Protein AF-A0A2H9Q2Z7-F1 (afdb_monomer)

Solvent-accessible surface area (backbone atoms only — not comparable to full-atom values): 52812 Å² total; per-residue (Å²): 136,83,82,80,76,80,77,53,69,66,59,52,51,50,50,50,54,53,47,52,52,37,53,53,51,40,52,50,54,51,54,53,53,51,52,42,50,76,68,57,66,42,75,92,43,58,66,62,52,49,54,50,61,67,47,61,79,45,72,82,47,50,72,55,47,55,50,51,50,51,51,50,53,50,52,43,48,57,66,71,54,60,79,71,72,48,70,63,61,56,48,50,52,51,52,51,51,52,51,54,53,54,52,49,55,55,50,52,55,51,53,55,54,53,51,54,56,49,54,53,51,52,52,54,50,53,52,48,52,55,51,53,61,58,56,73,69,66,71,87,78,68,92,81,58,80,83,74,52,56,65,63,50,52,48,50,54,48,48,52,50,49,54,49,50,50,52,48,51,50,50,50,50,52,50,51,50,49,49,50,51,52,52,50,51,51,48,52,52,48,51,51,50,50,50,52,52,49,51,53,50,49,52,52,49,53,50,50,52,51,51,49,53,49,48,51,51,52,50,52,49,52,50,54,48,50,54,49,52,52,50,50,50,51,51,50,49,50,52,52,51,52,50,49,50,51,50,51,52,51,47,53,50,51,51,51,50,49,51,51,53,49,52,49,51,52,50,53,50,49,50,51,51,49,51,52,49,53,48,54,50,50,51,52,49,51,51,51,48,52,53,51,49,51,56,45,53,53,51,48,52,55,50,51,58,52,46,65,68,54,66,79,78,73,86,83,80,74,83,71,58,66,70,56,52,64,67,49,52,67,58,51,58,60,56,50,56,59,50,53,58,55,51,55,56,54,55,59,55,55,54,56,54,52,56,53,56,53,52,55,53,53,54,52,54,52,56,52,52,54,54,51,50,54,51,52,54,50,54,51,49,52,55,47,51,54,53,49,51,54,51,52,52,52,51,52,55,52,50,49,54,54,48,51,56,50,54,52,52,50,52,55,51,53,54,51,50,50,53,52,50,52,54,52,52,53,59,50,56,60,54,52,63,59,52,54,60,56,51,58,57,54,60,56,62,65,69,74,73,79,81,71,91,78,72,38,69,74,49,42,55,56,47,46,51,50,43,51,54,49,48,51,50,47,49,50,48,50,50,48,48,51,52,50,48,49,52,50,46,53,52,48,50,50,52,50,49,53,48,49,52,50,49,51,52,50,49,51,49,49,50,51,50,49,51,51,46,51,52,49,50,50,52,48,51,51,52,49,51,50,52,51,49,53,53,49,48,53,50,48,52,54,47,52,53,52,48,49,55,49,51,53,53,50,49,53,51,49,51,51,52,50,53,52,51,48,50,54,51,53,54,52,51,51,55,50,51,53,55,50,51,55,55,51,51,53,50,51,57,51,51,56,59,49,55,60,57,51,61,66,53,51,77,72,46,63,88,77,47,79,87,65,52,75,69,61,54,61,61,54,53,59,56,54,52,59,53,50,55,54,53,50,52,53,52,54,53,52,50,53,51,54,54,51,52,53,49,52,54,50,49,54,55,52,51,53,51,52,52,54,52,48,55,53,50,52,51,54,49,50,57,52,50,52,52,50,51,53,52,49,53,51,52,50,54,53,50,52,52,52,49,52,53,51,50,53,51,50,50,52,50,50,53,51,52,49,51,50,52,50,52,53,50,53,53,50,51,51,53,50,53,49,53,52,49,53,54,51,52,53,50,50,53,54,55,51,51,50,52,52,51,54,49,51,55,51,50,52,50,53,53,48,54,54,50,49,51,55,53,50,51,52,53,49,54,54,51,49,56,52,49,51,53,51,50,53,50,52,53,58,68,41,52,67,71,48,72,85,46,53,81,64,54,50,49,52,50,53,51,50,56,48,50,53,48,52,51,50,52,52,53,52,47,51,52,50,48,52,53,50,50,53,52,51,49,55,50,48,53,51,57,50,50,53,54,51,49,55,51,49,50,54,50,52,52,53,50,51,52,49,50,51,54,50,49,55,52,51,51,52,50,50,50,50,51,53,50,51,52,50,54,51,49,52,53,51,51,50,52,52,52,50,52,50,54,51,50,51,53,52,50,52,51,54,49,55,51,50,54,50,52,53,52,50,54,54,50,52,53,50,54,50,53,52,52,53,50,51,53,52,53,49,54,51,50,51,52,52,51,52,51,51,53,52,49,50,55,49,51,51,51,51,47,54,51,47,55,50,50,53,49,55,49,51,56,49,51,52,51,51,52,51,50,49,51,50,50,50,53,49,52,50,51,52,51,52,56,67,72,76,112

Structure (mmCIF, N/CA/C/O backbone):
data_AF-A0A2H9Q2Z7-F1
#
_entry.id   AF-A0A2H9Q2Z7-F1
#
loop_
_atom_site.group_PDB
_atom_site.id
_atom_site.type_symbol
_atom_site.label_atom_id
_atom_site.label_alt_id
_atom_site.label_comp_id
_atom_site.label_asym_id
_atom_site.label_entity_id
_atom_site.label_seq_id
_atom_site.pdbx_PDB_ins_code
_atom_site.Cartn_x
_atom_site.Cartn_y
_atom_site.Cartn_z
_atom_site.occupancy
_atom_site.B_iso_or_equiv
_atom_site.auth_seq_id
_atom_site.auth_comp_id
_atom_site.auth_asym_id
_atom_site.auth_atom_id
_atom_site.pdbx_PDB_model_num
ATOM 1 N N . MET A 1 1 ? -28.659 39.879 -54.969 1.00 38.25 1 MET A N 1
ATOM 2 C CA . MET A 1 1 ? -27.325 39.270 -54.751 1.00 38.25 1 MET A CA 1
ATOM 3 C C . MET A 1 1 ? -26.722 39.798 -53.445 1.00 38.25 1 MET A C 1
ATOM 5 O O . MET A 1 1 ? -26.365 40.966 -53.380 1.00 38.25 1 MET A O 1
ATOM 9 N N . LYS A 1 2 ? -26.677 38.998 -52.367 1.00 39.16 2 LYS A N 1
ATOM 10 C CA . LYS A 1 2 ? -26.128 39.434 -51.063 1.00 39.16 2 LYS A CA 1
ATOM 11 C C . LYS A 1 2 ? -24.601 39.251 -51.054 1.00 39.16 2 LYS A C 1
ATOM 13 O O . LYS A 1 2 ? -24.125 38.126 -51.181 1.00 39.16 2 LYS A O 1
ATOM 18 N N . LYS A 1 3 ? -23.847 40.353 -50.913 1.00 46.53 3 LYS A N 1
ATOM 19 C CA . LYS A 1 3 ? -22.375 40.387 -50.776 1.00 46.53 3 LYS A CA 1
ATOM 20 C C . LYS A 1 3 ? -21.921 39.401 -49.684 1.00 46.53 3 LYS A C 1
ATOM 22 O O . LYS A 1 3 ? -22.157 39.645 -48.500 1.00 46.53 3 LYS A O 1
ATOM 27 N N . LYS A 1 4 ? -21.260 38.299 -50.072 1.00 49.66 4 LYS A N 1
ATOM 28 C CA . LYS A 1 4 ? -20.527 37.409 -49.153 1.00 49.66 4 LYS A CA 1
ATOM 29 C C . LYS A 1 4 ? -19.409 38.231 -48.504 1.00 49.66 4 LYS A C 1
ATOM 31 O O . LYS A 1 4 ? -18.395 38.505 -49.136 1.00 49.66 4 LYS A O 1
ATOM 36 N N . ARG A 1 5 ? -19.621 38.674 -47.260 1.00 55.91 5 ARG A N 1
ATOM 37 C CA . ARG A 1 5 ? -18.587 39.322 -46.442 1.00 55.91 5 ARG A CA 1
ATOM 38 C C . ARG A 1 5 ? -17.435 38.329 -46.262 1.00 55.91 5 ARG A C 1
ATOM 40 O O . ARG A 1 5 ? -17.645 37.252 -45.708 1.00 55.91 5 ARG A O 1
ATOM 47 N N . LEU A 1 6 ? -16.251 38.680 -46.759 1.00 58.19 6 LEU A N 1
ATOM 48 C CA . LEU A 1 6 ? -15.020 37.916 -46.565 1.00 58.19 6 LEU A CA 1
ATOM 49 C C . LEU A 1 6 ? -14.764 37.773 -45.058 1.00 58.19 6 LEU A C 1
ATOM 51 O O . LEU A 1 6 ? -14.629 38.762 -44.337 1.00 58.19 6 LEU A O 1
ATOM 55 N N . ILE A 1 7 ? -14.777 36.533 -44.571 1.00 65.44 7 ILE A N 1
ATOM 56 C CA . ILE A 1 7 ? -14.431 36.197 -43.189 1.00 65.44 7 ILE A CA 1
ATOM 57 C C . ILE A 1 7 ? -12.929 36.456 -43.042 1.00 65.44 7 ILE A C 1
ATOM 59 O O . ILE A 1 7 ? -12.145 35.905 -43.811 1.00 65.44 7 ILE A O 1
ATOM 63 N N . SER A 1 8 ? -12.531 37.304 -42.089 1.00 78.06 8 SER A N 1
ATOM 64 C CA . SER A 1 8 ? -11.119 37.613 -41.849 1.00 78.06 8 SER A CA 1
ATOM 65 C C . SER A 1 8 ? -10.323 36.344 -41.530 1.00 78.06 8 SER A C 1
ATOM 67 O O . SER A 1 8 ? -10.833 35.413 -40.900 1.00 78.06 8 SER A O 1
ATOM 69 N N . GLU A 1 9 ? -9.060 36.305 -41.953 1.00 77.00 9 GLU A N 1
ATOM 70 C CA . GLU A 1 9 ? -8.177 35.147 -41.773 1.00 77.00 9 GLU A CA 1
ATOM 71 C C . GLU A 1 9 ? -8.081 34.710 -40.300 1.00 77.00 9 GLU A C 1
ATOM 73 O O . GLU A 1 9 ? -8.072 33.518 -39.991 1.00 77.00 9 GLU A O 1
ATOM 78 N N . GLU A 1 10 ? -8.124 35.661 -39.366 1.00 78.31 10 GLU A N 1
ATOM 79 C CA . GLU A 1 10 ? -8.168 35.387 -37.927 1.00 78.31 10 GLU A CA 1
ATOM 80 C C . GLU A 1 10 ? -9.414 34.604 -37.500 1.00 78.31 10 GLU A C 1
ATOM 82 O O . GLU A 1 10 ? -9.310 33.666 -36.709 1.00 78.31 10 GLU A O 1
ATOM 87 N N . LYS A 1 11 ? -10.593 34.922 -38.052 1.00 81.44 11 LYS A N 1
ATOM 88 C CA . LYS A 1 11 ? -11.828 34.173 -37.772 1.00 81.44 11 LYS A CA 1
ATOM 89 C C . LYS A 1 11 ? -11.774 32.768 -38.367 1.00 81.44 11 LYS A C 1
ATOM 91 O O . LYS A 1 11 ? -12.248 31.828 -37.736 1.00 81.44 11 LYS A O 1
ATOM 96 N N . LEU A 1 12 ? -11.152 32.599 -39.534 1.00 82.19 12 LEU A N 1
ATOM 97 C CA . LEU A 1 12 ? -10.899 31.281 -40.127 1.00 82.19 12 LEU A CA 1
ATOM 98 C C . LEU A 1 12 ? -9.952 30.440 -39.262 1.00 82.19 12 LEU A C 1
ATOM 100 O O . LEU A 1 12 ? -10.268 29.287 -38.965 1.00 82.19 12 LEU A O 1
ATOM 104 N N . ARG A 1 13 ? -8.843 31.020 -38.787 1.00 82.06 13 ARG A N 1
ATOM 105 C CA . ARG A 1 13 ? -7.913 30.353 -37.861 1.00 82.06 13 ARG A CA 1
ATOM 106 C C . ARG A 1 13 ? -8.596 30.005 -36.538 1.00 82.06 13 ARG A C 1
ATOM 108 O O . ARG A 1 13 ? -8.466 28.879 -36.063 1.00 82.06 13 ARG A O 1
ATOM 115 N N . GLY A 1 14 ? -9.377 30.925 -35.973 1.00 86.69 14 GLY A N 1
ATOM 116 C CA . GLY A 1 14 ? -10.173 30.684 -34.767 1.00 86.69 14 GLY A CA 1
ATOM 117 C C . GLY A 1 14 ? -11.161 29.528 -34.941 1.00 86.69 14 GLY A C 1
ATOM 118 O O . GLY A 1 14 ? -11.200 28.616 -34.112 1.00 86.69 14 GLY A O 1
ATOM 119 N N . ASN A 1 15 ? -11.891 29.504 -36.060 1.00 83.25 15 ASN A N 1
ATOM 120 C CA . ASN A 1 15 ? -12.812 28.420 -36.395 1.00 83.25 15 ASN A CA 1
ATOM 121 C C . ASN A 1 15 ? -12.077 27.086 -36.566 1.00 83.25 15 ASN A C 1
ATOM 123 O O . ASN A 1 15 ? -12.527 26.081 -36.017 1.00 83.25 15 ASN A O 1
ATOM 127 N N . PHE A 1 16 ? -10.922 27.082 -37.234 1.00 89.25 16 PHE A N 1
ATOM 128 C CA . PHE A 1 16 ? -10.095 25.891 -37.416 1.00 89.25 16 PHE A CA 1
ATOM 129 C C . PHE A 1 16 ? -9.615 25.309 -36.080 1.00 89.25 16 PHE A C 1
ATOM 131 O O . PHE A 1 16 ? -9.812 24.124 -35.819 1.00 89.25 16 PHE A O 1
ATOM 138 N N . TYR A 1 17 ? -9.075 26.137 -35.180 1.00 88.19 17 TYR A N 1
ATOM 139 C CA . TYR A 1 17 ? -8.660 25.676 -33.851 1.00 88.19 17 TYR A CA 1
ATOM 140 C C . TYR A 1 17 ? -9.843 25.238 -32.984 1.00 88.19 17 TYR A C 1
ATOM 142 O O . TYR A 1 17 ? -9.729 24.275 -32.223 1.00 88.19 17 TYR A O 1
ATOM 150 N N . SER A 1 18 ? -10.991 25.913 -33.094 1.00 88.00 18 SER A N 1
ATOM 151 C CA . SER A 1 18 ? -12.210 25.497 -32.395 1.00 88.00 18 SER A CA 1
ATOM 152 C C . SER A 1 18 ? -12.681 24.122 -32.877 1.00 88.00 18 SER A C 1
ATOM 154 O O . SER A 1 18 ? -13.035 23.272 -32.061 1.00 88.00 18 SER A O 1
ATOM 156 N N . PHE A 1 19 ? -12.600 23.866 -34.184 1.00 91.00 19 PHE A N 1
ATOM 157 C CA . PHE A 1 19 ? -12.932 22.585 -34.787 1.00 91.00 19 PHE A CA 1
ATOM 158 C C . PHE A 1 19 ? -11.937 21.503 -34.362 1.00 91.00 19 PHE A C 1
ATOM 160 O O . PHE A 1 19 ? -12.359 20.455 -33.888 1.00 91.00 19 PHE A O 1
ATOM 167 N N . GLN A 1 20 ? -10.631 21.790 -34.399 1.00 91.56 20 GLN A N 1
ATOM 168 C CA . GLN A 1 20 ? -9.581 20.872 -33.948 1.00 91.56 20 GLN A CA 1
ATOM 169 C C . GLN A 1 20 ? -9.757 20.463 -32.475 1.00 91.56 20 GLN A C 1
ATOM 171 O O . GLN A 1 20 ? -9.591 19.295 -32.118 1.00 91.56 20 GLN A O 1
ATOM 176 N N . LYS A 1 21 ? -10.128 21.412 -31.605 1.00 91.88 21 LYS A N 1
ATOM 177 C CA . LYS A 1 21 ? -10.451 21.121 -30.200 1.00 91.88 21 LYS A CA 1
ATOM 178 C C . LYS A 1 21 ? -11.685 20.226 -30.081 1.00 91.88 21 LYS A C 1
ATOM 180 O O . LYS A 1 21 ? -11.665 19.272 -29.307 1.00 91.88 21 LYS A O 1
ATOM 185 N N . LYS A 1 22 ? -12.736 20.495 -30.862 1.00 94.81 22 LYS A N 1
ATOM 186 C CA . LYS A 1 22 ? -13.957 19.674 -30.892 1.00 94.81 22 LYS A CA 1
ATOM 187 C C . LYS A 1 22 ? -13.678 18.250 -31.386 1.00 94.81 22 LYS A C 1
ATOM 189 O O . LYS A 1 22 ? -14.135 17.297 -30.762 1.00 94.81 22 LYS A O 1
ATOM 194 N N . THR A 1 23 ? -12.871 18.080 -32.433 1.00 92.81 23 THR A N 1
ATOM 195 C CA . THR A 1 23 ? -12.487 16.751 -32.938 1.00 92.81 23 THR A CA 1
ATOM 196 C C . THR A 1 23 ? -11.633 15.983 -31.936 1.00 92.81 23 THR A C 1
ATOM 198 O O . THR A 1 23 ? -11.891 14.806 -31.697 1.00 92.81 23 THR A O 1
ATOM 201 N N . ALA A 1 24 ? -10.668 16.647 -31.287 1.00 91.38 24 ALA A N 1
ATOM 202 C CA . ALA A 1 24 ? -9.863 16.023 -30.237 1.00 91.38 24 ALA A CA 1
ATOM 203 C C . ALA A 1 24 ? -10.741 15.560 -29.062 1.00 91.38 24 ALA A C 1
ATOM 205 O O . ALA A 1 24 ? -10.583 14.443 -28.569 1.00 91.38 24 ALA A O 1
ATOM 206 N N . ARG A 1 25 ? -11.723 16.380 -28.662 1.00 96.19 25 ARG A N 1
ATOM 207 C CA . ARG A 1 25 ? -12.649 16.044 -27.577 1.00 96.19 25 ARG A CA 1
ATOM 208 C C . ARG A 1 25 ? -13.569 14.867 -27.914 1.00 96.19 25 ARG A C 1
ATOM 210 O O . ARG A 1 25 ? -13.782 14.004 -27.065 1.00 96.19 25 ARG A O 1
ATOM 217 N N . LEU A 1 26 ? -14.076 14.788 -29.146 1.00 95.81 26 LEU A N 1
ATOM 218 C CA . LEU A 1 26 ? -14.825 13.614 -29.615 1.00 95.81 26 LEU A CA 1
ATOM 219 C C . LEU A 1 26 ? -13.977 12.341 -29.568 1.00 95.81 26 LEU A C 1
ATOM 221 O O . LEU A 1 26 ? -14.467 11.278 -29.184 1.00 95.81 26 LEU A O 1
ATOM 225 N N . GLU A 1 27 ? -12.699 12.435 -29.930 1.00 94.56 27 GLU A N 1
ATOM 226 C CA . GLU A 1 27 ? -11.810 11.279 -29.913 1.00 94.56 27 GLU A CA 1
ATOM 227 C C . GLU A 1 27 ? -11.516 10.792 -28.485 1.00 94.56 27 GLU A C 1
ATOM 229 O O . GLU A 1 27 ? -11.463 9.583 -28.241 1.00 94.56 27 GLU A O 1
ATOM 234 N N . GLU A 1 28 ? -11.410 11.707 -27.519 1.00 94.56 28 GLU A N 1
ATOM 235 C CA . GLU A 1 28 ? -11.346 11.361 -26.095 1.00 94.56 28 GLU A CA 1
ATOM 236 C C . GLU A 1 28 ? -12.602 10.610 -25.638 1.00 94.56 28 GLU A C 1
ATOM 238 O O . GLU A 1 28 ? -12.482 9.514 -25.086 1.00 94.56 28 GLU A O 1
ATOM 243 N N . LEU A 1 29 ? -13.798 11.139 -25.923 1.00 96.19 29 LEU A N 1
ATOM 244 C CA . LEU A 1 29 ? -15.070 10.497 -25.559 1.00 96.19 29 LEU A CA 1
ATOM 245 C C . LEU A 1 29 ? -15.213 9.108 -26.198 1.00 96.19 29 LEU A C 1
ATOM 247 O O . LEU A 1 29 ? -15.664 8.162 -25.548 1.00 96.19 29 LEU A O 1
ATOM 251 N N . ARG A 1 30 ? -14.742 8.942 -27.440 1.00 96.50 30 ARG A N 1
ATOM 252 C CA . ARG A 1 30 ? -14.695 7.642 -28.123 1.00 96.50 30 ARG A CA 1
ATOM 253 C C . ARG A 1 30 ? -13.787 6.644 -27.403 1.00 96.50 30 ARG A C 1
ATOM 255 O O . ARG A 1 30 ? -14.187 5.498 -27.190 1.00 96.50 30 ARG A O 1
ATOM 262 N N . ARG A 1 31 ? -12.581 7.061 -27.003 1.00 95.56 31 ARG A N 1
ATOM 263 C CA . ARG A 1 31 ? -11.640 6.208 -26.250 1.00 95.56 31 ARG A CA 1
ATOM 264 C C . ARG A 1 31 ? -12.190 5.837 -24.875 1.00 95.56 31 ARG A C 1
ATOM 266 O O . ARG A 1 31 ? -12.006 4.705 -24.428 1.00 95.56 31 ARG A O 1
ATOM 273 N N . GLU A 1 32 ? -12.876 6.762 -24.210 1.00 95.50 32 GLU A N 1
ATOM 274 C CA . GLU A 1 32 ? -13.533 6.502 -22.929 1.00 95.50 32 GLU A CA 1
ATOM 275 C C . GLU A 1 32 ? -14.663 5.472 -23.054 1.00 95.50 32 GLU A C 1
ATOM 277 O O . GLU A 1 32 ? -14.694 4.512 -22.279 1.00 95.50 32 GLU A O 1
ATOM 282 N N . LEU A 1 33 ? -15.547 5.618 -24.047 1.00 96.69 33 LEU A N 1
ATOM 283 C CA . LEU A 1 33 ? -16.632 4.667 -24.303 1.00 96.69 33 LEU A CA 1
ATOM 284 C C . LEU A 1 33 ? -16.081 3.264 -24.606 1.00 96.69 33 LEU A C 1
ATOM 286 O O . LEU A 1 33 ? -16.513 2.278 -24.007 1.00 96.69 33 LEU A O 1
ATOM 290 N N . GLN A 1 34 ? -15.051 3.178 -25.453 1.00 95.00 34 GLN A N 1
ATOM 291 C CA . GLN A 1 34 ? -14.387 1.917 -25.792 1.00 95.00 34 GLN A CA 1
ATOM 292 C C . GLN A 1 34 ? -13.670 1.287 -24.579 1.00 95.00 34 GLN A C 1
ATOM 294 O O . GLN A 1 34 ? -13.641 0.064 -24.418 1.00 95.00 34 GLN A O 1
ATOM 299 N N . SER A 1 35 ? -13.114 2.107 -23.681 1.00 95.81 35 SER A N 1
ATOM 300 C CA . SER A 1 35 ? -12.526 1.655 -22.411 1.00 95.81 35 SER A CA 1
ATOM 301 C C . SER A 1 35 ? -13.575 1.038 -21.480 1.00 95.81 35 SER A C 1
ATOM 303 O O . SER A 1 35 ? -13.317 0.014 -20.850 1.00 95.81 35 SER A O 1
ATOM 305 N N . LEU A 1 36 ? -14.780 1.610 -21.414 1.00 93.56 36 LEU A N 1
ATOM 306 C CA . LEU A 1 36 ? -15.882 1.039 -20.635 1.00 93.56 36 LEU A CA 1
ATOM 307 C C . LEU A 1 36 ? -16.405 -0.267 -21.249 1.00 93.56 36 LEU A C 1
ATOM 309 O O . LEU A 1 36 ? -16.605 -1.235 -20.515 1.00 93.56 36 LEU A O 1
ATOM 313 N N . GLN A 1 37 ? -16.545 -0.330 -22.576 1.00 91.88 37 GLN A N 1
ATOM 314 C CA . GLN A 1 37 ? -16.944 -1.554 -23.281 1.00 91.88 37 GLN A CA 1
ATOM 315 C C . GLN A 1 37 ? -15.928 -2.687 -23.096 1.00 91.88 37 GLN A C 1
ATOM 317 O O . GLN A 1 37 ? -16.294 -3.797 -22.717 1.00 91.88 37 GLN A O 1
ATOM 322 N N . SER A 1 38 ? -14.637 -2.405 -23.295 1.00 89.56 38 SER A N 1
ATOM 323 C CA . SER A 1 38 ? -13.564 -3.406 -23.162 1.00 89.56 38 SER A CA 1
ATOM 324 C C . SER A 1 38 ? -13.399 -3.948 -21.739 1.00 89.56 38 SER A C 1
ATOM 326 O O . SER A 1 38 ? -12.948 -5.077 -21.556 1.00 89.56 38 SER A O 1
ATOM 328 N N . LYS A 1 39 ? -13.799 -3.179 -20.722 1.00 88.94 39 LYS A N 1
ATOM 329 C CA . LYS A 1 39 ? -13.848 -3.627 -19.323 1.00 88.94 39 LYS A CA 1
ATOM 330 C C . LYS A 1 39 ? -15.071 -4.496 -19.002 1.00 88.94 39 LYS A C 1
ATOM 332 O O . LYS A 1 39 ? -15.154 -4.999 -17.886 1.00 88.94 39 LYS A O 1
ATOM 337 N N . GLY A 1 40 ? -16.024 -4.647 -19.925 1.00 88.44 40 GLY A N 1
ATOM 338 C CA . GLY A 1 40 ? -17.249 -5.430 -19.731 1.00 88.44 40 GLY A CA 1
ATOM 339 C C . GLY A 1 40 ? -18.268 -4.806 -18.768 1.00 88.44 40 GLY A C 1
ATOM 340 O O . GLY A 1 40 ? -19.303 -5.410 -18.499 1.00 88.44 40 GLY A O 1
ATOM 341 N N . VAL A 1 41 ? -18.014 -3.593 -18.264 1.00 89.31 41 VAL A N 1
ATOM 342 C CA . VAL A 1 41 ? -18.903 -2.885 -17.318 1.00 89.31 41 VAL A CA 1
ATOM 343 C C . VAL A 1 41 ? -20.145 -2.293 -17.988 1.00 89.31 41 VAL A C 1
ATOM 345 O O . VAL A 1 41 ? -21.072 -1.864 -17.308 1.00 89.31 41 VAL A O 1
ATOM 348 N N . THR A 1 42 ? -20.195 -2.294 -19.320 1.00 92.00 42 THR A N 1
ATOM 349 C CA . THR A 1 42 ? -21.351 -1.831 -20.100 1.00 92.00 42 THR A CA 1
ATOM 350 C C . THR A 1 42 ? -22.409 -2.914 -20.334 1.00 92.00 42 THR A C 1
ATOM 352 O O . THR A 1 42 ? -23.381 -2.644 -21.032 1.00 92.00 42 THR A O 1
ATOM 355 N N . ARG A 1 43 ? -22.250 -4.130 -19.780 1.00 87.62 43 ARG A N 1
ATOM 356 C CA . ARG A 1 43 ? -23.208 -5.234 -19.967 1.00 87.62 43 ARG A CA 1
ATOM 357 C C . ARG A 1 43 ? -24.554 -4.893 -19.303 1.00 87.62 43 ARG A C 1
ATOM 359 O O . ARG A 1 43 ? -24.638 -4.733 -18.077 1.00 87.62 43 ARG A O 1
ATOM 366 N N . GLY A 1 44 ? -25.605 -4.760 -20.108 1.00 88.88 44 GLY A N 1
ATOM 367 C CA . GLY A 1 44 ? -26.935 -4.268 -19.734 1.00 88.88 44 GLY A CA 1
ATOM 368 C C . GLY A 1 44 ? -27.142 -2.750 -19.867 1.00 88.88 44 GLY A C 1
ATOM 369 O O . GLY A 1 44 ? -28.077 -2.239 -19.257 1.00 88.88 44 GLY A O 1
ATOM 370 N N . PHE A 1 45 ? -26.265 -2.043 -20.589 1.00 95.75 45 PHE A N 1
ATOM 371 C CA . PHE A 1 45 ? -26.404 -0.628 -20.984 1.00 95.75 45 PHE A CA 1
ATOM 372 C C . PHE A 1 45 ? -26.116 -0.431 -22.487 1.00 95.75 45 PHE A C 1
ATOM 374 O O . PHE A 1 45 ? -25.596 0.598 -22.920 1.00 95.75 45 PHE A O 1
ATOM 381 N N . GLU A 1 46 ? -26.381 -1.454 -23.302 1.00 95.38 46 GLU A N 1
ATOM 382 C CA . GLU A 1 46 ? -26.032 -1.485 -24.725 1.00 95.38 46 GLU A CA 1
ATOM 383 C C . GLU A 1 46 ? -26.772 -0.401 -25.521 1.00 95.38 46 GLU A C 1
ATOM 385 O O . GLU A 1 46 ? -26.205 0.162 -26.457 1.00 95.38 46 GLU A O 1
ATOM 390 N N . LYS A 1 47 ? -28.005 -0.060 -25.120 1.00 94.88 47 LYS A N 1
ATOM 391 C CA . LYS A 1 47 ? -28.813 0.986 -25.764 1.00 94.88 47 LYS A CA 1
ATOM 392 C C . LYS A 1 47 ? -28.184 2.369 -25.596 1.00 94.88 47 LYS A C 1
ATOM 394 O O . LYS A 1 47 ? -28.027 3.090 -26.577 1.00 94.88 47 LYS A O 1
ATOM 399 N N . GLU A 1 48 ? -27.769 2.725 -24.381 1.00 94.88 48 GLU A N 1
ATOM 400 C CA . GLU A 1 48 ? -27.098 4.001 -24.112 1.00 94.88 48 GLU A CA 1
ATOM 401 C C . GLU A 1 48 ? -25.730 4.082 -24.792 1.00 94.88 48 GLU A C 1
ATOM 403 O O . GLU A 1 48 ? -25.367 5.115 -25.348 1.00 94.88 48 GLU A O 1
ATOM 408 N N . VAL A 1 49 ? -24.982 2.978 -24.805 1.00 95.81 49 VAL A N 1
ATOM 409 C CA . VAL A 1 49 ? -23.701 2.904 -25.514 1.00 95.81 49 VAL A CA 1
ATOM 410 C C . VAL A 1 49 ? -23.891 3.051 -27.028 1.00 95.81 49 VAL A C 1
ATOM 412 O O . VAL A 1 49 ? -23.094 3.732 -27.673 1.00 95.81 49 VAL A O 1
ATOM 415 N N . GLY A 1 50 ? -24.950 2.467 -27.594 1.00 94.19 50 GLY A N 1
ATOM 416 C CA . GLY A 1 50 ? -25.317 2.627 -29.002 1.00 94.19 50 GLY A CA 1
ATOM 417 C C . GLY A 1 50 ? -25.672 4.071 -29.362 1.00 94.19 50 GLY A C 1
ATOM 418 O O . GLY A 1 50 ? -25.159 4.592 -30.354 1.00 94.19 50 GLY A O 1
ATOM 419 N N . LEU A 1 51 ? -26.469 4.746 -28.524 1.00 95.06 51 LEU A N 1
ATOM 420 C CA . LEU A 1 51 ? -26.826 6.160 -28.696 1.00 95.06 51 LEU A CA 1
ATOM 421 C C . LEU A 1 51 ? -25.581 7.058 -28.708 1.00 95.06 51 LEU A C 1
ATOM 423 O O . LEU A 1 51 ? -25.353 7.768 -29.691 1.00 95.06 51 LEU A O 1
ATOM 427 N N . ILE A 1 52 ? -24.711 6.928 -27.700 1.00 95.69 52 ILE A N 1
ATOM 428 C CA . ILE A 1 52 ? -23.451 7.685 -27.617 1.00 95.69 52 ILE A CA 1
ATOM 429 C C . ILE A 1 52 ? -22.559 7.365 -28.827 1.00 95.69 52 ILE A C 1
ATOM 431 O O . ILE A 1 52 ? -22.008 8.267 -29.456 1.00 95.69 52 ILE A O 1
ATOM 435 N N . SER A 1 53 ? -22.451 6.090 -29.220 1.00 95.50 53 SER A N 1
ATOM 436 C CA . SER A 1 53 ? -21.641 5.681 -30.373 1.00 95.50 53 SER A CA 1
ATOM 437 C C . SER A 1 53 ? -22.132 6.269 -31.697 1.00 95.50 53 SER A C 1
ATOM 439 O O . SER A 1 53 ? -21.311 6.564 -32.566 1.00 95.50 53 SER A O 1
ATOM 441 N N . SER A 1 54 ? -23.446 6.428 -31.870 1.00 95.44 54 SER A N 1
ATOM 442 C CA . SER A 1 54 ? -24.031 7.000 -33.087 1.00 95.44 54 SER A CA 1
ATOM 443 C C . SER A 1 54 ? -23.748 8.502 -33.217 1.00 95.44 54 SER A C 1
ATOM 445 O O . SER A 1 54 ? -23.429 8.974 -34.309 1.00 95.44 54 SER A O 1
ATOM 447 N N . ARG A 1 55 ? -23.760 9.230 -32.092 1.00 94.75 55 ARG A N 1
ATOM 448 C CA . ARG A 1 55 ? -23.549 10.686 -32.029 1.00 94.75 55 ARG A CA 1
ATOM 449 C C . ARG A 1 55 ? -22.077 11.103 -32.020 1.00 94.75 55 ARG A C 1
ATOM 451 O O . ARG A 1 55 ? -21.770 12.250 -32.318 1.00 94.75 55 ARG A O 1
ATOM 458 N N . LEU A 1 56 ? -21.141 10.178 -31.782 1.00 94.94 56 LEU A N 1
ATOM 459 C CA . LEU A 1 56 ? -19.689 10.442 -31.781 1.00 94.94 56 LEU A CA 1
ATOM 460 C C . LEU A 1 56 ? -19.107 10.931 -33.127 1.00 94.94 56 LEU A C 1
ATOM 462 O O . LEU A 1 56 ? -17.920 11.254 -33.189 1.00 94.94 56 LEU A O 1
ATOM 466 N N . LYS A 1 57 ? -19.905 10.978 -34.202 1.00 92.75 57 LYS A N 1
ATOM 467 C CA . LYS A 1 57 ? -19.509 11.548 -35.500 1.00 92.75 57 LYS A CA 1
ATOM 468 C C . LYS A 1 57 ? -19.780 13.055 -35.612 1.00 92.75 57 LYS A C 1
ATOM 470 O O . LYS A 1 57 ? -19.208 13.687 -36.496 1.00 92.75 57 LYS A O 1
ATOM 475 N N . ASP A 1 58 ? -20.613 13.627 -34.742 1.00 94.56 58 ASP A N 1
ATOM 476 C CA . ASP A 1 58 ? -21.048 15.022 -34.824 1.00 94.56 58 ASP A CA 1
ATOM 477 C C . ASP A 1 58 ? -20.315 15.910 -33.801 1.00 94.56 58 ASP A C 1
ATOM 479 O O . ASP A 1 58 ? -20.366 15.698 -32.589 1.00 94.56 58 ASP A O 1
ATOM 483 N N . THR A 1 59 ? -19.615 16.937 -34.295 1.00 93.25 59 THR A N 1
ATOM 484 C CA . THR A 1 59 ? -18.879 17.906 -33.458 1.00 93.25 59 THR A CA 1
ATOM 485 C C . THR A 1 59 ? -19.781 18.886 -32.715 1.00 93.25 59 THR A C 1
ATOM 487 O O . THR A 1 59 ? -19.323 19.539 -31.773 1.00 93.25 59 THR A O 1
ATOM 490 N N . THR A 1 60 ? -21.046 19.013 -33.117 1.00 94.25 60 THR A N 1
ATOM 491 C CA . THR A 1 60 ? -22.020 19.887 -32.456 1.00 94.25 60 THR A CA 1
ATOM 492 C C . THR A 1 60 ? -22.640 19.225 -31.225 1.00 94.25 60 THR A C 1
ATOM 494 O O . THR A 1 60 ? -22.907 19.914 -30.242 1.00 94.25 60 THR A O 1
ATOM 497 N N . SER A 1 61 ? -22.729 17.891 -31.201 1.00 93.88 61 SER A N 1
ATOM 498 C CA . SER A 1 61 ? -23.330 17.105 -30.110 1.00 93.88 61 SER A CA 1
ATOM 499 C C . SER A 1 61 ? -22.409 16.854 -28.906 1.00 93.88 61 SER A C 1
ATOM 501 O O . SER A 1 61 ? -22.766 16.090 -28.011 1.00 93.88 61 SER A O 1
ATOM 503 N N . ILE A 1 62 ? -21.218 17.465 -28.840 1.00 94.62 62 ILE A N 1
ATOM 504 C CA . ILE A 1 62 ? -20.247 17.241 -27.746 1.00 94.62 62 ILE A CA 1
ATOM 505 C C . ILE A 1 62 ? -20.848 17.492 -26.348 1.00 94.62 62 ILE A C 1
ATOM 507 O O . ILE A 1 62 ? -20.658 16.636 -25.482 1.00 94.62 62 ILE A O 1
ATOM 511 N N . PRO A 1 63 ? -21.586 18.592 -26.087 1.00 94.31 63 PRO A N 1
ATOM 512 C CA . PRO A 1 63 ? -22.168 18.829 -24.764 1.00 94.31 63 PRO A CA 1
ATOM 513 C C . PRO A 1 63 ? -23.170 17.742 -24.350 1.00 94.31 63 PRO A C 1
ATOM 515 O O . PRO A 1 63 ? -23.174 17.307 -23.197 1.00 94.31 63 PRO A O 1
ATOM 518 N N . GLU A 1 64 ? -23.982 17.263 -25.297 1.00 94.06 64 GLU A N 1
ATOM 519 C CA . GLU A 1 64 ? -24.938 16.176 -25.071 1.00 94.06 64 GLU A CA 1
ATOM 520 C C . GLU A 1 64 ? -24.220 14.853 -24.797 1.00 94.06 64 GLU A C 1
ATOM 522 O O . GLU A 1 64 ? -24.519 14.185 -23.809 1.00 94.06 64 GLU A O 1
ATOM 527 N N . LEU A 1 65 ? -23.207 14.518 -25.605 1.00 95.88 65 LEU A N 1
ATOM 528 C CA . LEU A 1 65 ? -22.377 13.322 -25.435 1.00 95.88 65 LEU A CA 1
ATOM 529 C C . LEU A 1 65 ? -21.689 13.284 -24.066 1.00 95.88 65 LEU A C 1
ATOM 531 O O . LEU A 1 65 ? -21.599 12.227 -23.441 1.00 95.88 65 LEU A O 1
ATOM 535 N N . GLU A 1 66 ? -21.220 14.426 -23.560 1.00 95.38 66 GLU A N 1
ATOM 536 C CA . GLU A 1 66 ? -20.651 14.523 -22.213 1.00 95.38 66 GLU A CA 1
ATOM 537 C C . GLU A 1 66 ? -21.698 14.312 -21.108 1.00 95.38 66 GLU A C 1
ATOM 539 O O . GLU A 1 66 ? -21.381 13.764 -20.043 1.00 95.38 66 GLU A O 1
ATOM 544 N N . GLY A 1 67 ? -22.937 14.754 -21.330 1.00 95.25 67 GLY A N 1
ATOM 545 C CA . GLY A 1 67 ? -24.070 14.513 -20.435 1.00 95.25 67 GLY A CA 1
ATOM 546 C C . GLY A 1 67 ? -24.486 13.041 -20.413 1.00 95.25 67 GLY A C 1
ATOM 547 O O . GLY A 1 67 ? -24.617 12.441 -19.339 1.00 95.25 67 GLY A O 1
ATOM 548 N N . GLU A 1 68 ? -24.608 12.429 -21.589 1.00 95.44 68 GLU A N 1
ATOM 549 C CA . GLU A 1 68 ? -24.913 11.008 -21.752 1.00 95.44 68 GLU A CA 1
ATOM 550 C C . GLU A 1 68 ? -23.798 10.134 -21.164 1.00 95.44 68 GLU A C 1
ATOM 552 O O . GLU A 1 68 ? -24.082 9.196 -20.415 1.00 95.44 68 GLU A O 1
ATOM 557 N N . MET A 1 69 ? -22.523 10.488 -21.377 1.00 96.06 69 MET A N 1
ATOM 558 C CA . MET A 1 69 ? -21.405 9.765 -20.771 1.00 96.06 69 MET A CA 1
ATOM 559 C C . MET A 1 69 ? -21.386 9.865 -19.242 1.00 96.06 69 MET A C 1
ATOM 561 O O . MET A 1 69 ? -21.120 8.876 -18.551 1.00 96.06 69 MET A O 1
ATOM 565 N N . ARG A 1 70 ? -21.680 11.038 -18.670 1.00 95.75 70 ARG A N 1
ATOM 566 C CA . ARG A 1 70 ? -21.812 11.178 -17.209 1.00 95.75 70 ARG A CA 1
ATOM 567 C C . ARG A 1 70 ? -22.957 10.326 -16.667 1.00 95.75 70 ARG A C 1
ATOM 569 O O . ARG A 1 70 ? -22.767 9.618 -15.677 1.00 95.75 70 ARG A O 1
ATOM 576 N N . SER A 1 71 ? -24.098 10.334 -17.348 1.00 93.88 71 SER A N 1
ATOM 577 C CA . SER A 1 71 ? -25.270 9.533 -16.981 1.00 93.88 71 SER A CA 1
ATOM 578 C C . SER A 1 71 ? -24.976 8.033 -17.046 1.00 93.88 71 SER A C 1
ATOM 580 O O . SER A 1 71 ? -25.295 7.301 -16.108 1.00 93.88 71 SER A O 1
ATOM 582 N N . LEU A 1 72 ? -24.287 7.576 -18.096 1.00 95.12 72 LEU A N 1
ATOM 583 C CA . LEU A 1 72 ? -23.855 6.187 -18.244 1.00 95.12 72 LEU A CA 1
ATOM 584 C C . LEU A 1 72 ? -22.897 5.771 -17.117 1.00 95.12 72 LEU A C 1
ATOM 586 O O . LEU A 1 72 ? -23.092 4.723 -16.504 1.00 95.12 72 LEU A O 1
ATOM 590 N N . ARG A 1 73 ? -21.906 6.606 -16.769 1.00 92.94 73 ARG A N 1
ATOM 591 C CA . ARG A 1 73 ? -21.000 6.343 -15.632 1.00 92.94 73 ARG A CA 1
ATOM 592 C C . ARG A 1 73 ? -21.762 6.213 -14.315 1.00 92.94 73 ARG A C 1
ATOM 594 O O . ARG A 1 73 ? -21.478 5.302 -13.539 1.00 92.94 73 ARG A O 1
ATOM 601 N N . GLN A 1 74 ? -22.729 7.096 -14.070 1.00 91.50 74 GLN A N 1
ATOM 602 C CA . GLN A 1 74 ? -23.526 7.076 -12.846 1.00 91.50 74 GLN A CA 1
ATOM 603 C C . GLN A 1 74 ? -24.416 5.828 -12.773 1.00 91.50 74 GLN A C 1
ATOM 605 O O . GLN A 1 74 ? -24.471 5.176 -11.733 1.00 91.50 74 GLN A O 1
ATOM 610 N N . LYS A 1 75 ? -25.054 5.440 -13.885 1.00 91.38 75 LYS A N 1
ATOM 611 C CA . LYS A 1 75 ? -25.846 4.204 -13.981 1.00 91.38 75 LYS A CA 1
ATOM 612 C C . LYS A 1 75 ? -24.992 2.951 -13.745 1.00 91.38 75 LYS A C 1
ATOM 614 O O . LYS A 1 75 ? -25.389 2.089 -12.963 1.00 91.38 75 LYS A O 1
ATOM 619 N N . ILE A 1 76 ? -23.802 2.876 -14.350 1.00 89.56 76 ILE A N 1
ATOM 620 C CA . ILE A 1 76 ? -22.842 1.779 -14.125 1.00 89.56 76 ILE A CA 1
ATOM 621 C C . ILE A 1 76 ? -22.428 1.721 -12.650 1.00 89.56 76 ILE A C 1
ATOM 623 O O . ILE A 1 76 ? -22.431 0.646 -12.048 1.00 89.56 76 ILE A O 1
ATOM 627 N N . LYS A 1 77 ? -22.118 2.875 -12.047 1.00 87.12 77 LYS A N 1
ATOM 628 C CA . LYS A 1 77 ? -21.751 2.969 -10.631 1.00 87.12 77 LYS A CA 1
ATOM 629 C C . LYS A 1 77 ? -22.882 2.481 -9.725 1.00 87.12 77 LYS A C 1
ATOM 631 O O . LYS A 1 77 ? -22.638 1.628 -8.882 1.00 87.12 77 LYS A O 1
ATOM 636 N N . ASN A 1 78 ? -24.112 2.934 -9.952 1.00 82.81 78 ASN A N 1
ATOM 637 C CA . ASN A 1 78 ? -25.277 2.542 -9.154 1.00 82.81 78 ASN A CA 1
ATOM 638 C C . ASN A 1 78 ? -25.630 1.049 -9.303 1.00 82.81 78 ASN A C 1
ATOM 640 O O . ASN A 1 78 ? -26.098 0.438 -8.347 1.00 82.81 78 ASN A O 1
ATOM 644 N N . LYS A 1 79 ? -25.396 0.441 -10.477 1.00 81.44 79 LYS A N 1
ATOM 645 C CA . LYS A 1 79 ? -25.609 -1.001 -10.704 1.00 81.44 79 LYS A CA 1
ATOM 646 C C . LYS A 1 79 ? -24.564 -1.862 -9.985 1.00 81.44 79 LYS A C 1
ATOM 648 O O . LYS A 1 79 ? -24.894 -2.938 -9.492 1.00 81.44 79 LYS A O 1
ATOM 653 N N . HIS A 1 80 ? -23.313 -1.401 -9.920 1.00 68.19 80 HIS A N 1
ATOM 654 C CA . HIS A 1 80 ? -22.231 -2.105 -9.222 1.00 68.19 80 HIS A CA 1
ATOM 655 C C . HIS A 1 80 ? -22.157 -1.804 -7.722 1.00 68.19 80 HIS A C 1
ATOM 657 O O . HIS A 1 80 ? -21.690 -2.651 -6.959 1.00 68.19 80 HIS A O 1
ATOM 663 N N . GLU A 1 81 ? -22.692 -0.671 -7.270 1.00 62.00 81 GLU A N 1
ATOM 664 C CA . GLU A 1 81 ? -23.087 -0.447 -5.880 1.00 62.00 81 GLU A CA 1
ATOM 665 C C . GLU A 1 81 ? -24.355 -1.259 -5.571 1.00 62.00 81 GLU A C 1
ATOM 667 O O . GLU A 1 81 ? -25.399 -0.731 -5.188 1.00 62.00 81 GLU A O 1
ATOM 672 N N . ILE A 1 82 ? -24.269 -2.589 -5.700 1.00 51.62 82 ILE A N 1
ATOM 673 C CA . ILE A 1 82 ? -25.190 -3.480 -4.999 1.00 51.62 82 ILE A CA 1
ATOM 674 C C . ILE A 1 82 ? -25.103 -3.037 -3.544 1.00 51.62 82 ILE A C 1
ATOM 676 O O . ILE A 1 82 ? -24.043 -3.173 -2.927 1.00 51.62 82 ILE A O 1
ATOM 680 N N . LYS A 1 83 ? -26.189 -2.455 -3.020 1.00 51.97 83 LYS A N 1
ATOM 681 C CA . LYS A 1 83 ? -26.342 -2.108 -1.607 1.00 51.97 83 LYS A CA 1
ATOM 682 C C . LYS A 1 83 ? -26.109 -3.390 -0.817 1.00 51.97 83 LYS A C 1
ATOM 684 O O . LYS A 1 83 ? -27.049 -4.142 -0.564 1.00 51.97 83 LYS A O 1
ATOM 689 N N . ARG A 1 84 ? -24.852 -3.677 -0.467 1.00 45.72 84 ARG A N 1
ATOM 690 C CA . ARG A 1 84 ? -24.495 -4.725 0.480 1.00 45.72 84 ARG A CA 1
ATOM 691 C C . ARG A 1 84 ? -25.272 -4.348 1.726 1.00 45.72 84 ARG A C 1
ATOM 693 O O . ARG A 1 84 ? -24.944 -3.352 2.370 1.00 45.72 84 ARG A O 1
ATOM 700 N N . LYS A 1 85 ? -26.376 -5.058 1.988 1.00 48.31 85 LYS A N 1
ATOM 701 C CA . LYS A 1 85 ? -27.125 -4.909 3.234 1.00 48.31 85 LYS A CA 1
ATOM 702 C C . LYS A 1 85 ? -26.063 -5.040 4.314 1.00 48.31 85 LYS A C 1
ATOM 704 O O . LYS A 1 85 ? -25.361 -6.051 4.338 1.00 48.31 85 LYS A O 1
ATOM 709 N N . SER A 1 86 ? -25.838 -3.971 5.078 1.00 45.34 86 SER A N 1
ATOM 710 C CA . SER A 1 86 ? -24.783 -3.980 6.082 1.00 45.34 86 SER A CA 1
ATOM 711 C C . SER A 1 86 ? -24.983 -5.225 6.952 1.00 45.34 86 SER A C 1
ATOM 713 O O . SER A 1 86 ? -26.134 -5.592 7.212 1.00 45.34 86 SER A O 1
ATOM 715 N N . PRO A 1 87 ? -23.909 -5.892 7.404 1.00 56.94 87 PRO A N 1
ATOM 716 C CA . PRO A 1 87 ? -24.026 -7.021 8.327 1.00 56.94 87 PRO A CA 1
ATOM 717 C C . PRO A 1 87 ? -24.957 -6.706 9.509 1.00 56.94 87 PRO A C 1
ATOM 719 O O . PRO A 1 87 ? -25.697 -7.568 9.962 1.00 56.94 87 PRO A O 1
ATOM 722 N N . ILE A 1 88 ? -25.010 -5.430 9.905 1.00 55.62 88 ILE A N 1
ATOM 723 C CA . ILE A 1 88 ? -25.912 -4.872 10.915 1.00 55.62 88 ILE A CA 1
ATOM 724 C C . ILE A 1 88 ? -27.392 -5.116 10.575 1.00 55.62 88 ILE A C 1
ATOM 726 O O . ILE A 1 88 ? -28.099 -5.644 11.418 1.00 55.62 88 ILE A O 1
ATOM 730 N N . LYS A 1 89 ? -27.863 -4.848 9.347 1.00 55.16 89 LYS A N 1
ATOM 731 C CA . LYS A 1 89 ? -29.270 -5.105 8.959 1.00 55.16 89 LYS A CA 1
ATOM 732 C C . LYS A 1 89 ? -29.616 -6.596 8.870 1.00 55.16 89 LYS A C 1
ATOM 734 O O . LYS A 1 89 ? -30.772 -6.980 9.022 1.00 55.16 89 LYS A O 1
ATOM 739 N N . LEU A 1 90 ? -28.626 -7.446 8.597 1.00 58.88 90 LEU A N 1
ATOM 740 C CA . LEU A 1 90 ? -28.784 -8.905 8.607 1.00 58.88 90 LEU A CA 1
ATOM 741 C C . LEU A 1 90 ? -28.881 -9.447 10.038 1.00 58.88 90 LEU A C 1
ATOM 743 O O . LEU A 1 90 ? -29.681 -10.344 10.293 1.00 58.88 90 LEU A O 1
ATOM 747 N N . ILE A 1 91 ? -28.110 -8.874 10.965 1.00 60.22 91 ILE A N 1
ATOM 748 C CA . ILE A 1 91 ? -28.205 -9.159 12.400 1.00 60.22 91 ILE A CA 1
ATOM 749 C C . ILE A 1 91 ? -29.534 -8.636 12.950 1.00 60.22 91 ILE A C 1
ATOM 751 O O . ILE A 1 91 ? -30.223 -9.379 13.629 1.00 60.22 91 ILE A O 1
ATOM 755 N N . GLU A 1 92 ? -29.952 -7.426 12.585 1.00 63.44 92 GLU A N 1
ATOM 756 C CA . GLU A 1 92 ? -31.220 -6.816 13.009 1.00 63.44 92 GLU A CA 1
ATOM 757 C C . GLU A 1 92 ? -32.433 -7.662 12.588 1.00 63.44 92 GLU A C 1
ATOM 759 O O . GLU A 1 92 ? -33.314 -7.930 13.399 1.00 63.44 92 GLU A O 1
ATOM 764 N N . LYS A 1 93 ? -32.430 -8.205 11.361 1.00 64.25 93 LYS A N 1
ATOM 765 C CA . LYS A 1 93 ? -33.483 -9.125 10.905 1.00 64.25 93 LYS A CA 1
ATOM 766 C C . LYS A 1 93 ? -33.447 -10.478 11.631 1.00 64.25 93 LYS A C 1
ATOM 768 O O . LYS A 1 93 ? -34.498 -11.034 11.927 1.00 64.25 93 LYS A O 1
ATOM 773 N N . LYS A 1 94 ? -32.259 -11.006 11.953 1.00 65.44 94 LYS A N 1
ATOM 774 C CA . LYS A 1 94 ? -32.132 -12.241 12.750 1.00 65.44 94 LYS A CA 1
ATOM 775 C C . LYS A 1 94 ? -32.570 -12.036 14.203 1.00 65.44 94 LYS A C 1
ATOM 777 O O . LYS A 1 94 ? -33.251 -12.894 14.743 1.00 65.44 94 LYS A O 1
ATOM 782 N N . VAL A 1 95 ? -32.237 -10.898 14.808 1.00 67.06 95 VAL A N 1
ATOM 783 C CA . VAL A 1 95 ? -32.671 -10.524 16.163 1.00 67.06 95 VAL A CA 1
ATOM 784 C C . VAL A 1 95 ? -34.184 -10.298 16.202 1.00 67.06 95 VAL A C 1
ATOM 786 O O . VAL A 1 95 ? -34.830 -10.759 17.134 1.00 67.06 95 VAL A O 1
ATOM 789 N N . SER A 1 96 ? -34.765 -9.683 15.167 1.00 63.75 96 SER A N 1
ATOM 790 C CA . SER A 1 96 ? -36.222 -9.542 15.034 1.00 63.75 96 SER A CA 1
ATOM 791 C C . SER A 1 96 ? -36.934 -10.893 14.935 1.00 63.75 96 SER A C 1
ATOM 793 O O . SER A 1 96 ? -37.976 -11.062 15.556 1.00 63.75 96 SER A O 1
ATOM 795 N N . ASN A 1 97 ? -36.375 -11.855 14.193 1.00 65.75 97 ASN A N 1
ATOM 796 C CA . ASN A 1 97 ? -36.962 -13.192 14.072 1.00 65.75 97 ASN A CA 1
ATOM 797 C C . ASN A 1 97 ? -36.856 -13.998 15.380 1.00 65.75 97 ASN A C 1
ATOM 799 O O . ASN A 1 97 ? -37.800 -14.690 15.746 1.00 65.75 97 ASN A O 1
ATOM 803 N N . ILE A 1 98 ? -35.746 -13.864 16.118 1.00 64.25 98 ILE A N 1
ATOM 804 C CA . ILE A 1 98 ? -35.609 -14.458 17.461 1.00 64.25 98 ILE A CA 1
ATOM 805 C C . ILE A 1 98 ? -36.610 -13.808 18.429 1.00 64.25 98 ILE A C 1
ATOM 807 O O . ILE A 1 98 ? -37.211 -14.494 19.249 1.00 64.25 98 ILE A O 1
ATOM 811 N N . GLY A 1 99 ? -36.841 -12.497 18.303 1.00 56.66 99 GLY A N 1
ATOM 812 C CA . GLY A 1 99 ? -37.864 -11.784 19.069 1.00 56.66 99 GLY A CA 1
ATOM 813 C C . GLY A 1 99 ? -39.269 -12.357 18.862 1.00 56.66 99 GLY A C 1
ATOM 814 O O . GLY A 1 99 ? -39.967 -12.601 19.843 1.00 56.66 99 GLY A O 1
ATOM 815 N N . SER A 1 100 ? -39.658 -12.654 17.616 1.00 63.00 100 SER A N 1
ATOM 816 C CA . SER A 1 100 ? -40.980 -13.229 17.327 1.00 63.00 100 SER A CA 1
ATOM 817 C C . SER A 1 100 ? -41.126 -14.697 17.757 1.00 63.00 100 SER A C 1
ATOM 819 O O . SER A 1 100 ? -42.217 -15.105 18.145 1.00 63.00 100 SER A O 1
ATOM 821 N N . GLU A 1 101 ? -40.050 -15.491 17.760 1.00 61.19 101 GLU A N 1
ATOM 822 C CA . GLU A 1 101 ? -40.065 -16.865 18.300 1.00 61.19 101 GLU A CA 1
ATOM 823 C C . GLU A 1 101 ? -40.192 -16.893 19.837 1.00 61.19 101 GLU A C 1
ATOM 825 O O . GLU A 1 101 ? -40.920 -17.717 20.401 1.00 61.19 101 GLU A O 1
ATOM 830 N N . VAL A 1 102 ? -39.547 -15.952 20.535 1.00 61.97 102 VAL A N 1
ATOM 831 C CA . VAL A 1 102 ? -39.680 -15.799 21.996 1.00 61.97 102 VAL A CA 1
ATOM 832 C C . VAL A 1 102 ? -41.079 -15.288 22.379 1.00 61.97 102 VAL A C 1
ATOM 834 O O . VAL A 1 102 ? -41.652 -15.719 23.381 1.00 61.97 102 VAL A O 1
ATOM 837 N N . GLU A 1 103 ? -41.689 -14.425 21.563 1.00 58.31 103 GLU A N 1
ATOM 838 C CA . GLU A 1 103 ? -43.088 -14.009 21.750 1.00 58.31 103 GLU A CA 1
ATOM 839 C C . GLU A 1 103 ? -44.094 -15.145 21.504 1.00 58.31 103 GLU A C 1
ATOM 841 O O . GLU A 1 103 ? -45.116 -15.223 22.187 1.00 58.31 103 GLU A O 1
ATOM 846 N N . GLY A 1 104 ? -43.816 -16.050 20.561 1.00 60.59 104 GLY A N 1
ATOM 847 C CA . GLY A 1 104 ? -44.655 -17.228 20.319 1.00 60.59 104 GLY A CA 1
ATOM 848 C C . GLY A 1 104 ? -44.651 -18.206 21.499 1.00 60.59 104 GLY A C 1
ATOM 849 O O . GLY A 1 104 ? -45.709 -18.612 21.979 1.00 60.59 104 GLY A O 1
ATOM 850 N N . THR A 1 105 ? -43.465 -18.514 22.029 1.00 58.19 105 THR A N 1
ATOM 851 C CA . THR A 1 105 ? -43.302 -19.433 23.173 1.00 58.19 105 THR A CA 1
ATOM 852 C C . THR A 1 105 ? -43.865 -18.866 24.479 1.00 58.19 105 THR A C 1
ATOM 854 O O . THR A 1 105 ? -44.473 -19.592 25.266 1.00 58.19 105 THR A O 1
ATOM 857 N N . THR A 1 106 ? -43.757 -17.553 24.698 1.00 56.12 106 THR A N 1
ATOM 858 C CA . THR A 1 106 ? -44.375 -16.898 25.866 1.00 56.12 106 THR A CA 1
ATOM 859 C C . THR A 1 106 ? -45.902 -16.843 25.784 1.00 56.12 106 THR A C 1
ATOM 861 O O . THR A 1 106 ? -46.558 -16.946 26.821 1.00 56.12 106 THR A O 1
ATOM 864 N N . LYS A 1 107 ? -46.492 -16.751 24.583 1.00 61.62 107 LYS A N 1
ATOM 865 C CA . LYS A 1 107 ? -47.950 -16.863 24.392 1.00 61.62 107 LYS A CA 1
ATOM 866 C C . LYS A 1 107 ? -48.470 -18.281 24.650 1.00 61.62 107 LYS A C 1
ATOM 868 O O . LYS A 1 107 ? -49.496 -18.411 25.313 1.00 61.62 107 LYS A O 1
ATOM 873 N N . GLN A 1 108 ? -47.747 -19.316 24.217 1.00 59.91 108 GLN A N 1
ATOM 874 C CA . GLN A 1 108 ? -48.097 -20.720 24.490 1.00 59.91 108 GLN A CA 1
ATOM 875 C C . GLN A 1 108 ? -48.107 -21.048 25.992 1.00 59.91 108 GLN A C 1
ATOM 877 O O . GLN A 1 108 ? -49.092 -21.584 26.501 1.00 59.91 108 GLN A O 1
ATOM 882 N N . LEU A 1 109 ? -47.075 -20.625 26.730 1.00 60.12 109 LEU A N 1
ATOM 883 C CA . LEU A 1 109 ? -47.017 -20.808 28.187 1.00 60.12 109 LEU A CA 1
ATOM 884 C C . LEU A 1 109 ? -48.150 -20.071 28.919 1.00 60.12 109 LEU A C 1
ATOM 886 O O . LEU A 1 109 ? -48.674 -20.558 29.921 1.00 60.12 109 LEU A O 1
ATOM 890 N N . LYS A 1 110 ? -48.565 -18.902 28.414 1.00 64.06 110 LYS A N 1
ATOM 891 C CA . LYS A 1 110 ? -49.682 -18.144 28.992 1.00 64.06 110 LYS A CA 1
ATOM 892 C C . LYS A 1 110 ? -51.021 -18.859 28.795 1.00 64.06 110 LYS A C 1
ATOM 894 O O . LYS A 1 110 ? -51.809 -18.912 29.735 1.00 64.06 110 LYS A O 1
ATOM 899 N N . SER A 1 111 ? -51.250 -19.452 27.619 1.00 63.62 111 SER A N 1
ATOM 900 C CA . SER A 1 111 ? -52.467 -20.229 27.352 1.00 63.62 111 SER A CA 1
ATOM 901 C C . SER A 1 111 ? -52.548 -21.524 28.167 1.00 63.62 111 SER A C 1
ATOM 903 O O . SER A 1 111 ? -53.632 -21.887 28.618 1.00 63.62 111 SER A O 1
ATOM 905 N N . GLU A 1 112 ? -51.419 -22.189 28.432 1.00 63.41 112 GLU A N 1
ATOM 906 C CA . GLU A 1 112 ? -51.388 -23.393 29.277 1.00 63.41 112 GLU A CA 1
ATOM 907 C C . GLU A 1 112 ? -51.684 -23.074 30.754 1.00 63.41 112 GLU A C 1
ATOM 909 O O . GLU A 1 112 ? -52.450 -23.785 31.413 1.00 63.41 112 GLU A O 1
ATOM 914 N N . MET A 1 113 ? -51.166 -21.955 31.276 1.00 60.16 113 MET A N 1
ATOM 915 C CA . MET A 1 113 ? -51.506 -21.512 32.636 1.00 60.16 113 MET A CA 1
ATOM 916 C C . MET A 1 113 ? -52.962 -21.035 32.770 1.00 60.16 113 MET A C 1
ATOM 918 O O . MET A 1 113 ? -53.594 -21.226 33.812 1.00 60.16 113 MET A O 1
ATOM 922 N N . GLU A 1 114 ? -53.535 -20.431 31.727 1.00 64.06 114 GLU A N 1
ATOM 923 C CA . GLU A 1 114 ? -54.959 -20.072 31.718 1.00 64.06 114 GLU A CA 1
ATOM 924 C C . GLU A 1 114 ? -55.878 -21.303 31.642 1.00 64.06 114 GLU A C 1
ATOM 926 O O . GLU A 1 114 ? -56.965 -21.293 32.221 1.00 64.06 114 GLU A O 1
ATOM 931 N N . GLY A 1 115 ? -55.446 -22.385 30.986 1.00 66.81 115 GLY A N 1
ATOM 932 C CA . GLY A 1 115 ? -56.177 -23.655 30.961 1.00 66.81 115 GLY A CA 1
ATOM 933 C C . GLY A 1 115 ? -56.277 -24.305 32.344 1.00 66.81 115 GLY A C 1
ATOM 934 O O . GLY A 1 115 ? -57.371 -24.633 32.808 1.00 66.81 115 GLY A O 1
ATOM 935 N N . THR A 1 116 ? -55.148 -24.412 33.047 1.00 66.44 116 THR A N 1
ATOM 936 C CA . THR A 1 116 ? -55.082 -25.033 34.385 1.00 66.44 116 THR A CA 1
ATOM 937 C C . THR A 1 116 ? -55.831 -24.225 35.450 1.00 66.44 116 THR A C 1
ATOM 939 O O . THR A 1 116 ? -56.526 -24.785 36.299 1.00 66.44 116 THR A O 1
ATOM 942 N N . THR A 1 117 ? -55.789 -22.892 35.371 1.00 64.25 117 THR A N 1
ATOM 943 C CA . THR A 1 117 ? -56.554 -22.023 36.284 1.00 64.25 117 THR A CA 1
ATOM 944 C C . THR A 1 117 ? -58.066 -22.083 36.053 1.00 64.25 117 THR A C 1
ATOM 946 O O . THR A 1 117 ? -58.830 -21.922 37.008 1.00 64.25 117 THR A O 1
ATOM 949 N N . LYS A 1 118 ? -58.530 -22.352 34.824 1.00 70.81 118 LYS A N 1
ATOM 950 C CA . LYS A 1 118 ? -59.958 -22.587 34.544 1.00 70.81 118 LYS A CA 1
ATOM 951 C C . LYS A 1 118 ? -60.441 -23.926 35.104 1.00 70.81 118 LYS A C 1
ATOM 953 O O . LYS A 1 118 ? -61.507 -23.948 35.716 1.00 70.81 118 LYS A O 1
ATOM 958 N N . GLN A 1 119 ? -59.648 -24.992 34.975 1.00 69.06 119 GLN A N 1
ATOM 959 C CA . GLN A 1 119 ? -59.980 -26.312 35.533 1.00 69.06 119 GLN A CA 1
ATOM 960 C C . GLN A 1 119 ? -60.098 -26.286 37.066 1.00 69.06 119 GLN A C 1
ATOM 962 O O . GLN A 1 119 ? -61.097 -26.751 37.617 1.00 69.06 119 GLN A O 1
ATOM 967 N N . LEU A 1 120 ? -59.157 -25.635 37.757 1.00 69.12 120 LEU A N 1
ATOM 968 C CA . LEU A 1 120 ? -59.225 -25.464 39.215 1.00 69.12 120 LEU A CA 1
ATOM 969 C C . LEU A 1 120 ? -60.453 -24.652 39.656 1.00 69.12 120 LEU A C 1
ATOM 971 O O . LEU A 1 120 ? -61.083 -24.969 40.663 1.00 69.12 120 LEU A O 1
ATOM 975 N N . LYS A 1 121 ? -60.844 -23.623 38.891 1.00 70.38 121 LYS A N 1
ATOM 976 C CA . LYS A 1 121 ? -62.065 -22.852 39.182 1.00 70.38 121 LYS A CA 1
ATOM 977 C C . LYS A 1 121 ? -63.334 -23.691 39.032 1.00 70.38 121 LYS A C 1
ATOM 979 O O . LYS A 1 121 ? -64.238 -23.535 39.851 1.00 70.38 121 LYS A O 1
ATOM 984 N N . SER A 1 122 ? -63.414 -24.570 38.030 1.00 72.75 122 SER A N 1
ATOM 985 C CA . SER A 1 122 ? -64.554 -25.488 37.891 1.00 72.75 122 SER A CA 1
ATOM 986 C C . SER A 1 122 ? -64.607 -26.529 39.010 1.00 72.75 122 SER A C 1
ATOM 988 O O . SER A 1 122 ? -65.688 -26.795 39.524 1.00 72.75 122 SER A O 1
ATOM 990 N N . GLU A 1 123 ? -63.464 -27.052 39.458 1.00 70.62 123 GLU A N 1
ATOM 991 C CA . GLU A 1 123 ? -63.419 -27.999 40.581 1.00 70.62 123 GLU A CA 1
ATOM 992 C C . GLU A 1 123 ? -63.848 -27.352 41.902 1.00 70.62 123 GLU A C 1
ATOM 994 O O . GLU A 1 123 ? -64.669 -27.916 42.623 1.00 70.62 123 GLU A O 1
ATOM 999 N N . ILE A 1 124 ? -63.378 -26.133 42.191 1.00 72.38 124 ILE A N 1
ATOM 1000 C CA . ILE A 1 124 ? -63.803 -25.376 43.380 1.00 72.38 124 ILE A CA 1
ATOM 1001 C C . ILE A 1 124 ? -65.308 -25.080 43.329 1.00 72.38 124 ILE A C 1
ATOM 1003 O O . ILE A 1 124 ? -65.987 -25.158 44.353 1.00 72.38 124 ILE A O 1
ATOM 1007 N N . LYS A 1 125 ? -65.850 -24.758 42.147 1.00 73.88 125 LYS A N 1
ATOM 1008 C CA . LYS A 1 125 ? -67.288 -24.512 41.974 1.00 73.88 125 LYS A CA 1
ATOM 1009 C C . LYS A 1 125 ? -68.113 -25.784 42.205 1.00 73.88 125 LYS A C 1
ATOM 1011 O O . LYS A 1 125 ? -69.128 -25.720 42.888 1.00 73.88 125 LYS A O 1
ATOM 1016 N N . ASN A 1 126 ? -67.647 -26.930 41.711 1.00 72.88 126 ASN A N 1
ATOM 1017 C CA . ASN A 1 126 ? -68.302 -28.223 41.929 1.00 72.88 126 ASN A CA 1
ATOM 1018 C C . ASN A 1 126 ? -68.230 -28.679 43.394 1.00 72.88 126 ASN A C 1
ATOM 1020 O O . ASN A 1 126 ? -69.172 -29.289 43.889 1.00 72.88 126 ASN A O 1
ATOM 1024 N N . LEU A 1 127 ? -67.143 -28.368 44.106 1.00 70.06 127 LEU A N 1
ATOM 1025 C CA . LEU A 1 127 ? -67.036 -28.636 45.543 1.00 70.06 127 LEU A CA 1
ATOM 1026 C C . LEU A 1 127 ? -67.989 -27.762 46.365 1.00 70.06 127 LEU A C 1
ATOM 1028 O O . LEU A 1 127 ? -68.593 -28.271 47.302 1.00 70.06 127 LEU A O 1
ATOM 1032 N N . LYS A 1 128 ? -68.170 -26.486 45.997 1.00 69.00 128 LYS A N 1
ATOM 1033 C CA . LYS A 1 128 ? -69.174 -25.619 46.636 1.00 69.00 128 LYS A CA 1
ATOM 1034 C C . LYS A 1 128 ? -70.591 -26.153 46.451 1.00 69.00 128 LYS A C 1
ATOM 1036 O O . LYS A 1 128 ? -71.290 -26.300 47.438 1.00 69.00 128 LYS A O 1
ATOM 1041 N N . LEU A 1 129 ? -70.957 -26.544 45.228 1.00 72.12 129 LEU A N 1
ATOM 1042 C CA . LEU A 1 129 ? -72.277 -27.125 44.954 1.00 72.12 129 LEU A CA 1
ATOM 1043 C C . LEU A 1 129 ? -72.543 -28.390 45.781 1.00 72.12 129 LEU A C 1
ATOM 1045 O O . LEU A 1 129 ? -73.622 -28.530 46.335 1.00 72.12 129 LEU A O 1
ATOM 1049 N N . LYS A 1 130 ? -71.547 -29.269 45.947 1.00 71.56 130 LYS A N 1
ATOM 1050 C CA . LYS A 1 130 ? -71.690 -30.467 46.793 1.00 71.56 130 LYS A CA 1
ATOM 1051 C C . LYS A 1 130 ? -71.833 -30.154 48.285 1.00 71.56 130 LYS A C 1
ATOM 1053 O O . LYS A 1 130 ? -72.477 -30.917 48.996 1.00 71.56 130 LYS A O 1
ATOM 1058 N N . ILE A 1 131 ? -71.214 -29.074 48.764 1.00 67.12 131 ILE A N 1
ATOM 1059 C CA . ILE A 1 131 ? -71.349 -28.620 50.155 1.00 67.12 131 ILE A CA 1
ATOM 1060 C C . ILE A 1 131 ? -72.736 -28.003 50.366 1.00 67.12 131 ILE A C 1
ATOM 1062 O O . ILE A 1 131 ? -73.409 -28.351 51.333 1.00 67.12 131 ILE A O 1
ATOM 1066 N N . ASP A 1 132 ? -73.194 -27.169 49.436 1.00 61.97 132 ASP A N 1
ATOM 1067 C CA . ASP A 1 132 ? -74.504 -26.517 49.510 1.00 61.97 132 ASP A CA 1
ATOM 1068 C C . ASP A 1 132 ? -75.647 -27.555 49.397 1.00 61.97 132 ASP A C 1
ATOM 1070 O O . ASP A 1 132 ? -76.554 -27.558 50.227 1.00 61.97 132 ASP A O 1
ATOM 1074 N N . GLU A 1 133 ? -75.536 -28.550 48.503 1.00 63.88 133 GLU A N 1
ATOM 1075 C CA . GLU A 1 133 ? -76.475 -29.690 48.412 1.00 63.88 133 GLU A CA 1
ATOM 1076 C C . GLU A 1 133 ? -76.490 -30.575 49.673 1.00 63.88 133 GLU A C 1
ATOM 1078 O O . GLU A 1 133 ? -77.488 -31.242 49.959 1.00 63.88 133 GLU A O 1
ATOM 1083 N N . SER A 1 134 ? -75.386 -30.613 50.430 1.00 54.84 134 SER A N 1
ATOM 1084 C CA . SER A 1 134 ? -75.316 -31.343 51.703 1.00 54.84 134 SER A CA 1
ATOM 1085 C C . SER A 1 134 ? -75.915 -30.563 52.878 1.00 54.84 134 SER A C 1
ATOM 1087 O O . SER A 1 134 ? -76.373 -31.180 53.837 1.00 54.84 134 SER A O 1
ATOM 1089 N N . LEU A 1 135 ? -75.968 -29.229 52.784 1.00 53.28 135 LEU A N 1
ATOM 1090 C CA . LEU A 1 135 ? -76.565 -28.342 53.787 1.00 53.28 135 LEU A CA 1
ATOM 1091 C C . LEU A 1 135 ? -78.081 -28.181 53.599 1.00 53.28 135 LEU A C 1
ATOM 1093 O O . LEU A 1 135 ? -78.804 -28.055 54.582 1.00 53.28 135 LEU A O 1
ATOM 1097 N N . GLU A 1 136 ? -78.591 -28.264 52.367 1.00 52.81 136 GLU A N 1
ATOM 1098 C CA . GLU A 1 136 ? -80.039 -28.194 52.095 1.00 52.81 136 GLU A CA 1
ATOM 1099 C C . GLU A 1 136 ? -80.817 -29.455 52.527 1.00 52.81 136 GLU A C 1
ATOM 1101 O O . GLU A 1 136 ? -82.043 -29.423 52.619 1.00 52.81 136 GLU A O 1
ATOM 1106 N N . LYS A 1 137 ? -80.131 -30.564 52.849 1.00 52.91 137 LYS A N 1
ATOM 1107 C CA . LYS A 1 137 ? -80.764 -31.817 53.310 1.00 52.91 137 LYS A CA 1
ATOM 1108 C C . LYS A 1 137 ? -80.862 -31.976 54.831 1.00 52.91 137 LYS A C 1
ATOM 1110 O O . LYS A 1 137 ? -81.466 -32.948 55.282 1.00 52.91 137 LYS A O 1
ATOM 1115 N N . SER A 1 138 ? -80.332 -31.053 55.636 1.00 44.34 138 SER A N 1
ATOM 1116 C CA . SER A 1 138 ? -80.531 -31.074 57.093 1.00 44.34 138 SER A CA 1
ATOM 1117 C C . SER A 1 138 ? -81.713 -30.185 57.478 1.00 44.34 138 SER A C 1
ATOM 1119 O O . SER A 1 138 ? -81.553 -29.007 57.797 1.00 44.34 138 SER A O 1
ATOM 1121 N N . GLY A 1 139 ? -82.913 -30.760 57.397 1.00 44.72 139 GLY A N 1
ATOM 1122 C CA . GLY A 1 139 ? -84.140 -30.154 57.902 1.00 44.72 139 GLY A CA 1
ATOM 1123 C C . GLY A 1 139 ? -84.078 -29.894 59.411 1.00 44.72 139 GLY A C 1
ATOM 1124 O O . GLY A 1 139 ? -83.509 -30.685 60.156 1.00 44.72 139 GLY A O 1
ATOM 1125 N N . HIS A 1 140 ? -84.654 -28.751 59.793 1.00 53.28 140 HIS A N 1
ATOM 1126 C CA . HIS A 1 140 ? -85.100 -28.312 61.123 1.00 53.28 140 HIS A CA 1
ATOM 1127 C C . HIS A 1 140 ? -84.583 -29.128 62.327 1.00 53.28 140 HIS A C 1
ATOM 1129 O O . HIS A 1 140 ? -85.116 -30.187 62.650 1.00 53.28 140 HIS A O 1
ATOM 1135 N N . ILE A 1 141 ? -83.565 -28.599 63.015 1.00 41.03 141 ILE A N 1
ATOM 1136 C CA . ILE A 1 141 ? -83.088 -29.128 64.298 1.00 41.03 141 ILE A CA 1
ATOM 1137 C C . ILE A 1 141 ? -83.612 -28.212 65.407 1.00 41.03 141 ILE A C 1
ATOM 1139 O O . ILE A 1 141 ? -83.218 -27.048 65.491 1.00 41.03 141 ILE A O 1
ATOM 1143 N N . ASP A 1 142 ? -84.508 -28.764 66.225 1.00 40.75 142 ASP A N 1
ATOM 1144 C CA . ASP A 1 142 ? -85.040 -28.172 67.453 1.00 40.75 142 ASP A CA 1
ATOM 1145 C C . ASP A 1 142 ? -83.920 -27.800 68.436 1.00 40.75 142 ASP A C 1
ATOM 1147 O O . ASP A 1 142 ? -82.958 -28.545 68.653 1.00 40.75 142 ASP A O 1
ATOM 1151 N N . SER A 1 143 ? -84.077 -26.641 69.073 1.00 46.50 143 SER A N 1
ATOM 1152 C CA . SER A 1 143 ? -83.085 -25.953 69.910 1.00 46.50 143 SER A CA 1
ATOM 1153 C C . SER A 1 143 ? -82.704 -26.645 71.232 1.00 46.50 143 SER A C 1
ATOM 1155 O O . SER A 1 143 ? -81.927 -26.080 71.997 1.00 46.50 143 SER A O 1
ATOM 1157 N N . GLU A 1 144 ? -83.170 -27.869 71.501 1.00 43.97 144 GLU A N 1
ATOM 1158 C CA . GLU A 1 144 ? -82.869 -28.611 72.742 1.00 43.97 144 GLU A CA 1
ATOM 1159 C C . GLU A 1 144 ? -81.948 -29.835 72.572 1.00 43.97 144 GLU A C 1
ATOM 1161 O O . GLU A 1 144 ? -81.535 -30.435 73.563 1.00 43.97 144 GLU A O 1
ATOM 1166 N N . VAL A 1 145 ? -81.509 -30.172 71.350 1.00 43.41 145 VAL A N 1
ATOM 1167 C CA . VAL A 1 145 ? -80.580 -31.308 71.108 1.00 43.41 145 VAL A CA 1
ATOM 1168 C C . VAL A 1 145 ? -79.124 -30.846 70.875 1.00 43.41 145 VAL A C 1
ATOM 1170 O O . VAL A 1 145 ? -78.258 -31.609 70.449 1.00 43.41 145 VAL A O 1
ATOM 1173 N N . GLY A 1 146 ? -78.806 -29.591 71.211 1.00 42.28 146 GLY A N 1
ATOM 1174 C CA . GLY A 1 146 ? -77.496 -28.959 70.983 1.00 42.28 146 GLY A CA 1
ATOM 1175 C C . GLY A 1 146 ? -76.331 -29.455 71.854 1.00 42.28 146 GLY A C 1
ATOM 1176 O O . GLY A 1 146 ? -75.210 -29.002 71.660 1.00 42.28 146 GLY A O 1
ATOM 1177 N N . LEU A 1 147 ? -76.557 -30.379 72.796 1.00 45.44 147 LEU A N 1
ATOM 1178 C CA . LEU A 1 147 ? -75.529 -30.829 73.755 1.00 45.44 147 LEU A CA 1
ATOM 1179 C C . LEU A 1 147 ? -75.103 -32.301 73.620 1.00 45.44 147 LEU A C 1
ATOM 1181 O O . LEU A 1 147 ? -74.125 -32.698 74.245 1.00 45.44 147 LEU A O 1
ATOM 1185 N N . LYS A 1 148 ? -75.775 -33.118 72.791 1.00 47.09 148 LYS A N 1
ATOM 1186 C CA . LYS A 1 148 ? -75.384 -34.529 72.552 1.00 47.09 148 LYS A CA 1
ATOM 1187 C C . LYS A 1 148 ? -74.943 -34.849 71.120 1.00 47.09 148 LYS A C 1
ATOM 1189 O O . LYS A 1 148 ? -74.419 -35.932 70.881 1.00 47.09 148 LYS A O 1
ATOM 1194 N N . VAL A 1 149 ? -75.094 -33.917 70.177 1.00 48.19 149 VAL A N 1
ATOM 1195 C CA . VAL A 1 149 ? -74.653 -34.106 68.778 1.00 48.19 149 VAL A CA 1
ATOM 1196 C C . VAL A 1 149 ? -73.169 -33.751 68.584 1.00 48.19 149 VAL A C 1
ATOM 1198 O O . VAL A 1 149 ? -72.559 -34.160 67.595 1.00 48.19 149 VAL A O 1
ATOM 1201 N N . ASP A 1 150 ? -72.542 -33.085 69.557 1.00 54.97 150 ASP A N 1
ATOM 1202 C CA . ASP A 1 150 ? -71.204 -32.513 69.382 1.00 54.97 150 ASP A CA 1
ATOM 1203 C C . ASP A 1 150 ? -70.086 -33.564 69.265 1.00 54.97 150 ASP A C 1
ATOM 1205 O O . ASP A 1 150 ? -69.193 -33.406 68.440 1.00 54.97 150 ASP A O 1
ATOM 1209 N N . GLU A 1 151 ? -70.126 -34.690 69.986 1.00 57.53 151 GLU A N 1
ATOM 1210 C CA . GLU A 1 151 ? -69.041 -35.685 69.891 1.00 57.53 151 GLU A CA 1
ATOM 1211 C C . GLU A 1 151 ? -69.064 -36.481 68.581 1.00 57.53 151 GLU A C 1
ATOM 1213 O O . GLU A 1 151 ? -68.019 -36.680 67.959 1.00 57.53 151 GLU A O 1
ATOM 1218 N N . SER A 1 152 ? -70.245 -36.902 68.116 1.00 54.22 152 SER A N 1
ATOM 1219 C CA . SER A 1 152 ? -70.368 -37.660 66.861 1.00 54.22 152 SER A CA 1
ATOM 1220 C C . SER A 1 152 ? -70.021 -36.801 65.641 1.00 54.22 152 SER A C 1
ATOM 1222 O O . SER A 1 152 ? -69.290 -37.245 64.753 1.00 54.22 152 SER A O 1
ATOM 1224 N N . PHE A 1 153 ? -70.444 -35.534 65.639 1.00 64.12 153 PHE A N 1
ATOM 1225 C CA . PHE A 1 153 ? -70.132 -34.596 64.569 1.00 64.12 153 PHE A CA 1
ATOM 1226 C C . PHE A 1 153 ? -68.666 -34.137 64.613 1.00 64.12 153 PHE A C 1
ATOM 1228 O O . PHE A 1 153 ? -68.017 -34.057 63.571 1.00 64.12 153 PHE A O 1
ATOM 1235 N N . GLN A 1 154 ? -68.085 -33.914 65.800 1.00 68.69 154 GLN A N 1
ATOM 1236 C CA . GLN A 1 154 ? -66.646 -33.645 65.943 1.00 68.69 154 GLN A CA 1
ATOM 1237 C C . GLN A 1 154 ? -65.796 -34.833 65.480 1.00 68.69 154 GLN A C 1
ATOM 1239 O O . GLN A 1 154 ? -64.755 -34.618 64.856 1.00 68.69 154 GLN A O 1
ATOM 1244 N N . ASN A 1 155 ? -66.225 -36.071 65.743 1.00 70.62 155 ASN A N 1
ATOM 1245 C CA . ASN A 1 155 ? -65.539 -37.273 65.267 1.00 70.62 155 ASN A CA 1
ATOM 1246 C C . ASN A 1 155 ? -65.640 -37.418 63.745 1.00 70.62 155 ASN A C 1
ATOM 1248 O O . ASN A 1 155 ? -64.620 -37.653 63.103 1.00 70.62 155 ASN A O 1
ATOM 1252 N N . PHE A 1 156 ? -66.802 -37.141 63.152 1.00 72.75 156 PHE A N 1
ATOM 1253 C CA . PHE A 1 156 ? -66.972 -37.080 61.697 1.00 72.75 156 PHE A CA 1
ATOM 1254 C C . PHE A 1 156 ? -66.103 -35.986 61.048 1.00 72.75 156 PHE A C 1
ATOM 1256 O O . PHE A 1 156 ? -65.400 -36.227 60.067 1.00 72.75 156 PHE A O 1
ATOM 1263 N N . ILE A 1 157 ? -66.062 -34.784 61.634 1.00 75.19 157 ILE A N 1
ATOM 1264 C CA . ILE A 1 157 ? -65.186 -33.689 61.187 1.00 75.19 157 ILE A CA 1
ATOM 1265 C C . ILE A 1 157 ? -63.706 -34.078 61.340 1.00 75.19 157 ILE A C 1
ATOM 1267 O O . ILE A 1 157 ? -62.889 -33.715 60.491 1.00 75.19 157 ILE A O 1
ATOM 1271 N N . LYS A 1 158 ? -63.331 -34.795 62.409 1.00 75.31 158 LYS A N 1
ATOM 1272 C CA . LYS A 1 158 ? -61.966 -35.307 62.608 1.00 75.31 158 LYS A CA 1
ATOM 1273 C C . LYS A 1 158 ? -61.607 -36.371 61.575 1.00 75.31 158 LYS A C 1
ATOM 1275 O O . LYS A 1 158 ? -60.512 -36.278 61.029 1.00 75.31 158 LYS A O 1
ATOM 1280 N N . GLU A 1 159 ? -62.500 -37.308 61.268 1.00 74.19 159 GLU A N 1
ATOM 1281 C CA . GLU A 1 159 ? -62.303 -38.303 60.208 1.00 74.19 159 GLU A CA 1
ATOM 1282 C C . GLU A 1 159 ? -62.150 -37.637 58.842 1.00 74.19 159 GLU A C 1
ATOM 1284 O O . GLU A 1 159 ? -61.173 -37.904 58.151 1.00 74.19 159 GLU A O 1
ATOM 1289 N N . ILE A 1 160 ? -63.014 -36.681 58.484 1.00 76.19 160 ILE A N 1
ATOM 1290 C CA . ILE A 1 160 ? -62.882 -35.930 57.225 1.00 76.19 160 ILE A CA 1
ATOM 1291 C C . ILE A 1 160 ? -61.567 -35.149 57.178 1.00 76.19 160 ILE A C 1
ATOM 1293 O O . ILE A 1 160 ? -60.907 -35.104 56.140 1.00 76.19 160 ILE A O 1
ATOM 1297 N N . LYS A 1 161 ? -61.156 -34.523 58.287 1.00 76.00 161 LYS A N 1
ATOM 1298 C CA . LYS A 1 161 ? -59.876 -33.804 58.360 1.00 76.00 161 LYS A CA 1
ATOM 1299 C C . LYS A 1 161 ? -58.683 -34.749 58.243 1.00 76.00 161 LYS A C 1
ATOM 1301 O O . LYS A 1 161 ? -57.709 -34.377 57.591 1.00 76.00 161 LYS A O 1
ATOM 1306 N N . LEU A 1 162 ? -58.744 -35.935 58.850 1.00 80.44 162 LEU A N 1
ATOM 1307 C CA . LEU A 1 162 ? -57.714 -36.966 58.727 1.00 80.44 162 LEU A CA 1
ATOM 1308 C C . LEU A 1 162 ? -57.634 -37.474 57.290 1.00 80.44 162 LEU A C 1
ATOM 1310 O O . LEU A 1 162 ? -56.559 -37.406 56.703 1.00 80.44 162 LEU A O 1
ATOM 1314 N N . ASP A 1 163 ? -58.764 -37.845 56.695 1.00 75.38 163 ASP A N 1
ATOM 1315 C CA . ASP A 1 163 ? -58.851 -38.370 55.332 1.00 75.38 163 ASP A CA 1
ATOM 1316 C C . ASP A 1 163 ? -58.419 -37.319 54.286 1.00 75.38 163 ASP A C 1
ATOM 1318 O O . ASP A 1 163 ? -57.679 -37.613 53.345 1.00 75.38 163 ASP A O 1
ATOM 1322 N N . LEU A 1 164 ? -58.771 -36.040 54.481 1.00 74.12 164 LEU A N 1
ATOM 1323 C CA . LEU A 1 164 ? -58.259 -34.932 53.665 1.00 74.12 164 LEU A CA 1
ATOM 1324 C C . LEU A 1 164 ? -56.764 -34.688 53.883 1.00 74.12 164 LEU A C 1
ATOM 1326 O O . LEU A 1 164 ? -56.045 -34.455 52.913 1.00 74.12 164 LEU A O 1
ATOM 1330 N N . SER A 1 165 ? -56.276 -34.733 55.124 1.00 78.38 165 SER A N 1
ATOM 1331 C CA . SER A 1 165 ? -54.847 -34.564 55.411 1.00 78.38 165 SER A CA 1
ATOM 1332 C C . SER A 1 165 ? -54.026 -35.700 54.802 1.00 78.38 165 SER A C 1
ATOM 1334 O O . SER A 1 165 ? -52.945 -35.460 54.267 1.00 78.38 165 SER A O 1
ATOM 1336 N N . GLU A 1 166 ? -54.555 -36.920 54.811 1.00 81.00 166 GLU A N 1
ATOM 1337 C CA . GLU A 1 166 ? -53.924 -38.095 54.225 1.00 81.00 166 GLU A CA 1
ATOM 1338 C C . GLU A 1 166 ? -53.952 -38.042 52.693 1.00 81.00 166 GLU A C 1
ATOM 1340 O O . GLU A 1 166 ? -52.914 -38.227 52.057 1.00 81.00 166 GLU A O 1
ATOM 1345 N N . LYS A 1 167 ? -55.076 -37.638 52.084 1.00 80.56 167 LYS A N 1
ATOM 1346 C CA . LYS A 1 167 ? -55.166 -37.359 50.638 1.00 80.56 167 LYS A CA 1
ATOM 1347 C C . LYS A 1 167 ? -54.222 -36.244 50.193 1.00 80.56 167 LYS A C 1
ATOM 1349 O O . LYS A 1 167 ? -53.601 -36.367 49.139 1.00 80.56 167 LYS A O 1
ATOM 1354 N N . VAL A 1 168 ? -54.081 -35.175 50.980 1.00 79.44 168 VAL A N 1
ATOM 1355 C CA . VAL A 1 168 ? -53.130 -34.087 50.698 1.00 79.44 168 VAL A CA 1
ATOM 1356 C C . VAL A 1 168 ? -51.694 -34.585 50.828 1.00 79.44 168 VAL A C 1
ATOM 1358 O O . VAL A 1 168 ? -50.912 -34.355 49.913 1.00 79.44 168 VAL A O 1
ATOM 1361 N N . LYS A 1 169 ? -51.351 -35.339 51.881 1.00 83.06 169 LYS A N 1
ATOM 1362 C CA . LYS A 1 169 ? -50.015 -35.942 52.035 1.00 83.06 169 LYS A CA 1
ATOM 1363 C C . LYS A 1 169 ? -49.681 -36.910 50.903 1.00 83.06 169 LYS A C 1
ATOM 1365 O O . LYS A 1 169 ? -48.549 -36.912 50.425 1.00 83.06 169 LYS A O 1
ATOM 1370 N N . ASN A 1 170 ? -50.641 -37.720 50.463 1.00 82.44 170 ASN A N 1
ATOM 1371 C CA . ASN A 1 170 ? -50.450 -38.656 49.358 1.00 82.44 170 ASN A CA 1
ATOM 1372 C C . ASN A 1 170 ? -50.276 -37.911 48.030 1.00 82.44 170 ASN A C 1
ATOM 1374 O O . ASN A 1 170 ? -49.319 -38.192 47.314 1.00 82.44 170 ASN A O 1
ATOM 1378 N N . LYS A 1 171 ? -51.087 -36.878 47.758 1.00 82.62 171 LYS A N 1
ATOM 1379 C CA . LYS A 1 171 ? -50.878 -36.002 46.595 1.00 82.62 171 LYS A CA 1
ATOM 1380 C C . LYS A 1 171 ? -49.548 -35.257 46.655 1.00 82.62 171 LYS A C 1
ATOM 1382 O O . LYS A 1 171 ? -48.872 -35.175 45.642 1.00 82.62 171 LYS A O 1
ATOM 1387 N N . GLU A 1 172 ? -49.134 -34.737 47.809 1.00 79.00 172 GLU A N 1
ATOM 1388 C CA . GLU A 1 172 ? -47.828 -34.086 47.974 1.00 79.00 172 GLU A CA 1
ATOM 1389 C C . GLU A 1 172 ? -46.671 -35.061 47.745 1.00 79.00 172 GLU A C 1
ATOM 1391 O O . GLU A 1 172 ? -45.675 -34.690 47.121 1.00 79.00 172 GLU A O 1
ATOM 1396 N N . LYS A 1 173 ? -46.795 -36.312 48.210 1.00 85.44 173 LYS A N 1
ATOM 1397 C CA . LYS A 1 173 ? -45.831 -37.379 47.912 1.00 85.44 173 LYS A CA 1
ATOM 1398 C C . LYS A 1 173 ? -45.785 -37.678 46.417 1.00 85.44 173 LYS A C 1
ATOM 1400 O O . LYS A 1 173 ? -44.694 -37.653 45.857 1.00 85.44 173 LYS A O 1
ATOM 1405 N N . GLU A 1 174 ? -46.928 -37.873 45.762 1.00 83.19 174 GLU A N 1
ATOM 1406 C CA . GLU A 1 174 ? -47.005 -38.091 44.311 1.00 83.19 174 GLU A CA 1
ATOM 1407 C C . GLU A 1 174 ? -46.409 -36.921 43.521 1.00 83.19 174 GLU A C 1
ATOM 1409 O O . GLU A 1 174 ? -45.650 -37.135 42.578 1.00 83.19 174 GLU A O 1
ATOM 1414 N N . LEU A 1 175 ? -46.685 -35.678 43.926 1.00 81.56 175 LEU A N 1
ATOM 1415 C CA . LEU A 1 175 ? -46.155 -34.479 43.275 1.00 81.56 175 LEU A CA 1
ATOM 1416 C C . LEU A 1 175 ? -44.642 -34.366 43.473 1.00 81.56 175 LEU A C 1
ATOM 1418 O O . LEU A 1 175 ? -43.920 -34.069 42.522 1.00 81.56 175 LEU A O 1
ATOM 1422 N N . ASN A 1 176 ? -44.144 -34.658 44.677 1.00 83.50 176 ASN A N 1
ATOM 1423 C CA . ASN A 1 176 ? -42.710 -34.712 44.954 1.00 83.50 176 ASN A CA 1
ATOM 1424 C C . ASN A 1 176 ? -42.016 -35.838 44.185 1.00 83.50 176 ASN A C 1
ATOM 1426 O O . ASN A 1 176 ? -40.904 -35.647 43.697 1.00 83.50 176 ASN A O 1
ATOM 1430 N N . GLU A 1 177 ? -42.636 -37.008 44.059 1.00 85.44 177 GLU A N 1
ATOM 1431 C CA . GLU A 1 177 ? -42.105 -38.103 43.252 1.00 85.44 177 GLU A CA 1
ATOM 1432 C C . GLU A 1 177 ? -42.121 -37.775 41.763 1.00 85.44 177 GLU A C 1
ATOM 1434 O O . GLU A 1 177 ? -41.130 -38.026 41.078 1.00 85.44 177 GLU A O 1
ATOM 1439 N N . SER A 1 178 ? -43.196 -37.159 41.270 1.00 81.75 178 SER A N 1
ATOM 1440 C CA . SER A 1 178 ? -43.288 -36.663 39.900 1.00 81.75 178 SER A CA 1
ATOM 1441 C C . SER A 1 178 ? -42.199 -35.627 39.633 1.00 81.75 178 SER A C 1
ATOM 1443 O O . SER A 1 178 ? -41.485 -35.742 38.646 1.00 81.75 178 SER A O 1
ATOM 1445 N N . LEU A 1 179 ? -41.991 -34.668 40.540 1.00 82.56 179 LEU A N 1
ATOM 1446 C CA . LEU A 1 179 ? -40.911 -33.680 40.456 1.00 82.56 179 LEU A CA 1
ATOM 1447 C C . LEU A 1 179 ? -39.527 -34.332 40.487 1.00 82.56 179 LEU A C 1
ATOM 1449 O O . LEU A 1 179 ? -38.649 -33.933 39.726 1.00 82.56 179 LEU A O 1
ATOM 1453 N N . LYS A 1 180 ? -39.313 -35.345 41.334 1.00 86.31 180 LYS A N 1
ATOM 1454 C CA . LYS A 1 180 ? -38.053 -36.102 41.366 1.00 86.31 180 LYS A CA 1
ATOM 1455 C C . LYS A 1 180 ? -37.806 -36.832 40.048 1.00 86.31 180 LYS A C 1
ATOM 1457 O O . LYS A 1 180 ? -36.685 -36.773 39.546 1.00 86.31 180 LYS A O 1
ATOM 1462 N N . ARG A 1 181 ? -38.831 -37.472 39.474 1.00 83.88 181 ARG A N 1
ATOM 1463 C CA . ARG A 1 181 ? -38.754 -38.117 38.154 1.00 83.88 181 ARG A CA 1
ATOM 1464 C C . ARG A 1 181 ? -38.458 -37.091 37.060 1.00 83.88 181 ARG A C 1
ATOM 1466 O O . ARG A 1 181 ? -37.531 -37.299 36.287 1.00 83.88 181 ARG A O 1
ATOM 1473 N N . ASP A 1 182 ? -39.144 -35.952 37.056 1.00 83.88 182 ASP A N 1
ATOM 1474 C CA . ASP A 1 182 ? -38.962 -34.892 36.057 1.00 83.88 182 ASP A CA 1
ATOM 1475 C C . ASP A 1 182 ? -37.558 -34.264 36.136 1.00 83.88 182 ASP A C 1
ATOM 1477 O O . ASP A 1 182 ? -36.887 -34.048 35.126 1.00 83.88 182 ASP A O 1
ATOM 1481 N N . LEU A 1 183 ? -37.053 -34.037 37.353 1.00 84.00 183 LEU A N 1
ATOM 1482 C CA . LEU A 1 183 ? -35.681 -33.579 37.579 1.00 84.00 183 LEU A CA 1
ATOM 1483 C C . LEU A 1 183 ? -34.644 -34.628 37.165 1.00 84.00 183 LEU A C 1
ATOM 1485 O O . LEU A 1 183 ? -33.590 -34.254 36.649 1.00 84.00 183 LEU A O 1
ATOM 1489 N N . ALA A 1 184 ? -34.921 -35.917 37.371 1.00 82.31 184 ALA A N 1
ATOM 1490 C CA . ALA A 1 184 ? -34.051 -36.996 36.914 1.00 82.31 184 ALA A CA 1
ATOM 1491 C C . ALA A 1 184 ? -34.003 -37.060 35.379 1.00 82.31 184 ALA A C 1
ATOM 1493 O O . ALA A 1 184 ? -32.910 -37.085 34.817 1.00 82.31 184 ALA A O 1
ATOM 1494 N N . VAL A 1 185 ? -35.152 -36.974 34.700 1.00 84.38 185 VAL A N 1
ATOM 1495 C CA . VAL A 1 185 ? -35.230 -36.909 33.229 1.00 84.38 185 VAL A CA 1
ATOM 1496 C C . VAL A 1 185 ? -34.473 -35.690 32.701 1.00 84.38 185 VAL A C 1
ATOM 1498 O O . VAL A 1 185 ? -33.630 -35.825 31.819 1.00 84.38 185 VAL A O 1
ATOM 1501 N N . ARG A 1 186 ? -34.660 -34.505 33.300 1.00 83.69 186 ARG A N 1
ATOM 1502 C CA . ARG A 1 186 ? -33.916 -33.294 32.906 1.00 83.69 186 ARG A CA 1
ATOM 1503 C C . ARG A 1 186 ? -32.411 -33.408 33.128 1.00 83.69 186 ARG A C 1
ATOM 1505 O O . ARG A 1 186 ? -31.650 -32.827 32.356 1.00 83.69 186 ARG A O 1
ATOM 1512 N N . ARG A 1 187 ? -31.965 -34.116 34.172 1.00 82.06 187 ARG A N 1
ATOM 1513 C CA . ARG A 1 187 ? -30.536 -34.404 34.380 1.00 82.06 187 ARG A CA 1
ATOM 1514 C C . ARG A 1 187 ? -29.994 -35.290 33.266 1.00 82.06 187 ARG A C 1
ATOM 1516 O O . ARG A 1 187 ? -28.973 -34.939 32.690 1.00 82.06 187 ARG A O 1
ATOM 1523 N N . VAL A 1 188 ? -30.705 -36.362 32.918 1.00 84.94 188 VAL A N 1
ATOM 1524 C CA . VAL A 1 188 ? -30.321 -37.251 31.810 1.00 84.94 188 VAL A CA 1
ATOM 1525 C C . VAL A 1 188 ? -30.273 -36.485 30.484 1.00 84.94 188 VAL A C 1
ATOM 1527 O O . VAL A 1 188 ? -29.282 -36.579 29.767 1.00 84.94 188 VAL A O 1
ATOM 1530 N N . ASP A 1 189 ? -31.271 -35.652 30.189 1.00 81.50 189 ASP A N 1
ATOM 1531 C CA . ASP A 1 189 ? -31.291 -34.806 28.988 1.00 81.50 189 ASP A CA 1
ATOM 1532 C C . ASP A 1 189 ? -30.122 -33.816 28.937 1.00 81.50 189 ASP A C 1
ATOM 1534 O O . ASP A 1 189 ? -29.542 -33.570 27.875 1.00 81.50 189 ASP A O 1
ATOM 1538 N N . LEU A 1 190 ? -29.776 -33.215 30.078 1.00 82.00 190 LEU A N 1
ATOM 1539 C CA . LEU A 1 190 ? -28.619 -32.331 30.177 1.00 82.00 190 LEU A CA 1
ATOM 1540 C C . LEU A 1 190 ? -27.318 -33.100 29.959 1.00 82.00 190 LEU A C 1
ATOM 1542 O O . LEU A 1 190 ? -26.471 -32.617 29.212 1.00 82.00 190 LEU A O 1
ATOM 1546 N N . ASP A 1 191 ? -27.177 -34.291 30.536 1.00 82.50 191 ASP A N 1
ATOM 1547 C CA . ASP A 1 191 ? -25.999 -35.138 30.350 1.00 82.50 191 ASP A CA 1
ATOM 1548 C C . ASP A 1 191 ? -25.845 -35.568 28.885 1.00 82.50 191 ASP A C 1
ATOM 1550 O O . ASP A 1 191 ? -24.743 -35.506 28.338 1.00 82.50 191 ASP A O 1
ATOM 1554 N N . VAL A 1 192 ? -26.944 -35.922 28.212 1.00 84.75 192 VAL A N 1
ATOM 1555 C CA . VAL A 1 192 ? -26.956 -36.215 26.770 1.00 84.75 192 VAL A CA 1
ATOM 1556 C C . VAL A 1 192 ? -26.548 -34.980 25.964 1.00 84.75 192 VAL A C 1
ATOM 1558 O O . VAL A 1 192 ? -25.692 -35.073 25.085 1.00 84.75 192 VAL A O 1
ATOM 1561 N N . LYS A 1 193 ? -27.082 -33.795 26.285 1.00 83.56 193 LYS A N 1
ATOM 1562 C CA . LYS A 1 193 ? -26.676 -32.539 25.627 1.00 83.56 193 LYS A CA 1
ATOM 1563 C C . LYS A 1 193 ? -25.201 -32.216 25.850 1.00 83.56 193 LYS A C 1
ATOM 1565 O O . LYS A 1 193 ? -24.544 -31.752 24.920 1.00 83.56 193 LYS A O 1
ATOM 1570 N N . TYR A 1 194 ? -24.676 -32.455 27.050 1.00 83.50 194 TYR A N 1
ATOM 1571 C CA . TYR A 1 194 ? -23.263 -32.255 27.357 1.00 83.50 194 TYR A CA 1
ATOM 1572 C C . TYR A 1 194 ? -22.374 -33.218 26.574 1.00 83.50 194 TYR A C 1
ATOM 1574 O O . TYR A 1 194 ? -21.396 -32.764 25.981 1.00 83.50 194 TYR A O 1
ATOM 1582 N N . ARG A 1 195 ? -22.737 -34.505 26.497 1.00 84.44 195 ARG A N 1
ATOM 1583 C CA . ARG A 1 195 ? -22.019 -35.481 25.661 1.00 84.44 195 ARG A CA 1
ATOM 1584 C C . ARG A 1 195 ? -22.035 -35.080 24.193 1.00 84.44 195 ARG A C 1
ATOM 1586 O O . ARG A 1 195 ? -20.972 -35.002 23.593 1.00 84.44 195 ARG A O 1
ATOM 1593 N N . ASN A 1 196 ? -23.193 -34.716 23.645 1.00 83.19 196 ASN A N 1
ATOM 1594 C CA . ASN A 1 196 ? -23.298 -34.274 22.251 1.00 83.19 196 ASN A CA 1
ATOM 1595 C C . ASN A 1 196 ? -22.440 -33.029 21.983 1.00 83.19 196 ASN A C 1
ATOM 1597 O O . ASN A 1 196 ? -21.757 -32.945 20.968 1.00 83.19 196 ASN A O 1
ATOM 1601 N N . MET A 1 197 ? -22.418 -32.074 22.917 1.00 84.56 197 MET A N 1
ATOM 1602 C CA . MET A 1 197 ? -21.573 -30.884 22.805 1.00 84.56 197 MET A CA 1
ATOM 1603 C C . MET A 1 197 ? -20.079 -31.231 22.854 1.00 84.56 197 MET A C 1
ATOM 1605 O O . MET A 1 197 ? -19.281 -30.609 22.153 1.00 84.56 197 MET A O 1
ATOM 1609 N N . GLN A 1 198 ? -19.696 -32.216 23.666 1.00 81.44 198 GLN A N 1
ATOM 1610 C CA . GLN A 1 198 ? -18.327 -32.710 23.753 1.00 81.44 198 GLN A CA 1
ATOM 1611 C C . GLN A 1 198 ? -17.913 -33.445 22.469 1.00 81.44 198 GLN A C 1
ATOM 1613 O O . GLN A 1 198 ? -16.858 -33.139 21.917 1.00 81.44 198 GLN A O 1
ATOM 1618 N N . GLU A 1 199 ? -18.774 -34.312 21.934 1.00 82.88 199 GLU A N 1
ATOM 1619 C CA . GLU A 1 199 ? -18.564 -34.979 20.645 1.00 82.88 199 GLU A CA 1
ATOM 1620 C C . GLU A 1 199 ? -18.467 -33.978 19.486 1.00 82.88 199 GLU A C 1
ATOM 1622 O O . GLU A 1 199 ? -17.604 -34.110 18.619 1.00 82.88 199 GLU A O 1
ATOM 1627 N N . ASP A 1 200 ? -19.309 -32.943 19.466 1.00 83.06 200 ASP A N 1
ATOM 1628 C CA . ASP A 1 200 ? -19.249 -31.887 18.453 1.00 83.06 200 ASP A CA 1
ATOM 1629 C C . ASP A 1 200 ? -17.961 -31.066 18.565 1.00 83.06 200 ASP A C 1
ATOM 1631 O O . ASP A 1 200 ? -17.375 -30.671 17.551 1.00 83.06 200 ASP A O 1
ATOM 1635 N N . LEU A 1 201 ? -17.485 -30.803 19.785 1.00 80.75 201 LEU A N 1
ATOM 1636 C CA . LEU A 1 201 ? -16.198 -30.148 20.010 1.00 80.75 201 LEU A CA 1
ATOM 1637 C C . LEU A 1 201 ? -15.035 -31.021 19.531 1.00 80.75 201 LEU A C 1
ATOM 1639 O O . LEU A 1 201 ? -14.141 -30.502 18.860 1.00 80.75 201 LEU A O 1
ATOM 1643 N N . GLU A 1 202 ? -15.063 -32.324 19.807 1.00 81.62 202 GLU A N 1
ATOM 1644 C CA . GLU A 1 202 ? -14.055 -33.281 19.342 1.00 81.62 202 GLU A CA 1
ATOM 1645 C C . GLU A 1 202 ? -14.063 -33.422 17.818 1.00 81.62 202 GLU A C 1
ATOM 1647 O O . GLU A 1 202 ? -13.009 -33.294 17.193 1.00 81.62 202 GLU A O 1
ATOM 1652 N N . LYS A 1 203 ? -15.236 -33.562 17.189 1.00 83.69 203 LYS A N 1
ATOM 1653 C CA . LYS A 1 203 ? -15.380 -33.578 15.722 1.00 83.69 203 LYS A CA 1
ATOM 1654 C C . LYS A 1 203 ? -14.859 -32.286 15.095 1.00 83.69 203 LYS A C 1
ATOM 1656 O O . LYS A 1 203 ? -14.119 -32.324 14.112 1.00 83.69 203 LYS A O 1
ATOM 1661 N N . ASN A 1 204 ? -15.184 -31.129 15.675 1.00 78.31 204 ASN A N 1
ATOM 1662 C CA . ASN A 1 204 ? -14.680 -29.840 15.199 1.00 78.31 204 ASN A CA 1
ATOM 1663 C C . ASN A 1 204 ? -13.165 -29.697 15.388 1.00 78.31 204 ASN A C 1
ATOM 1665 O O . ASN A 1 204 ? -12.494 -29.092 14.548 1.00 78.31 204 ASN A O 1
ATOM 1669 N N . TYR A 1 205 ? -12.614 -30.240 16.472 1.00 80.00 205 TYR A N 1
ATOM 1670 C CA . TYR A 1 205 ? -11.178 -30.251 16.716 1.00 80.00 205 TYR A CA 1
ATOM 1671 C C . TYR A 1 205 ? -10.445 -31.162 15.723 1.00 80.00 205 TYR A C 1
ATOM 1673 O O . TYR A 1 205 ? -9.473 -30.729 15.104 1.00 80.00 205 TYR A O 1
ATOM 1681 N N . GLN A 1 206 ? -10.950 -32.376 15.492 1.00 77.31 206 GLN A N 1
ATOM 1682 C CA . GLN A 1 206 ? -10.413 -33.311 14.501 1.00 77.31 206 GLN A CA 1
ATOM 1683 C C . GLN A 1 206 ? -10.464 -32.729 13.085 1.00 77.31 206 GLN A C 1
ATOM 1685 O O . GLN A 1 206 ? -9.473 -32.789 12.359 1.00 77.31 206 GLN A O 1
ATOM 1690 N N . LYS A 1 207 ? -11.573 -32.079 12.714 1.00 78.94 207 LYS A N 1
ATOM 1691 C CA . LYS A 1 207 ? -11.700 -31.393 11.422 1.00 78.94 207 LYS A CA 1
ATOM 1692 C C . LYS A 1 207 ? -10.673 -30.269 11.267 1.00 78.94 207 LYS A C 1
ATOM 1694 O O . LYS A 1 207 ? -10.014 -30.182 10.238 1.00 78.94 207 LYS A O 1
ATOM 1699 N N . LYS A 1 208 ? -10.449 -29.466 12.314 1.00 77.06 208 LYS A N 1
ATOM 1700 C CA . LYS A 1 208 ? -9.389 -28.442 12.317 1.00 77.06 208 LYS A CA 1
ATOM 1701 C C . LYS A 1 208 ? -7.986 -29.041 12.216 1.00 77.06 208 LYS A C 1
ATOM 1703 O O . LYS A 1 208 ? -7.137 -28.454 11.557 1.00 77.06 208 LYS A O 1
ATOM 1708 N N . MET A 1 209 ? -7.729 -30.184 12.850 1.00 75.38 209 MET A N 1
ATOM 1709 C CA . MET A 1 209 ? -6.460 -30.911 12.706 1.00 75.38 209 MET A CA 1
ATOM 1710 C C . MET A 1 209 ? -6.242 -31.376 11.259 1.00 75.38 209 MET A C 1
ATOM 1712 O O . MET A 1 209 ? -5.171 -31.147 10.702 1.00 75.38 209 MET A O 1
ATOM 1716 N N . GLN A 1 210 ? -7.275 -31.929 10.615 1.00 74.12 210 GLN A N 1
ATOM 1717 C CA . GLN A 1 210 ? -7.227 -32.302 9.197 1.00 74.12 210 GLN A CA 1
ATOM 1718 C C . GLN A 1 210 ? -6.996 -31.086 8.288 1.00 74.12 210 GLN A C 1
ATOM 1720 O O . GLN A 1 210 ? -6.159 -31.149 7.386 1.00 74.12 210 GLN A O 1
ATOM 1725 N N . ASP A 1 211 ? -7.663 -29.960 8.557 1.00 75.38 211 ASP A N 1
ATOM 1726 C CA . ASP A 1 211 ? -7.453 -28.703 7.828 1.00 75.38 211 ASP A CA 1
ATOM 1727 C C . ASP A 1 211 ? -6.014 -28.185 7.990 1.00 75.38 211 ASP A C 1
ATOM 1729 O O . ASP A 1 211 ? -5.413 -27.711 7.027 1.00 75.38 211 ASP A O 1
ATOM 1733 N N . VAL A 1 212 ? -5.424 -28.311 9.186 1.00 76.88 212 VAL A N 1
ATOM 1734 C CA . VAL A 1 212 ? -4.020 -27.948 9.448 1.00 76.88 212 VAL A CA 1
ATOM 1735 C C . VAL A 1 212 ? -3.058 -28.838 8.662 1.00 76.88 212 VAL A C 1
ATOM 1737 O O . VAL A 1 212 ? -2.069 -28.337 8.122 1.00 76.88 212 VAL A O 1
ATOM 1740 N N . ASP A 1 213 ? -3.331 -30.135 8.550 1.00 75.81 213 ASP A N 1
ATOM 1741 C CA . ASP A 1 213 ? -2.489 -31.046 7.774 1.00 75.81 213 ASP A CA 1
ATOM 1742 C C . ASP A 1 213 ? -2.642 -30.847 6.258 1.00 75.81 213 ASP A C 1
ATOM 1744 O O . ASP A 1 213 ? -1.651 -30.927 5.522 1.00 75.81 213 ASP A O 1
ATOM 1748 N N . LEU A 1 214 ? -3.840 -30.491 5.783 1.00 77.81 214 LEU A N 1
ATOM 1749 C CA . LEU A 1 214 ? -4.054 -30.019 4.412 1.00 77.81 214 LEU A CA 1
ATOM 1750 C C . LEU A 1 214 ? -3.280 -28.722 4.150 1.00 77.81 214 LEU A C 1
ATOM 1752 O O . LEU A 1 214 ? -2.562 -28.634 3.156 1.00 77.81 214 LEU A O 1
ATOM 1756 N N . LEU A 1 215 ? -3.320 -27.763 5.079 1.00 76.25 215 LEU A N 1
ATOM 1757 C CA . LEU A 1 215 ? -2.539 -26.526 5.015 1.00 76.25 215 LEU A CA 1
ATOM 1758 C C . LEU A 1 215 ? -1.034 -26.794 4.982 1.00 76.25 215 LEU A C 1
ATOM 1760 O O . LEU A 1 215 ? -0.327 -26.178 4.189 1.00 76.25 215 LEU A O 1
ATOM 1764 N N . LYS A 1 216 ? -0.523 -27.735 5.784 1.00 76.19 216 LYS A N 1
ATOM 1765 C CA . LYS A 1 216 ? 0.891 -28.147 5.727 1.00 76.19 216 LYS A CA 1
ATOM 1766 C C . LYS A 1 216 ? 1.249 -28.743 4.367 1.00 76.19 216 LYS A C 1
ATOM 1768 O O . LYS A 1 216 ? 2.309 -28.413 3.829 1.00 76.19 216 LYS A O 1
ATOM 1773 N N . LYS A 1 217 ? 0.384 -29.589 3.794 1.00 78.44 217 LYS A N 1
ATOM 1774 C CA . LYS A 1 217 ? 0.570 -30.138 2.440 1.00 78.44 217 LYS A CA 1
ATOM 1775 C C . LYS A 1 217 ? 0.560 -29.031 1.384 1.00 78.44 217 LYS A C 1
ATOM 1777 O O . LYS A 1 217 ? 1.465 -28.986 0.555 1.00 78.44 217 LYS A O 1
ATOM 1782 N N . GLU A 1 218 ? -0.386 -28.098 1.445 1.00 75.38 218 GLU A N 1
ATOM 1783 C CA . GLU A 1 218 ? -0.440 -26.947 0.539 1.00 75.38 218 GLU A CA 1
ATOM 1784 C C . GLU A 1 218 ? 0.785 -26.039 0.675 1.00 75.38 218 GLU A C 1
ATOM 1786 O O . GLU A 1 218 ? 1.334 -25.595 -0.333 1.00 75.38 218 GLU A O 1
ATOM 1791 N N . LEU A 1 219 ? 1.253 -25.783 1.898 1.00 76.06 219 LEU A N 1
ATOM 1792 C CA . LEU A 1 219 ? 2.437 -24.965 2.154 1.00 76.06 219 LEU A CA 1
ATOM 1793 C C . LEU A 1 219 ? 3.696 -25.634 1.591 1.00 76.06 219 LEU A C 1
ATOM 1795 O O . LEU A 1 219 ? 4.498 -24.975 0.928 1.00 76.06 219 LEU A O 1
ATOM 1799 N N . LYS A 1 220 ? 3.837 -26.951 1.798 1.00 79.69 220 LYS A N 1
ATOM 1800 C CA . LYS A 1 220 ? 4.923 -27.761 1.232 1.00 79.69 220 LYS A CA 1
ATOM 1801 C C . LYS A 1 220 ? 4.892 -27.725 -0.296 1.00 79.69 220 LYS A C 1
ATOM 1803 O O . LYS A 1 220 ? 5.925 -27.472 -0.911 1.00 79.69 220 LYS A O 1
ATOM 1808 N N . ASN A 1 221 ? 3.712 -27.871 -0.898 1.00 78.00 221 ASN A N 1
ATOM 1809 C CA . ASN A 1 221 ? 3.536 -27.793 -2.347 1.00 78.00 221 ASN A CA 1
ATOM 1810 C C . ASN A 1 221 ? 3.850 -26.390 -2.883 1.00 78.00 221 ASN A C 1
ATOM 1812 O O . ASN A 1 221 ? 4.574 -26.267 -3.863 1.00 78.00 221 ASN A O 1
ATOM 1816 N N . ARG A 1 222 ? 3.395 -25.314 -2.223 1.00 74.25 222 ARG A N 1
ATOM 1817 C CA . ARG A 1 222 ? 3.742 -23.931 -2.604 1.00 74.25 222 ARG A CA 1
ATOM 1818 C C . ARG A 1 222 ? 5.240 -23.666 -2.498 1.00 74.25 222 ARG A C 1
ATOM 1820 O O . ARG A 1 222 ? 5.785 -22.948 -3.331 1.00 74.25 222 ARG A O 1
ATOM 1827 N N . TYR A 1 223 ? 5.899 -24.212 -1.479 1.00 76.38 223 TYR A N 1
ATOM 1828 C CA . TYR A 1 223 ? 7.341 -24.068 -1.303 1.00 76.38 223 TYR A CA 1
ATOM 1829 C C . TYR A 1 223 ? 8.112 -24.808 -2.403 1.00 76.38 223 TYR A C 1
ATOM 1831 O O . TYR A 1 223 ? 8.989 -24.223 -3.031 1.00 76.38 223 TYR A O 1
ATOM 1839 N N . GLN A 1 224 ? 7.722 -26.048 -2.712 1.00 77.19 224 GLN A N 1
ATOM 1840 C CA . GLN A 1 224 ? 8.290 -26.814 -3.825 1.00 77.19 224 GLN A CA 1
ATOM 1841 C C . GLN A 1 224 ? 8.031 -26.147 -5.182 1.00 77.19 224 GLN A C 1
ATOM 1843 O O . GLN A 1 224 ? 8.934 -26.088 -6.012 1.00 77.19 224 GLN A O 1
ATOM 1848 N N . GLN A 1 225 ? 6.836 -25.588 -5.392 1.00 76.50 225 GLN A N 1
ATOM 1849 C CA . GLN A 1 225 ? 6.493 -24.849 -6.605 1.00 76.50 225 GLN A CA 1
ATOM 1850 C C . GLN A 1 225 ? 7.361 -23.595 -6.754 1.00 76.50 225 GLN A C 1
ATOM 1852 O O . GLN A 1 225 ? 7.904 -23.368 -7.825 1.00 76.50 225 GLN A O 1
ATOM 1857 N N . LYS A 1 226 ? 7.560 -22.821 -5.676 1.00 79.69 226 LYS A N 1
ATOM 1858 C CA . LYS A 1 226 ? 8.460 -21.656 -5.687 1.00 79.69 226 LYS A CA 1
ATOM 1859 C C . LYS A 1 226 ? 9.899 -22.043 -6.009 1.00 79.69 226 LYS A C 1
ATOM 1861 O O . LYS A 1 226 ? 10.510 -21.389 -6.839 1.00 79.69 22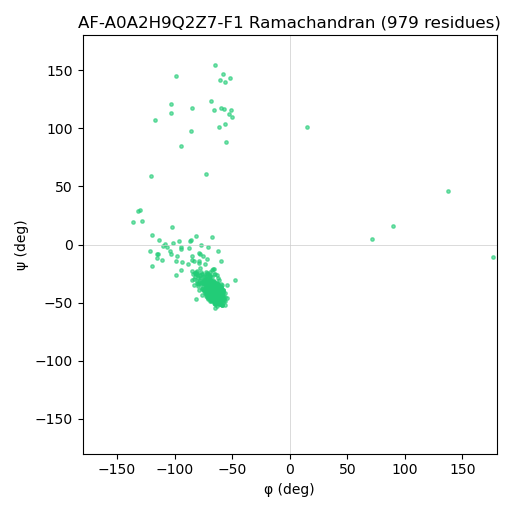6 LYS A O 1
ATOM 1866 N N . LEU A 1 227 ? 10.409 -23.115 -5.402 1.00 76.25 227 LEU A N 1
ATOM 1867 C CA . LEU A 1 227 ? 11.736 -23.654 -5.714 1.00 76.25 227 LEU A CA 1
ATOM 1868 C C . LEU A 1 227 ? 11.855 -24.054 -7.189 1.00 76.25 227 LEU A C 1
ATOM 1870 O O . LEU A 1 227 ? 12.867 -23.768 -7.822 1.00 76.25 227 LEU A O 1
ATOM 1874 N N . LYS A 1 228 ? 10.814 -24.679 -7.747 1.00 79.38 228 LYS A N 1
ATOM 1875 C CA . LYS A 1 228 ? 10.769 -25.065 -9.159 1.00 79.38 228 LYS A CA 1
ATOM 1876 C C . LYS A 1 228 ? 10.697 -23.849 -10.085 1.00 79.38 228 LYS A C 1
ATOM 1878 O O . LYS A 1 228 ? 11.423 -23.806 -11.067 1.00 79.38 228 LYS A O 1
ATOM 1883 N N . ASP A 1 229 ? 9.881 -22.851 -9.751 1.00 78.19 229 ASP A N 1
ATOM 1884 C CA . ASP A 1 229 ? 9.752 -21.609 -10.518 1.00 78.19 229 ASP A CA 1
ATOM 1885 C C . ASP A 1 229 ? 11.051 -20.786 -10.476 1.00 78.19 229 ASP A C 1
ATOM 1887 O O . ASP A 1 229 ? 11.474 -20.252 -11.501 1.00 78.19 229 ASP A O 1
ATOM 1891 N N . GLU A 1 230 ? 11.713 -20.708 -9.316 1.00 79.81 230 GLU A N 1
ATOM 1892 C CA . GLU A 1 230 ? 13.018 -20.058 -9.155 1.00 79.81 230 GLU A CA 1
ATOM 1893 C C . GLU A 1 230 ? 14.088 -20.768 -9.992 1.00 79.81 230 GLU A C 1
ATOM 1895 O O . GLU A 1 230 ? 14.777 -20.116 -10.782 1.00 79.81 230 GLU A O 1
ATOM 1900 N N . LEU A 1 231 ? 14.150 -22.101 -9.916 1.00 80.44 231 LEU A N 1
ATOM 1901 C CA . LEU A 1 231 ? 15.054 -22.908 -10.732 1.00 80.44 231 LEU A CA 1
ATOM 1902 C C . LEU A 1 231 ? 14.771 -22.730 -12.233 1.00 80.44 231 LEU A C 1
ATOM 1904 O O . LEU A 1 231 ? 15.697 -22.496 -13.005 1.00 80.44 231 LEU A O 1
ATOM 1908 N N . ASP A 1 232 ? 13.505 -22.739 -12.653 1.00 74.38 232 ASP A N 1
ATOM 1909 C CA . ASP A 1 232 ? 13.109 -22.511 -14.046 1.00 74.38 232 ASP A CA 1
ATOM 1910 C C . ASP A 1 232 ? 13.471 -21.101 -14.521 1.00 74.38 232 ASP A C 1
ATOM 1912 O O . ASP A 1 232 ? 13.878 -20.918 -15.672 1.00 74.38 232 ASP A O 1
ATOM 1916 N N . THR A 1 233 ? 13.332 -20.079 -13.670 1.00 81.12 233 THR A N 1
ATOM 1917 C CA . THR A 1 233 ? 13.771 -18.721 -14.017 1.00 81.12 233 THR A CA 1
ATOM 1918 C C . THR A 1 233 ? 15.283 -18.619 -14.142 1.00 81.12 233 THR A C 1
ATOM 1920 O O . THR A 1 233 ? 15.757 -17.944 -15.056 1.00 81.12 233 THR A O 1
ATOM 1923 N N . GLU A 1 234 ? 16.043 -19.313 -13.295 1.00 77.00 234 GLU A N 1
ATOM 1924 C CA . GLU A 1 234 ? 17.501 -19.339 -13.379 1.00 77.00 234 GLU A CA 1
ATOM 1925 C C . GLU A 1 234 ? 17.978 -20.102 -14.622 1.00 77.00 234 GLU A C 1
ATOM 1927 O O . GLU A 1 234 ? 18.829 -19.606 -15.363 1.00 77.00 234 GLU A O 1
ATOM 1932 N N . VAL A 1 235 ? 17.371 -21.253 -14.921 1.00 76.69 235 VAL A N 1
ATOM 1933 C CA . VAL A 1 235 ? 17.639 -22.037 -16.134 1.00 76.69 235 VAL A CA 1
ATOM 1934 C C . VAL A 1 235 ? 17.283 -21.233 -17.386 1.00 76.69 235 VAL A C 1
ATOM 1936 O O . VAL A 1 235 ? 18.093 -21.156 -18.308 1.00 76.69 235 VAL A O 1
ATOM 1939 N N . LYS A 1 236 ? 16.131 -20.547 -17.419 1.00 75.94 236 LYS A N 1
ATOM 1940 C CA . LYS A 1 236 ? 15.756 -19.654 -18.534 1.00 75.94 236 LYS A CA 1
ATOM 1941 C C . LYS A 1 236 ? 16.704 -18.465 -18.663 1.00 75.94 236 LYS A C 1
ATOM 1943 O O . LYS A 1 236 ? 17.034 -18.079 -19.782 1.00 75.94 236 LYS A O 1
ATOM 1948 N N . ALA A 1 237 ? 17.165 -17.890 -17.552 1.00 74.00 237 ALA A N 1
ATOM 1949 C CA . ALA A 1 237 ? 18.139 -16.805 -17.570 1.00 74.00 237 ALA A CA 1
ATOM 1950 C C . ALA A 1 237 ? 19.484 -17.277 -18.142 1.00 74.00 237 ALA A C 1
ATOM 1952 O O . ALA A 1 237 ? 20.005 -16.621 -19.046 1.00 74.00 237 ALA A O 1
ATOM 1953 N N . ARG A 1 238 ? 19.992 -18.440 -17.707 1.00 72.56 238 ARG A N 1
ATOM 1954 C CA . ARG A 1 238 ? 21.213 -19.060 -18.252 1.00 72.56 238 ARG A CA 1
ATOM 1955 C C . ARG A 1 238 ? 21.065 -19.399 -19.733 1.00 72.56 238 ARG A C 1
ATOM 1957 O O . ARG A 1 238 ? 21.876 -18.936 -20.528 1.00 72.56 238 ARG A O 1
ATOM 1964 N N . ALA A 1 239 ? 19.982 -20.070 -20.124 1.00 70.31 239 ALA A N 1
ATOM 1965 C CA . ALA A 1 239 ? 19.704 -20.400 -21.522 1.00 70.31 239 ALA A CA 1
ATOM 1966 C C . ALA A 1 239 ? 19.578 -19.142 -22.401 1.00 70.31 239 ALA A C 1
ATOM 1968 O O . ALA A 1 239 ? 20.103 -19.098 -23.509 1.00 70.31 239 ALA A O 1
ATOM 1969 N N . SER A 1 240 ? 18.936 -18.077 -21.905 1.00 68.19 240 SER A N 1
ATOM 1970 C CA . SER A 1 240 ? 18.843 -16.804 -22.633 1.00 68.19 240 SER A CA 1
ATOM 1971 C C . SER A 1 240 ? 20.189 -16.077 -22.735 1.00 68.19 240 SER A C 1
ATOM 1973 O O . SER A 1 240 ? 20.456 -15.429 -23.746 1.00 68.19 240 SER A O 1
ATOM 1975 N N . GLY A 1 241 ? 21.045 -16.200 -21.716 1.00 77.19 241 GLY A N 1
ATOM 1976 C CA . GLY A 1 241 ? 22.411 -15.684 -21.728 1.00 77.19 241 GLY A CA 1
ATOM 1977 C C . GLY A 1 241 ? 23.288 -16.420 -22.738 1.00 77.19 241 GLY A C 1
ATOM 1978 O O . GLY A 1 241 ? 23.990 -15.781 -23.517 1.00 77.19 241 GLY A O 1
ATOM 1979 N N . GLU A 1 242 ? 23.187 -17.747 -22.794 1.00 75.12 242 GLU A N 1
ATOM 1980 C CA . GLU A 1 242 ? 23.884 -18.575 -23.781 1.00 75.12 242 GLU A CA 1
ATOM 1981 C C . GLU A 1 242 ? 23.382 -18.328 -25.207 1.00 75.12 242 GLU A C 1
ATOM 1983 O O . GLU A 1 242 ? 24.197 -18.185 -26.117 1.00 75.12 242 GLU A O 1
ATOM 1988 N N . LEU A 1 243 ? 22.066 -18.189 -25.415 1.00 73.31 243 LEU A N 1
ATOM 1989 C CA . LEU A 1 243 ? 21.523 -17.805 -26.722 1.00 73.31 243 LEU A CA 1
ATOM 1990 C C . LEU A 1 243 ? 22.022 -16.427 -27.158 1.00 73.31 243 LEU A C 1
ATOM 1992 O O . LEU A 1 243 ? 22.382 -16.259 -28.317 1.00 73.31 243 LEU A O 1
ATOM 1996 N N . ARG A 1 244 ? 22.062 -15.440 -26.253 1.00 72.44 244 ARG A N 1
ATOM 1997 C CA . ARG A 1 244 ? 22.611 -14.111 -26.567 1.00 72.44 244 ARG A CA 1
ATOM 1998 C C . ARG A 1 244 ? 24.072 -14.195 -26.968 1.00 72.44 244 ARG A C 1
ATOM 2000 O O . ARG A 1 244 ? 24.438 -13.601 -27.972 1.00 72.44 244 ARG A O 1
ATOM 2007 N N . LYS A 1 245 ? 24.867 -14.979 -26.240 1.00 79.00 245 LYS A N 1
ATOM 2008 C CA . LYS A 1 245 ? 26.277 -15.194 -26.561 1.00 79.00 245 LYS A CA 1
ATOM 2009 C C . LYS A 1 245 ? 26.446 -15.835 -27.944 1.00 79.00 245 LYS A C 1
ATOM 2011 O O . LYS A 1 245 ? 27.204 -15.315 -28.751 1.00 79.00 245 LYS A O 1
ATOM 2016 N N . ARG A 1 246 ? 25.660 -16.870 -28.267 1.00 75.50 246 ARG A N 1
ATOM 2017 C CA . ARG A 1 246 ? 25.649 -17.480 -29.610 1.00 75.50 246 ARG A CA 1
ATOM 2018 C C . ARG A 1 246 ? 25.195 -16.507 -30.699 1.00 75.50 246 ARG A C 1
ATOM 2020 O O . ARG A 1 246 ? 25.772 -16.500 -31.777 1.00 75.50 246 ARG A O 1
ATOM 2027 N N . PHE A 1 247 ? 24.189 -15.671 -30.438 1.00 76.38 247 PHE A N 1
ATOM 2028 C CA . PHE A 1 247 ? 23.754 -14.649 -31.395 1.00 76.38 247 PHE A CA 1
ATOM 2029 C C . PHE A 1 247 ? 24.802 -13.557 -31.605 1.00 76.38 247 PHE A C 1
ATOM 2031 O O . PHE A 1 247 ? 24.945 -13.069 -32.721 1.00 76.38 247 PHE A O 1
ATOM 2038 N N . GLU A 1 248 ? 25.523 -13.157 -30.561 1.00 74.12 248 GLU A N 1
ATOM 2039 C CA . GLU A 1 248 ? 26.618 -12.191 -30.661 1.00 74.12 248 GLU A CA 1
ATOM 2040 C C . GLU A 1 248 ? 27.810 -12.778 -31.425 1.00 74.12 248 GLU A C 1
ATOM 2042 O O . GLU A 1 248 ? 28.358 -12.102 -32.294 1.00 74.12 248 GLU A O 1
ATOM 2047 N N . GLU A 1 249 ? 28.157 -14.042 -31.173 1.00 81.44 249 GLU A N 1
ATOM 2048 C CA . GLU A 1 249 ? 29.188 -14.781 -31.910 1.00 81.44 249 GLU A CA 1
ATOM 2049 C C . GLU A 1 249 ? 28.811 -14.954 -33.391 1.00 81.44 249 GLU A C 1
ATOM 2051 O O . GLU A 1 249 ? 29.613 -14.647 -34.274 1.00 81.44 249 GLU A O 1
ATOM 2056 N N . GLU A 1 250 ? 27.572 -15.355 -33.687 1.00 78.50 250 GLU A N 1
ATOM 2057 C CA . GLU A 1 250 ? 27.098 -15.530 -35.065 1.00 78.50 250 GLU A CA 1
ATOM 2058 C C . GLU A 1 250 ? 26.966 -14.186 -35.794 1.00 78.50 250 GLU A C 1
ATOM 2060 O O . GLU A 1 250 ? 27.302 -14.074 -36.971 1.00 78.50 250 GLU A O 1
ATOM 2065 N N . ARG A 1 251 ? 26.557 -13.123 -35.093 1.00 79.56 251 ARG A N 1
ATOM 2066 C CA . ARG A 1 251 ? 26.558 -11.763 -35.642 1.00 79.56 251 ARG A CA 1
ATOM 2067 C C . ARG A 1 251 ? 27.975 -11.291 -35.958 1.00 79.56 251 ARG A C 1
ATOM 2069 O O . ARG A 1 251 ? 28.195 -10.776 -37.047 1.00 79.56 251 ARG A O 1
ATOM 2076 N N . ALA A 1 252 ? 28.934 -11.502 -35.057 1.00 76.50 252 ALA A N 1
ATOM 2077 C CA . ALA A 1 252 ? 30.334 -11.153 -35.294 1.00 76.50 252 ALA A CA 1
ATOM 2078 C C . ALA A 1 252 ? 30.921 -11.931 -36.484 1.00 76.50 252 ALA A C 1
ATOM 2080 O O . ALA A 1 252 ? 31.655 -11.366 -37.297 1.00 76.50 252 ALA A O 1
ATOM 2081 N N . ARG A 1 253 ? 30.555 -13.210 -36.627 1.00 87.69 253 ARG A N 1
ATOM 2082 C CA . ARG A 1 253 ? 30.909 -14.037 -37.785 1.00 87.69 253 ARG A CA 1
ATOM 2083 C C . ARG A 1 253 ? 30.306 -13.492 -39.083 1.00 87.69 253 ARG A C 1
ATOM 2085 O O . ARG A 1 253 ? 31.031 -13.361 -40.066 1.00 87.69 253 ARG A O 1
ATOM 2092 N N . LEU A 1 254 ? 29.018 -13.147 -39.091 1.00 77.75 254 LEU A N 1
ATOM 2093 C CA . LEU A 1 254 ? 28.344 -12.567 -40.259 1.00 77.75 254 LEU A CA 1
ATOM 2094 C C . LEU A 1 254 ? 28.912 -11.192 -40.630 1.00 77.75 254 LEU A C 1
ATOM 2096 O O . LEU A 1 254 ? 29.081 -10.906 -41.813 1.00 77.75 254 LEU A O 1
ATOM 2100 N N . ASP A 1 255 ? 29.263 -10.364 -39.645 1.00 77.06 255 ASP A N 1
ATOM 2101 C CA . ASP A 1 255 ? 29.920 -9.073 -39.868 1.00 77.06 255 ASP A CA 1
ATOM 2102 C C . ASP A 1 255 ? 31.319 -9.270 -40.480 1.00 77.06 255 ASP A C 1
ATOM 2104 O O . ASP A 1 255 ? 31.675 -8.595 -41.450 1.00 77.06 255 ASP A O 1
ATOM 2108 N N . LEU A 1 256 ? 32.098 -10.242 -39.988 1.00 79.31 256 LEU A N 1
ATOM 2109 C CA . LEU A 1 256 ? 33.380 -10.636 -40.587 1.00 79.31 256 LEU A CA 1
ATOM 2110 C C . LEU A 1 256 ? 33.213 -11.133 -42.028 1.00 79.31 256 LEU A C 1
ATOM 2112 O O . LEU A 1 256 ? 33.988 -10.757 -42.913 1.00 79.31 256 LEU A O 1
ATOM 2116 N N . GLU A 1 257 ? 32.201 -11.958 -42.287 1.00 80.00 257 GLU A N 1
ATOM 2117 C CA . GLU A 1 257 ? 31.905 -12.470 -43.622 1.00 80.00 257 GLU A CA 1
ATOM 2118 C C . GLU A 1 257 ? 31.469 -11.345 -44.574 1.00 80.00 257 GLU A C 1
ATOM 2120 O O . GLU A 1 257 ? 31.945 -11.266 -45.710 1.00 80.00 257 GLU A O 1
ATOM 2125 N N . TYR A 1 258 ? 30.637 -10.416 -44.102 1.00 83.00 258 TYR A N 1
ATOM 2126 C CA . TYR A 1 258 ? 30.220 -9.231 -44.847 1.00 83.00 258 TYR A CA 1
ATOM 2127 C C . TYR A 1 258 ? 31.412 -8.334 -45.195 1.00 83.00 258 TYR A C 1
ATOM 2129 O O . TYR A 1 258 ? 31.590 -7.970 -46.360 1.00 83.00 258 TYR A O 1
ATOM 2137 N N . VAL A 1 259 ? 32.283 -8.039 -44.225 1.00 78.62 259 VAL A N 1
ATOM 2138 C CA . VAL A 1 259 ? 33.521 -7.279 -44.453 1.00 78.62 259 VAL A CA 1
ATOM 2139 C C . VAL A 1 259 ? 34.426 -8.001 -45.453 1.00 78.62 259 VAL A C 1
ATOM 2141 O O . VAL A 1 259 ? 35.014 -7.355 -46.319 1.00 78.62 259 VAL A O 1
ATOM 2144 N N . SER A 1 260 ? 34.508 -9.330 -45.395 1.00 79.56 260 SER A N 1
ATOM 2145 C CA . SER A 1 260 ? 35.313 -10.131 -46.326 1.00 79.56 260 SER A CA 1
ATOM 2146 C C . SER A 1 260 ? 34.748 -10.094 -47.750 1.00 79.56 260 SER A C 1
ATOM 2148 O O . SER A 1 260 ? 35.499 -9.906 -48.709 1.00 79.56 260 SER A O 1
ATOM 2150 N N . ARG A 1 261 ? 33.418 -10.170 -47.906 1.00 78.12 261 ARG A N 1
ATOM 2151 C CA . ARG A 1 261 ? 32.732 -9.981 -49.196 1.00 78.12 261 ARG A CA 1
ATOM 2152 C C . ARG A 1 261 ? 32.928 -8.564 -49.739 1.00 78.12 261 ARG A C 1
ATOM 2154 O O . ARG A 1 261 ? 33.169 -8.409 -50.933 1.00 78.12 261 ARG A O 1
ATOM 2161 N N . MET A 1 262 ? 32.872 -7.542 -48.884 1.00 80.56 262 MET A N 1
ATOM 2162 C CA . MET A 1 262 ? 33.114 -6.149 -49.276 1.00 80.56 262 MET A CA 1
ATOM 2163 C C . MET A 1 262 ? 34.566 -5.916 -49.696 1.00 80.56 262 MET A C 1
ATOM 2165 O O . MET A 1 262 ? 34.799 -5.312 -50.738 1.00 80.56 262 MET A O 1
ATOM 2169 N N . LYS A 1 263 ? 35.541 -6.460 -48.955 1.00 78.31 263 LYS A N 1
ATOM 2170 C CA . LYS A 1 263 ? 36.960 -6.432 -49.341 1.00 78.31 263 LYS A CA 1
ATOM 2171 C C . LYS A 1 263 ? 37.186 -7.110 -50.688 1.00 78.31 263 LYS A C 1
ATOM 2173 O O . LYS A 1 263 ? 37.893 -6.556 -51.521 1.00 78.31 263 LYS A O 1
ATOM 2178 N N . LYS A 1 264 ? 36.558 -8.268 -50.924 1.00 81.44 264 LYS A N 1
ATOM 2179 C CA . LYS A 1 264 ? 36.638 -8.973 -52.209 1.00 81.44 264 LYS A CA 1
ATOM 2180 C C . LYS A 1 264 ? 36.061 -8.130 -53.349 1.00 81.44 264 LYS A C 1
ATOM 2182 O O . LYS A 1 264 ? 36.758 -7.916 -54.328 1.00 81.44 264 LYS A O 1
ATOM 2187 N N . LYS A 1 265 ? 34.857 -7.565 -53.183 1.00 78.06 265 LYS A N 1
ATOM 2188 C CA . LYS A 1 265 ? 34.247 -6.663 -54.179 1.00 78.06 265 LYS A CA 1
ATOM 2189 C C . LYS A 1 265 ? 35.124 -5.450 -54.486 1.00 78.06 265 LYS A C 1
ATOM 2191 O O . LYS A 1 265 ? 35.324 -5.135 -55.651 1.00 78.06 265 LYS A O 1
ATOM 2196 N N . TYR A 1 266 ? 35.668 -4.806 -53.456 1.00 81.44 266 TYR A N 1
ATOM 2197 C CA . TYR A 1 266 ? 36.538 -3.644 -53.626 1.00 81.44 266 TYR A CA 1
ATOM 2198 C C . TYR A 1 266 ? 37.845 -4.015 -54.335 1.00 81.44 266 TYR A C 1
ATOM 2200 O O . TYR A 1 266 ? 38.315 -3.283 -55.198 1.00 81.44 266 TYR A O 1
ATOM 2208 N N . ASN A 1 267 ? 38.415 -5.181 -54.019 1.00 79.94 267 ASN A N 1
ATOM 2209 C CA . ASN A 1 267 ? 39.611 -5.686 -54.686 1.00 79.94 267 ASN A CA 1
ATOM 2210 C C . ASN A 1 267 ? 39.334 -6.072 -56.151 1.00 79.94 267 ASN A C 1
ATOM 2212 O O . ASN A 1 267 ? 40.145 -5.782 -57.025 1.00 79.94 267 ASN A O 1
ATOM 2216 N N . ASP A 1 268 ? 38.172 -6.663 -56.438 1.00 81.56 268 ASP A N 1
ATOM 2217 C CA . ASP A 1 268 ? 37.735 -6.987 -57.799 1.00 81.56 268 ASP A CA 1
ATOM 2218 C C . ASP A 1 268 ? 37.484 -5.709 -58.624 1.00 81.56 268 ASP A C 1
ATOM 2220 O O . ASP A 1 268 ? 37.871 -5.636 -59.791 1.00 81.56 268 ASP A O 1
ATOM 2224 N N . GLU A 1 269 ? 36.878 -4.674 -58.033 1.00 78.25 269 GLU A N 1
ATOM 2225 C CA . GLU A 1 269 ? 36.730 -3.353 -58.663 1.00 78.25 269 GLU A CA 1
ATOM 2226 C C . GLU A 1 269 ? 38.079 -2.673 -58.892 1.00 78.25 269 GLU A C 1
ATOM 2228 O O . GLU A 1 269 ? 38.326 -2.153 -59.981 1.00 78.25 269 GLU A O 1
ATOM 2233 N N . PHE A 1 270 ? 38.981 -2.738 -57.915 1.00 83.62 270 PHE A N 1
ATOM 2234 C CA . PHE A 1 270 ? 40.341 -2.228 -58.045 1.00 83.62 270 PHE A CA 1
ATOM 2235 C C . PHE A 1 270 ? 41.107 -2.938 -59.170 1.00 83.62 270 PHE A C 1
ATOM 2237 O O . PHE A 1 270 ? 41.748 -2.284 -59.991 1.00 83.62 270 PHE A O 1
ATOM 2244 N N . LEU A 1 271 ? 40.998 -4.266 -59.277 1.00 80.38 271 LEU A N 1
ATOM 2245 C CA . LEU A 1 271 ? 41.589 -5.044 -60.370 1.00 80.38 271 LEU A CA 1
ATOM 2246 C C . LEU A 1 271 ? 41.001 -4.651 -61.729 1.00 80.38 271 LEU A C 1
ATOM 2248 O O . LEU A 1 271 ? 41.757 -4.481 -62.684 1.00 80.38 271 LEU A O 1
ATOM 2252 N N . LYS A 1 272 ? 39.682 -4.440 -61.825 1.00 80.75 272 LYS A N 1
ATOM 2253 C CA . LYS A 1 272 ? 39.042 -3.938 -63.054 1.00 80.75 272 LYS A CA 1
ATOM 2254 C C . LYS A 1 272 ? 39.568 -2.557 -63.439 1.00 80.75 272 LYS A C 1
ATOM 2256 O O . LYS A 1 272 ? 39.925 -2.349 -64.596 1.00 80.75 272 LYS A O 1
ATOM 2261 N N . GLN A 1 273 ? 39.669 -1.636 -62.482 1.00 77.81 273 GLN A N 1
ATOM 2262 C CA . GLN A 1 273 ? 40.238 -0.305 -62.711 1.00 77.81 273 GLN A CA 1
ATOM 2263 C C . GLN A 1 273 ? 41.704 -0.386 -63.145 1.00 77.81 273 GLN A C 1
ATOM 2265 O O . GLN A 1 273 ? 42.102 0.311 -64.076 1.00 77.81 273 GLN A O 1
ATOM 2270 N N . ARG A 1 274 ? 42.493 -1.283 -62.541 1.00 82.00 274 ARG A N 1
ATOM 2271 C CA . ARG A 1 274 ? 43.888 -1.523 -62.926 1.00 82.00 274 ARG A CA 1
ATOM 2272 C C . ARG A 1 274 ? 44.005 -2.044 -64.355 1.00 82.00 274 ARG A C 1
ATOM 2274 O O . ARG A 1 274 ? 44.838 -1.551 -65.100 1.00 82.00 274 ARG A O 1
ATOM 2281 N N . VAL A 1 275 ? 43.152 -2.984 -64.762 1.00 79.50 275 VAL A N 1
ATOM 2282 C CA . VAL A 1 275 ? 43.121 -3.501 -66.142 1.00 79.50 275 VAL A CA 1
ATOM 2283 C C . VAL A 1 275 ? 42.744 -2.402 -67.142 1.00 79.50 275 VAL A C 1
ATOM 2285 O O . VAL A 1 275 ? 43.341 -2.329 -68.215 1.00 79.50 275 VAL A O 1
ATOM 2288 N N . ILE A 1 276 ? 41.795 -1.525 -66.796 1.00 79.38 276 ILE A N 1
ATOM 2289 C CA . ILE A 1 276 ? 41.430 -0.367 -67.630 1.00 79.38 276 ILE A CA 1
ATOM 2290 C C . ILE A 1 276 ? 42.614 0.599 -67.750 1.00 79.38 276 ILE A C 1
ATOM 2292 O O . ILE A 1 276 ? 42.960 1.002 -68.858 1.00 79.38 276 ILE A O 1
ATOM 2296 N N . LEU A 1 277 ? 43.275 0.925 -66.637 1.00 75.62 277 LEU A N 1
ATOM 2297 C CA . LEU A 1 277 ? 44.478 1.761 -66.624 1.00 75.62 277 LEU A CA 1
ATOM 2298 C C . LEU A 1 277 ? 45.602 1.146 -67.461 1.00 75.62 277 LEU A C 1
ATOM 2300 O O . LEU A 1 277 ? 46.155 1.831 -68.316 1.00 75.62 277 LEU A O 1
ATOM 2304 N N . ASP A 1 278 ? 45.892 -0.144 -67.286 1.00 78.88 278 ASP A N 1
ATOM 2305 C CA . ASP A 1 278 ? 46.904 -0.867 -68.061 1.00 78.88 278 ASP A CA 1
ATOM 2306 C C . ASP A 1 278 ? 46.577 -0.853 -69.563 1.00 78.88 278 ASP A C 1
ATOM 2308 O O . ASP A 1 278 ? 47.481 -0.731 -70.390 1.00 78.88 278 ASP A O 1
ATOM 2312 N N . ARG A 1 279 ? 45.294 -0.943 -69.938 1.00 78.56 279 ARG A N 1
ATOM 2313 C CA . ARG A 1 279 ? 44.848 -0.832 -71.333 1.00 78.56 279 ARG A CA 1
ATOM 2314 C C . ARG A 1 279 ? 45.084 0.570 -71.890 1.00 78.56 279 ARG A C 1
ATOM 2316 O O . ARG A 1 279 ? 45.708 0.688 -72.939 1.00 78.56 279 ARG A O 1
ATOM 2323 N N . VAL A 1 280 ? 44.675 1.611 -71.165 1.00 77.94 280 VAL A N 1
ATOM 2324 C CA . VAL A 1 280 ? 44.896 3.016 -71.556 1.00 77.94 280 VAL A CA 1
ATOM 2325 C C . VAL A 1 280 ? 46.392 3.324 -71.672 1.00 77.94 280 VAL A C 1
ATOM 2327 O O . VAL A 1 280 ? 46.823 3.997 -72.608 1.00 77.94 280 VAL A O 1
ATOM 2330 N N . TYR A 1 281 ? 47.213 2.802 -70.757 1.00 78.19 281 TYR A N 1
ATOM 2331 C CA . TYR A 1 281 ? 48.668 2.932 -70.827 1.00 78.19 281 TYR A CA 1
ATOM 2332 C C . TYR A 1 281 ? 49.253 2.205 -72.039 1.00 78.19 281 TYR A C 1
ATOM 2334 O O . TYR A 1 281 ? 50.085 2.777 -72.740 1.00 78.19 281 TYR A O 1
ATOM 2342 N N . LYS A 1 282 ? 48.811 0.975 -72.327 1.00 78.44 282 LYS A N 1
ATOM 2343 C CA . LYS A 1 282 ? 49.243 0.230 -73.520 1.00 78.44 282 LYS A CA 1
ATOM 2344 C C . LYS A 1 282 ? 48.839 0.930 -74.814 1.00 78.44 282 LYS A C 1
ATOM 2346 O O . LYS A 1 282 ? 49.651 0.978 -75.729 1.00 78.44 282 LYS A O 1
ATOM 2351 N N . GLU A 1 283 ? 47.636 1.494 -74.885 1.00 78.56 283 GLU A N 1
ATOM 2352 C CA . GLU A 1 283 ? 47.161 2.264 -76.040 1.00 78.56 283 GLU A CA 1
ATOM 2353 C C . GLU A 1 283 ? 47.998 3.537 -76.237 1.00 78.56 283 GLU A C 1
ATOM 2355 O O . GLU A 1 283 ? 48.486 3.770 -77.341 1.00 78.56 283 GLU A O 1
ATOM 2360 N N . LYS A 1 284 ? 48.300 4.283 -75.165 1.00 76.44 284 LYS A N 1
ATOM 2361 C CA . LYS A 1 284 ? 49.214 5.440 -75.227 1.00 76.44 284 LYS A CA 1
ATOM 2362 C C . LYS A 1 284 ? 50.635 5.064 -75.646 1.00 76.44 284 LYS A C 1
ATOM 2364 O O . LYS A 1 284 ? 51.255 5.786 -76.424 1.00 76.44 284 LYS A O 1
ATOM 2369 N N . ILE A 1 285 ? 51.165 3.945 -75.148 1.00 71.69 285 ILE A N 1
ATOM 2370 C CA . ILE A 1 285 ? 52.481 3.435 -75.561 1.00 71.69 285 ILE A CA 1
ATOM 2371 C C . ILE A 1 285 ? 52.445 3.020 -77.034 1.00 71.69 285 ILE A C 1
ATOM 2373 O O . ILE A 1 285 ? 53.366 3.347 -77.773 1.00 71.69 285 ILE A O 1
ATOM 2377 N N . ALA A 1 286 ? 51.383 2.350 -77.486 1.00 74.12 286 ALA A N 1
ATOM 2378 C CA . ALA A 1 286 ? 51.220 1.951 -78.880 1.00 74.12 286 ALA A CA 1
ATOM 2379 C C . ALA A 1 286 ? 51.097 3.163 -79.818 1.00 74.12 286 ALA A C 1
ATOM 2381 O O . ALA A 1 286 ? 51.710 3.165 -80.881 1.00 74.12 286 ALA A O 1
ATOM 2382 N N . GLU A 1 287 ? 50.372 4.215 -79.431 1.00 75.62 287 GLU A N 1
ATOM 2383 C CA . GLU A 1 287 ? 50.341 5.485 -80.168 1.00 75.62 287 GLU A CA 1
ATOM 2384 C C . GLU A 1 287 ? 51.707 6.174 -80.194 1.00 75.62 287 GLU A C 1
ATOM 2386 O O . GLU A 1 287 ? 52.136 6.651 -81.246 1.00 75.62 287 GLU A O 1
ATOM 2391 N N . GLY A 1 288 ? 52.418 6.192 -79.062 1.00 73.81 288 GLY A N 1
ATOM 2392 C CA . GLY A 1 288 ? 53.787 6.699 -78.985 1.00 73.81 288 GLY A CA 1
ATOM 2393 C C . GLY A 1 288 ? 54.738 5.938 -79.911 1.00 73.81 288 GLY A C 1
ATOM 2394 O O . GLY A 1 288 ? 55.510 6.555 -80.638 1.00 73.81 288 GLY A O 1
ATOM 2395 N N . LEU A 1 289 ? 54.628 4.607 -79.954 1.00 74.44 289 LEU A N 1
ATOM 2396 C CA . LEU A 1 289 ? 55.401 3.747 -80.852 1.00 74.44 289 LEU A CA 1
ATOM 2397 C C . LEU A 1 289 ? 55.006 3.928 -82.321 1.00 74.44 289 LEU A C 1
ATOM 2399 O O . LEU A 1 289 ? 55.882 3.905 -83.175 1.00 74.44 289 LEU A O 1
ATOM 2403 N N . LYS A 1 290 ? 53.725 4.158 -82.640 1.00 75.38 290 LYS A N 1
ATOM 2404 C CA . LYS A 1 290 ? 53.292 4.490 -84.009 1.00 75.38 290 LYS A CA 1
ATOM 2405 C C . LYS A 1 290 ? 53.906 5.804 -84.489 1.00 75.38 290 LYS A C 1
ATOM 2407 O O . LYS A 1 290 ? 54.374 5.861 -85.620 1.00 75.38 290 LYS A O 1
ATOM 2412 N N . LYS A 1 291 ? 53.950 6.830 -83.632 1.00 74.19 291 LYS A N 1
ATOM 2413 C CA . LYS A 1 291 ? 54.623 8.104 -83.939 1.00 74.19 291 LYS A CA 1
ATOM 2414 C C . LYS A 1 291 ? 56.129 7.913 -84.117 1.00 74.19 291 LYS A C 1
ATOM 2416 O O . LYS A 1 291 ? 56.686 8.387 -85.097 1.00 74.19 291 LYS A O 1
ATOM 2421 N N . LEU A 1 292 ? 56.760 7.145 -83.227 1.00 72.56 292 LEU A N 1
ATOM 2422 C CA . LEU A 1 292 ? 58.188 6.836 -83.309 1.00 72.56 292 LEU A CA 1
ATOM 2423 C C . LEU A 1 292 ? 58.541 6.045 -84.580 1.00 72.56 292 LEU A C 1
ATOM 2425 O O . LEU A 1 292 ? 59.553 6.326 -85.212 1.00 72.56 292 LEU A O 1
ATOM 2429 N N . ASN A 1 293 ? 57.705 5.079 -84.969 1.00 71.12 293 ASN A N 1
ATOM 2430 C CA . ASN A 1 293 ? 57.895 4.297 -86.189 1.00 71.12 293 ASN A CA 1
ATOM 2431 C C . ASN A 1 293 ? 57.667 5.141 -87.446 1.00 71.12 293 ASN A C 1
ATOM 2433 O O . ASN A 1 293 ? 58.427 5.002 -88.393 1.00 71.12 293 ASN A O 1
ATOM 2437 N N . ALA A 1 294 ? 56.692 6.056 -87.446 1.00 69.94 294 ALA A N 1
ATOM 2438 C CA . ALA A 1 294 ? 56.515 7.003 -88.546 1.00 69.94 294 ALA A CA 1
ATOM 2439 C C . ALA A 1 294 ? 57.743 7.922 -88.702 1.00 69.94 294 ALA A C 1
ATOM 2441 O O . ALA A 1 294 ? 58.246 8.090 -89.811 1.00 69.94 294 ALA A O 1
ATOM 2442 N N . ASP A 1 295 ? 58.286 8.440 -87.596 1.00 69.00 295 ASP A N 1
ATOM 2443 C CA . ASP A 1 295 ? 59.530 9.223 -87.601 1.00 69.00 295 ASP A CA 1
ATOM 2444 C C . ASP A 1 295 ? 60.738 8.391 -88.065 1.00 69.00 295 ASP A C 1
ATOM 2446 O O . ASP A 1 295 ? 61.629 8.897 -88.757 1.00 69.00 295 ASP A O 1
ATOM 2450 N N . TYR A 1 296 ? 60.772 7.105 -87.703 1.00 72.81 296 TYR A N 1
ATOM 2451 C CA . TYR A 1 296 ? 61.806 6.172 -88.137 1.00 72.81 296 TYR A CA 1
ATOM 2452 C C . TYR A 1 296 ? 61.711 5.867 -89.635 1.00 72.81 296 TYR A C 1
ATOM 2454 O O . TYR A 1 296 ? 62.734 5.903 -90.311 1.00 72.81 296 TYR A O 1
ATOM 2462 N N . ASP A 1 297 ? 60.515 5.641 -90.178 1.00 70.06 297 ASP A N 1
ATOM 2463 C CA . ASP A 1 297 ? 60.302 5.389 -91.608 1.00 70.06 297 ASP A CA 1
ATOM 2464 C C . ASP A 1 297 ? 60.637 6.622 -92.462 1.00 70.06 297 ASP A C 1
ATOM 2466 O O . ASP A 1 297 ? 61.210 6.489 -93.546 1.00 70.06 297 ASP A O 1
ATOM 2470 N N . ILE A 1 298 ? 60.365 7.830 -91.953 1.00 72.06 298 ILE A N 1
ATOM 2471 C CA . ILE A 1 298 ? 60.784 9.091 -92.585 1.00 72.06 298 ILE A CA 1
ATOM 2472 C C . ILE A 1 298 ? 62.316 9.199 -92.606 1.00 72.06 298 ILE A C 1
ATOM 2474 O O . ILE A 1 298 ? 62.900 9.499 -93.649 1.00 72.06 298 ILE A O 1
ATOM 2478 N N . LYS A 1 299 ? 62.990 8.900 -91.485 1.00 69.44 299 LYS A N 1
ATOM 2479 C CA . LYS A 1 299 ? 64.463 8.881 -91.421 1.00 69.44 299 LYS A CA 1
ATOM 2480 C C . LYS A 1 299 ? 65.076 7.788 -92.289 1.00 69.44 299 LYS A C 1
ATOM 2482 O O . LYS A 1 299 ? 66.100 8.025 -92.917 1.00 69.44 299 LYS A O 1
ATOM 2487 N N . LYS A 1 300 ? 64.460 6.609 -92.345 1.00 70.00 300 LYS A N 1
ATOM 2488 C CA . LYS A 1 300 ? 64.922 5.478 -93.150 1.00 70.00 300 LYS A CA 1
ATOM 2489 C C . LYS A 1 300 ? 64.846 5.792 -94.643 1.00 70.00 300 LYS A C 1
ATOM 2491 O O . LYS A 1 300 ? 65.817 5.522 -95.340 1.00 70.00 300 LYS A O 1
ATOM 2496 N N . LYS A 1 301 ? 63.765 6.429 -95.114 1.00 68.62 301 LYS A N 1
ATOM 2497 C CA . LYS A 1 301 ? 63.664 6.914 -96.502 1.00 68.62 301 LYS A CA 1
ATOM 2498 C C . LYS A 1 301 ? 64.745 7.946 -96.833 1.00 68.62 301 LYS A C 1
ATOM 2500 O O . LYS A 1 301 ? 65.424 7.788 -97.839 1.00 68.62 301 LYS A O 1
ATOM 2505 N N . ALA A 1 302 ? 64.990 8.916 -95.948 1.00 64.50 302 ALA A N 1
ATOM 2506 C CA . ALA A 1 302 ? 66.062 9.899 -96.140 1.00 64.50 302 ALA A CA 1
ATOM 2507 C C . ALA A 1 302 ? 67.460 9.248 -96.243 1.00 64.50 302 ALA A C 1
ATOM 2509 O O . ALA A 1 302 ? 68.286 9.660 -97.054 1.00 64.50 302 ALA A O 1
ATOM 2510 N N . LEU A 1 303 ? 67.704 8.191 -95.462 1.00 65.19 303 LEU A N 1
ATOM 2511 C CA . LEU A 1 303 ? 68.978 7.463 -95.424 1.00 65.19 303 LEU A CA 1
ATOM 2512 C C . LEU A 1 303 ? 69.140 6.486 -96.608 1.00 65.19 303 LEU A C 1
ATOM 2514 O O . LEU A 1 303 ? 70.250 6.265 -97.091 1.00 65.19 303 LEU A O 1
ATOM 2518 N N . GLU A 1 304 ? 68.043 5.907 -97.105 1.00 63.62 304 GLU A N 1
ATOM 2519 C CA . GLU A 1 304 ? 68.020 5.102 -98.336 1.00 63.62 304 GLU A CA 1
ATOM 2520 C C . GLU A 1 304 ? 68.235 5.967 -99.592 1.00 63.62 304 GLU A C 1
ATOM 2522 O O . GLU A 1 304 ? 68.948 5.540 -100.505 1.00 63.62 304 GLU A O 1
ATOM 2527 N N . ASP A 1 305 ? 67.727 7.202 -99.604 1.00 60.34 305 ASP A N 1
ATOM 2528 C CA . ASP A 1 305 ? 67.985 8.184 -100.665 1.00 60.34 305 ASP A CA 1
ATOM 2529 C C . ASP A 1 305 ? 69.443 8.697 -100.645 1.00 60.34 305 ASP A C 1
ATOM 2531 O O . ASP A 1 305 ? 70.051 8.877 -101.704 1.00 60.34 305 ASP A O 1
ATOM 2535 N N . GLU A 1 306 ? 70.063 8.832 -99.464 1.00 56.94 306 GLU A N 1
ATOM 2536 C CA . GLU A 1 306 ? 71.508 9.099 -99.316 1.00 56.94 306 GLU A CA 1
ATOM 2537 C C . GLU A 1 306 ? 72.369 7.915 -99.797 1.00 56.94 306 GLU A C 1
ATOM 2539 O O . GLU A 1 306 ? 73.383 8.098 -100.477 1.00 56.94 306 GLU A O 1
ATOM 2544 N N . ARG A 1 307 ? 71.954 6.675 -99.498 1.00 54.25 307 ARG A N 1
ATOM 2545 C CA . ARG A 1 307 ? 72.660 5.466 -99.952 1.00 54.25 307 ARG A CA 1
ATOM 2546 C C . ARG A 1 307 ? 72.601 5.290 -101.465 1.00 54.25 307 ARG A C 1
ATOM 2548 O O . ARG A 1 307 ? 73.623 4.936 -102.046 1.00 54.25 307 ARG A O 1
ATOM 2555 N N . ARG A 1 308 ? 71.474 5.608 -102.114 1.00 54.50 308 ARG A N 1
ATOM 2556 C CA . ARG A 1 308 ? 71.353 5.590 -103.586 1.00 54.50 308 ARG A CA 1
ATOM 2557 C C . ARG A 1 308 ? 72.295 6.584 -104.279 1.00 54.50 308 ARG A C 1
ATOM 2559 O O . ARG A 1 308 ? 72.749 6.295 -105.383 1.00 54.50 308 ARG A O 1
ATOM 2566 N N . LYS A 1 309 ? 72.652 7.698 -103.624 1.00 53.19 309 LYS A N 1
ATOM 2567 C CA . LYS A 1 309 ? 73.648 8.670 -104.120 1.00 53.19 309 LYS A CA 1
ATOM 2568 C C . LYS A 1 309 ? 75.105 8.222 -103.919 1.00 53.19 309 LYS A C 1
ATOM 2570 O O . LYS A 1 309 ? 75.962 8.608 -104.706 1.00 53.19 309 LYS A O 1
ATOM 2575 N N . ASN A 1 310 ? 75.387 7.378 -102.922 1.00 49.19 310 ASN A N 1
ATOM 2576 C CA . ASN A 1 310 ? 76.746 6.905 -102.612 1.00 49.19 310 ASN A CA 1
ATOM 2577 C C . ASN A 1 310 ? 77.119 5.563 -103.274 1.00 49.19 310 ASN A C 1
ATOM 2579 O O . ASN A 1 310 ? 78.300 5.230 -103.369 1.00 49.19 310 ASN A O 1
ATOM 2583 N N . THR A 1 311 ? 76.149 4.806 -103.798 1.00 44.84 311 THR A N 1
ATOM 2584 C CA . THR A 1 311 ? 76.381 3.518 -104.484 1.00 44.84 311 THR A CA 1
ATOM 2585 C C . THR A 1 311 ? 76.917 3.620 -105.921 1.00 44.84 311 THR A C 1
ATOM 2587 O O . THR A 1 311 ? 77.187 2.590 -106.534 1.00 44.84 311 THR A O 1
ATOM 2590 N N . SER A 1 312 ? 77.131 4.822 -106.466 1.00 49.72 312 SER A N 1
ATOM 2591 C CA . SER A 1 312 ? 77.789 5.028 -107.771 1.00 49.72 312 SER A CA 1
ATOM 2592 C C . SER A 1 312 ? 79.302 5.292 -107.682 1.00 49.72 312 SER A C 1
ATOM 2594 O O . SER A 1 312 ? 79.951 5.378 -108.719 1.00 49.72 312 SER A O 1
ATOM 2596 N N . LYS A 1 313 ? 79.890 5.364 -106.474 1.00 50.56 313 LYS A N 1
ATOM 2597 C CA . LYS A 1 313 ? 81.337 5.606 -106.262 1.00 50.56 313 LYS A CA 1
ATOM 2598 C C . LYS A 1 313 ? 82.113 4.432 -105.638 1.00 50.56 313 LYS A C 1
ATOM 2600 O O . LYS A 1 313 ? 83.306 4.558 -105.396 1.00 50.56 313 LYS A O 1
ATOM 2605 N N . LEU A 1 314 ? 81.472 3.284 -105.404 1.00 45.38 314 LEU A N 1
ATOM 2606 C CA . LEU A 1 314 ? 82.078 2.102 -104.767 1.00 45.38 314 LEU A CA 1
ATOM 2607 C C . LEU A 1 314 ? 82.023 0.867 -105.689 1.00 45.38 314 LEU A C 1
ATOM 2609 O O . LEU A 1 314 ? 81.414 -0.144 -105.362 1.00 45.38 314 LEU A O 1
ATOM 2613 N N . LYS A 1 315 ? 82.623 0.970 -106.881 1.00 45.81 315 LYS A N 1
ATOM 2614 C CA . LYS A 1 315 ? 82.808 -0.168 -107.808 1.00 45.81 315 LYS A CA 1
ATOM 2615 C C . LYS A 1 315 ? 84.256 -0.350 -108.295 1.00 45.81 315 LYS A C 1
ATOM 2617 O O . LYS A 1 315 ? 84.477 -1.007 -109.302 1.00 45.81 315 LYS A O 1
ATOM 2622 N N . SER A 1 316 ? 85.251 0.199 -107.595 1.00 48.91 316 SER A N 1
ATOM 2623 C CA . SER A 1 316 ? 86.665 0.077 -108.002 1.00 48.91 316 SER A CA 1
ATOM 2624 C C . SER A 1 316 ? 87.648 -0.248 -106.866 1.00 48.91 316 SER A C 1
ATOM 2626 O O . SER A 1 316 ? 88.840 -0.022 -107.030 1.00 48.91 316 SER A O 1
ATOM 2628 N N . ILE A 1 317 ? 87.183 -0.772 -105.721 1.00 48.34 317 ILE A N 1
ATOM 2629 C CA . ILE A 1 317 ? 88.043 -1.154 -104.571 1.00 48.34 317 ILE A CA 1
ATOM 2630 C C . ILE A 1 317 ? 87.719 -2.586 -104.083 1.00 48.34 317 ILE A C 1
ATOM 2632 O O . ILE A 1 317 ? 87.841 -2.894 -102.902 1.00 48.34 317 ILE A O 1
ATOM 2636 N N . ASP A 1 318 ? 87.267 -3.472 -104.977 1.00 46.97 318 ASP A N 1
ATOM 2637 C CA . ASP A 1 318 ? 86.852 -4.841 -104.606 1.00 46.97 318 ASP A CA 1
ATOM 2638 C C . ASP A 1 318 ? 87.812 -5.949 -105.076 1.00 46.97 318 ASP A C 1
ATOM 2640 O O . ASP A 1 318 ? 87.593 -7.105 -104.744 1.00 46.97 318 ASP A O 1
ATOM 2644 N N . TYR A 1 319 ? 88.924 -5.633 -105.753 1.00 47.88 319 TYR A N 1
ATOM 2645 C CA . TYR A 1 319 ? 89.853 -6.670 -106.241 1.00 47.88 319 TYR A CA 1
ATOM 2646 C C . TYR A 1 319 ? 91.082 -6.921 -105.340 1.00 47.88 319 TYR A C 1
ATOM 2648 O O . TYR A 1 319 ? 91.796 -7.902 -105.514 1.00 47.88 319 TYR A O 1
ATOM 2656 N N . GLU A 1 320 ? 91.327 -6.074 -104.333 1.00 47.38 320 GLU A N 1
ATOM 2657 C CA . GLU A 1 320 ? 92.552 -6.132 -103.506 1.00 47.38 320 GLU A CA 1
ATOM 2658 C C . GLU A 1 320 ? 92.297 -6.586 -102.054 1.00 47.38 320 GLU A C 1
ATOM 2660 O O . GLU A 1 320 ? 93.212 -6.999 -101.339 1.00 47.38 320 GLU A O 1
ATOM 2665 N N . LYS A 1 321 ? 91.025 -6.601 -101.630 1.00 53.69 321 LYS A N 1
ATOM 2666 C CA . LYS A 1 321 ? 90.586 -7.047 -100.295 1.00 53.69 321 LYS A CA 1
ATOM 2667 C C . LYS A 1 321 ? 90.500 -8.570 -100.162 1.00 53.69 321 LYS A C 1
ATOM 2669 O O . LYS A 1 321 ? 90.734 -9.112 -99.083 1.00 53.69 321 LYS A O 1
ATOM 2674 N N . GLU A 1 322 ? 90.235 -9.267 -101.263 1.00 50.88 322 GLU A N 1
ATOM 2675 C CA . GLU A 1 322 ? 89.989 -10.715 -101.275 1.00 50.88 322 GLU A CA 1
ATOM 2676 C C . GLU A 1 322 ? 91.272 -11.540 -101.037 1.00 50.88 322 GLU A C 1
ATOM 2678 O O . GLU A 1 322 ? 91.225 -12.638 -100.481 1.00 50.88 322 GLU A O 1
ATOM 2683 N N . ARG A 1 323 ? 92.452 -10.967 -101.325 1.00 52.94 323 ARG A N 1
ATOM 2684 C CA . ARG A 1 323 ? 93.760 -11.609 -101.093 1.00 52.94 323 ARG A CA 1
ATOM 2685 C C . ARG A 1 323 ? 94.230 -11.534 -99.630 1.00 52.94 323 ARG A C 1
ATOM 2687 O O . ARG A 1 323 ? 94.972 -12.406 -99.183 1.00 52.94 323 ARG A O 1
ATOM 2694 N N . GLN A 1 324 ? 93.788 -10.532 -98.861 1.00 52.81 324 GLN A N 1
ATOM 2695 C CA . GLN A 1 324 ? 94.154 -10.385 -97.441 1.00 52.81 324 GLN A CA 1
ATOM 2696 C C . GLN A 1 324 ? 93.263 -11.214 -96.497 1.00 52.81 324 GLN A C 1
ATOM 2698 O O . GLN A 1 324 ? 93.715 -11.631 -95.427 1.00 52.81 324 GLN A O 1
ATOM 2703 N N . GLU A 1 325 ? 92.026 -11.530 -96.895 1.00 56.09 325 GLU A N 1
ATOM 2704 C CA . GLU A 1 325 ? 91.109 -12.328 -96.069 1.00 56.09 325 GLU A CA 1
ATOM 2705 C C . GLU A 1 325 ? 91.527 -13.801 -95.925 1.00 56.09 325 GLU A C 1
ATOM 2707 O O . GLU A 1 325 ? 91.292 -14.402 -94.873 1.00 56.09 325 GLU A O 1
ATOM 2712 N N . GLN A 1 326 ? 92.201 -14.387 -96.922 1.00 56.62 326 GLN A N 1
ATOM 2713 C CA . GLN A 1 326 ? 92.667 -15.780 -96.848 1.00 56.62 326 GLN A CA 1
ATOM 2714 C C . GLN A 1 326 ? 93.772 -15.993 -95.799 1.00 56.62 326 GLN A C 1
ATOM 2716 O O . GLN A 1 326 ? 93.804 -17.036 -95.145 1.00 56.62 326 GLN A O 1
ATOM 2721 N N . ILE A 1 327 ? 94.625 -14.991 -95.560 1.00 53.12 327 ILE A N 1
ATOM 2722 C CA . ILE A 1 327 ? 95.686 -15.054 -94.537 1.00 53.12 327 ILE A CA 1
ATOM 2723 C C . ILE A 1 327 ? 95.104 -14.846 -93.125 1.00 53.12 327 ILE A C 1
ATOM 2725 O O . ILE A 1 327 ? 95.605 -15.406 -92.149 1.00 53.12 327 ILE A O 1
ATOM 2729 N N . PHE A 1 328 ? 94.006 -14.094 -92.997 1.00 55.28 328 PHE A N 1
ATOM 2730 C CA . PHE A 1 328 ? 93.351 -13.847 -91.707 1.00 55.28 328 PHE A CA 1
ATOM 2731 C C . PHE A 1 328 ? 92.516 -15.035 -91.204 1.00 55.28 328 PHE A C 1
ATOM 2733 O O . PHE A 1 328 ? 92.450 -15.272 -89.993 1.00 55.28 328 PHE A O 1
ATOM 2740 N N . ARG A 1 329 ? 91.909 -15.817 -92.109 1.00 56.16 329 ARG A N 1
ATOM 2741 C CA . ARG A 1 329 ? 91.057 -16.963 -91.737 1.00 56.16 329 ARG A CA 1
ATOM 2742 C C . ARG A 1 329 ? 91.836 -18.090 -91.048 1.00 56.16 329 ARG A C 1
ATOM 2744 O O . ARG A 1 329 ? 91.350 -18.628 -90.057 1.00 56.16 329 ARG A O 1
ATOM 2751 N N . SER A 1 330 ? 93.075 -18.366 -91.461 1.00 61.38 330 SER A N 1
ATOM 2752 C CA . SER A 1 330 ? 93.901 -19.427 -90.852 1.00 61.38 330 SER A CA 1
ATOM 2753 C C . SER A 1 330 ? 94.423 -19.083 -89.443 1.00 61.38 330 SER A C 1
ATOM 2755 O O . SER A 1 330 ? 94.664 -19.981 -88.633 1.00 61.38 330 SER A O 1
ATOM 2757 N N . LYS A 1 331 ? 94.545 -17.790 -89.098 1.00 60.38 331 LYS A N 1
ATOM 2758 C CA . LYS A 1 331 ? 94.903 -17.322 -87.741 1.00 60.38 331 LYS A CA 1
ATOM 2759 C C . LYS A 1 331 ? 93.718 -17.331 -86.768 1.00 60.38 331 LYS A C 1
ATOM 2761 O O . LYS A 1 331 ? 93.898 -17.636 -85.589 1.00 60.38 331 LYS A O 1
ATOM 2766 N N . LEU A 1 332 ? 92.510 -17.027 -87.245 1.00 57.84 332 LEU A N 1
ATOM 2767 C CA . LEU A 1 332 ? 91.290 -17.004 -86.425 1.00 57.84 332 LEU A CA 1
ATOM 2768 C C . LEU A 1 332 ? 90.849 -18.400 -85.966 1.00 57.84 332 LEU A C 1
ATOM 2770 O O . LEU A 1 332 ? 90.324 -18.552 -84.863 1.00 57.84 332 LEU A O 1
ATOM 2774 N N . GLU A 1 333 ? 91.109 -19.426 -86.773 1.00 60.16 333 GLU A N 1
ATOM 2775 C CA . GLU A 1 333 ? 90.698 -20.799 -86.470 1.00 60.16 333 GLU A CA 1
ATOM 2776 C C . GLU A 1 333 ? 91.502 -21.420 -85.311 1.00 60.16 333 GLU A C 1
ATOM 2778 O O . GLU A 1 333 ? 90.949 -22.160 -84.494 1.00 60.16 333 GLU A O 1
ATOM 2783 N N . LYS A 1 334 ? 92.777 -21.029 -85.152 1.00 61.69 334 LYS A N 1
ATOM 2784 C CA . LYS A 1 334 ? 93.621 -21.435 -84.011 1.00 61.69 334 LYS A CA 1
ATOM 2785 C C . LYS A 1 334 ? 93.199 -20.753 -82.700 1.00 61.69 334 LYS A C 1
ATOM 2787 O O . LYS A 1 334 ? 93.082 -21.422 -81.679 1.00 61.69 334 LYS A O 1
ATOM 2792 N N . LEU A 1 335 ? 92.857 -19.462 -82.746 1.00 56.84 335 LEU A N 1
ATOM 2793 C CA . LEU A 1 335 ? 92.358 -18.695 -81.588 1.00 56.84 335 LEU A CA 1
ATOM 2794 C C . LEU A 1 335 ? 90.951 -19.119 -81.127 1.00 56.84 335 LEU A C 1
ATOM 2796 O O . LEU A 1 335 ? 90.596 -18.959 -79.958 1.00 56.84 335 LEU A O 1
ATOM 2800 N N . SER A 1 336 ? 90.133 -19.647 -82.039 1.00 60.62 336 SER A N 1
ATOM 2801 C CA . SER A 1 336 ? 88.782 -20.131 -81.735 1.00 60.62 336 SER A CA 1
ATOM 2802 C C . SER A 1 336 ? 88.802 -21.402 -80.876 1.00 60.62 336 SER A C 1
ATOM 2804 O O . SER A 1 336 ? 88.052 -21.498 -79.900 1.00 60.62 336 SER A O 1
ATOM 2806 N N . LYS A 1 337 ? 89.710 -22.346 -81.174 1.00 63.62 337 LYS A N 1
ATOM 2807 C CA . LYS A 1 337 ? 89.857 -23.595 -80.403 1.00 63.62 337 LYS A CA 1
ATOM 2808 C C . LYS A 1 337 ? 90.306 -23.335 -78.959 1.00 63.62 337 LYS A C 1
ATOM 2810 O O . LYS A 1 337 ? 89.704 -23.866 -78.032 1.00 63.62 337 LYS A O 1
ATOM 2815 N N . GLU A 1 338 ? 91.249 -22.419 -78.761 1.00 59.22 338 GLU A N 1
ATOM 2816 C CA . GLU A 1 338 ? 91.785 -22.062 -77.438 1.00 59.22 338 GLU A CA 1
ATOM 2817 C C . GLU A 1 338 ? 90.757 -21.325 -76.545 1.00 59.22 338 GLU A C 1
ATOM 2819 O O . GLU A 1 338 ? 90.702 -21.501 -75.325 1.00 59.22 338 GLU A O 1
ATOM 2824 N N . ARG A 1 339 ? 89.858 -20.530 -77.147 1.00 62.62 339 ARG A N 1
ATOM 2825 C CA . ARG A 1 339 ? 88.775 -19.840 -76.418 1.00 62.62 339 ARG A CA 1
ATOM 2826 C C . ARG A 1 339 ? 87.645 -20.771 -75.985 1.00 62.62 339 ARG A C 1
ATOM 2828 O O . ARG A 1 339 ? 87.012 -20.507 -74.962 1.00 62.62 339 ARG A O 1
ATOM 2835 N N . MET A 1 340 ? 87.374 -21.834 -76.739 1.00 65.12 340 MET A N 1
ATOM 2836 C CA . MET A 1 340 ? 86.323 -22.798 -76.396 1.00 65.12 340 MET A CA 1
ATOM 2837 C C . MET A 1 340 ? 86.731 -23.676 -75.205 1.00 65.12 340 MET A C 1
ATOM 2839 O O . MET A 1 340 ? 85.906 -23.904 -74.318 1.00 65.12 340 MET A O 1
ATOM 2843 N N . GLU A 1 341 ? 88.007 -24.059 -75.109 1.00 60.22 341 GLU A N 1
ATOM 2844 C CA . GLU A 1 341 ? 88.536 -24.813 -73.962 1.00 60.22 341 GLU A CA 1
ATOM 2845 C C . GLU A 1 341 ? 88.565 -23.979 -72.670 1.00 60.22 341 GLU A C 1
ATOM 2847 O O . GLU A 1 341 ? 88.147 -24.454 -71.610 1.00 60.22 341 GLU A O 1
ATOM 2852 N N . ASN A 1 342 ? 88.942 -22.698 -72.748 1.00 61.31 342 ASN A N 1
ATOM 2853 C CA . ASN A 1 342 ? 88.930 -21.803 -71.582 1.00 61.31 342 ASN A CA 1
ATOM 2854 C C . ASN A 1 342 ? 87.510 -21.434 -71.115 1.00 61.31 342 ASN A C 1
ATOM 2856 O O . ASN A 1 342 ? 87.255 -21.287 -69.917 1.00 61.31 342 ASN A O 1
ATOM 2860 N N . LYS A 1 343 ? 86.548 -21.337 -72.039 1.00 64.38 343 LYS A N 1
ATOM 2861 C CA . LYS A 1 343 ? 85.141 -21.067 -71.706 1.00 64.38 343 LYS A CA 1
ATOM 2862 C C . LYS A 1 343 ? 84.461 -22.261 -71.029 1.00 64.38 343 LYS A C 1
ATOM 2864 O O . LYS A 1 343 ? 83.625 -22.056 -70.150 1.00 64.38 343 LYS A O 1
ATOM 2869 N N . ALA A 1 344 ? 84.836 -23.488 -71.397 1.00 62.03 344 ALA A N 1
ATOM 2870 C CA . ALA A 1 344 ? 84.338 -24.701 -70.754 1.00 62.03 344 ALA A CA 1
ATOM 2871 C C . ALA A 1 344 ? 84.838 -24.836 -69.301 1.00 62.03 344 ALA A C 1
ATOM 2873 O O . ALA A 1 344 ? 84.052 -25.186 -68.421 1.00 62.03 344 ALA A O 1
ATOM 2874 N N . LYS A 1 345 ? 86.099 -24.466 -69.023 1.00 61.19 345 LYS A N 1
ATOM 2875 C CA . LYS A 1 345 ? 86.659 -24.462 -67.657 1.00 61.19 345 LYS A CA 1
ATOM 2876 C C . LYS A 1 345 ? 86.001 -23.418 -66.741 1.00 61.19 345 LYS A C 1
ATOM 2878 O O . LYS A 1 345 ? 85.629 -23.755 -65.622 1.00 61.19 345 LYS A O 1
ATOM 2883 N N . MET A 1 346 ? 85.740 -22.198 -67.228 1.00 62.03 346 MET A N 1
ATOM 2884 C CA . MET A 1 346 ? 85.053 -21.165 -66.428 1.00 62.03 346 MET A CA 1
ATOM 2885 C C . MET A 1 346 ? 83.591 -21.500 -66.084 1.00 62.03 346 MET A C 1
ATOM 2887 O O . MET A 1 346 ? 83.092 -21.090 -65.037 1.00 62.03 346 MET A O 1
ATOM 2891 N N . LEU A 1 347 ? 82.875 -22.225 -66.951 1.00 58.19 347 LEU A N 1
ATOM 2892 C CA . LEU A 1 347 ? 81.466 -22.565 -66.706 1.00 58.19 347 LEU A CA 1
ATOM 2893 C C . LEU A 1 347 ? 81.294 -23.600 -65.580 1.00 58.19 347 LEU A C 1
ATOM 2895 O O . LEU A 1 347 ? 80.317 -23.519 -64.835 1.00 58.19 347 LEU A O 1
ATOM 2899 N N . LEU A 1 348 ? 82.262 -24.504 -65.403 1.00 57.56 348 LEU A N 1
ATOM 2900 C CA . LEU A 1 348 ? 82.269 -25.497 -64.322 1.00 57.56 348 LEU A CA 1
ATOM 2901 C C . LEU A 1 348 ? 82.531 -24.871 -62.939 1.00 57.56 348 LEU A C 1
ATOM 2903 O O . LEU A 1 348 ? 81.893 -25.255 -61.958 1.00 57.56 348 LEU A O 1
ATOM 2907 N N . GLU A 1 349 ? 83.388 -23.851 -62.848 1.00 58.19 349 GLU A N 1
ATOM 2908 C CA . GLU A 1 349 ? 83.651 -23.136 -61.586 1.00 58.19 349 GLU A CA 1
ATOM 2909 C C . GLU A 1 349 ? 82.475 -22.241 -61.157 1.00 58.19 349 GLU A C 1
ATOM 2911 O O . GLU A 1 349 ? 82.141 -22.139 -59.970 1.00 58.19 349 GLU A O 1
ATOM 2916 N N . HIS A 1 350 ? 81.778 -21.640 -62.125 1.00 62.91 350 HIS A N 1
ATOM 2917 C CA . HIS A 1 350 ? 80.677 -20.717 -61.855 1.00 62.91 350 HIS A CA 1
ATOM 2918 C C . HIS A 1 350 ? 79.405 -21.422 -61.339 1.00 62.91 350 HIS A C 1
ATOM 2920 O O . HIS A 1 350 ? 78.626 -20.824 -60.585 1.00 62.91 350 HIS A O 1
ATOM 2926 N N . GLU A 1 351 ? 79.188 -22.695 -61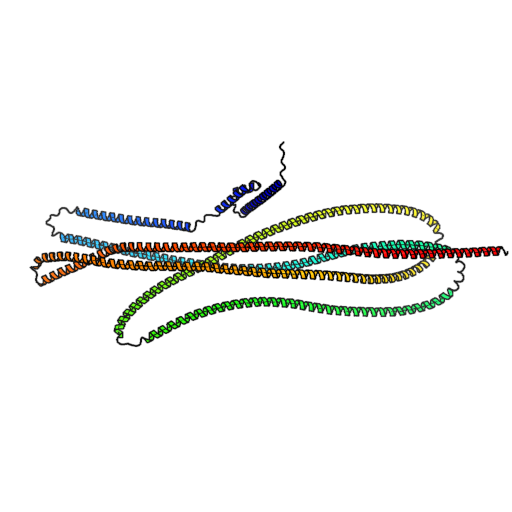.691 1.00 61.16 351 GLU A N 1
ATOM 2927 C CA . GLU A 1 351 ? 78.103 -23.509 -61.124 1.00 61.16 351 GLU A CA 1
ATOM 2928 C C . GLU A 1 351 ? 78.400 -23.991 -59.696 1.00 61.16 351 GLU A C 1
ATOM 2930 O O . GLU A 1 351 ? 77.483 -24.047 -58.867 1.00 61.16 351 GLU A O 1
ATOM 2935 N N . GLY A 1 352 ? 79.670 -24.260 -59.371 1.00 65.75 352 GLY A N 1
ATOM 2936 C CA . GLY A 1 352 ? 80.101 -24.631 -58.019 1.00 65.75 352 GLY A CA 1
ATOM 2937 C C . GLY A 1 352 ? 79.906 -23.505 -56.996 1.00 65.75 352 GLY A C 1
ATOM 2938 O O . GLY A 1 352 ? 79.395 -23.735 -55.897 1.00 65.75 352 GLY A O 1
ATOM 2939 N N . LEU A 1 353 ? 80.228 -22.264 -57.377 1.00 61.16 353 LEU A N 1
ATOM 2940 C CA . LEU A 1 353 ? 80.033 -21.072 -56.538 1.00 61.16 353 LEU A CA 1
ATOM 2941 C C . LEU A 1 353 ? 78.552 -20.726 -56.331 1.00 61.16 353 LEU A C 1
ATOM 2943 O O . LEU A 1 353 ? 78.143 -20.358 -55.228 1.00 61.16 353 LEU A O 1
ATOM 2947 N N . LYS A 1 354 ? 77.720 -20.904 -57.364 1.00 62.69 354 LYS A N 1
ATOM 2948 C CA . LYS A 1 354 ? 76.286 -20.592 -57.299 1.00 62.69 354 LYS A CA 1
ATOM 2949 C C . LYS A 1 354 ? 75.533 -21.512 -56.335 1.00 62.69 354 LYS A C 1
ATOM 2951 O O . LYS A 1 354 ? 74.667 -21.031 -55.611 1.00 62.69 354 LYS A O 1
ATOM 2956 N N . LYS A 1 355 ? 75.898 -22.800 -56.273 1.00 63.38 355 LYS A N 1
ATOM 2957 C CA . LYS A 1 355 ? 75.305 -23.769 -55.333 1.00 63.38 355 LYS A CA 1
ATOM 2958 C C . LYS A 1 355 ? 75.686 -23.489 -53.871 1.00 63.38 355 LYS A C 1
ATOM 2960 O O . LYS A 1 355 ? 74.833 -23.632 -52.996 1.00 63.38 355 LYS A O 1
ATOM 2965 N N . LYS A 1 356 ? 76.916 -23.025 -53.601 1.00 65.00 356 LYS A N 1
ATOM 2966 C CA . LYS A 1 356 ? 77.366 -22.641 -52.246 1.00 65.00 356 LYS A CA 1
ATOM 2967 C C . LYS A 1 356 ? 76.660 -21.380 -51.728 1.00 65.00 356 LYS A C 1
ATOM 2969 O O . LYS A 1 356 ? 76.135 -21.392 -50.619 1.00 65.00 356 LYS A O 1
ATOM 2974 N N . LEU A 1 357 ? 76.537 -20.345 -52.564 1.00 60.06 357 LEU A N 1
ATOM 2975 C CA . LEU A 1 357 ? 75.873 -19.082 -52.200 1.00 60.06 357 LEU A CA 1
ATOM 2976 C C . LEU A 1 357 ? 74.370 -19.241 -51.915 1.00 60.06 357 LEU A C 1
ATOM 2978 O O . LEU A 1 357 ? 73.835 -18.589 -51.020 1.00 60.06 357 LEU A O 1
ATOM 2982 N N . THR A 1 358 ? 73.676 -20.126 -52.638 1.00 64.12 358 THR A N 1
ATOM 2983 C CA . THR A 1 358 ? 72.251 -20.396 -52.378 1.00 64.12 358 THR A CA 1
ATOM 2984 C C . THR A 1 358 ? 72.022 -21.193 -51.095 1.00 64.12 358 THR A C 1
ATOM 2986 O O . THR A 1 358 ? 71.026 -20.965 -50.410 1.00 64.12 358 THR A O 1
ATOM 2989 N N . ALA A 1 359 ? 72.947 -22.088 -50.733 1.00 62.12 359 ALA A N 1
ATOM 2990 C CA . ALA A 1 359 ? 72.852 -22.870 -49.502 1.00 62.12 359 ALA A CA 1
ATOM 2991 C C . ALA A 1 359 ? 73.092 -22.001 -48.251 1.00 62.12 359 ALA A C 1
ATOM 2993 O O . ALA A 1 359 ? 72.317 -22.080 -47.297 1.00 62.12 359 ALA A O 1
ATOM 2994 N N . GLU A 1 360 ? 74.087 -21.106 -48.277 1.00 63.56 360 GLU A N 1
ATOM 2995 C CA . GLU A 1 360 ? 74.353 -20.169 -47.171 1.00 63.56 360 GLU A CA 1
ATOM 2996 C C . GLU A 1 360 ? 73.220 -19.155 -46.957 1.00 63.56 360 GLU A C 1
ATOM 2998 O O . GLU A 1 360 ? 72.848 -18.869 -45.815 1.00 63.56 360 GLU A O 1
ATOM 3003 N N . ALA A 1 361 ? 72.625 -18.636 -48.036 1.00 65.62 361 ALA A N 1
ATOM 3004 C CA . ALA A 1 361 ? 71.504 -17.703 -47.937 1.00 65.62 361 ALA A CA 1
ATOM 3005 C C . ALA A 1 361 ? 70.266 -18.361 -47.304 1.00 65.62 361 ALA A C 1
ATOM 3007 O O . ALA A 1 361 ? 69.620 -17.772 -46.436 1.00 65.62 361 ALA A O 1
ATOM 3008 N N . HIS A 1 362 ? 69.959 -19.605 -47.684 1.00 66.56 362 HIS A N 1
ATOM 3009 C CA . HIS A 1 362 ? 68.828 -20.342 -47.118 1.00 66.56 362 HIS A CA 1
ATOM 3010 C C . HIS A 1 362 ? 69.057 -20.702 -45.642 1.00 66.56 362 HIS A C 1
ATOM 3012 O O . HIS A 1 362 ? 68.119 -20.646 -44.846 1.00 66.56 362 HIS A O 1
ATOM 3018 N N . GLN A 1 363 ? 70.300 -20.991 -45.244 1.00 70.38 363 GLN A N 1
ATOM 3019 C CA . GLN A 1 363 ? 70.638 -21.295 -43.853 1.00 70.38 363 GLN A CA 1
ATOM 3020 C C . GLN A 1 363 ? 70.576 -20.056 -42.939 1.00 70.38 363 GLN A C 1
ATOM 3022 O O . GLN A 1 363 ? 70.173 -20.175 -41.780 1.00 70.38 363 GLN A O 1
ATOM 3027 N N . LYS A 1 364 ? 70.917 -18.859 -43.444 1.00 72.00 364 LYS A N 1
ATOM 3028 C CA . LYS A 1 364 ? 70.742 -17.591 -42.707 1.00 72.00 364 LYS A CA 1
ATOM 3029 C C . LYS A 1 364 ? 69.269 -17.229 -42.509 1.00 72.00 364 LYS A C 1
ATOM 3031 O O . LYS A 1 364 ? 68.874 -16.917 -41.390 1.00 72.00 364 LYS A O 1
ATOM 3036 N N . ILE A 1 365 ? 68.454 -17.346 -43.558 1.00 70.62 365 ILE A N 1
ATOM 3037 C CA . ILE A 1 365 ? 67.016 -17.037 -43.491 1.00 70.62 365 ILE A CA 1
ATOM 3038 C C . ILE A 1 365 ? 66.291 -17.991 -42.527 1.00 70.62 365 ILE A C 1
ATOM 3040 O O . ILE A 1 365 ? 65.439 -17.553 -41.756 1.00 70.62 365 ILE A O 1
ATOM 3044 N N . ALA A 1 366 ? 66.658 -19.277 -42.506 1.00 66.62 366 ALA A N 1
ATOM 3045 C CA . ALA A 1 366 ? 66.080 -20.243 -41.569 1.00 66.62 366 ALA A CA 1
ATOM 3046 C C . ALA A 1 366 ? 66.373 -19.883 -40.097 1.00 66.62 366 ALA A C 1
ATOM 3048 O O . ALA A 1 366 ? 65.461 -19.881 -39.272 1.00 66.62 366 ALA A O 1
ATOM 3049 N N . LYS A 1 367 ? 67.616 -19.489 -39.781 1.00 73.19 367 LYS A N 1
ATOM 3050 C CA . LYS A 1 367 ? 68.009 -19.071 -38.422 1.00 73.19 367 LYS A CA 1
ATOM 3051 C C . LYS A 1 367 ? 67.289 -17.799 -37.956 1.00 73.19 367 LYS A C 1
ATOM 3053 O O . LYS A 1 367 ? 66.940 -17.695 -36.783 1.00 73.19 367 LYS A O 1
ATOM 3058 N N . GLU A 1 368 ? 67.039 -16.848 -38.855 1.00 71.62 368 GLU A N 1
ATOM 3059 C CA . GLU A 1 368 ? 66.285 -15.630 -38.527 1.00 71.62 368 GLU A CA 1
ATOM 3060 C C . GLU A 1 368 ? 64.800 -15.922 -38.269 1.00 71.62 368 GLU A C 1
ATOM 3062 O O . GLU A 1 368 ? 64.231 -15.397 -37.311 1.00 71.62 368 GLU A O 1
ATOM 3067 N N . ILE A 1 369 ? 64.177 -16.802 -39.059 1.00 71.06 369 ILE A N 1
ATOM 3068 C CA . ILE A 1 369 ? 62.771 -17.191 -38.866 1.00 71.06 369 ILE A CA 1
ATOM 3069 C C . ILE A 1 369 ? 62.566 -17.886 -37.512 1.00 71.06 369 ILE A C 1
ATOM 3071 O O . ILE A 1 369 ? 61.595 -17.580 -36.814 1.00 71.06 369 ILE A O 1
ATOM 3075 N N . ASP A 1 370 ? 63.478 -18.771 -37.107 1.00 67.56 370 ASP A N 1
ATOM 3076 C CA . ASP A 1 370 ? 63.376 -19.468 -35.820 1.00 67.56 370 ASP A CA 1
ATOM 3077 C C . ASP A 1 370 ? 63.623 -18.530 -34.626 1.00 67.56 370 ASP A C 1
ATOM 3079 O O . ASP A 1 370 ? 62.921 -18.615 -33.615 1.00 67.56 370 ASP A O 1
ATOM 3083 N N . ALA A 1 371 ? 64.525 -17.550 -34.761 1.00 69.88 371 ALA A N 1
ATOM 3084 C CA . ALA A 1 371 ? 64.729 -16.514 -33.746 1.00 69.88 371 ALA A CA 1
ATOM 3085 C C . ALA A 1 371 ? 63.499 -15.598 -33.577 1.00 69.88 371 ALA A C 1
ATOM 3087 O O . ALA A 1 371 ? 63.152 -15.219 -32.455 1.00 69.88 371 ALA A O 1
ATOM 3088 N N . TYR A 1 372 ? 62.806 -15.264 -34.673 1.00 72.38 372 TYR A N 1
ATOM 3089 C CA . TYR A 1 372 ? 61.569 -14.478 -34.621 1.00 72.38 372 TYR A CA 1
ATOM 3090 C C . TYR A 1 372 ? 60.392 -15.265 -34.039 1.00 72.38 372 TYR A C 1
ATOM 3092 O O . TYR A 1 372 ? 59.620 -14.697 -33.266 1.00 72.38 372 TYR A O 1
ATOM 3100 N N . LYS A 1 373 ? 60.271 -16.564 -34.340 1.00 68.88 373 LYS A N 1
ATOM 3101 C CA . LYS A 1 373 ? 59.257 -17.431 -33.716 1.00 68.88 373 LYS A CA 1
ATOM 3102 C C . LYS A 1 373 ? 59.456 -17.544 -32.206 1.00 68.88 373 LYS A C 1
ATOM 3104 O O . LYS A 1 373 ? 58.490 -17.387 -31.467 1.00 68.88 373 LYS A O 1
ATOM 3109 N N . GLY A 1 374 ? 60.699 -17.711 -31.747 1.00 70.75 374 GLY A N 1
ATOM 3110 C CA . GLY A 1 374 ? 61.015 -17.764 -30.316 1.00 70.75 374 GLY A CA 1
ATOM 3111 C C . GLY A 1 374 ? 60.620 -16.491 -29.556 1.00 70.75 374 GLY A C 1
ATOM 3112 O O . GLY A 1 374 ? 60.027 -16.585 -28.483 1.00 70.75 374 GLY A O 1
ATOM 3113 N N . LYS A 1 375 ? 60.878 -15.305 -30.130 1.00 69.44 375 LYS A N 1
ATOM 3114 C CA . LYS A 1 375 ? 60.468 -14.019 -29.530 1.00 69.44 375 LYS A CA 1
ATOM 3115 C C . LYS A 1 375 ? 58.954 -13.824 -29.518 1.00 69.44 375 LYS A C 1
ATOM 3117 O O . LYS A 1 375 ? 58.403 -13.358 -28.524 1.00 69.44 375 LYS A O 1
ATOM 3122 N N . LEU A 1 376 ? 58.277 -14.196 -30.605 1.00 68.75 376 LEU A N 1
ATOM 3123 C CA . LEU A 1 376 ? 56.826 -14.055 -30.694 1.00 68.75 376 LEU A CA 1
ATOM 3124 C C . LEU A 1 376 ? 56.120 -14.970 -29.683 1.00 68.75 376 LEU A C 1
ATOM 3126 O O . LEU A 1 376 ? 55.179 -14.537 -29.025 1.00 68.75 376 LEU A O 1
ATOM 3130 N N . ASP A 1 377 ? 56.602 -16.204 -29.508 1.00 66.50 377 ASP A N 1
ATOM 3131 C CA . ASP A 1 377 ? 56.037 -17.159 -28.549 1.00 66.50 377 ASP A CA 1
ATOM 3132 C C . ASP A 1 377 ? 56.291 -16.755 -27.087 1.00 66.50 377 ASP A C 1
ATOM 3134 O O . ASP A 1 377 ? 55.422 -16.980 -26.238 1.00 66.50 377 ASP A O 1
ATOM 3138 N N . SER A 1 378 ? 57.433 -16.126 -26.771 1.00 71.75 378 SER A N 1
ATOM 3139 C CA . SER A 1 378 ? 57.677 -15.580 -25.427 1.00 71.75 378 SER A CA 1
ATOM 3140 C C . SER A 1 378 ? 56.788 -14.372 -25.131 1.00 71.75 378 SER A C 1
ATOM 3142 O O . SER A 1 378 ? 56.142 -14.335 -24.087 1.00 71.75 378 SER A O 1
ATOM 3144 N N . GLU A 1 379 ? 56.657 -13.433 -26.073 1.00 71.88 379 GLU A N 1
ATOM 3145 C CA . GLU A 1 379 ? 55.797 -12.252 -25.908 1.00 71.88 379 GLU A CA 1
ATOM 3146 C C . GLU A 1 379 ? 54.314 -12.635 -25.798 1.00 71.88 379 GLU A C 1
ATOM 3148 O O . GLU A 1 379 ? 53.568 -12.056 -25.001 1.00 71.88 379 GLU A O 1
ATOM 3153 N N . LEU A 1 380 ? 53.879 -13.653 -26.551 1.00 70.31 380 LEU A N 1
ATOM 3154 C CA . LEU A 1 380 ? 52.513 -14.159 -26.469 1.00 70.31 380 LEU A CA 1
ATOM 3155 C C . LEU A 1 380 ? 52.252 -14.843 -25.122 1.00 70.31 380 LEU A C 1
ATOM 3157 O O . LEU A 1 380 ? 51.189 -14.623 -24.540 1.00 70.31 380 LEU A O 1
ATOM 3161 N N . LYS A 1 381 ? 53.207 -15.633 -24.605 1.00 70.38 381 LYS A N 1
ATOM 3162 C CA . LYS A 1 381 ? 53.114 -16.255 -23.272 1.00 70.38 381 LYS A CA 1
ATOM 3163 C C . LYS A 1 381 ? 53.060 -15.207 -22.165 1.00 70.38 381 LYS A C 1
ATOM 3165 O O . LYS A 1 381 ? 52.176 -15.296 -21.312 1.00 70.38 381 LYS A O 1
ATOM 3170 N N . ASP A 1 382 ? 53.911 -14.189 -22.214 1.00 69.50 382 ASP A N 1
ATOM 3171 C CA . ASP A 1 382 ? 53.942 -13.128 -21.204 1.00 69.50 382 ASP A CA 1
ATOM 3172 C C . ASP A 1 382 ? 52.648 -12.300 -21.215 1.00 69.50 382 ASP A C 1
ATOM 3174 O O . ASP A 1 382 ? 52.050 -12.048 -20.164 1.00 69.50 382 ASP A O 1
ATOM 3178 N N . ALA A 1 383 ? 52.120 -11.970 -22.399 1.00 68.69 383 ALA A N 1
ATOM 3179 C CA . ALA A 1 383 ? 50.831 -11.290 -22.531 1.00 68.69 383 ALA A CA 1
ATOM 3180 C C . ALA A 1 383 ? 49.656 -12.136 -21.999 1.00 68.69 383 ALA A C 1
ATOM 3182 O O . ALA A 1 383 ? 48.722 -11.603 -21.387 1.00 68.69 383 ALA A O 1
ATOM 3183 N N . LEU A 1 384 ? 49.695 -13.459 -22.199 1.00 68.50 384 LEU A N 1
ATOM 3184 C CA . LEU A 1 384 ? 48.670 -14.382 -21.705 1.00 68.50 384 LEU A CA 1
ATOM 3185 C C . LEU A 1 384 ? 48.729 -14.523 -20.181 1.00 68.50 384 LEU A C 1
ATOM 3187 O O . LEU A 1 384 ? 47.683 -14.480 -19.533 1.00 68.50 384 LEU A O 1
ATOM 3191 N N . VAL A 1 385 ? 49.930 -14.597 -19.600 1.00 72.06 385 VAL A N 1
ATOM 3192 C CA . VAL A 1 385 ? 50.144 -14.640 -18.144 1.00 72.06 385 VAL A CA 1
ATOM 3193 C C . VAL A 1 385 ? 49.661 -13.349 -17.479 1.00 72.06 385 VAL A C 1
ATOM 3195 O O . VAL A 1 385 ? 48.923 -13.411 -16.493 1.00 72.06 385 VAL A O 1
ATOM 3198 N N . VAL A 1 386 ? 49.968 -12.176 -18.044 1.00 73.00 386 VAL A N 1
ATOM 3199 C CA . VAL A 1 386 ? 49.477 -10.883 -17.528 1.00 73.00 386 VAL A CA 1
ATOM 3200 C C . VAL A 1 386 ? 47.947 -10.816 -17.565 1.00 73.00 386 VAL A C 1
ATOM 3202 O O . VAL A 1 386 ? 47.309 -10.407 -16.589 1.00 73.00 386 VAL A O 1
ATOM 3205 N N . ARG A 1 387 ? 47.326 -11.277 -18.657 1.00 70.00 387 ARG A N 1
ATOM 3206 C CA . ARG A 1 387 ? 45.863 -11.282 -18.807 1.00 70.00 387 ARG A CA 1
ATOM 3207 C C . ARG A 1 387 ? 45.183 -12.276 -17.863 1.00 70.00 387 ARG A C 1
ATOM 3209 O O . ARG A 1 387 ? 44.126 -11.967 -17.309 1.00 70.00 387 ARG A O 1
ATOM 3216 N N . MET A 1 388 ? 45.792 -13.440 -17.648 1.00 63.62 388 MET A N 1
ATOM 3217 C CA . MET A 1 388 ? 45.277 -14.473 -16.750 1.00 63.62 388 MET A CA 1
ATOM 3218 C C . MET A 1 388 ? 45.408 -14.048 -15.281 1.00 63.62 388 MET A C 1
ATOM 3220 O O . MET A 1 388 ? 44.450 -14.183 -14.521 1.00 63.62 388 MET A O 1
ATOM 3224 N N . ASN A 1 389 ? 46.515 -13.402 -14.903 1.00 66.75 389 ASN A N 1
ATOM 3225 C CA . ASN A 1 389 ? 46.697 -12.828 -13.567 1.00 66.75 389 ASN A CA 1
ATOM 3226 C C . ASN A 1 389 ? 45.721 -11.674 -13.287 1.00 66.75 389 ASN A C 1
ATOM 3228 O O . ASN A 1 389 ? 45.151 -11.604 -12.198 1.00 66.75 389 ASN A O 1
ATOM 3232 N N . ALA A 1 390 ? 45.441 -10.810 -14.270 1.00 69.31 390 ALA A N 1
ATOM 3233 C CA . ALA A 1 390 ? 44.420 -9.768 -14.133 1.00 69.31 390 ALA A CA 1
ATOM 3234 C C . ALA A 1 390 ? 43.007 -10.354 -13.931 1.00 69.31 390 ALA A C 1
ATOM 3236 O O . ALA A 1 390 ? 42.231 -9.846 -13.118 1.00 69.31 390 ALA A O 1
ATOM 3237 N N . PHE A 1 391 ? 42.682 -11.453 -14.620 1.00 67.31 391 PHE A N 1
ATOM 3238 C CA . PHE A 1 391 ? 41.406 -12.153 -14.465 1.00 67.31 391 PHE A CA 1
ATOM 3239 C C . PHE A 1 391 ? 41.275 -12.837 -13.094 1.00 67.31 391 PHE A C 1
ATOM 3241 O O . PHE A 1 391 ? 40.260 -12.668 -12.415 1.00 67.31 391 PHE A O 1
ATOM 3248 N N . VAL A 1 392 ? 42.313 -13.555 -12.652 1.00 68.00 392 VAL A N 1
ATOM 3249 C CA . VAL A 1 392 ? 42.343 -14.231 -11.343 1.00 68.00 392 VAL A CA 1
ATOM 3250 C C . VAL A 1 392 ? 42.268 -13.215 -10.197 1.00 68.00 392 VAL A C 1
ATOM 3252 O O . VAL A 1 392 ? 41.482 -13.401 -9.267 1.00 68.00 392 VAL A O 1
ATOM 3255 N N . ASN A 1 393 ? 42.990 -12.095 -10.289 1.00 69.50 393 ASN A N 1
ATOM 3256 C CA . ASN A 1 393 ? 42.926 -11.026 -9.288 1.00 69.50 393 ASN A CA 1
ATOM 3257 C C . ASN A 1 393 ? 41.555 -10.330 -9.263 1.00 69.50 393 ASN A C 1
ATOM 3259 O O . ASN A 1 393 ? 41.056 -9.990 -8.191 1.00 69.50 393 ASN A O 1
ATOM 3263 N N . GLY A 1 394 ? 40.897 -10.181 -10.418 1.00 73.25 394 GLY A N 1
ATOM 3264 C CA . GLY A 1 394 ? 39.521 -9.685 -10.492 1.00 73.25 394 GLY A CA 1
ATOM 3265 C C . GLY A 1 394 ? 38.506 -10.602 -9.795 1.00 73.25 394 GLY A C 1
ATOM 3266 O O . GLY A 1 394 ? 37.608 -10.114 -9.107 1.00 73.25 394 GLY A O 1
ATOM 3267 N N . GLN A 1 395 ? 38.664 -11.925 -9.918 1.00 69.94 395 GLN A N 1
ATOM 3268 C CA . GLN A 1 395 ? 37.808 -12.904 -9.234 1.00 69.94 395 GLN A CA 1
ATOM 3269 C C . GLN A 1 395 ? 38.067 -12.946 -7.723 1.00 69.94 395 GLN A C 1
ATOM 3271 O O . GLN A 1 395 ? 37.106 -12.931 -6.952 1.00 69.94 395 GLN A O 1
ATOM 3276 N N . LYS A 1 396 ? 39.335 -12.909 -7.288 1.00 68.94 396 LYS A N 1
ATOM 3277 C CA . LYS A 1 396 ? 39.695 -12.827 -5.860 1.00 68.94 396 LYS A CA 1
ATOM 3278 C C . LYS A 1 396 ? 39.094 -11.590 -5.193 1.00 68.94 396 LYS A C 1
ATOM 3280 O O . LYS A 1 396 ? 38.422 -11.714 -4.176 1.00 68.94 396 LYS A O 1
ATOM 3285 N N . LYS A 1 397 ? 39.205 -10.419 -5.829 1.00 72.56 397 LYS A N 1
ATOM 3286 C CA . LYS A 1 397 ? 38.641 -9.163 -5.307 1.00 72.56 397 LYS A CA 1
ATOM 3287 C C . LYS A 1 397 ? 37.111 -9.202 -5.201 1.00 72.56 397 LYS A C 1
ATOM 3289 O O . LYS A 1 397 ? 36.525 -8.620 -4.293 1.00 72.56 397 LYS A O 1
ATOM 3294 N N . LYS A 1 398 ? 36.441 -9.917 -6.112 1.00 70.19 398 LYS A N 1
ATOM 3295 C CA . LYS A 1 398 ? 34.988 -10.136 -6.054 1.00 70.19 398 LYS A CA 1
ATOM 3296 C C . LYS A 1 398 ? 34.596 -11.059 -4.894 1.00 70.19 398 LYS A C 1
ATOM 3298 O O . LYS A 1 398 ? 33.616 -10.779 -4.210 1.00 70.19 398 LYS A O 1
ATOM 3303 N N . GLN A 1 399 ? 35.374 -12.115 -4.650 1.00 71.25 399 GLN A N 1
ATOM 3304 C CA . GLN A 1 399 ? 35.178 -13.016 -3.512 1.00 71.25 399 GLN A CA 1
ATOM 3305 C C . GLN A 1 399 ? 35.443 -12.316 -2.171 1.00 71.25 399 GLN A C 1
ATOM 3307 O O . GLN A 1 399 ? 34.651 -12.485 -1.249 1.00 71.25 399 GLN A O 1
ATOM 3312 N N . GLU A 1 400 ? 36.475 -11.476 -2.073 1.00 71.38 400 GLU A N 1
ATOM 3313 C CA . GLU A 1 400 ? 36.762 -10.664 -0.878 1.00 71.38 400 GLU A CA 1
ATOM 3314 C C . GLU A 1 400 ? 35.601 -9.724 -0.528 1.00 71.38 400 GLU A C 1
ATOM 3316 O O . GLU A 1 400 ? 35.158 -9.699 0.618 1.00 71.38 400 GLU A O 1
ATOM 3321 N N . ILE A 1 401 ? 35.027 -9.033 -1.520 1.00 72.12 401 ILE A N 1
ATOM 3322 C CA . ILE A 1 401 ? 33.861 -8.153 -1.320 1.00 72.12 401 ILE A CA 1
ATOM 3323 C C . ILE A 1 401 ? 32.635 -8.943 -0.831 1.00 72.12 401 ILE A C 1
ATOM 3325 O O . ILE A 1 401 ? 31.862 -8.459 0.003 1.00 72.12 401 ILE A O 1
ATOM 3329 N N . ASP A 1 402 ? 32.419 -10.155 -1.346 1.00 71.06 402 ASP A N 1
ATOM 3330 C CA . ASP A 1 402 ? 31.300 -10.998 -0.918 1.00 71.06 402 ASP A CA 1
ATOM 3331 C C . ASP A 1 402 ? 31.525 -11.601 0.478 1.00 71.06 402 ASP A C 1
ATOM 3333 O O . ASP A 1 402 ? 30.570 -11.716 1.255 1.00 71.06 402 ASP A O 1
ATOM 3337 N N . ILE A 1 403 ? 32.774 -11.913 0.833 1.00 73.56 403 ILE A N 1
ATOM 3338 C CA . ILE A 1 403 ? 33.168 -12.313 2.188 1.00 73.56 403 ILE A CA 1
ATOM 3339 C C . ILE A 1 403 ? 32.945 -11.148 3.154 1.00 73.56 403 ILE A C 1
ATOM 3341 O O . ILE A 1 403 ? 32.219 -11.325 4.127 1.00 73.56 403 ILE A O 1
ATOM 3345 N N . GLU A 1 404 ? 33.434 -9.938 2.868 1.00 73.81 404 GLU A N 1
ATOM 3346 C CA . GLU A 1 404 ? 33.223 -8.757 3.720 1.00 73.81 404 GLU A CA 1
ATOM 3347 C C . GLU A 1 404 ? 31.740 -8.460 3.968 1.00 73.81 404 GLU A C 1
ATOM 3349 O O . GLU A 1 404 ? 31.337 -8.193 5.104 1.00 73.81 404 GLU A O 1
ATOM 3354 N N . LYS A 1 405 ? 30.892 -8.575 2.938 1.00 76.88 405 LYS A N 1
ATOM 3355 C CA . LYS A 1 405 ? 29.436 -8.411 3.086 1.00 76.88 405 LYS A CA 1
ATOM 3356 C C . LYS A 1 405 ? 28.819 -9.464 4.004 1.00 76.88 405 LYS A C 1
ATOM 3358 O O . LYS A 1 405 ? 27.898 -9.142 4.760 1.00 76.88 405 LYS A O 1
ATOM 3363 N N . ARG A 1 406 ? 29.289 -10.716 3.950 1.00 72.38 406 ARG A N 1
ATOM 3364 C CA . ARG A 1 406 ? 28.844 -11.783 4.863 1.00 72.38 406 ARG A CA 1
ATOM 3365 C C . ARG A 1 406 ? 29.332 -11.516 6.285 1.00 72.38 406 ARG A C 1
ATOM 3367 O O . ARG A 1 406 ? 28.523 -11.559 7.209 1.00 72.38 406 ARG A O 1
ATOM 3374 N N . THR A 1 407 ? 30.595 -11.138 6.458 1.00 73.19 407 THR A N 1
ATOM 3375 C CA . THR A 1 407 ? 31.192 -10.818 7.764 1.00 73.19 407 THR A CA 1
ATOM 3376 C C . THR A 1 407 ? 30.503 -9.621 8.426 1.00 73.19 407 THR A C 1
ATOM 3378 O O . THR A 1 407 ? 30.241 -9.642 9.628 1.00 73.19 407 THR A O 1
ATOM 3381 N N . TYR A 1 408 ? 30.124 -8.601 7.651 1.00 77.19 408 TYR A N 1
ATOM 3382 C CA . TYR A 1 408 ? 29.363 -7.450 8.143 1.00 77.19 408 TYR A CA 1
ATOM 3383 C C . TYR A 1 408 ? 27.965 -7.844 8.646 1.00 77.19 408 TYR A C 1
ATOM 3385 O O . TYR A 1 408 ? 27.554 -7.424 9.729 1.00 77.19 408 TYR A O 1
ATOM 3393 N N . LYS A 1 409 ? 27.249 -8.705 7.906 1.00 74.56 409 LYS A N 1
ATOM 3394 C CA . LYS A 1 409 ? 25.941 -9.232 8.336 1.00 74.56 409 LYS A CA 1
ATOM 3395 C C . LYS A 1 409 ? 26.048 -10.081 9.604 1.00 74.56 409 LYS A C 1
ATOM 3397 O O . LYS A 1 409 ? 25.211 -9.944 10.491 1.00 74.56 409 LYS A O 1
ATOM 3402 N N . ILE A 1 410 ? 27.093 -10.903 9.717 1.00 74.25 410 ILE A N 1
ATOM 3403 C CA . ILE A 1 410 ? 27.360 -11.707 10.918 1.00 74.25 410 ILE A CA 1
ATOM 3404 C C . ILE A 1 410 ? 27.648 -10.800 12.127 1.00 74.25 410 ILE A C 1
ATOM 3406 O O . ILE A 1 410 ? 27.081 -11.019 13.194 1.00 74.25 410 ILE A O 1
ATOM 3410 N N . ARG A 1 411 ? 28.434 -9.723 11.970 1.00 76.06 411 ARG A N 1
ATOM 3411 C CA . ARG A 1 411 ? 28.660 -8.744 13.055 1.00 76.06 411 ARG A CA 1
ATOM 3412 C C . ARG A 1 411 ? 27.375 -8.054 13.513 1.00 76.06 411 ARG A C 1
ATOM 3414 O O . ARG A 1 411 ? 27.192 -7.878 14.714 1.00 76.06 411 ARG A O 1
ATOM 3421 N N . GLN A 1 412 ? 26.481 -7.683 12.593 1.00 75.81 412 GLN A N 1
ATOM 3422 C CA . GLN A 1 412 ? 25.182 -7.107 12.967 1.00 75.81 412 GLN A CA 1
ATOM 3423 C C . GLN A 1 412 ? 24.308 -8.105 13.739 1.00 75.81 412 GLN A C 1
ATOM 3425 O O . GLN A 1 412 ? 23.675 -7.720 14.723 1.00 75.81 412 GLN A O 1
ATOM 3430 N N . ALA A 1 413 ? 24.297 -9.378 13.330 1.00 68.38 413 ALA A N 1
ATOM 3431 C CA . ALA A 1 413 ? 23.560 -10.429 14.029 1.00 68.38 413 ALA A CA 1
ATOM 3432 C C . ALA A 1 413 ? 24.096 -10.645 15.456 1.00 68.38 413 ALA A C 1
ATOM 3434 O O . ALA A 1 413 ? 23.317 -10.622 16.407 1.00 68.38 413 ALA A O 1
ATOM 3435 N N . LEU A 1 414 ? 25.421 -10.726 15.621 1.00 75.06 414 LEU A N 1
ATOM 3436 C CA . LEU A 1 414 ? 26.070 -10.869 16.930 1.00 75.06 414 LEU A CA 1
ATOM 3437 C C . LEU A 1 414 ? 25.824 -9.663 17.853 1.00 75.06 414 LEU A C 1
ATOM 3439 O O . LEU A 1 414 ? 25.638 -9.828 19.057 1.00 75.06 414 LEU A O 1
ATOM 3443 N N . GLN A 1 415 ? 25.770 -8.439 17.317 1.00 73.38 415 GLN A N 1
ATOM 3444 C CA . GLN A 1 415 ? 25.403 -7.255 18.107 1.00 73.38 415 GLN A CA 1
ATOM 3445 C C . GLN A 1 415 ? 23.944 -7.293 18.584 1.00 73.38 415 GLN A C 1
ATOM 3447 O O . GLN A 1 415 ? 23.649 -6.854 19.698 1.00 73.38 415 GLN A O 1
ATOM 3452 N N . HIS A 1 416 ? 23.032 -7.812 17.761 1.00 70.38 416 HIS A N 1
ATOM 3453 C CA . HIS A 1 416 ? 21.635 -8.005 1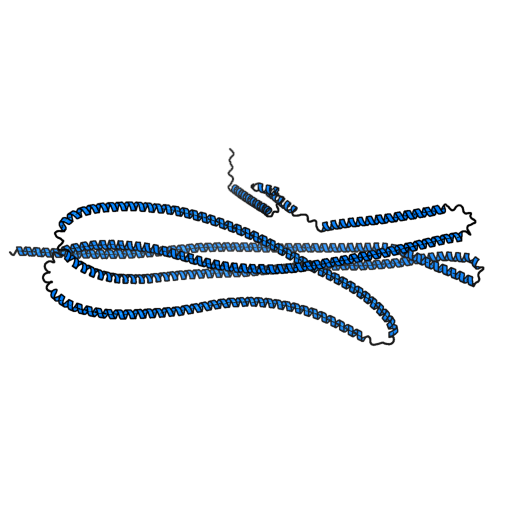8.146 1.00 70.38 416 HIS A CA 1
ATOM 3454 C C . HIS A 1 416 ? 21.483 -9.080 19.224 1.00 70.38 416 HIS A C 1
ATOM 3456 O O . HIS A 1 416 ? 20.765 -8.865 20.199 1.00 70.38 416 HIS A O 1
ATOM 3462 N N . GLU A 1 417 ? 22.193 -10.196 19.083 1.00 71.88 417 GLU A N 1
ATOM 3463 C CA . GLU A 1 417 ? 22.209 -11.279 20.065 1.00 71.88 417 GLU A CA 1
ATOM 3464 C C . GLU A 1 417 ? 22.779 -10.816 21.412 1.00 71.88 417 GLU A C 1
ATOM 3466 O O . GLU A 1 417 ? 22.181 -11.073 22.457 1.00 71.88 417 GLU A O 1
ATOM 3471 N N . LYS A 1 418 ? 23.863 -10.028 21.400 1.00 75.38 418 LYS A N 1
ATOM 3472 C CA . LYS A 1 418 ? 24.430 -9.429 22.616 1.00 75.38 418 LYS A CA 1
ATOM 3473 C C . LYS A 1 418 ? 23.414 -8.539 23.343 1.00 75.38 418 LYS A C 1
ATOM 3475 O O . LYS A 1 418 ? 23.220 -8.702 24.541 1.00 75.38 418 LYS A O 1
ATOM 3480 N N . LYS A 1 419 ? 22.674 -7.688 22.617 1.00 72.69 419 LYS A N 1
ATOM 3481 C CA . LYS A 1 419 ? 21.590 -6.871 23.200 1.00 72.69 419 LYS A CA 1
ATOM 3482 C C . LYS A 1 419 ? 20.465 -7.714 23.806 1.00 72.69 419 LYS A C 1
ATOM 3484 O O . LYS A 1 419 ? 19.924 -7.344 24.843 1.00 72.69 419 LYS A O 1
ATOM 3489 N N . ILE A 1 420 ? 20.095 -8.825 23.168 1.00 71.69 420 ILE A N 1
ATOM 3490 C CA . ILE A 1 420 ? 19.069 -9.741 23.691 1.00 71.69 420 ILE A CA 1
ATOM 3491 C C . ILE A 1 420 ? 19.558 -10.407 24.983 1.00 71.69 420 ILE A C 1
ATOM 3493 O O . ILE A 1 420 ? 18.822 -10.435 25.969 1.00 71.69 420 ILE A O 1
ATOM 3497 N N . ASN A 1 421 ? 20.806 -10.871 25.008 1.00 69.56 421 ASN A N 1
ATOM 3498 C CA . ASN A 1 421 ? 21.400 -11.492 26.189 1.00 69.56 421 ASN A CA 1
ATOM 3499 C C . ASN A 1 421 ? 21.578 -10.506 27.352 1.00 69.56 421 ASN A C 1
ATOM 3501 O O . ASN A 1 421 ? 21.300 -10.869 28.495 1.00 69.56 421 ASN A O 1
ATOM 3505 N N . ASP A 1 422 ? 21.946 -9.253 27.081 1.00 72.81 422 ASP A N 1
ATOM 3506 C CA . ASP A 1 422 ? 22.047 -8.213 28.111 1.00 72.81 422 ASP A CA 1
ATOM 3507 C C . ASP A 1 422 ? 20.666 -7.886 28.719 1.00 72.81 422 ASP A C 1
ATOM 3509 O O . ASP A 1 422 ? 20.535 -7.767 29.939 1.00 72.81 422 ASP A O 1
ATOM 3513 N N . MET A 1 423 ? 19.600 -7.851 27.904 1.00 68.62 423 MET A N 1
ATOM 3514 C CA . MET A 1 423 ? 18.221 -7.698 28.401 1.00 68.62 423 MET A CA 1
ATOM 3515 C C . MET A 1 423 ? 17.755 -8.899 29.239 1.00 68.62 423 MET A C 1
ATOM 3517 O O . MET A 1 423 ? 17.058 -8.727 30.240 1.00 68.62 423 MET A O 1
ATOM 3521 N N . LEU A 1 424 ? 18.128 -10.123 28.853 1.00 67.38 424 LEU A N 1
ATOM 3522 C CA . LEU A 1 424 ? 17.790 -11.330 29.613 1.00 67.38 424 LEU A CA 1
ATOM 3523 C C . LEU A 1 424 ? 18.527 -11.384 30.958 1.00 67.38 424 LEU A C 1
ATOM 3525 O O . LEU A 1 424 ? 17.914 -11.737 31.966 1.00 67.38 424 LEU A O 1
ATOM 3529 N N . ARG A 1 425 ? 19.801 -10.972 31.004 1.00 64.25 425 ARG A N 1
ATOM 3530 C CA . ARG A 1 425 ? 20.581 -10.874 32.250 1.00 64.25 425 ARG A CA 1
ATOM 3531 C C . ARG A 1 425 ? 20.007 -9.835 33.213 1.00 64.25 425 ARG A C 1
ATOM 3533 O O . ARG A 1 425 ? 19.898 -10.125 34.402 1.00 64.25 425 ARG A O 1
ATOM 3540 N N . HIS A 1 426 ? 19.559 -8.684 32.711 1.00 63.84 426 HIS A N 1
ATOM 3541 C CA . HIS A 1 426 ? 18.906 -7.662 33.536 1.00 63.84 426 HIS A CA 1
ATOM 3542 C C . HIS A 1 426 ? 17.587 -8.170 34.150 1.00 63.84 426 HIS A C 1
ATOM 3544 O O . HIS A 1 426 ? 17.336 -7.994 35.340 1.00 63.84 426 HIS A O 1
ATOM 3550 N N . ASN A 1 427 ? 16.771 -8.890 33.373 1.00 59.75 427 ASN A N 1
ATOM 3551 C CA . ASN A 1 427 ? 15.510 -9.463 33.863 1.00 59.75 427 ASN A CA 1
ATOM 3552 C C . ASN A 1 427 ? 15.704 -10.619 34.864 1.00 59.75 427 ASN A C 1
ATOM 3554 O O . ASN A 1 427 ? 14.832 -10.870 35.698 1.00 59.75 427 ASN A O 1
ATOM 3558 N N . LEU A 1 428 ? 16.822 -11.348 34.783 1.00 56.66 428 LEU A N 1
ATOM 3559 C CA . LEU A 1 428 ? 17.175 -12.396 35.747 1.00 56.66 428 LEU A CA 1
ATOM 3560 C C . LEU A 1 428 ? 17.698 -11.805 37.066 1.00 56.66 428 LEU A C 1
ATOM 3562 O O . LEU A 1 428 ? 17.309 -12.283 38.129 1.00 56.66 428 LEU A O 1
ATOM 3566 N N . SER A 1 429 ? 18.481 -10.725 37.002 1.00 58.50 429 SER A N 1
ATOM 3567 C CA . SER A 1 429 ? 18.978 -9.981 38.172 1.00 58.50 429 SER A CA 1
ATOM 3568 C C . SER A 1 429 ? 17.853 -9.343 39.007 1.00 58.50 429 SER A C 1
ATOM 3570 O O . SER A 1 429 ? 17.905 -9.352 40.239 1.00 58.50 429 SER A O 1
ATOM 3572 N N . GLU A 1 430 ? 16.786 -8.850 38.373 1.00 54.62 430 GLU A N 1
ATOM 3573 C CA . GLU A 1 430 ? 15.631 -8.306 39.105 1.00 54.62 430 GLU A CA 1
ATOM 3574 C C . GLU A 1 430 ? 14.835 -9.392 39.852 1.00 54.62 430 GLU A C 1
ATOM 3576 O O . GLU A 1 430 ? 14.281 -9.140 40.927 1.00 54.62 430 GLU A O 1
ATOM 3581 N N . LYS A 1 431 ? 14.821 -10.626 39.329 1.00 56.81 431 LYS A N 1
ATOM 3582 C CA . LYS A 1 431 ? 14.138 -11.760 39.967 1.00 56.81 431 LYS A CA 1
ATOM 3583 C C . LYS A 1 431 ? 14.913 -12.334 41.151 1.00 56.81 431 LYS A C 1
ATOM 3585 O O . LYS A 1 431 ? 14.278 -12.758 42.115 1.00 56.81 431 LYS A O 1
ATOM 3590 N N . THR A 1 432 ? 16.245 -12.314 41.126 1.00 51.72 432 THR A N 1
ATOM 3591 C CA . THR A 1 432 ? 17.065 -12.807 42.245 1.00 51.72 432 THR A CA 1
ATOM 3592 C C . THR A 1 432 ? 17.000 -11.879 43.464 1.00 51.72 432 THR A C 1
ATOM 3594 O O . THR A 1 432 ? 16.844 -12.376 44.576 1.00 51.72 432 THR A O 1
ATOM 3597 N N . SER A 1 433 ? 16.938 -10.550 43.278 1.00 49.66 433 SER A N 1
ATOM 3598 C CA . SER A 1 433 ? 16.800 -9.603 44.410 1.00 49.66 433 SER A CA 1
ATOM 3599 C C . SER A 1 433 ? 15.447 -9.684 45.141 1.00 49.66 433 SER A C 1
ATOM 3601 O O . SER A 1 433 ? 15.325 -9.304 46.307 1.00 49.66 433 SER A O 1
ATOM 3603 N N . SER A 1 434 ? 14.413 -10.207 44.473 1.00 54.97 434 SER A N 1
ATOM 3604 C CA . SER A 1 434 ? 13.089 -10.422 45.073 1.00 54.97 434 SER A CA 1
ATOM 3605 C C . SER A 1 434 ? 13.013 -11.727 45.879 1.00 54.97 434 SER A C 1
ATOM 3607 O O . SER A 1 434 ? 12.200 -11.831 46.796 1.00 54.97 434 SER A O 1
ATOM 3609 N N . ALA A 1 435 ? 13.863 -12.712 45.567 1.00 50.97 435 ALA A N 1
ATOM 3610 C CA . ALA A 1 435 ? 13.929 -13.990 46.277 1.00 50.97 435 ALA A CA 1
ATOM 3611 C C . ALA A 1 435 ? 14.723 -13.890 47.594 1.00 50.97 435 ALA A C 1
ATOM 3613 O O . ALA A 1 435 ? 14.347 -14.519 48.582 1.00 50.97 435 ALA A O 1
ATOM 3614 N N . GLU A 1 436 ? 15.762 -13.052 47.646 1.00 53.56 436 GLU A N 1
ATOM 3615 C CA . GLU A 1 436 ? 16.558 -12.827 48.865 1.00 53.56 436 GLU A CA 1
ATOM 3616 C C . GLU A 1 436 ? 15.753 -12.119 49.969 1.00 53.56 436 GLU A C 1
ATOM 3618 O O . GLU A 1 436 ? 15.800 -12.534 51.126 1.00 53.56 436 GLU A O 1
ATOM 3623 N N . LYS A 1 437 ? 14.881 -11.166 49.606 1.00 55.72 437 LYS A N 1
ATOM 3624 C CA . LYS A 1 437 ? 13.981 -10.474 50.555 1.00 55.72 437 LYS A CA 1
ATOM 3625 C C . LYS A 1 437 ? 12.926 -11.386 51.194 1.00 55.72 437 LYS A C 1
ATOM 3627 O O . LYS A 1 437 ? 12.439 -11.096 52.283 1.00 55.72 437 LYS A O 1
ATOM 3632 N N . LEU A 1 438 ? 12.560 -12.486 50.532 1.00 55.19 438 LEU A N 1
ATOM 3633 C CA . LEU A 1 438 ? 11.632 -13.486 51.077 1.00 55.19 438 LEU A CA 1
ATOM 3634 C C . LEU A 1 438 ? 12.320 -14.459 52.041 1.00 55.19 438 LEU A C 1
ATOM 3636 O O . LEU A 1 438 ? 11.660 -15.005 52.924 1.00 55.19 438 LEU A O 1
ATOM 3640 N N . LYS A 1 439 ? 13.635 -14.653 51.899 1.00 57.28 439 LYS A N 1
ATOM 3641 C CA . LYS A 1 439 ? 14.431 -15.512 52.780 1.00 57.28 439 LYS A CA 1
ATOM 3642 C C . LYS A 1 439 ? 14.690 -14.825 54.127 1.00 57.28 439 LYS A C 1
ATOM 3644 O O . LYS A 1 439 ? 14.424 -15.414 55.168 1.00 57.28 439 LYS A O 1
ATOM 3649 N N . GLU A 1 440 ? 15.033 -13.535 54.100 1.00 53.94 440 GLU A N 1
ATOM 3650 C CA . GLU A 1 440 ? 15.222 -12.697 55.299 1.00 53.94 440 GLU A CA 1
ATOM 3651 C C . GLU A 1 440 ? 13.966 -12.577 56.180 1.00 53.94 440 GLU A C 1
ATOM 3653 O O . GLU A 1 440 ? 14.052 -12.547 57.408 1.00 53.94 440 GLU A O 1
ATOM 3658 N N . LEU A 1 441 ? 12.777 -12.536 55.568 1.00 56.44 441 LEU A N 1
ATOM 3659 C CA . LEU A 1 441 ? 11.516 -12.433 56.309 1.00 56.44 441 LEU A CA 1
ATOM 3660 C C . LEU A 1 441 ? 11.162 -13.736 57.043 1.00 56.44 441 LEU A C 1
ATOM 3662 O O . LEU A 1 441 ? 10.520 -13.707 58.092 1.00 56.44 441 LEU A O 1
ATOM 3666 N N . ASN A 1 442 ? 11.588 -14.874 56.490 1.00 55.69 442 ASN A N 1
ATOM 3667 C CA . ASN A 1 442 ? 11.303 -16.199 57.030 1.00 55.69 442 ASN A CA 1
ATOM 3668 C C . ASN A 1 442 ? 12.240 -16.554 58.199 1.00 55.69 442 ASN A C 1
ATOM 3670 O O . ASN A 1 442 ? 11.826 -17.214 59.152 1.00 55.69 442 ASN A O 1
ATOM 3674 N N . ASP A 1 443 ? 13.475 -16.049 58.170 1.00 55.09 443 ASP A N 1
ATOM 3675 C CA . ASP A 1 443 ? 14.454 -16.254 59.243 1.00 55.09 443 ASP A CA 1
ATOM 3676 C C . ASP A 1 443 ? 14.169 -15.376 60.477 1.00 55.09 443 ASP A C 1
ATOM 3678 O O . ASP A 1 443 ? 14.478 -15.768 61.603 1.00 55.09 443 ASP A O 1
ATOM 3682 N N . LYS A 1 444 ? 13.485 -14.235 60.298 1.00 53.66 444 LYS A N 1
ATOM 3683 C CA . LYS A 1 444 ? 12.982 -13.401 61.405 1.00 53.66 444 LYS A CA 1
ATOM 3684 C C . LYS A 1 444 ? 11.834 -14.068 62.167 1.00 53.66 444 LYS A C 1
ATOM 3686 O O . LYS A 1 444 ? 11.806 -14.018 63.389 1.00 53.66 444 LYS A O 1
ATOM 3691 N N . LEU A 1 445 ? 10.941 -14.763 61.460 1.00 55.25 445 LEU A N 1
ATOM 3692 C CA . LEU A 1 445 ? 9.768 -15.415 62.056 1.00 55.25 445 LEU A CA 1
ATOM 3693 C C . LEU A 1 445 ? 10.122 -16.631 62.930 1.00 55.25 445 LEU A C 1
ATOM 3695 O O . LEU A 1 445 ? 9.368 -16.989 63.829 1.00 55.25 445 LEU A O 1
ATOM 3699 N N . LYS A 1 446 ? 11.270 -17.271 62.672 1.00 51.03 446 LYS A N 1
ATOM 3700 C CA . LYS A 1 446 ? 11.742 -18.431 63.444 1.00 51.03 446 LYS A CA 1
ATOM 3701 C C . LYS A 1 446 ? 12.368 -18.063 64.792 1.00 51.03 446 LYS A C 1
ATOM 3703 O O . LYS A 1 446 ? 12.434 -18.928 65.659 1.00 51.03 446 LYS A O 1
ATOM 3708 N N . LYS A 1 447 ? 12.815 -16.815 64.985 1.00 50.00 447 LYS A N 1
ATOM 3709 C CA . LYS A 1 447 ? 13.454 -16.373 66.239 1.00 50.00 447 LYS A CA 1
ATOM 3710 C C . LYS A 1 447 ? 12.462 -16.026 67.355 1.00 50.00 447 LYS A C 1
ATOM 3712 O O . LYS A 1 447 ? 12.824 -16.156 68.518 1.00 50.00 447 LYS A O 1
ATOM 3717 N N . ASP A 1 448 ? 11.216 -15.693 67.024 1.00 48.12 448 ASP A N 1
ATOM 3718 C CA . ASP A 1 448 ? 10.222 -15.231 68.010 1.00 48.12 448 ASP A CA 1
ATOM 3719 C C . ASP A 1 448 ? 9.436 -16.376 68.691 1.00 48.12 448 ASP A C 1
ATOM 3721 O O . ASP A 1 448 ? 8.627 -16.135 69.582 1.00 48.12 448 ASP A O 1
ATOM 3725 N N . LEU A 1 449 ? 9.669 -17.636 68.300 1.00 46.47 449 LEU A N 1
ATOM 3726 C CA . LEU A 1 449 ? 8.850 -18.796 68.692 1.00 46.47 449 LEU A CA 1
ATOM 3727 C C . LEU A 1 449 ? 9.378 -19.601 69.899 1.00 46.47 449 LEU A C 1
ATOM 3729 O O . LEU A 1 449 ? 8.782 -20.616 70.246 1.00 46.47 449 LEU A O 1
ATOM 3733 N N . VAL A 1 450 ? 10.477 -19.185 70.546 1.00 48.28 450 VAL A N 1
ATOM 3734 C CA . VAL A 1 450 ? 11.197 -20.024 71.537 1.00 48.28 450 VAL A CA 1
ATOM 3735 C C . VAL A 1 450 ? 10.956 -19.635 73.011 1.00 48.28 450 VAL A C 1
ATOM 3737 O O . VAL A 1 450 ? 11.357 -20.375 73.904 1.00 48.28 450 VAL A O 1
ATOM 3740 N N . ALA A 1 451 ? 10.241 -18.550 73.328 1.00 48.62 451 ALA A N 1
ATOM 3741 C CA . ALA A 1 451 ? 10.039 -18.125 74.722 1.00 48.62 451 ALA A CA 1
ATOM 3742 C C . ALA A 1 451 ? 8.560 -18.156 75.151 1.00 48.62 451 ALA A C 1
ATOM 3744 O O . ALA A 1 451 ? 7.792 -17.277 74.771 1.00 48.62 451 ALA A O 1
ATOM 3745 N N . GLY A 1 452 ? 8.171 -19.127 75.992 1.00 42.16 452 GLY A N 1
ATOM 3746 C CA . GLY A 1 452 ? 6.933 -19.021 76.788 1.00 42.16 452 GLY A CA 1
ATOM 3747 C C . GLY A 1 452 ? 6.047 -20.266 76.886 1.00 42.16 452 GLY A C 1
ATOM 3748 O O . GLY A 1 452 ? 4.832 -20.167 76.734 1.00 42.16 452 GLY A O 1
ATOM 3749 N N . GLY A 1 453 ? 6.616 -21.444 77.149 1.00 46.41 453 GLY A N 1
ATOM 3750 C CA . GLY A 1 453 ? 5.841 -22.658 77.418 1.00 46.41 453 GLY A CA 1
ATOM 3751 C C . GLY A 1 453 ? 5.459 -22.770 78.893 1.00 46.41 453 GLY A C 1
ATOM 3752 O O . GLY A 1 453 ? 6.296 -23.204 79.681 1.00 46.41 453 GLY A O 1
ATOM 3753 N N . ARG A 1 454 ? 4.228 -22.360 79.245 1.00 45.06 454 ARG A N 1
ATOM 3754 C CA . ARG A 1 454 ? 3.347 -22.987 80.272 1.00 45.06 454 ARG A CA 1
ATOM 3755 C C . ARG A 1 454 ? 2.020 -22.244 80.528 1.00 45.06 454 ARG A C 1
ATOM 3757 O O . ARG A 1 454 ? 1.113 -22.843 81.081 1.00 45.06 454 ARG A O 1
ATOM 3764 N N . GLU A 1 455 ? 1.829 -21.023 80.016 1.00 46.06 455 GLU A N 1
ATOM 3765 C CA . GLU A 1 455 ? 0.477 -20.446 79.778 1.00 46.06 455 GLU A CA 1
ATOM 3766 C C . GLU A 1 455 ? -0.104 -20.858 78.408 1.00 46.06 455 GLU A C 1
ATOM 3768 O O . GLU A 1 455 ? -1.155 -20.374 77.979 1.00 46.06 455 GLU A O 1
ATOM 3773 N N . PHE A 1 456 ? 0.624 -21.716 77.690 1.00 48.03 456 PHE A N 1
ATOM 3774 C CA . PHE A 1 456 ? 0.429 -21.957 76.273 1.00 48.03 456 PHE A CA 1
ATOM 3775 C C . PHE A 1 456 ? -0.848 -22.746 76.020 1.00 48.03 456 PHE A C 1
ATOM 3777 O O . PHE A 1 456 ? -1.622 -22.272 75.223 1.00 48.03 456 PHE A O 1
ATOM 3784 N N . ASP A 1 457 ? -1.172 -23.817 76.742 1.00 46.19 457 ASP A N 1
ATOM 3785 C CA . ASP A 1 457 ? -2.217 -24.757 76.294 1.00 46.19 457 ASP A CA 1
ATOM 3786 C C . ASP A 1 457 ? -3.652 -24.186 76.310 1.00 46.19 457 ASP A C 1
ATOM 3788 O O . ASP A 1 457 ? -4.403 -24.374 75.355 1.00 46.19 457 ASP A O 1
ATOM 3792 N N . ALA A 1 458 ? -4.019 -23.360 77.297 1.00 50.00 458 ALA A N 1
ATOM 3793 C CA . ALA A 1 458 ? -5.341 -22.710 77.321 1.00 50.00 458 ALA A CA 1
ATOM 3794 C C . ALA A 1 458 ? -5.446 -21.525 76.340 1.00 50.00 458 ALA A C 1
ATOM 3796 O O . ALA A 1 458 ? -6.504 -21.267 75.759 1.00 50.00 458 ALA A O 1
ATOM 3797 N N . ARG A 1 459 ? -4.337 -20.805 76.116 1.00 51.72 459 ARG A N 1
ATOM 3798 C CA . ARG A 1 459 ? -4.257 -19.810 75.040 1.00 51.72 459 ARG A CA 1
ATOM 3799 C C . ARG A 1 459 ? -4.099 -20.477 73.681 1.00 51.72 459 ARG A C 1
ATOM 3801 O O . ARG A 1 459 ? -4.516 -19.869 72.713 1.00 51.72 459 ARG A O 1
ATOM 3808 N N . TYR A 1 460 ? -3.558 -21.686 73.588 1.00 50.31 460 TYR A N 1
ATOM 3809 C CA . TYR A 1 460 ? -3.336 -22.424 72.352 1.00 50.31 460 TYR A CA 1
ATOM 3810 C C . TYR A 1 460 ? -4.658 -22.929 71.822 1.00 50.31 460 TYR A C 1
ATOM 3812 O O . TYR A 1 460 ? -4.879 -22.766 70.643 1.00 50.31 460 TYR A O 1
ATOM 3820 N N . ASP A 1 461 ? -5.596 -23.376 72.655 1.00 57.78 461 ASP A N 1
ATOM 3821 C CA . ASP A 1 461 ? -6.928 -23.760 72.174 1.00 57.78 461 ASP A CA 1
ATOM 3822 C C . ASP A 1 461 ? -7.747 -22.564 71.651 1.00 57.78 461 ASP A C 1
ATOM 3824 O O . ASP A 1 461 ? -8.403 -22.649 70.607 1.00 57.78 461 ASP A O 1
ATOM 3828 N N . ASP A 1 462 ? -7.699 -21.410 72.330 1.00 63.53 462 ASP A N 1
ATOM 3829 C CA . ASP A 1 462 ? -8.360 -20.180 71.862 1.00 63.53 462 ASP A CA 1
ATOM 3830 C C . ASP A 1 462 ? -7.622 -19.561 70.660 1.00 63.53 462 ASP A C 1
ATOM 3832 O O . ASP A 1 462 ? -8.240 -19.077 69.708 1.00 63.53 462 ASP A O 1
ATOM 3836 N N . MET A 1 463 ? -6.292 -19.632 70.646 1.00 65.62 463 MET A N 1
ATOM 3837 C CA . MET A 1 463 ? -5.455 -19.174 69.543 1.00 65.62 463 MET A CA 1
ATOM 3838 C C . MET A 1 463 ? -5.517 -20.132 68.359 1.00 65.62 463 MET A C 1
ATOM 3840 O O . MET A 1 463 ? -5.459 -19.634 67.253 1.00 65.62 463 MET A O 1
ATOM 3844 N N . GLU A 1 464 ? -5.711 -21.439 68.541 1.00 65.12 464 GLU A N 1
ATOM 3845 C CA . GLU A 1 464 ? -5.891 -22.469 67.511 1.00 65.12 464 GLU A CA 1
ATOM 3846 C C . GLU A 1 464 ? -7.301 -22.384 66.938 1.00 65.12 464 GLU A C 1
ATOM 3848 O O . GLU A 1 464 ? -7.459 -22.476 65.726 1.00 65.12 464 GLU A O 1
ATOM 3853 N N . LYS A 1 465 ? -8.328 -22.089 67.748 1.00 74.81 465 LYS A N 1
ATOM 3854 C CA . LYS A 1 465 ? -9.658 -21.716 67.235 1.00 74.81 465 LYS A CA 1
ATOM 3855 C C . LYS A 1 465 ? -9.610 -20.412 66.446 1.00 74.81 465 LYS A C 1
ATOM 3857 O O . LYS A 1 465 ? -10.152 -20.350 65.342 1.00 74.81 465 LYS A O 1
ATOM 3862 N N . LYS A 1 466 ? -8.919 -19.384 66.951 1.00 73.19 466 LYS A N 1
ATOM 3863 C CA . LYS A 1 466 ? -8.705 -18.124 66.221 1.00 73.19 466 LYS A CA 1
ATOM 3864 C C . LYS A 1 466 ? -7.822 -18.327 64.993 1.00 73.19 466 LYS A C 1
ATOM 3866 O O . LYS A 1 466 ? -8.110 -17.725 63.968 1.00 73.19 466 LYS A O 1
ATOM 3871 N N . LEU A 1 467 ? -6.809 -19.189 65.042 1.00 68.62 467 LEU A N 1
ATOM 3872 C CA . LEU A 1 467 ? -5.939 -19.527 63.918 1.00 68.62 467 LEU A CA 1
ATOM 3873 C C . LEU A 1 467 ? -6.723 -20.311 62.891 1.00 68.62 467 LEU A C 1
ATOM 3875 O O . LEU A 1 467 ? -6.688 -19.884 61.757 1.00 68.62 467 LEU A O 1
ATOM 3879 N N . LYS A 1 468 ? -7.482 -21.351 63.248 1.00 72.19 468 LYS A N 1
ATOM 3880 C CA . LYS A 1 468 ? -8.352 -22.105 62.332 1.00 72.19 468 LYS A CA 1
ATOM 3881 C C . LYS A 1 468 ? -9.387 -21.195 61.685 1.00 72.19 468 LYS A C 1
ATOM 3883 O O . LYS A 1 468 ? -9.452 -21.165 60.464 1.00 72.19 468 LYS A O 1
ATOM 3888 N N . ALA A 1 469 ? -10.080 -20.355 62.455 1.00 70.31 469 ALA A N 1
ATOM 3889 C CA . ALA A 1 469 ? -11.026 -19.385 61.904 1.00 70.31 469 ALA A CA 1
ATOM 3890 C C . ALA A 1 469 ? -10.341 -18.355 60.984 1.00 70.31 469 ALA A C 1
ATOM 3892 O O . ALA A 1 469 ? -10.889 -17.979 59.949 1.00 70.31 469 ALA A O 1
ATOM 3893 N N . ASN A 1 470 ? -9.128 -17.906 61.320 1.00 73.25 470 ASN A N 1
ATOM 3894 C CA . ASN A 1 470 ? -8.351 -16.963 60.511 1.00 73.25 470 ASN A CA 1
ATOM 3895 C C . ASN A 1 470 ? -7.684 -17.646 59.301 1.00 73.25 470 ASN A C 1
ATOM 3897 O O . ASN A 1 470 ? -7.510 -17.018 58.263 1.00 73.25 470 ASN A O 1
ATOM 3901 N N . TYR A 1 471 ? -7.365 -18.937 59.392 1.00 70.19 471 TYR A N 1
ATOM 3902 C CA . TYR A 1 471 ? -6.842 -19.774 58.315 1.00 70.19 471 TYR A CA 1
ATOM 3903 C C . TYR A 1 471 ? -7.957 -20.119 57.336 1.00 70.19 471 TYR A C 1
ATOM 3905 O O . TYR A 1 471 ? -7.736 -20.047 56.138 1.00 70.19 471 TYR A O 1
ATOM 3913 N N . GLU A 1 472 ? -9.171 -20.394 57.812 1.00 71.44 472 GLU A N 1
ATOM 3914 C CA . GLU A 1 472 ? -10.373 -20.538 56.989 1.00 71.44 472 GLU A CA 1
ATOM 3915 C C . GLU A 1 472 ? -10.747 -19.217 56.320 1.00 71.44 472 GLU A C 1
ATOM 3917 O O . GLU A 1 472 ? -11.007 -19.201 55.117 1.00 71.44 472 GLU A O 1
ATOM 3922 N N . LYS A 1 473 ? -10.675 -18.086 57.038 1.00 74.44 473 LYS A N 1
ATOM 3923 C CA . LYS A 1 473 ? -10.829 -16.750 56.437 1.00 74.44 473 LYS A CA 1
ATOM 3924 C C . LYS A 1 473 ? -9.770 -16.487 55.371 1.00 74.44 473 LYS A C 1
ATOM 3926 O O . LYS A 1 473 ? -10.116 -16.068 54.272 1.00 74.44 473 LYS A O 1
ATOM 3931 N N . LYS A 1 474 ? -8.499 -16.791 55.650 1.00 74.25 474 LYS A N 1
ATOM 3932 C CA . LYS A 1 474 ? -7.403 -16.663 54.681 1.00 74.25 474 LYS A CA 1
ATOM 3933 C C . LYS A 1 474 ? -7.531 -17.650 53.528 1.00 74.25 474 LYS A C 1
ATOM 3935 O O . LYS A 1 474 ? -7.193 -17.286 52.415 1.00 74.25 474 LYS A O 1
ATOM 3940 N N . LEU A 1 475 ? -8.044 -18.860 53.730 1.00 71.69 475 LEU A N 1
ATOM 3941 C CA . LEU A 1 475 ? -8.316 -19.829 52.664 1.00 71.69 475 LEU A CA 1
ATOM 3942 C C . LEU A 1 475 ? -9.485 -19.374 51.790 1.00 71.69 475 LEU A C 1
ATOM 3944 O O . LEU A 1 475 ? -9.432 -19.538 50.573 1.00 71.69 475 LEU A O 1
ATOM 3948 N N . GLN A 1 476 ? -10.506 -18.744 52.374 1.00 72.38 476 GLN A N 1
ATOM 3949 C CA . GLN A 1 476 ? -11.583 -18.094 51.631 1.00 72.38 476 GLN A CA 1
ATOM 3950 C C . GLN A 1 476 ? -11.077 -16.861 50.872 1.00 72.38 476 GLN A C 1
ATOM 3952 O O . GLN A 1 476 ? -11.410 -16.710 49.698 1.00 72.38 476 GLN A O 1
ATOM 3957 N N . GLU A 1 477 ? -10.225 -16.029 51.476 1.00 73.56 477 GLU A N 1
ATOM 3958 C CA . GLU A 1 477 ? -9.568 -14.893 50.814 1.00 73.56 477 GLU A CA 1
ATOM 3959 C C . GLU A 1 477 ? -8.616 -15.350 49.709 1.00 73.56 477 GLU A C 1
ATOM 3961 O O . GLU A 1 477 ? -8.655 -14.797 48.618 1.00 73.56 477 GLU A O 1
ATOM 3966 N N . ILE A 1 478 ? -7.819 -16.397 49.929 1.00 71.56 478 ILE A N 1
ATOM 3967 C CA . ILE A 1 478 ? -6.971 -17.031 48.915 1.00 71.56 478 ILE A CA 1
ATOM 3968 C C . ILE A 1 478 ? -7.852 -17.633 47.823 1.00 71.56 478 ILE A C 1
ATOM 3970 O O . ILE A 1 478 ? -7.540 -17.479 46.650 1.00 71.56 478 ILE A O 1
ATOM 3974 N N . GLY A 1 479 ? -8.980 -18.257 48.160 1.00 75.25 479 GLY A N 1
ATOM 3975 C CA . GLY A 1 479 ? -9.964 -18.741 47.194 1.00 75.25 479 GLY A CA 1
ATOM 3976 C C . GLY A 1 479 ? -10.567 -17.607 46.361 1.00 75.25 479 GLY A C 1
ATOM 3977 O O . GLY A 1 479 ? -10.724 -17.746 45.145 1.00 75.25 479 GLY A O 1
ATOM 3978 N N . PHE A 1 480 ? -10.848 -16.459 46.980 1.00 74.81 480 PHE A N 1
ATOM 3979 C CA . PHE A 1 480 ? -11.369 -15.267 46.316 1.00 74.81 480 PHE A CA 1
ATOM 3980 C C . PHE A 1 480 ? -10.305 -14.604 45.438 1.00 74.81 480 PHE A C 1
ATOM 3982 O O . PHE A 1 480 ? -10.567 -14.332 44.269 1.00 74.81 480 PHE A O 1
ATOM 3989 N N . LEU A 1 481 ? -9.083 -14.442 45.945 1.00 73.44 481 LEU A N 1
ATOM 3990 C CA . LEU A 1 481 ? -7.918 -13.939 45.221 1.00 73.44 481 LEU A CA 1
ATOM 3991 C C . LEU A 1 481 ? -7.546 -14.866 44.068 1.00 73.44 481 LEU A C 1
ATOM 3993 O O . LEU A 1 481 ? -7.271 -14.378 42.984 1.00 73.44 481 LEU A O 1
ATOM 3997 N N . LYS A 1 482 ? -7.607 -16.190 44.237 1.00 73.62 482 LYS A N 1
ATOM 3998 C CA . LYS A 1 482 ? -7.351 -17.178 43.178 1.00 73.62 482 LYS A CA 1
ATOM 3999 C C . LYS A 1 482 ? -8.444 -17.129 42.112 1.00 73.62 482 LYS A C 1
ATOM 4001 O O . LYS A 1 482 ? -8.126 -17.174 40.928 1.00 73.62 482 LYS A O 1
ATOM 4006 N N . LYS A 1 483 ? -9.715 -16.930 42.493 1.00 76.12 483 LYS A N 1
ATOM 4007 C CA . LYS A 1 483 ? -10.817 -16.652 41.551 1.00 76.12 483 LYS A CA 1
ATOM 4008 C C . LYS A 1 483 ? -10.626 -15.317 40.827 1.00 76.12 483 LYS A C 1
ATOM 4010 O O . LYS A 1 483 ? -10.841 -15.250 39.621 1.00 76.12 483 LYS A O 1
ATOM 4015 N N . GLU A 1 484 ? -10.196 -14.264 41.516 1.00 76.56 484 GLU A N 1
ATOM 4016 C CA . GLU A 1 484 ? -9.974 -12.937 40.932 1.00 76.56 484 GLU A CA 1
ATOM 4017 C C . GLU A 1 484 ? -8.735 -12.905 40.023 1.00 76.56 484 GLU A C 1
ATOM 4019 O O . GLU A 1 484 ? -8.764 -12.297 38.952 1.00 76.56 484 GLU A O 1
ATOM 4024 N N . LEU A 1 485 ? -7.672 -13.610 40.413 1.00 75.19 485 LEU A N 1
ATOM 4025 C CA . LEU A 1 485 ? -6.448 -13.809 39.648 1.00 75.19 485 LEU A CA 1
ATOM 4026 C C . LEU A 1 485 ? -6.733 -14.668 38.418 1.00 75.19 485 LEU A C 1
ATOM 4028 O O . LEU A 1 485 ? -6.352 -14.260 37.330 1.00 75.19 485 LEU A O 1
ATOM 4032 N N . ASN A 1 486 ? -7.494 -15.764 38.542 1.00 73.25 486 ASN A N 1
ATOM 4033 C CA . ASN A 1 486 ? -7.963 -16.540 37.389 1.00 73.25 486 ASN A CA 1
ATOM 4034 C C . ASN A 1 486 ? -8.857 -15.702 36.478 1.00 73.25 486 ASN A C 1
ATOM 4036 O O . ASN A 1 486 ? -8.715 -15.762 35.265 1.00 73.25 486 ASN A O 1
ATOM 4040 N N . LYS A 1 487 ? -9.737 -14.857 37.023 1.00 79.56 487 LYS A N 1
ATOM 4041 C CA . LYS A 1 487 ? -10.573 -13.957 36.218 1.00 79.56 487 LYS A CA 1
ATOM 4042 C C . LYS A 1 487 ? -9.733 -12.902 35.487 1.00 79.56 487 LYS A C 1
ATOM 4044 O O . LYS A 1 487 ? -10.004 -12.608 34.324 1.00 79.56 487 LYS A O 1
ATOM 4049 N N . LYS A 1 488 ? -8.695 -12.351 36.130 1.00 77.56 488 LYS A N 1
ATOM 4050 C CA . LYS A 1 488 ? -7.723 -11.429 35.513 1.00 77.56 488 LYS A CA 1
ATOM 4051 C C . LYS A 1 488 ? -6.856 -12.139 34.474 1.00 77.56 488 LYS A C 1
ATOM 4053 O O . LYS A 1 488 ? -6.673 -11.587 33.395 1.00 77.56 488 LYS A O 1
ATOM 4058 N N . TYR A 1 489 ? -6.386 -13.347 34.764 1.00 78.81 489 TYR A N 1
ATOM 4059 C CA . TYR A 1 489 ? -5.582 -14.177 33.874 1.00 78.81 489 TYR A CA 1
ATOM 4060 C C . TYR A 1 489 ? -6.387 -14.599 32.647 1.00 78.81 489 TYR A C 1
ATOM 4062 O O . TYR A 1 489 ? -5.963 -14.301 31.544 1.00 78.81 489 TYR A O 1
ATOM 4070 N N . LEU A 1 490 ? -7.598 -15.138 32.807 1.00 75.06 490 LEU A N 1
ATOM 4071 C CA . LEU A 1 490 ? -8.503 -15.470 31.700 1.00 75.06 490 LEU A CA 1
ATOM 4072 C C . LEU A 1 490 ? -8.864 -14.243 30.862 1.00 75.06 490 LEU A C 1
ATOM 4074 O O . LEU A 1 490 ? -8.926 -14.331 29.642 1.00 75.06 490 LEU A O 1
ATOM 4078 N N . LYS A 1 491 ? -9.066 -13.076 31.485 1.00 79.81 491 LYS A N 1
ATOM 4079 C CA . LYS A 1 491 ? -9.294 -11.825 30.747 1.00 79.81 491 LYS A CA 1
ATOM 4080 C C . LYS A 1 491 ? -8.049 -11.382 29.975 1.00 79.81 491 LYS A C 1
ATOM 4082 O O . LYS A 1 491 ? -8.177 -10.869 28.868 1.00 79.81 491 LYS A O 1
ATOM 4087 N N . LYS A 1 492 ? -6.855 -11.566 30.543 1.00 78.50 492 LYS A N 1
ATOM 4088 C CA . LYS A 1 492 ? -5.577 -11.247 29.897 1.00 78.50 492 LYS A CA 1
ATOM 4089 C C . LYS A 1 492 ? -5.286 -12.215 28.748 1.00 78.50 492 LYS A C 1
ATOM 4091 O O . LYS A 1 492 ? -5.028 -11.744 27.652 1.00 78.50 492 LYS A O 1
ATOM 4096 N N . LEU A 1 493 ? -5.475 -13.514 28.972 1.00 78.00 493 LEU A N 1
ATOM 4097 C CA . LEU A 1 493 ? -5.369 -14.585 27.985 1.00 78.00 493 LEU A CA 1
ATOM 4098 C C . LEU A 1 493 ? -6.371 -14.381 26.844 1.00 78.00 493 LEU A C 1
ATOM 4100 O O . LEU A 1 493 ? -5.991 -14.456 25.688 1.00 78.00 493 LEU A O 1
ATOM 4104 N N . LYS A 1 494 ? -7.628 -14.028 27.149 1.00 82.19 494 LYS A N 1
ATOM 4105 C CA . LYS A 1 494 ? -8.636 -13.682 26.136 1.00 82.19 494 LYS A CA 1
ATOM 4106 C C . LYS A 1 494 ? -8.213 -12.465 25.315 1.00 82.19 494 LYS A C 1
ATOM 4108 O O . LYS A 1 494 ? -8.297 -12.504 24.099 1.00 82.19 494 LYS A O 1
ATOM 4113 N N . ASN A 1 495 ? -7.710 -11.410 25.957 1.00 79.69 495 ASN A N 1
ATOM 4114 C CA . ASN A 1 495 ? -7.227 -10.223 25.248 1.00 79.69 495 ASN A CA 1
ATOM 4115 C C . ASN A 1 495 ? -5.963 -10.496 24.414 1.00 79.69 495 ASN A C 1
ATOM 4117 O O . ASN A 1 495 ? -5.786 -9.879 23.369 1.00 79.69 495 ASN A O 1
ATOM 4121 N N . GLU A 1 496 ? -5.058 -11.352 24.886 1.00 78.00 496 GLU A N 1
ATOM 4122 C CA . GLU A 1 496 ? -3.848 -11.760 24.163 1.00 78.00 496 GLU A CA 1
ATOM 4123 C C . GLU A 1 496 ? -4.204 -12.662 22.979 1.00 78.00 496 GLU A C 1
ATOM 4125 O O . GLU A 1 496 ? -3.733 -12.407 21.874 1.00 78.00 496 GLU A O 1
ATOM 4130 N N . LEU A 1 497 ? -5.129 -13.604 23.167 1.00 80.81 497 LEU A N 1
ATOM 4131 C CA 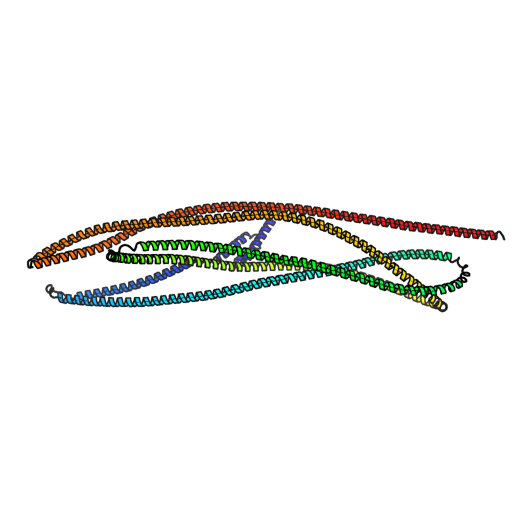. LEU A 1 497 ? -5.669 -14.451 22.108 1.00 80.81 497 LEU A CA 1
ATOM 4132 C C . LEU A 1 497 ? -6.444 -13.628 21.071 1.00 80.81 497 LEU A C 1
ATOM 4134 O O . LEU A 1 497 ? -6.215 -13.792 19.881 1.00 80.81 497 LEU A O 1
ATOM 4138 N N . ASP A 1 498 ? -7.289 -12.681 21.488 1.00 76.62 498 ASP A N 1
ATOM 4139 C CA . ASP A 1 498 ? -7.994 -11.771 20.575 1.00 76.62 498 ASP A CA 1
ATOM 4140 C C . ASP A 1 498 ? -7.004 -10.890 19.795 1.00 76.62 498 ASP A C 1
ATOM 4142 O O . ASP A 1 498 ? -7.216 -10.606 18.615 1.00 76.62 498 ASP A O 1
ATOM 4146 N N . LYS A 1 499 ? -5.899 -10.457 20.417 1.00 81.50 499 LYS A N 1
ATOM 4147 C CA . LYS A 1 499 ? -4.830 -9.722 19.723 1.00 81.50 499 LYS A CA 1
ATOM 4148 C C . LYS A 1 499 ? -4.085 -10.606 18.731 1.00 81.50 499 LYS A C 1
ATOM 4150 O O . LYS A 1 499 ? -3.835 -10.151 17.620 1.00 81.50 499 LYS A O 1
ATOM 4155 N N . GLU A 1 500 ? -3.743 -11.834 19.106 1.00 79.38 500 GLU A N 1
ATOM 4156 C CA . GLU A 1 500 ? -3.032 -12.773 18.238 1.00 79.38 500 GLU A CA 1
ATOM 4157 C C . GLU A 1 500 ? -3.906 -13.211 17.057 1.00 79.38 500 GLU A C 1
ATOM 4159 O O . GLU A 1 500 ? -3.457 -13.170 15.915 1.00 79.38 500 GLU A O 1
ATOM 4164 N N . VAL A 1 501 ? -5.178 -13.534 17.303 1.00 80.38 501 VAL A N 1
ATOM 4165 C CA . VAL A 1 501 ? -6.161 -13.860 16.262 1.00 80.38 501 VAL A CA 1
ATOM 4166 C C . VAL A 1 501 ? -6.343 -12.678 15.315 1.00 80.38 501 VAL A C 1
ATOM 4168 O O . VAL A 1 501 ? -6.270 -12.861 14.103 1.00 80.38 501 VAL A O 1
ATOM 4171 N N . ASN A 1 502 ? -6.502 -11.454 15.829 1.00 76.38 502 ASN A N 1
ATOM 4172 C CA . ASN A 1 502 ? -6.615 -10.270 14.974 1.00 76.38 502 ASN A CA 1
ATOM 4173 C C . ASN A 1 502 ? -5.322 -9.966 14.208 1.00 76.38 502 ASN A C 1
ATOM 4175 O O . ASN A 1 502 ? -5.396 -9.532 13.058 1.00 76.38 502 ASN A O 1
ATOM 4179 N N . ALA A 1 503 ? -4.149 -10.189 14.805 1.00 78.25 503 ALA A N 1
ATOM 4180 C CA . ALA A 1 503 ? -2.862 -10.002 14.141 1.00 78.25 503 ALA A CA 1
ATOM 4181 C C . ALA A 1 503 ? -2.679 -11.012 13.001 1.00 78.25 503 ALA A C 1
ATOM 4183 O O . ALA A 1 503 ? -2.449 -10.594 11.868 1.00 78.25 503 ALA A O 1
ATOM 4184 N N . ARG A 1 504 ? -2.891 -12.309 13.265 1.00 76.38 504 ARG A N 1
ATOM 4185 C CA . ARG A 1 504 ? -2.822 -13.372 12.250 1.00 76.38 504 ARG A CA 1
ATOM 4186 C C . ARG A 1 504 ? -3.857 -13.178 11.148 1.00 76.38 504 ARG A C 1
ATOM 4188 O O . ARG A 1 504 ? -3.521 -13.295 9.977 1.00 76.38 504 ARG A O 1
ATOM 4195 N N . PHE A 1 505 ? -5.087 -12.805 11.497 1.00 76.88 505 PHE A N 1
ATOM 4196 C CA . PHE A 1 505 ? -6.133 -12.512 10.517 1.00 76.88 505 PHE A CA 1
ATOM 4197 C C . PHE A 1 505 ? -5.791 -11.287 9.655 1.00 76.88 505 PHE A C 1
ATOM 4199 O O . PHE A 1 505 ? -5.987 -11.302 8.442 1.00 76.88 505 PHE A O 1
ATOM 4206 N N . SER A 1 506 ? -5.231 -10.232 10.257 1.00 74.69 506 SER A N 1
ATOM 4207 C CA . SER A 1 506 ? -4.773 -9.041 9.527 1.00 74.69 506 SER A CA 1
ATOM 4208 C C . SER A 1 506 ? -3.587 -9.345 8.611 1.00 74.69 506 SER A C 1
ATOM 4210 O O . SER A 1 506 ? -3.492 -8.785 7.518 1.00 74.69 506 SER A O 1
ATOM 4212 N N . GLU A 1 507 ? -2.684 -10.221 9.044 1.00 79.94 507 GLU A N 1
ATOM 4213 C CA . GLU A 1 507 ? -1.523 -10.666 8.278 1.00 79.94 507 GLU A CA 1
ATOM 4214 C C . GLU A 1 507 ? -1.931 -11.585 7.119 1.00 79.94 507 GLU A C 1
ATOM 4216 O O . GLU A 1 507 ? -1.512 -11.356 5.986 1.00 79.94 507 GLU A O 1
ATOM 4221 N N . GLU A 1 508 ? -2.845 -12.534 7.339 1.00 77.75 508 GLU A N 1
ATOM 4222 C CA . GLU A 1 508 ? -3.456 -13.332 6.268 1.00 77.75 508 GLU A CA 1
ATOM 4223 C C . GLU A 1 508 ? -4.213 -12.467 5.258 1.00 77.75 508 GLU A C 1
ATOM 4225 O O . GLU A 1 508 ? -4.093 -12.686 4.052 1.00 77.75 508 GLU A O 1
ATOM 4230 N N . LEU A 1 509 ? -4.970 -11.465 5.718 1.00 75.06 509 LEU A N 1
ATOM 4231 C CA . LEU A 1 509 ? -5.638 -10.510 4.833 1.00 75.06 509 LEU A CA 1
ATOM 4232 C C . LEU A 1 509 ? -4.629 -9.719 4.005 1.00 75.06 509 LEU A C 1
ATOM 4234 O O . LEU A 1 509 ? -4.807 -9.601 2.794 1.00 75.06 509 LEU A O 1
ATOM 4238 N N . LYS A 1 510 ? -3.557 -9.208 4.623 1.00 79.38 510 LYS A N 1
ATOM 4239 C CA . LYS A 1 510 ? -2.467 -8.535 3.903 1.00 79.38 510 LYS A CA 1
ATOM 4240 C C . LYS A 1 510 ? -1.843 -9.446 2.855 1.00 79.38 510 LYS A C 1
ATOM 4242 O O . LYS A 1 510 ? -1.700 -9.022 1.713 1.00 79.38 510 LYS A O 1
ATOM 4247 N N . ASN A 1 511 ? -1.538 -10.688 3.217 1.00 80.00 511 ASN A N 1
ATOM 4248 C CA . ASN A 1 511 ? -0.938 -11.658 2.310 1.00 80.00 511 ASN A CA 1
ATOM 4249 C C . ASN A 1 511 ? -1.881 -11.988 1.144 1.00 80.00 511 ASN A C 1
ATOM 4251 O O . ASN A 1 511 ? -1.444 -11.984 -0.004 1.00 80.00 511 ASN A O 1
ATOM 4255 N N . LYS A 1 512 ? -3.186 -12.169 1.394 1.00 78.06 512 LYS A N 1
ATOM 4256 C CA . LYS A 1 512 ? -4.191 -12.362 0.333 1.00 78.06 512 LYS A CA 1
ATOM 4257 C C . LYS A 1 512 ? -4.325 -11.137 -0.573 1.00 78.06 512 LYS A C 1
ATOM 4259 O O . LYS A 1 512 ? -4.377 -11.294 -1.790 1.00 78.06 512 LYS A O 1
ATOM 4264 N N . PHE A 1 513 ? -4.320 -9.924 -0.016 1.00 74.56 513 PHE A N 1
ATOM 4265 C CA . PHE A 1 513 ? -4.334 -8.694 -0.813 1.00 74.56 513 PHE A CA 1
ATOM 4266 C C . PHE A 1 513 ? -3.059 -8.516 -1.636 1.00 74.56 513 PHE A C 1
ATOM 4268 O O . PHE A 1 513 ? -3.132 -8.072 -2.778 1.00 74.56 513 PHE A O 1
ATOM 4275 N N . GLU A 1 514 ? -1.891 -8.863 -1.099 1.00 75.06 514 GLU A N 1
ATOM 4276 C CA . GLU A 1 514 ? -0.635 -8.829 -1.847 1.00 75.06 514 GLU A CA 1
ATOM 4277 C C . GLU A 1 514 ? -0.587 -9.896 -2.941 1.00 75.06 514 GLU A C 1
ATOM 4279 O O . GLU A 1 514 ? -0.101 -9.612 -4.034 1.00 75.06 514 GLU A O 1
ATOM 4284 N N . GLU A 1 515 ? -1.114 -11.096 -2.696 1.00 78.75 515 GLU A N 1
ATOM 4285 C CA . GLU A 1 515 ? -1.263 -12.136 -3.716 1.00 78.75 515 GLU A CA 1
ATOM 4286 C C . GLU A 1 515 ? -2.225 -11.698 -4.830 1.00 78.75 515 GLU A C 1
ATOM 4288 O O . GLU A 1 515 ? -1.883 -11.811 -6.009 1.00 78.75 515 GLU A O 1
ATOM 4293 N N . GLU A 1 516 ? -3.397 -11.149 -4.495 1.00 74.94 516 GLU A N 1
ATOM 4294 C CA . GLU A 1 516 ? -4.331 -10.609 -5.491 1.00 74.94 516 GLU A CA 1
ATOM 4295 C C . GLU A 1 516 ? -3.742 -9.423 -6.250 1.00 74.94 516 GLU A C 1
ATOM 4297 O O . GLU A 1 516 ? -3.870 -9.350 -7.473 1.00 74.94 516 GLU A O 1
ATOM 4302 N N . ARG A 1 517 ? -3.036 -8.524 -5.559 1.00 79.00 517 ARG A N 1
ATOM 4303 C CA . ARG A 1 517 ? -2.332 -7.406 -6.185 1.00 79.00 517 ARG A CA 1
ATOM 4304 C C . ARG A 1 517 ? -1.250 -7.901 -7.138 1.00 79.00 517 ARG A C 1
ATOM 4306 O O . ARG A 1 517 ? -1.202 -7.428 -8.264 1.00 79.00 517 ARG A O 1
ATOM 4313 N N . LYS A 1 518 ? -0.435 -8.886 -6.746 1.00 79.00 518 LYS A N 1
ATOM 4314 C CA . LYS A 1 518 ? 0.574 -9.503 -7.626 1.00 79.00 518 LYS A CA 1
ATOM 4315 C C . LYS A 1 518 ? -0.071 -10.178 -8.836 1.00 79.00 518 LYS A C 1
ATOM 4317 O O . LYS A 1 518 ? 0.446 -10.035 -9.939 1.00 79.00 518 LYS A O 1
ATOM 4322 N N . LYS A 1 519 ? -1.213 -10.857 -8.671 1.00 78.00 519 LYS A N 1
ATOM 4323 C CA . LYS A 1 519 ? -1.984 -11.431 -9.791 1.00 78.00 519 LYS A CA 1
ATOM 4324 C C . LYS A 1 519 ? -2.516 -10.345 -10.729 1.00 78.00 519 LYS A C 1
ATOM 4326 O O . LYS A 1 519 ? -2.411 -10.490 -11.947 1.00 78.00 519 LYS A O 1
ATOM 4331 N N . LEU A 1 520 ? -3.049 -9.253 -10.183 1.00 72.00 520 LEU A N 1
ATOM 4332 C CA . LEU A 1 520 ? -3.524 -8.093 -10.941 1.00 72.00 520 LEU A CA 1
ATOM 4333 C C . LEU A 1 520 ? -2.386 -7.400 -11.692 1.00 72.00 520 LEU A C 1
ATOM 4335 O O . LEU A 1 520 ? -2.521 -7.166 -12.892 1.00 72.00 520 LEU A O 1
ATOM 4339 N N . ASP A 1 521 ? -1.264 -7.147 -11.021 1.00 70.12 521 ASP A N 1
ATOM 4340 C CA . ASP A 1 521 ? -0.063 -6.542 -11.595 1.00 70.12 521 ASP A CA 1
ATOM 4341 C C . ASP A 1 521 ? 0.527 -7.449 -12.682 1.00 70.12 521 ASP A C 1
ATOM 4343 O O . ASP A 1 521 ? 0.835 -6.975 -13.771 1.00 70.12 521 ASP A O 1
ATOM 4347 N N . PHE A 1 522 ? 0.595 -8.765 -12.464 1.00 78.50 522 PHE A N 1
ATOM 4348 C CA . PHE A 1 522 ? 1.048 -9.723 -13.475 1.00 78.50 522 PHE A CA 1
ATOM 4349 C C . PHE A 1 522 ? 0.113 -9.771 -14.693 1.00 78.50 522 PHE A C 1
ATOM 4351 O O . PHE A 1 522 ? 0.581 -9.745 -15.833 1.00 78.50 522 PHE A O 1
ATOM 4358 N N . SER A 1 523 ? -1.207 -9.782 -14.479 1.00 76.44 523 SER A N 1
ATOM 4359 C CA . SER A 1 523 ? -2.211 -9.701 -15.551 1.00 76.44 523 SER A CA 1
ATOM 4360 C C . SER A 1 523 ? -2.110 -8.377 -16.318 1.00 76.44 523 SER A C 1
ATOM 4362 O O . SER A 1 523 ? -2.207 -8.358 -17.547 1.00 76.44 523 SER A O 1
ATOM 4364 N N . TYR A 1 524 ? -1.902 -7.264 -15.613 1.00 75.25 524 TYR A N 1
ATOM 4365 C CA . TYR A 1 524 ? -1.762 -5.937 -16.201 1.00 75.25 524 TYR A CA 1
ATOM 4366 C C . TYR A 1 524 ? -0.467 -5.817 -17.010 1.00 75.25 524 TYR A C 1
ATOM 4368 O O . TYR A 1 524 ? -0.508 -5.430 -18.176 1.00 75.25 524 TYR A O 1
ATOM 4376 N N . ILE A 1 525 ? 0.668 -6.232 -16.443 1.00 73.12 525 ILE A N 1
ATOM 4377 C CA . ILE A 1 525 ? 1.971 -6.258 -17.118 1.00 73.12 525 ILE A CA 1
ATOM 4378 C C . ILE A 1 525 ? 1.928 -7.195 -18.326 1.00 73.12 525 ILE A C 1
ATOM 4380 O O . ILE A 1 525 ? 2.436 -6.827 -19.380 1.00 73.12 525 ILE A O 1
ATOM 4384 N N . SER A 1 526 ? 1.291 -8.365 -18.226 1.00 71.31 526 SER A N 1
ATOM 4385 C CA . SER A 1 526 ? 1.146 -9.294 -19.357 1.00 71.31 526 SER A CA 1
ATOM 4386 C C . SER A 1 526 ? 0.299 -8.696 -20.481 1.00 71.31 526 SER A C 1
ATOM 4388 O O . SER A 1 526 ? 0.685 -8.774 -21.647 1.00 71.31 526 SER A O 1
ATOM 4390 N N . ARG A 1 527 ? -0.809 -8.014 -20.153 1.00 73.75 527 ARG A N 1
ATOM 4391 C CA . ARG A 1 527 ? -1.608 -7.272 -21.143 1.00 73.75 527 ARG A CA 1
ATOM 4392 C C . ARG A 1 527 ? -0.829 -6.118 -21.773 1.00 73.75 527 ARG A C 1
ATOM 4394 O O . ARG A 1 527 ? -0.911 -5.935 -22.983 1.00 73.75 527 ARG A O 1
ATOM 4401 N N . MET A 1 528 ? -0.052 -5.372 -20.988 1.00 72.81 528 MET A N 1
ATOM 4402 C CA . MET A 1 528 ? 0.778 -4.271 -21.489 1.00 72.81 528 MET A CA 1
ATOM 4403 C C . MET A 1 528 ? 1.924 -4.775 -22.369 1.00 72.81 528 MET A C 1
ATOM 4405 O O . MET A 1 528 ? 2.149 -4.216 -23.437 1.00 72.81 528 MET A O 1
ATOM 4409 N N . LYS A 1 529 ? 2.604 -5.861 -21.983 1.00 74.81 529 LYS A N 1
ATOM 4410 C CA . LYS A 1 529 ? 3.632 -6.515 -22.805 1.00 74.81 529 LYS A CA 1
ATOM 4411 C C . LYS A 1 529 ? 3.057 -7.004 -24.127 1.00 74.81 529 LYS A C 1
ATOM 4413 O O . LYS A 1 529 ? 3.662 -6.743 -25.159 1.00 74.81 529 LYS A O 1
ATOM 4418 N N . LYS A 1 530 ? 1.880 -7.641 -24.110 1.00 74.88 530 LYS A N 1
ATOM 4419 C CA . LYS A 1 530 ? 1.183 -8.061 -25.333 1.00 74.88 530 LYS A CA 1
ATOM 4420 C C . LYS A 1 530 ? 0.844 -6.858 -26.215 1.00 74.88 530 LYS A C 1
ATOM 4422 O O . LYS A 1 530 ? 1.218 -6.843 -27.376 1.00 74.88 530 LYS A O 1
ATOM 4427 N N . LYS A 1 531 ? 0.266 -5.796 -25.643 1.00 72.88 531 LYS A N 1
ATOM 4428 C CA . LYS A 1 531 ? -0.054 -4.564 -26.378 1.00 72.88 531 LYS A CA 1
ATOM 4429 C C . LYS A 1 531 ? 1.183 -3.910 -27.008 1.00 72.88 531 LYS A C 1
ATOM 4431 O O . LYS A 1 531 ? 1.136 -3.535 -28.173 1.00 72.88 531 LYS A O 1
ATOM 4436 N N . TYR A 1 532 ? 2.288 -3.794 -26.270 1.00 73.94 532 TYR A N 1
ATOM 4437 C CA . TYR A 1 532 ? 3.535 -3.246 -26.808 1.00 73.94 532 TYR A CA 1
ATOM 4438 C C . TYR A 1 532 ? 4.174 -4.159 -27.852 1.00 73.94 532 TYR A C 1
ATOM 4440 O O . TYR A 1 532 ? 4.700 -3.657 -28.839 1.00 73.94 532 TYR A O 1
ATOM 4448 N N . SER A 1 533 ? 4.111 -5.478 -27.664 1.00 74.31 533 SER A N 1
ATOM 4449 C CA . SER A 1 533 ? 4.559 -6.450 -28.662 1.00 74.31 533 SER A CA 1
ATOM 4450 C C . SER A 1 533 ? 3.760 -6.304 -29.956 1.00 74.31 533 SER A C 1
ATOM 4452 O O . SER A 1 533 ? 4.355 -6.194 -31.021 1.00 74.31 533 SER A O 1
ATOM 4454 N N . ASP A 1 534 ? 2.433 -6.207 -29.863 1.00 77.00 534 ASP A N 1
ATOM 4455 C CA . ASP A 1 534 ? 1.542 -6.034 -31.012 1.00 77.00 534 ASP A CA 1
ATOM 4456 C C . ASP A 1 534 ? 1.765 -4.671 -31.701 1.00 77.00 534 ASP A C 1
ATOM 4458 O O . ASP A 1 534 ? 1.771 -4.582 -32.926 1.00 77.00 534 ASP A O 1
ATOM 4462 N N . GLU A 1 535 ? 1.988 -3.591 -30.941 1.00 76.75 535 GLU A N 1
ATOM 4463 C CA . GLU A 1 535 ? 2.325 -2.267 -31.490 1.00 76.75 535 GLU A CA 1
ATOM 4464 C C . GLU A 1 535 ? 3.703 -2.245 -32.168 1.00 76.75 535 GLU A C 1
ATOM 4466 O O . GLU A 1 535 ? 3.862 -1.618 -33.218 1.00 76.75 535 GLU A O 1
ATOM 4471 N N . MET A 1 536 ? 4.700 -2.922 -31.592 1.00 74.00 536 MET A N 1
ATOM 4472 C CA . MET A 1 536 ? 6.035 -3.047 -32.181 1.00 74.00 536 MET A CA 1
ATOM 4473 C C . MET A 1 536 ? 6.006 -3.913 -33.438 1.00 74.00 536 MET A C 1
ATOM 4475 O O . MET A 1 536 ? 6.635 -3.541 -34.426 1.00 74.00 536 MET A O 1
ATOM 4479 N N . GLN A 1 537 ? 5.229 -4.998 -33.437 1.00 75.94 537 GLN A N 1
ATOM 4480 C CA . GLN A 1 537 ? 5.033 -5.843 -34.609 1.00 75.94 537 GLN A CA 1
ATOM 4481 C C . GLN A 1 537 ? 4.355 -5.058 -35.735 1.00 75.94 537 GLN A C 1
ATOM 4483 O O . GLN A 1 537 ? 4.899 -4.986 -36.826 1.00 75.94 537 GLN A O 1
ATOM 4488 N N . LYS A 1 538 ? 3.277 -4.314 -35.451 1.00 79.75 538 LYS A N 1
ATOM 4489 C CA . LYS A 1 538 ? 2.645 -3.432 -36.449 1.00 79.75 538 LYS A CA 1
ATOM 4490 C C . LYS A 1 538 ? 3.602 -2.379 -37.010 1.00 79.75 538 LYS A C 1
ATOM 4492 O O . LYS A 1 538 ? 3.558 -2.075 -38.198 1.00 79.75 538 LYS A O 1
ATOM 4497 N N . LYS A 1 539 ? 4.467 -1.792 -36.176 1.00 77.62 539 LYS A N 1
ATOM 4498 C CA . LYS A 1 539 ? 5.494 -0.841 -36.642 1.00 77.62 539 LYS A CA 1
ATOM 4499 C C . LYS A 1 539 ? 6.549 -1.516 -37.512 1.00 77.62 539 LYS A C 1
ATOM 4501 O O . LYS A 1 539 ? 6.975 -0.907 -38.490 1.00 77.62 539 LYS A O 1
ATOM 4506 N N . LYS A 1 540 ? 6.952 -2.739 -37.162 1.00 80.12 540 LYS A N 1
ATOM 4507 C CA . LYS A 1 540 ? 7.863 -3.565 -37.954 1.00 80.12 540 LYS A CA 1
ATOM 4508 C C . LYS A 1 540 ? 7.243 -3.887 -39.314 1.00 80.12 540 LYS A C 1
ATOM 4510 O O . LYS A 1 540 ? 7.860 -3.565 -40.319 1.00 80.12 540 LYS A O 1
ATOM 4515 N N . ASP A 1 541 ? 6.002 -4.365 -39.341 1.00 74.25 541 ASP A N 1
ATOM 4516 C CA . ASP A 1 541 ? 5.278 -4.700 -40.571 1.00 74.25 541 ASP A CA 1
ATOM 4517 C C . ASP A 1 541 ? 5.098 -3.458 -41.468 1.00 74.25 541 ASP A C 1
ATOM 4519 O O . ASP A 1 541 ? 5.373 -3.504 -42.664 1.00 74.25 541 ASP A O 1
ATOM 4523 N N . MET A 1 542 ? 4.747 -2.295 -40.897 1.00 76.69 542 MET A N 1
ATOM 4524 C CA . MET A 1 542 ? 4.675 -1.030 -41.649 1.00 76.69 542 MET A CA 1
ATOM 4525 C C . MET A 1 542 ? 6.032 -0.585 -42.217 1.00 76.69 542 MET A C 1
ATOM 4527 O O . MET A 1 542 ? 6.086 0.027 -43.287 1.00 76.69 542 MET A O 1
ATOM 4531 N N . LEU A 1 543 ? 7.128 -0.813 -41.487 1.00 75.81 543 LEU A N 1
ATOM 4532 C CA . LEU A 1 543 ? 8.477 -0.485 -41.950 1.00 75.81 543 LEU A CA 1
ATOM 4533 C C . LEU A 1 543 ? 8.932 -1.449 -43.043 1.00 75.81 543 LEU A C 1
ATOM 4535 O O . LEU A 1 543 ? 9.478 -0.984 -44.040 1.00 75.81 543 LEU A O 1
ATOM 4539 N N . GLU A 1 544 ? 8.666 -2.745 -42.890 1.00 75.06 544 GLU A N 1
ATOM 4540 C CA . GLU A 1 544 ? 8.934 -3.768 -43.902 1.00 75.06 544 GLU A CA 1
ATOM 4541 C C . GLU A 1 544 ? 8.135 -3.502 -45.179 1.00 75.06 544 GLU A C 1
ATOM 4543 O O . GLU A 1 544 ? 8.706 -3.536 -46.265 1.00 75.06 544 GLU A O 1
ATOM 4548 N N . GLU A 1 545 ? 6.860 -3.120 -45.079 1.00 79.62 545 GLU A N 1
ATOM 4549 C CA . GLU A 1 545 ? 6.043 -2.770 -46.244 1.00 79.62 545 GLU A CA 1
ATOM 4550 C C . GLU A 1 545 ? 6.555 -1.500 -46.948 1.00 79.62 545 GLU A C 1
ATOM 4552 O O . GLU A 1 545 ? 6.612 -1.442 -48.179 1.00 79.62 545 GLU A O 1
ATOM 4557 N N . LYS A 1 546 ? 6.994 -0.485 -46.188 1.00 76.38 546 LYS A N 1
ATOM 4558 C CA . LYS A 1 546 ? 7.652 0.708 -46.752 1.00 76.38 546 LYS A CA 1
ATOM 4559 C C . LYS A 1 546 ? 8.975 0.365 -47.432 1.00 76.38 546 LYS A C 1
ATOM 4561 O O . LYS A 1 546 ? 9.252 0.899 -48.506 1.00 76.38 546 LYS A O 1
ATOM 4566 N N . TYR A 1 547 ? 9.779 -0.509 -46.828 1.00 76.19 547 TYR A N 1
ATOM 4567 C CA . TYR A 1 547 ? 11.045 -0.958 -47.402 1.00 76.19 547 TYR A CA 1
ATOM 4568 C C . TYR A 1 547 ? 10.811 -1.762 -48.676 1.00 76.19 547 TYR A C 1
ATOM 4570 O O . TYR A 1 547 ? 11.457 -1.495 -49.682 1.00 76.19 547 TYR A O 1
ATOM 4578 N N . LYS A 1 548 ? 9.827 -2.665 -48.668 1.00 77.44 548 LYS A N 1
ATOM 4579 C CA . LYS A 1 548 ? 9.429 -3.457 -49.831 1.00 77.44 548 LYS A CA 1
ATOM 4580 C C . LYS A 1 548 ? 8.977 -2.561 -50.983 1.00 77.44 548 LYS A C 1
ATOM 4582 O O . LYS A 1 548 ? 9.520 -2.670 -52.070 1.00 77.44 548 LYS A O 1
ATOM 4587 N N . LYS A 1 549 ? 8.104 -1.577 -50.727 1.00 78.25 549 LYS A N 1
ATOM 4588 C CA . LYS A 1 549 ? 7.688 -0.584 -51.741 1.00 78.25 549 LYS A CA 1
ATOM 4589 C C . LYS A 1 549 ? 8.865 0.226 -52.295 1.00 78.25 549 LYS A C 1
ATOM 4591 O O . LYS A 1 549 ? 8.900 0.514 -53.490 1.00 78.25 549 LYS A O 1
ATOM 4596 N N . LYS A 1 550 ? 9.830 0.595 -51.445 1.00 76.19 550 LYS A N 1
ATOM 4597 C CA . LYS A 1 550 ? 11.040 1.316 -51.862 1.00 76.19 550 LYS A CA 1
ATOM 4598 C C . LYS A 1 550 ? 11.949 0.446 -52.735 1.00 76.19 550 LYS A C 1
ATOM 4600 O O . LYS A 1 550 ? 12.336 0.897 -53.809 1.00 76.19 550 LYS A O 1
ATOM 4605 N N . VAL A 1 551 ? 12.211 -0.793 -52.320 1.00 72.56 551 VAL A N 1
ATOM 4606 C CA . VAL A 1 551 ? 12.990 -1.780 -53.083 1.00 72.56 551 VAL A CA 1
ATOM 4607 C C . VAL A 1 551 ? 12.307 -2.095 -54.413 1.00 72.56 551 VAL A C 1
ATOM 4609 O O . VAL A 1 551 ? 12.970 -2.062 -55.440 1.00 72.56 551 VAL A O 1
ATOM 4612 N N . ASP A 1 552 ? 10.986 -2.283 -54.435 1.00 73.12 552 ASP A N 1
ATOM 4613 C CA . ASP A 1 552 ? 10.225 -2.505 -55.670 1.00 73.12 552 ASP A CA 1
ATOM 4614 C C . ASP A 1 552 ? 10.310 -1.289 -56.610 1.00 73.12 552 ASP A C 1
ATOM 4616 O O . ASP A 1 552 ? 10.428 -1.441 -57.826 1.00 73.12 552 ASP A O 1
ATOM 4620 N N . SER A 1 553 ? 10.289 -0.061 -56.072 1.00 75.44 553 SER A N 1
ATOM 4621 C CA . SER A 1 553 ? 10.481 1.148 -56.885 1.00 75.44 553 SER A CA 1
ATOM 4622 C C . SER A 1 553 ? 11.905 1.291 -57.432 1.00 75.44 553 SER A C 1
ATOM 4624 O O . SER A 1 553 ? 12.082 1.775 -58.549 1.00 75.44 553 SER A O 1
ATOM 4626 N N . GLU A 1 554 ? 12.916 0.862 -56.673 1.00 72.88 554 GLU A N 1
ATOM 4627 C CA . GLU A 1 554 ? 14.320 0.888 -57.091 1.00 72.88 554 GLU A CA 1
ATOM 4628 C C . GLU A 1 554 ? 14.605 -0.215 -58.118 1.00 72.88 554 GLU A C 1
ATOM 4630 O O . GLU A 1 554 ? 15.262 0.051 -59.120 1.00 72.88 554 GLU A O 1
ATOM 4635 N N . LEU A 1 555 ? 14.018 -1.404 -57.947 1.00 71.62 555 LEU A N 1
ATOM 4636 C CA . LEU A 1 555 ? 14.048 -2.494 -58.923 1.00 71.62 555 LEU A CA 1
ATOM 4637 C C . LEU A 1 555 ? 13.390 -2.091 -60.243 1.00 71.62 555 LEU A C 1
ATOM 4639 O O . LEU A 1 555 ? 13.976 -2.319 -61.293 1.00 71.62 555 LEU A O 1
ATOM 4643 N N . LYS A 1 556 ? 12.230 -1.419 -60.213 1.00 75.56 556 LYS A N 1
ATOM 4644 C CA . LYS A 1 556 ? 11.580 -0.906 -61.435 1.00 75.56 556 LYS A CA 1
ATOM 4645 C C . LYS A 1 556 ? 12.440 0.118 -62.184 1.00 75.56 556 LYS A C 1
ATOM 4647 O O . LYS A 1 556 ? 12.438 0.109 -63.411 1.00 75.56 556 LYS A O 1
ATOM 4652 N N . LYS A 1 557 ? 13.182 0.974 -61.467 1.00 73.44 557 LYS A N 1
ATOM 4653 C CA . LYS A 1 557 ? 14.150 1.912 -62.071 1.00 73.44 557 LYS A CA 1
ATOM 4654 C C . LYS A 1 557 ? 15.357 1.182 -62.660 1.00 73.44 557 LYS A C 1
ATOM 4656 O O . LYS A 1 557 ? 15.800 1.503 -63.758 1.00 73.44 557 LYS A O 1
ATOM 4661 N N . LEU A 1 558 ? 15.862 0.172 -61.955 1.00 72.31 558 LEU A N 1
ATOM 4662 C CA . LEU A 1 558 ? 16.970 -0.646 -62.436 1.00 72.31 558 LEU A CA 1
ATOM 4663 C C . LEU A 1 558 ? 16.574 -1.419 -63.704 1.00 72.31 558 LEU A C 1
ATOM 4665 O O . LEU A 1 558 ? 17.337 -1.447 -64.663 1.00 72.31 558 LEU A O 1
ATOM 4669 N N . ASP A 1 559 ? 15.367 -1.985 -63.740 1.00 69.06 559 ASP A N 1
ATOM 4670 C CA . ASP A 1 559 ? 14.823 -2.693 -64.903 1.00 69.06 559 ASP A CA 1
ATOM 4671 C C . ASP A 1 559 ? 14.624 -1.766 -66.108 1.00 69.06 559 ASP A C 1
ATOM 4673 O O . ASP A 1 559 ? 14.907 -2.166 -67.241 1.00 69.06 559 ASP A O 1
ATOM 4677 N N . SER A 1 560 ? 14.181 -0.519 -65.899 1.00 73.88 560 SER A N 1
ATOM 4678 C CA . SER A 1 560 ? 14.116 0.460 -66.990 1.00 73.88 560 SER A CA 1
ATOM 4679 C C . SER A 1 560 ? 15.505 0.809 -67.523 1.00 73.88 560 SER A C 1
ATOM 4681 O O . SER A 1 560 ? 15.696 0.830 -68.739 1.00 73.88 560 SER A O 1
ATOM 4683 N N . ASP A 1 561 ? 16.493 0.983 -66.643 1.00 68.75 561 ASP A N 1
ATOM 4684 C CA . ASP A 1 561 ? 17.875 1.275 -67.035 1.00 68.75 561 ASP A CA 1
ATOM 4685 C C . ASP A 1 561 ? 18.526 0.092 -67.765 1.00 68.75 561 ASP A C 1
ATOM 4687 O O . ASP A 1 561 ? 19.244 0.282 -68.750 1.00 68.75 561 ASP A O 1
ATOM 4691 N N . TYR A 1 562 ? 18.246 -1.143 -67.337 1.00 69.81 562 TYR A N 1
ATOM 4692 C CA . TYR A 1 562 ? 18.705 -2.353 -68.021 1.00 69.81 562 TYR A CA 1
ATOM 4693 C C . TYR A 1 562 ? 18.070 -2.504 -69.403 1.00 69.81 562 TYR A C 1
ATOM 4695 O O . TYR A 1 562 ? 18.775 -2.856 -70.347 1.00 69.81 562 TYR A O 1
ATOM 4703 N N . ARG A 1 563 ? 16.777 -2.194 -69.566 1.00 71.06 563 ARG A N 1
ATOM 4704 C CA . ARG A 1 563 ? 16.116 -2.205 -70.884 1.00 71.06 563 ARG A CA 1
ATOM 4705 C C . ARG A 1 563 ? 16.709 -1.162 -71.831 1.00 71.06 563 ARG A C 1
ATOM 4707 O O . ARG A 1 563 ? 16.896 -1.462 -73.008 1.00 71.06 563 ARG A O 1
ATOM 4714 N N . ILE A 1 564 ? 17.045 0.025 -71.326 1.00 71.62 564 ILE A N 1
ATOM 4715 C CA . ILE A 1 564 ? 17.697 1.082 -72.113 1.00 71.62 564 ILE A CA 1
ATOM 4716 C C . ILE A 1 564 ? 19.111 0.652 -72.520 1.00 71.62 564 ILE A C 1
ATOM 4718 O O . ILE A 1 564 ? 19.452 0.713 -73.699 1.00 71.62 564 ILE A O 1
ATOM 4722 N N . LYS A 1 565 ? 19.918 0.138 -71.582 1.00 71.06 565 LYS A N 1
ATOM 4723 C CA . LYS A 1 565 ? 21.274 -0.355 -71.883 1.00 71.06 565 LYS A CA 1
ATOM 4724 C C . LYS A 1 565 ? 21.264 -1.534 -72.850 1.00 71.06 565 LYS A C 1
ATOM 4726 O O . LYS A 1 565 ? 22.119 -1.600 -73.724 1.00 71.06 565 LYS A O 1
ATOM 4731 N N . ARG A 1 566 ? 20.291 -2.439 -72.726 1.00 69.56 566 ARG A N 1
ATOM 4732 C CA . ARG A 1 566 ? 20.132 -3.576 -73.634 1.00 69.56 566 ARG A CA 1
ATOM 4733 C C . ARG A 1 566 ? 19.811 -3.120 -75.057 1.00 69.56 566 ARG A C 1
ATOM 4735 O O . ARG A 1 566 ? 20.455 -3.609 -75.972 1.00 69.56 566 ARG A O 1
ATOM 4742 N N . LYS A 1 567 ? 18.921 -2.134 -75.233 1.00 72.56 567 LYS A N 1
ATOM 4743 C CA . LYS A 1 567 ? 18.654 -1.528 -76.550 1.00 72.56 567 LYS A CA 1
ATOM 4744 C C . LYS A 1 567 ? 19.895 -0.868 -77.154 1.00 72.56 567 LYS A C 1
ATOM 4746 O O . LYS A 1 567 ? 20.188 -1.107 -78.314 1.00 72.56 567 LYS A O 1
ATOM 4751 N N . ILE A 1 568 ? 20.663 -0.118 -76.358 1.00 73.62 568 ILE A N 1
ATOM 4752 C CA . ILE A 1 568 ? 21.914 0.510 -76.823 1.00 73.62 568 ILE A CA 1
ATOM 4753 C C . ILE A 1 568 ? 22.915 -0.553 -77.300 1.00 73.62 568 ILE A C 1
ATOM 4755 O O . ILE A 1 568 ? 23.511 -0.401 -78.362 1.00 73.62 568 ILE A O 1
ATOM 4759 N N . ILE A 1 569 ? 23.066 -1.647 -76.546 1.00 70.81 569 ILE A N 1
ATOM 4760 C CA . ILE A 1 569 ? 23.957 -2.755 -76.916 1.00 70.81 569 ILE A CA 1
ATOM 4761 C C . ILE A 1 569 ? 23.445 -3.475 -78.169 1.00 70.81 569 ILE A C 1
ATOM 4763 O O . ILE A 1 569 ? 24.241 -3.785 -79.047 1.00 70.81 569 IL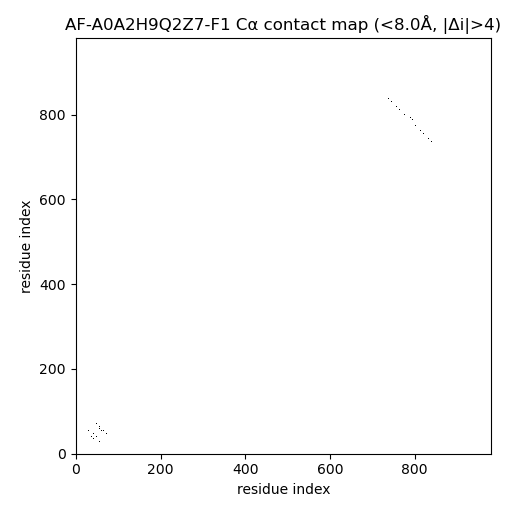E A O 1
ATOM 4767 N N . GLU A 1 570 ? 22.140 -3.732 -78.279 1.00 70.44 570 GLU A N 1
ATOM 4768 C CA . GLU A 1 570 ? 21.532 -4.376 -79.452 1.00 70.44 570 GLU A CA 1
ATOM 4769 C C . GLU A 1 570 ? 21.690 -3.509 -80.718 1.00 70.44 570 GLU A C 1
ATOM 4771 O O . GLU A 1 570 ? 22.058 -4.037 -81.769 1.00 70.44 570 GLU A O 1
ATOM 4776 N N . ASP A 1 571 ? 21.537 -2.186 -80.611 1.00 72.00 571 ASP A N 1
ATOM 4777 C CA . ASP A 1 571 ? 21.745 -1.237 -81.712 1.00 72.00 571 ASP A CA 1
ATOM 4778 C C . ASP A 1 571 ? 23.229 -1.124 -82.121 1.00 72.00 571 ASP A C 1
ATOM 4780 O O . ASP A 1 571 ? 23.549 -1.063 -83.313 1.00 72.00 571 ASP A O 1
ATOM 4784 N N . GLU A 1 572 ? 24.164 -1.150 -81.162 1.00 69.75 572 GLU A N 1
ATOM 4785 C CA . GLU A 1 572 ? 25.608 -1.210 -81.442 1.00 69.75 572 GLU A CA 1
ATOM 4786 C C . GLU A 1 572 ? 26.016 -2.537 -82.091 1.00 69.75 572 GLU A C 1
ATOM 4788 O O . GLU A 1 572 ? 26.824 -2.556 -83.025 1.00 69.75 572 GLU A O 1
ATOM 4793 N N . HIS A 1 573 ? 25.435 -3.651 -81.642 1.00 66.88 573 HIS A N 1
ATOM 4794 C CA . HIS A 1 573 ? 25.703 -4.965 -82.216 1.00 66.88 573 HIS A CA 1
ATOM 4795 C C . HIS A 1 573 ? 25.191 -5.052 -83.657 1.00 66.88 573 HIS A C 1
ATOM 4797 O O . HIS A 1 573 ? 25.866 -5.625 -84.512 1.00 66.88 573 HIS A O 1
ATOM 4803 N N . LYS A 1 574 ? 24.043 -4.427 -83.948 1.00 73.75 574 LYS A N 1
ATOM 4804 C CA . LYS A 1 574 ? 23.470 -4.345 -85.296 1.00 73.75 574 LYS A CA 1
ATOM 4805 C C . LYS A 1 574 ? 24.352 -3.518 -86.243 1.00 73.75 574 LYS A C 1
ATOM 4807 O O . LYS A 1 574 ? 24.672 -3.993 -87.330 1.00 73.75 574 LYS A O 1
ATOM 4812 N N . LYS A 1 575 ? 24.863 -2.366 -85.783 1.00 72.62 575 LYS A N 1
ATOM 4813 C CA . LYS A 1 575 ? 25.836 -1.540 -86.532 1.00 72.62 575 LYS A CA 1
ATOM 4814 C C . LYS A 1 575 ? 27.168 -2.251 -86.785 1.00 72.62 575 LYS A C 1
ATOM 4816 O O . LYS A 1 575 ? 27.773 -2.075 -87.839 1.00 72.62 575 LYS A O 1
ATOM 4821 N N . ASN A 1 576 ? 27.645 -3.050 -85.831 1.00 66.94 576 ASN A N 1
ATOM 4822 C CA . ASN A 1 576 ? 28.877 -3.822 -86.008 1.00 66.94 576 ASN A CA 1
ATOM 4823 C C . ASN A 1 576 ? 28.698 -4.999 -86.975 1.00 66.94 576 ASN A C 1
ATOM 4825 O O . ASN A 1 576 ? 29.629 -5.311 -87.714 1.00 66.94 576 ASN A O 1
ATOM 4829 N N . ILE A 1 577 ? 27.511 -5.613 -87.015 1.00 67.44 577 ILE A N 1
ATOM 4830 C CA . ILE A 1 577 ? 27.186 -6.655 -87.997 1.00 67.44 577 ILE A CA 1
ATOM 4831 C C . ILE A 1 577 ? 27.150 -6.068 -89.416 1.00 67.44 577 ILE A C 1
ATOM 4833 O O . ILE A 1 577 ? 27.730 -6.665 -90.320 1.00 67.44 577 ILE A O 1
ATOM 4837 N N . GLU A 1 578 ? 26.559 -4.888 -89.622 1.00 66.50 578 GLU A N 1
ATOM 4838 C CA . GLU A 1 578 ? 26.588 -4.201 -90.927 1.00 66.50 578 GLU A CA 1
ATOM 4839 C C . GLU A 1 578 ? 28.019 -3.863 -91.367 1.00 66.50 578 GLU A C 1
ATOM 4841 O O . GLU A 1 578 ? 28.435 -4.277 -92.444 1.00 66.50 578 GLU A O 1
ATOM 4846 N N . ARG A 1 579 ? 28.838 -3.273 -90.483 1.00 65.81 579 ARG A N 1
ATOM 4847 C CA . ARG A 1 579 ? 30.259 -3.003 -90.782 1.00 65.81 579 ARG A CA 1
ATOM 4848 C C . ARG A 1 579 ? 31.060 -4.262 -91.107 1.00 65.81 579 ARG A C 1
ATOM 4850 O O . ARG A 1 579 ? 31.991 -4.205 -91.904 1.00 65.81 579 ARG A O 1
ATOM 4857 N N . SER A 1 580 ? 30.740 -5.394 -90.477 1.00 60.06 580 SER A N 1
ATOM 4858 C CA . SER A 1 580 ? 31.422 -6.657 -90.769 1.00 60.06 580 SER A CA 1
ATOM 4859 C C . SER A 1 580 ? 31.074 -7.207 -92.153 1.00 60.06 580 SER A C 1
ATOM 4861 O O . SER A 1 580 ? 31.962 -7.743 -92.808 1.00 60.06 580 SER A O 1
ATOM 4863 N N . LYS A 1 581 ? 29.837 -6.999 -92.630 1.00 68.56 581 LYS A N 1
ATOM 4864 C CA . LYS A 1 581 ? 29.400 -7.416 -93.970 1.00 68.56 581 LYS A CA 1
ATOM 4865 C C . LYS A 1 581 ? 30.066 -6.587 -95.068 1.00 68.56 581 LYS A C 1
ATOM 4867 O O . LYS A 1 581 ? 30.561 -7.175 -96.025 1.00 68.56 581 LYS A O 1
ATOM 4872 N N . ASP A 1 582 ? 30.188 -5.274 -94.875 1.00 64.25 582 ASP A N 1
ATOM 4873 C CA . ASP A 1 582 ? 30.871 -4.384 -95.828 1.00 64.25 582 ASP A CA 1
ATOM 4874 C C . ASP A 1 582 ? 32.365 -4.746 -95.967 1.00 64.25 582 ASP A C 1
ATOM 4876 O O . ASP A 1 582 ? 32.906 -4.835 -97.068 1.00 64.25 582 ASP A O 1
ATOM 4880 N N . ILE A 1 583 ? 33.031 -5.065 -94.847 1.00 64.88 583 ILE A N 1
ATOM 4881 C CA . ILE A 1 583 ? 34.441 -5.501 -94.832 1.00 64.88 583 ILE A CA 1
ATOM 4882 C C . ILE A 1 583 ? 34.622 -6.872 -95.509 1.00 64.88 583 ILE A C 1
ATOM 4884 O O . ILE A 1 583 ? 35.678 -7.157 -96.083 1.00 64.88 583 ILE A O 1
ATOM 4888 N N . GLU A 1 584 ? 33.626 -7.751 -95.425 1.00 62.78 584 GLU A N 1
ATOM 4889 C CA . GLU A 1 584 ? 33.677 -9.096 -96.003 1.00 62.78 584 GLU A CA 1
ATOM 4890 C C . GLU A 1 584 ? 33.382 -9.087 -97.515 1.00 62.78 584 GLU A C 1
ATOM 4892 O O . GLU A 1 584 ? 34.020 -9.827 -98.273 1.00 62.78 584 GLU A O 1
ATOM 4897 N N . GLU A 1 585 ? 32.518 -8.180 -97.980 1.00 66.06 585 GLU A N 1
ATOM 4898 C CA . GLU A 1 585 ? 32.326 -7.891 -99.406 1.00 66.06 585 GLU A CA 1
ATOM 4899 C C . GLU A 1 585 ? 33.565 -7.259 -100.050 1.00 66.06 585 GLU A C 1
ATOM 4901 O O . GLU A 1 585 ? 33.984 -7.705 -101.125 1.00 66.06 585 GLU A O 1
ATOM 4906 N N . ASP A 1 586 ? 34.219 -6.309 -99.378 1.00 63.03 586 ASP A N 1
ATOM 4907 C CA . ASP A 1 586 ? 35.468 -5.712 -99.866 1.00 63.03 586 ASP A CA 1
ATOM 4908 C C . ASP A 1 586 ? 36.602 -6.742 -99.947 1.00 63.03 586 ASP A C 1
ATOM 4910 O O . ASP A 1 586 ? 37.369 -6.761 -100.915 1.00 63.03 586 ASP A O 1
ATOM 4914 N N . LYS A 1 587 ? 36.668 -7.683 -98.994 1.00 67.00 587 LYS A N 1
ATOM 4915 C CA . LYS A 1 587 ? 37.602 -8.820 -99.060 1.00 67.00 587 LYS A CA 1
ATOM 4916 C C . LYS A 1 587 ? 37.312 -9.743 -100.242 1.00 67.00 587 LYS A C 1
ATOM 4918 O O . LYS A 1 587 ? 38.257 -10.191 -100.891 1.00 67.00 587 LYS A O 1
ATOM 4923 N N . ARG A 1 588 ? 36.042 -10.014 -100.563 1.00 65.25 588 ARG A N 1
ATOM 4924 C CA . ARG A 1 588 ? 35.663 -10.829 -101.734 1.00 65.25 588 ARG A CA 1
ATOM 4925 C C . ARG A 1 588 ? 36.059 -10.163 -103.052 1.00 65.25 588 ARG A C 1
ATOM 4927 O O . ARG A 1 588 ? 36.639 -10.834 -103.907 1.00 65.25 588 ARG A O 1
ATOM 4934 N N . ARG A 1 589 ? 35.835 -8.852 -103.184 1.00 61.94 589 ARG A N 1
ATOM 4935 C CA . ARG A 1 589 ? 36.221 -8.070 -104.375 1.00 61.94 589 ARG A CA 1
ATOM 4936 C C . ARG A 1 589 ? 37.741 -8.005 -104.546 1.00 61.94 589 ARG A C 1
ATOM 4938 O O . ARG A 1 589 ? 38.249 -8.188 -105.653 1.00 61.94 589 ARG A O 1
ATOM 4945 N N . HIS A 1 590 ? 38.483 -7.840 -103.449 1.00 58.91 590 HIS A N 1
ATOM 4946 C CA . HIS A 1 590 ? 39.947 -7.852 -103.486 1.00 58.91 590 HIS A CA 1
ATOM 4947 C C . HIS A 1 590 ? 40.529 -9.227 -103.835 1.00 58.91 590 HIS A C 1
ATOM 4949 O O . HIS A 1 590 ? 41.516 -9.309 -104.562 1.00 58.91 590 HIS A O 1
ATOM 4955 N N . MET A 1 591 ? 39.918 -10.308 -103.352 1.00 55.47 591 MET A N 1
ATOM 4956 C CA . MET A 1 591 ? 40.396 -11.674 -103.575 1.00 55.47 591 MET A CA 1
ATOM 4957 C C . MET A 1 591 ? 40.140 -12.159 -105.013 1.00 55.47 591 MET A C 1
ATOM 4959 O O . MET A 1 591 ? 40.985 -12.850 -105.582 1.00 55.47 591 MET A O 1
ATOM 4963 N N . GLN A 1 592 ? 39.042 -11.725 -105.644 1.00 61.97 592 GLN A N 1
ATOM 4964 C CA . GLN A 1 592 ? 38.766 -11.993 -107.062 1.00 61.97 592 GLN A CA 1
ATOM 4965 C C . GLN A 1 592 ? 39.718 -11.231 -108.004 1.00 61.97 592 GLN A C 1
ATOM 4967 O O . GLN A 1 592 ? 40.213 -11.821 -108.964 1.00 61.97 592 GLN A O 1
ATOM 4972 N N . SER A 1 593 ? 40.078 -9.975 -107.694 1.00 61.69 593 SER A N 1
ATOM 4973 C CA . SER A 1 593 ? 41.056 -9.223 -108.508 1.00 61.69 593 SER A CA 1
ATOM 4974 C C . SER A 1 593 ? 42.502 -9.714 -108.321 1.00 61.69 593 SER A C 1
ATOM 4976 O O . SER A 1 593 ? 43.319 -9.645 -109.244 1.00 61.69 593 SER A O 1
ATOM 4978 N N . PHE A 1 594 ? 42.818 -10.279 -107.148 1.00 54.94 594 PHE A N 1
ATOM 4979 C CA . PHE A 1 594 ? 44.124 -10.879 -106.859 1.00 54.94 594 PHE A CA 1
ATOM 4980 C C . PHE A 1 594 ? 44.299 -12.248 -107.538 1.00 54.94 594 PHE A C 1
ATOM 4982 O O . PHE A 1 594 ? 45.376 -12.547 -108.052 1.00 54.94 594 PHE A O 1
ATOM 4989 N N . SER A 1 595 ? 43.231 -13.050 -107.611 1.00 57.75 595 SER A N 1
ATOM 4990 C CA . SER A 1 595 ? 43.205 -14.346 -108.306 1.00 57.75 595 SER A CA 1
ATOM 4991 C C . SER A 1 595 ? 43.443 -14.211 -109.818 1.00 57.75 595 SER A C 1
ATOM 4993 O O . SER A 1 595 ? 44.224 -14.981 -110.381 1.00 57.75 595 SER A O 1
ATOM 4995 N N . GLN A 1 596 ? 42.869 -13.189 -110.464 1.00 59.28 596 GLN A N 1
ATOM 4996 C CA . GLN A 1 596 ? 43.061 -12.941 -111.899 1.00 59.28 596 GLN A CA 1
ATOM 4997 C C . GLN A 1 596 ? 44.504 -12.507 -112.233 1.00 59.28 596 GLN A C 1
ATOM 4999 O O . GLN A 1 596 ? 45.098 -13.042 -113.168 1.00 59.28 596 GLN A O 1
ATOM 5004 N N . LYS A 1 597 ? 45.130 -11.656 -111.401 1.00 57.94 597 LYS A N 1
ATOM 5005 C CA . LYS A 1 597 ? 46.537 -11.218 -111.568 1.00 57.94 597 LYS A CA 1
ATOM 5006 C C . LYS A 1 597 ? 47.583 -12.301 -111.263 1.00 57.94 597 LYS A C 1
ATOM 5008 O O . LYS A 1 597 ? 48.697 -12.241 -111.784 1.00 57.94 597 LYS A O 1
ATOM 5013 N N . LEU A 1 598 ? 47.251 -13.294 -110.436 1.00 50.88 598 LEU A N 1
ATOM 5014 C CA . LEU A 1 598 ? 48.141 -14.415 -110.097 1.00 50.88 598 LEU A CA 1
ATOM 5015 C C . LEU A 1 598 ? 48.296 -15.429 -111.242 1.00 50.88 598 LEU A C 1
ATOM 5017 O O . LEU A 1 598 ? 49.369 -16.015 -111.389 1.00 50.88 598 LEU A O 1
ATOM 5021 N N . SER A 1 599 ? 47.270 -15.607 -112.081 1.00 57.44 599 SER A N 1
ATOM 5022 C CA . SER A 1 599 ? 47.314 -16.569 -113.195 1.00 57.44 599 SER A CA 1
ATOM 5023 C C . SER A 1 599 ? 48.217 -16.117 -114.357 1.00 57.44 599 SER A C 1
ATOM 5025 O O . SER A 1 599 ? 48.893 -16.939 -114.977 1.00 57.44 599 SER A O 1
ATOM 5027 N N . GLU A 1 600 ? 48.324 -14.805 -114.593 1.00 55.84 600 GLU A N 1
ATOM 5028 C CA . GLU A 1 600 ? 49.149 -14.222 -115.663 1.00 55.84 600 GLU A CA 1
ATOM 5029 C C . GLU A 1 600 ? 50.629 -14.073 -115.270 1.00 55.84 600 GLU A C 1
ATOM 5031 O O . GLU A 1 600 ? 51.519 -14.187 -116.116 1.00 55.84 600 GLU A O 1
ATOM 5036 N N . LEU A 1 601 ? 50.918 -13.875 -113.978 1.00 54.25 601 LEU A N 1
ATOM 5037 C CA . LEU A 1 601 ? 52.287 -13.750 -113.464 1.00 54.25 601 LEU A CA 1
ATOM 5038 C C . LEU A 1 601 ? 52.988 -15.101 -113.253 1.00 54.25 601 LEU A C 1
ATOM 5040 O O . LEU A 1 601 ? 54.215 -15.148 -113.335 1.00 54.25 601 LEU A O 1
ATOM 5044 N N . ASN A 1 602 ? 52.248 -16.195 -113.037 1.00 51.72 602 ASN A N 1
ATOM 5045 C CA . ASN A 1 602 ? 52.829 -17.530 -112.847 1.00 51.72 602 ASN A CA 1
ATOM 5046 C C . ASN A 1 602 ? 53.326 -18.169 -114.158 1.00 51.72 602 ASN A C 1
ATOM 5048 O O . ASN A 1 602 ? 54.380 -18.798 -114.150 1.00 51.72 602 ASN A O 1
ATOM 5052 N N . LYS A 1 603 ? 52.696 -17.894 -115.312 1.00 57.06 603 LYS A N 1
ATOM 5053 C CA . LYS A 1 603 ? 53.166 -18.393 -116.627 1.00 57.06 603 LYS A CA 1
ATOM 5054 C C . LYS A 1 603 ? 54.510 -17.809 -117.093 1.00 57.06 603 LYS A C 1
ATOM 5056 O O . LYS A 1 603 ? 55.181 -18.420 -117.915 1.00 57.06 603 LYS A O 1
ATOM 5061 N N . LYS A 1 604 ? 54.930 -16.647 -116.572 1.00 55.66 604 LYS A N 1
ATOM 5062 C CA . LYS A 1 604 ? 56.206 -15.991 -116.940 1.00 55.66 604 LYS A CA 1
ATOM 5063 C C . LYS A 1 604 ? 57.317 -16.158 -115.893 1.00 55.66 604 LYS A C 1
ATOM 5065 O O . LYS A 1 604 ? 58.458 -15.789 -116.154 1.00 55.66 604 LYS A O 1
ATOM 5070 N N . ARG A 1 605 ? 57.011 -16.705 -114.708 1.00 50.19 605 ARG A N 1
ATOM 5071 C CA . ARG A 1 605 ? 57.953 -16.833 -113.576 1.00 50.19 605 ARG A CA 1
ATOM 5072 C C . ARG A 1 605 ? 58.591 -18.217 -113.435 1.00 50.19 605 ARG A C 1
ATOM 5074 O O . ARG A 1 605 ? 59.687 -18.289 -112.881 1.00 50.19 605 ARG A O 1
ATOM 5081 N N . GLU A 1 606 ? 57.940 -19.280 -113.908 1.00 51.28 606 GLU A N 1
ATOM 5082 C CA . GLU A 1 606 ? 58.404 -20.659 -113.682 1.00 51.28 606 GLU A CA 1
ATOM 5083 C C . GLU A 1 606 ? 59.620 -21.062 -114.527 1.00 51.28 606 GLU A C 1
ATOM 5085 O O . GLU A 1 606 ? 60.452 -21.823 -114.048 1.00 51.28 606 GLU A O 1
ATOM 5090 N N . MET A 1 607 ? 59.829 -20.469 -115.708 1.00 54.12 607 MET A N 1
ATOM 5091 C CA . MET A 1 607 ? 60.970 -20.839 -116.564 1.00 54.12 607 MET A CA 1
ATOM 5092 C C . MET A 1 607 ? 62.323 -20.234 -116.143 1.00 54.12 607 MET A C 1
ATOM 5094 O O . MET A 1 607 ? 63.357 -20.705 -116.597 1.00 54.12 607 MET A O 1
ATOM 5098 N N . ALA A 1 608 ? 62.360 -19.225 -115.261 1.00 54.19 608 ALA A N 1
ATOM 5099 C CA . ALA A 1 608 ? 63.605 -18.505 -114.935 1.00 54.19 608 ALA A CA 1
ATOM 5100 C C . ALA A 1 608 ? 64.012 -18.532 -113.448 1.00 54.19 608 ALA A C 1
ATOM 5102 O O . ALA A 1 608 ? 65.070 -18.020 -113.091 1.00 54.19 608 ALA A O 1
ATOM 5103 N N . ARG A 1 609 ? 63.190 -19.091 -112.547 1.00 51.28 609 ARG A N 1
ATOM 5104 C CA . ARG A 1 609 ? 63.422 -19.012 -111.086 1.00 51.28 609 ARG A CA 1
ATOM 5105 C C . ARG A 1 609 ? 63.700 -20.337 -110.384 1.00 51.28 609 ARG A C 1
ATOM 5107 O O . ARG A 1 609 ? 64.147 -20.299 -109.239 1.00 51.28 609 ARG A O 1
ATOM 5114 N N . ALA A 1 610 ? 63.496 -21.473 -111.049 1.00 52.09 610 ALA A N 1
ATOM 5115 C CA . ALA A 1 610 ? 63.714 -22.789 -110.450 1.00 52.09 610 ALA A CA 1
ATOM 5116 C C . ALA A 1 610 ? 65.201 -23.107 -110.183 1.00 52.09 610 ALA A C 1
ATOM 5118 O O . ALA A 1 610 ? 65.492 -23.880 -109.280 1.00 52.09 610 ALA A O 1
ATOM 5119 N N . SER A 1 611 ? 66.143 -22.470 -110.892 1.00 51.38 611 SER A N 1
ATOM 5120 C CA . SER A 1 611 ? 67.569 -22.828 -110.799 1.00 51.38 611 SER A CA 1
ATOM 5121 C C . SER A 1 611 ? 68.423 -21.944 -109.876 1.00 51.38 611 SER A C 1
ATOM 5123 O O . SER A 1 611 ? 69.545 -22.328 -109.582 1.00 51.38 611 SER A O 1
ATOM 5125 N N . ILE A 1 612 ? 67.955 -20.765 -109.435 1.00 55.22 612 ILE A N 1
ATOM 5126 C CA . ILE A 1 612 ? 68.838 -19.759 -108.787 1.00 55.22 612 ILE A CA 1
ATOM 5127 C C . ILE A 1 612 ? 68.421 -19.412 -107.339 1.00 55.22 612 ILE A C 1
ATOM 5129 O O . ILE A 1 612 ? 69.224 -18.909 -106.557 1.00 55.22 612 ILE A O 1
ATOM 5133 N N . ILE A 1 613 ? 67.181 -19.698 -106.922 1.00 54.31 613 ILE A N 1
ATOM 5134 C CA . ILE A 1 613 ? 66.647 -19.219 -105.627 1.00 54.31 613 ILE A CA 1
ATOM 5135 C C . ILE A 1 613 ? 66.812 -20.229 -104.471 1.00 54.31 613 ILE A C 1
ATOM 5137 O O . ILE A 1 613 ? 66.836 -19.811 -103.311 1.00 54.31 613 ILE A O 1
ATOM 5141 N N . SER A 1 614 ? 66.981 -21.529 -104.741 1.00 55.47 614 SER A N 1
ATOM 5142 C CA . SER A 1 614 ? 67.103 -22.548 -103.681 1.00 55.47 614 SER A CA 1
ATOM 5143 C C . SER A 1 614 ? 68.406 -22.435 -102.876 1.00 55.47 614 SER A C 1
ATOM 5145 O O . SER A 1 614 ? 68.393 -22.654 -101.666 1.00 55.47 614 SER A O 1
ATOM 5147 N N . GLU A 1 615 ? 69.509 -22.007 -103.496 1.00 53.25 615 GLU A N 1
ATOM 5148 C CA . GLU A 1 615 ? 70.813 -21.907 -102.822 1.00 53.25 615 GLU A CA 1
ATOM 5149 C C . GLU A 1 615 ? 70.989 -20.604 -102.022 1.00 53.25 615 GLU A C 1
ATOM 5151 O O . GLU A 1 615 ? 71.554 -20.612 -100.927 1.00 53.25 615 GLU A O 1
ATOM 5156 N N . GLN A 1 616 ? 70.435 -19.479 -102.488 1.00 55.34 616 GLN A N 1
ATOM 5157 C CA . GLN A 1 616 ? 70.603 -18.183 -101.808 1.00 55.34 616 GLN A CA 1
ATOM 5158 C C . GLN A 1 616 ? 69.727 -18.025 -100.549 1.00 55.34 616 GLN A C 1
ATOM 5160 O O . GLN A 1 616 ? 70.067 -17.256 -99.645 1.00 55.34 616 GLN A O 1
ATOM 5165 N N . GLN A 1 617 ? 68.612 -18.757 -100.440 1.00 56.75 617 GLN A N 1
ATOM 5166 C CA . GLN A 1 617 ? 67.708 -18.661 -99.284 1.00 56.75 617 GLN A CA 1
ATOM 5167 C C . GLN A 1 617 ? 68.164 -19.487 -98.073 1.00 56.75 617 GLN A C 1
ATOM 5169 O O . GLN A 1 617 ? 67.841 -19.123 -96.940 1.00 56.75 617 GLN A O 1
ATOM 5174 N N . LEU A 1 618 ? 68.958 -20.545 -98.273 1.00 57.62 618 LEU A N 1
ATOM 5175 C CA . LEU A 1 618 ? 69.437 -21.383 -97.169 1.00 57.62 618 LEU A CA 1
ATOM 5176 C C . LEU A 1 618 ? 70.528 -20.684 -96.336 1.00 57.62 618 LEU A C 1
ATOM 5178 O O . LEU A 1 618 ? 70.584 -20.841 -95.116 1.00 57.62 618 LEU A O 1
ATOM 5182 N N . ILE A 1 619 ? 71.360 -19.865 -96.987 1.00 58.31 619 ILE A N 1
ATOM 5183 C CA . ILE A 1 619 ? 72.480 -19.153 -96.352 1.00 58.31 619 ILE A CA 1
ATOM 5184 C C . ILE A 1 619 ? 71.989 -17.915 -95.583 1.00 58.31 619 ILE A C 1
ATOM 5186 O O . ILE A 1 619 ? 72.436 -17.655 -94.467 1.00 58.31 619 ILE A O 1
ATOM 5190 N N . LYS A 1 620 ? 71.006 -17.184 -96.124 1.00 59.62 620 LYS A N 1
ATOM 5191 C CA . LYS A 1 620 ? 70.460 -15.974 -95.486 1.00 59.62 620 LYS A CA 1
ATOM 5192 C C . LYS A 1 620 ? 69.652 -16.277 -94.216 1.00 59.62 620 LYS A C 1
ATOM 5194 O O . LYS A 1 620 ? 69.744 -15.539 -93.238 1.00 59.62 620 LYS A O 1
ATOM 5199 N N . LYS A 1 621 ? 68.928 -17.401 -94.193 1.00 63.69 621 LYS A N 1
ATOM 5200 C CA . LYS A 1 621 ? 68.074 -17.794 -93.062 1.00 63.69 621 LYS A CA 1
ATOM 5201 C C . LYS A 1 621 ? 68.872 -18.180 -91.806 1.00 63.69 621 LYS A C 1
ATOM 5203 O O . LYS A 1 621 ? 68.465 -17.836 -90.702 1.00 63.69 621 LYS A O 1
ATOM 5208 N N . ARG A 1 622 ? 70.051 -18.800 -91.965 1.00 59.53 622 ARG A N 1
ATOM 5209 C CA . ARG A 1 622 ? 70.932 -19.158 -90.833 1.00 59.53 622 ARG A CA 1
ATOM 5210 C C . ARG A 1 622 ? 71.588 -17.941 -90.164 1.00 59.53 622 ARG A C 1
ATOM 5212 O O . ARG A 1 622 ? 71.755 -17.940 -88.950 1.00 59.53 622 ARG A O 1
ATOM 5219 N N . LEU A 1 623 ? 71.915 -16.897 -90.929 1.00 57.66 623 LEU A N 1
ATOM 5220 C CA . LEU A 1 623 ? 72.543 -15.675 -90.402 1.00 57.66 623 LEU A CA 1
ATOM 5221 C C . LEU A 1 623 ? 71.552 -14.748 -89.676 1.00 57.66 623 LEU A C 1
ATOM 5223 O O . LEU A 1 623 ? 71.915 -14.107 -88.689 1.00 57.66 623 LEU A O 1
ATOM 5227 N N . GLU A 1 624 ? 70.297 -14.686 -90.128 1.00 62.69 624 GLU A N 1
ATOM 5228 C CA . GLU A 1 624 ? 69.260 -13.852 -89.500 1.00 62.69 624 GLU A CA 1
ATOM 5229 C C . GLU A 1 624 ? 68.751 -14.453 -88.173 1.00 62.69 624 GLU A C 1
ATOM 5231 O O . GLU A 1 624 ? 68.492 -13.712 -87.220 1.00 62.69 624 GLU A O 1
ATOM 5236 N N . GLU A 1 625 ? 68.682 -15.785 -88.062 1.00 61.09 625 GLU A N 1
ATOM 5237 C CA . GLU A 1 625 ? 68.241 -16.481 -86.842 1.00 61.09 625 GLU A CA 1
ATOM 5238 C C . GLU A 1 625 ? 69.254 -16.341 -85.683 1.00 61.09 625 GLU A C 1
ATOM 5240 O O . GLU A 1 625 ? 68.853 -16.018 -84.560 1.00 61.09 625 GLU A O 1
ATOM 5245 N N . GLU A 1 626 ? 70.566 -16.455 -85.937 1.00 60.88 626 GLU A N 1
ATOM 5246 C CA . GLU A 1 626 ? 71.599 -16.266 -84.899 1.00 60.88 626 GLU A CA 1
ATOM 5247 C C . GLU A 1 626 ? 71.684 -14.819 -84.381 1.00 60.88 626 GLU A C 1
ATOM 5249 O O . GLU A 1 626 ? 71.873 -14.587 -83.178 1.00 60.88 626 GLU A O 1
ATOM 5254 N N . ALA A 1 627 ? 71.520 -13.828 -85.264 1.00 61.88 627 ALA A N 1
ATOM 5255 C CA . ALA A 1 627 ? 71.553 -12.417 -84.885 1.00 61.88 627 ALA A CA 1
ATOM 5256 C C . ALA A 1 627 ? 70.321 -12.023 -84.051 1.00 61.88 627 ALA A C 1
ATOM 5258 O O . ALA A 1 627 ? 70.448 -11.337 -83.030 1.00 61.88 627 ALA A O 1
ATOM 5259 N N . HIS A 1 628 ? 69.129 -12.504 -84.425 1.00 59.69 628 HIS A N 1
ATOM 5260 C CA . HIS A 1 628 ? 67.901 -12.229 -83.679 1.00 59.69 628 HIS A CA 1
ATOM 5261 C C . HIS A 1 628 ? 67.882 -12.882 -82.295 1.00 59.69 628 HIS A C 1
ATOM 5263 O O . HIS A 1 628 ? 67.369 -12.285 -81.343 1.00 59.69 628 HIS A O 1
ATOM 5269 N N . GLN A 1 629 ? 68.470 -14.069 -82.144 1.00 65.88 629 GLN A N 1
ATOM 5270 C CA . GLN A 1 629 ? 68.479 -14.773 -80.863 1.00 65.88 629 GLN A CA 1
ATOM 5271 C C . GLN A 1 629 ? 69.434 -14.124 -79.848 1.00 65.88 629 GLN A C 1
ATOM 5273 O O . GLN A 1 629 ? 69.084 -14.004 -78.670 1.00 65.88 629 GLN A O 1
ATOM 5278 N N . LYS A 1 630 ? 70.588 -13.604 -80.296 1.00 67.81 630 LYS A N 1
ATOM 5279 C CA . LYS A 1 630 ? 71.491 -12.800 -79.448 1.00 67.81 630 LYS A CA 1
ATOM 5280 C C . LYS A 1 630 ? 70.841 -11.486 -79.007 1.00 67.81 630 LYS A C 1
ATOM 5282 O O . LYS A 1 630 ? 70.781 -11.209 -77.809 1.00 67.81 630 LYS A O 1
ATOM 5287 N N . MET A 1 631 ? 70.255 -10.737 -79.942 1.00 66.44 631 MET A N 1
ATOM 5288 C CA . MET A 1 631 ? 69.637 -9.438 -79.646 1.00 66.44 631 MET A CA 1
ATOM 5289 C C . MET A 1 631 ? 68.398 -9.566 -78.739 1.00 66.44 631 MET A C 1
ATOM 5291 O O . MET A 1 631 ? 68.180 -8.750 -77.843 1.00 66.44 631 MET A O 1
ATOM 5295 N N . SER A 1 632 ? 67.601 -10.627 -78.918 1.00 67.44 632 SER A N 1
ATOM 5296 C CA . SER A 1 632 ? 66.432 -10.908 -78.073 1.00 67.44 632 SER A CA 1
ATOM 5297 C C . SER A 1 632 ? 66.825 -11.218 -76.625 1.00 67.44 632 SER A C 1
ATOM 5299 O O . SER A 1 632 ? 66.181 -10.739 -75.688 1.00 67.44 632 SER A O 1
ATOM 5301 N N . ASN A 1 633 ? 67.918 -11.959 -76.420 1.00 69.19 633 ASN A N 1
ATOM 5302 C CA . ASN A 1 633 ? 68.412 -12.286 -75.083 1.00 69.19 633 ASN A CA 1
ATOM 5303 C C . ASN A 1 633 ? 68.976 -11.056 -74.353 1.00 69.19 633 ASN A C 1
ATOM 5305 O O . ASN A 1 633 ? 68.675 -10.865 -73.172 1.00 69.19 633 ASN A O 1
ATOM 5309 N N . GLU A 1 634 ? 69.701 -10.179 -75.049 1.00 65.88 634 GLU A N 1
ATOM 5310 C CA . GLU A 1 634 ? 70.217 -8.929 -74.473 1.00 65.88 634 GLU A CA 1
ATOM 5311 C C . GLU A 1 634 ? 69.089 -7.951 -74.107 1.00 65.88 634 GLU A C 1
ATOM 5313 O O . GLU A 1 634 ? 69.060 -7.424 -72.989 1.00 65.88 634 GLU A O 1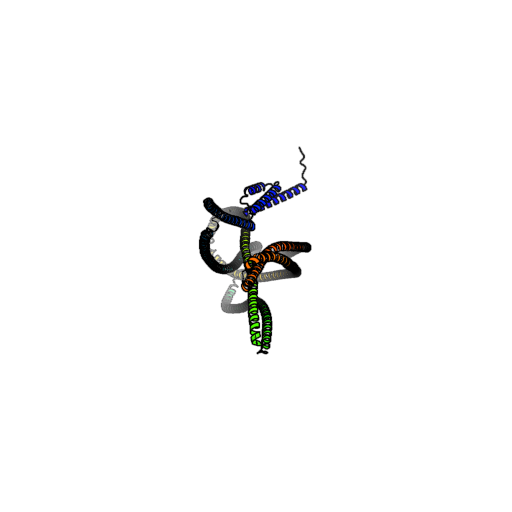
ATOM 5318 N N . LEU A 1 635 ? 68.081 -7.793 -74.975 1.00 65.31 635 LEU A N 1
ATOM 5319 C CA . LEU A 1 635 ? 66.893 -6.977 -74.685 1.00 65.31 635 LEU A CA 1
ATOM 5320 C C . LEU A 1 635 ? 66.092 -7.516 -73.493 1.00 65.31 635 LEU A C 1
ATOM 5322 O O . LEU A 1 635 ? 65.564 -6.741 -72.691 1.00 65.31 635 LEU A O 1
ATOM 5326 N N . LYS A 1 636 ? 66.017 -8.841 -73.329 1.00 71.38 636 LYS A N 1
ATOM 5327 C CA . LYS A 1 636 ? 65.308 -9.478 -72.210 1.00 71.38 636 LYS A CA 1
ATOM 5328 C C . LYS A 1 636 ? 66.019 -9.248 -70.874 1.00 71.38 636 LYS A C 1
ATOM 5330 O O . LYS A 1 636 ? 65.346 -9.076 -69.856 1.00 71.38 636 LYS A O 1
ATOM 5335 N N . ILE A 1 637 ? 67.353 -9.209 -70.871 1.00 71.06 637 ILE A N 1
ATOM 5336 C CA . ILE A 1 637 ? 68.160 -8.890 -69.684 1.00 71.06 637 ILE A CA 1
ATOM 5337 C C . ILE A 1 637 ? 68.023 -7.404 -69.330 1.00 71.06 637 ILE A C 1
ATOM 5339 O O . ILE A 1 637 ? 67.724 -7.079 -68.179 1.00 71.06 637 ILE A O 1
ATOM 5343 N N . HIS A 1 638 ? 68.137 -6.506 -70.314 1.00 68.31 638 HIS A N 1
ATOM 5344 C CA . HIS A 1 638 ? 67.998 -5.065 -70.082 1.00 68.31 638 HIS A CA 1
ATOM 5345 C C . HIS A 1 638 ? 66.601 -4.682 -69.582 1.00 68.31 638 HIS A C 1
ATOM 5347 O O . HIS A 1 638 ? 66.470 -3.896 -68.644 1.00 68.31 638 HIS A O 1
ATOM 5353 N N . LYS A 1 639 ? 65.551 -5.295 -70.142 1.00 70.88 639 LYS A N 1
ATOM 5354 C CA . LYS A 1 639 ? 64.167 -5.066 -69.712 1.00 70.88 639 LYS A CA 1
ATOM 5355 C C . LYS A 1 639 ? 63.932 -5.494 -68.262 1.00 70.88 639 LYS A C 1
ATOM 5357 O O . LYS A 1 639 ? 63.319 -4.746 -67.507 1.00 70.88 639 LYS A O 1
ATOM 5362 N N . LYS A 1 640 ? 64.459 -6.653 -67.846 1.00 71.44 640 LYS A N 1
ATOM 5363 C CA . LYS A 1 640 ? 64.352 -7.114 -66.450 1.00 71.44 640 LYS A CA 1
ATOM 5364 C C . LYS A 1 640 ? 65.068 -6.182 -65.473 1.00 71.44 640 LYS A C 1
ATOM 5366 O O . LYS A 1 640 ? 64.552 -5.947 -64.384 1.00 71.44 640 LYS A O 1
ATOM 5371 N N . ARG A 1 641 ? 66.224 -5.636 -65.865 1.00 72.06 641 ARG A N 1
ATOM 5372 C CA . ARG A 1 641 ? 66.984 -4.690 -65.038 1.00 72.06 641 ARG A CA 1
ATOM 5373 C C . ARG A 1 641 ? 66.201 -3.392 -64.819 1.00 72.06 641 ARG A C 1
ATOM 5375 O O . ARG A 1 641 ? 65.938 -3.037 -63.673 1.00 72.06 641 ARG A O 1
ATOM 5382 N N . VAL A 1 642 ? 65.701 -2.786 -65.897 1.00 69.25 642 VAL A N 1
ATOM 5383 C CA . VAL A 1 642 ? 64.896 -1.551 -65.840 1.00 69.25 642 VAL A CA 1
ATOM 5384 C C . VAL A 1 642 ? 63.577 -1.756 -65.080 1.00 69.25 642 VAL A C 1
ATOM 5386 O O . VAL A 1 642 ? 63.188 -0.908 -64.281 1.00 69.25 642 VAL A O 1
ATOM 5389 N N . GLU A 1 643 ? 62.897 -2.895 -65.258 1.00 69.25 643 GLU A N 1
ATOM 5390 C CA . GLU A 1 643 ? 61.679 -3.216 -64.496 1.00 69.25 643 GLU A CA 1
ATOM 5391 C C . GLU A 1 643 ? 61.948 -3.376 -62.991 1.00 69.25 643 GLU A C 1
ATOM 5393 O O . GLU A 1 643 ? 61.113 -2.979 -62.175 1.00 69.25 643 GLU A O 1
ATOM 5398 N N . SER A 1 644 ? 63.100 -3.940 -62.608 1.00 73.12 644 SER A N 1
ATOM 5399 C CA . SER A 1 644 ? 63.479 -4.086 -61.198 1.00 73.12 644 SER A CA 1
ATOM 5400 C C . SER A 1 644 ? 63.840 -2.749 -60.543 1.00 73.12 644 SER A C 1
ATOM 5402 O O . SER A 1 644 ? 63.404 -2.484 -59.424 1.00 73.12 644 SER A O 1
ATOM 5404 N N . GLU A 1 645 ? 64.543 -1.871 -61.263 1.00 72.12 645 GLU A N 1
ATOM 5405 C CA . GLU A 1 645 ? 64.915 -0.534 -60.788 1.00 72.12 645 GLU A CA 1
ATOM 5406 C C . GLU A 1 645 ? 63.673 0.354 -60.614 1.00 72.12 645 GLU A C 1
ATOM 5408 O O . GLU A 1 645 ? 63.467 0.912 -59.536 1.00 72.12 645 GLU A O 1
ATOM 5413 N N . LEU A 1 646 ? 62.765 0.378 -61.599 1.00 70.38 646 LEU A N 1
ATOM 5414 C CA . LEU A 1 646 ? 61.505 1.128 -61.510 1.00 70.38 646 LEU A CA 1
ATOM 5415 C C . LEU A 1 646 ? 60.579 0.613 -60.400 1.00 70.38 646 LEU A C 1
ATOM 5417 O O . LEU A 1 646 ? 59.924 1.410 -59.727 1.00 70.38 646 LEU A O 1
ATOM 5421 N N . ARG A 1 647 ? 60.509 -0.708 -60.176 1.00 72.44 647 ARG A N 1
ATOM 5422 C CA . ARG A 1 647 ? 59.722 -1.270 -59.063 1.00 72.44 647 ARG A CA 1
ATOM 5423 C C . ARG A 1 647 ? 60.283 -0.868 -57.707 1.00 72.44 647 ARG A C 1
ATOM 5425 O O . ARG A 1 647 ? 59.500 -0.536 -56.817 1.00 72.44 647 ARG A O 1
ATOM 5432 N N . ASN A 1 648 ? 61.602 -0.897 -57.551 1.00 72.38 648 ASN A N 1
ATOM 5433 C CA . ASN A 1 648 ? 62.247 -0.526 -56.296 1.00 72.38 648 ASN A CA 1
ATOM 5434 C C . ASN A 1 648 ? 62.064 0.968 -56.011 1.00 72.38 648 ASN A C 1
ATOM 5436 O O . ASN A 1 648 ? 61.671 1.334 -54.903 1.00 72.38 648 ASN A O 1
ATOM 5440 N N . GLU A 1 649 ? 62.228 1.822 -57.022 1.00 74.31 649 GLU A N 1
ATOM 5441 C CA . GLU A 1 649 ? 62.052 3.266 -56.872 1.00 74.31 649 GLU A CA 1
ATOM 5442 C C . GLU A 1 649 ? 60.591 3.648 -56.564 1.00 74.31 649 GLU A C 1
ATOM 5444 O O . GLU A 1 649 ? 60.325 4.465 -55.677 1.00 74.31 649 GLU A O 1
ATOM 5449 N N . LEU A 1 650 ? 59.624 3.006 -57.232 1.00 69.06 650 LEU A N 1
ATOM 5450 C CA . LEU A 1 650 ? 58.198 3.204 -56.961 1.00 69.06 650 LEU A CA 1
ATOM 5451 C C . LEU A 1 650 ? 57.814 2.712 -55.559 1.00 69.06 650 LEU A C 1
ATOM 5453 O O . LEU A 1 650 ? 57.073 3.393 -54.856 1.00 69.06 650 LEU A O 1
ATOM 5457 N N . SER A 1 651 ? 58.333 1.556 -55.134 1.00 73.88 651 SER A N 1
ATOM 5458 C CA . SER A 1 651 ? 58.082 1.000 -53.799 1.00 73.88 651 SER A CA 1
ATOM 5459 C C . SER A 1 651 ? 58.600 1.928 -52.696 1.00 73.88 651 SER A C 1
ATOM 5461 O O . SER A 1 651 ? 57.880 2.210 -51.738 1.00 73.88 651 SER A O 1
ATOM 5463 N N . MET A 1 652 ? 59.806 2.488 -52.855 1.00 75.12 652 MET A N 1
ATOM 5464 C CA . MET A 1 652 ? 60.360 3.447 -51.893 1.00 75.12 652 MET A CA 1
ATOM 5465 C C . MET A 1 652 ? 59.523 4.729 -51.803 1.00 75.12 652 MET A C 1
ATOM 5467 O O . MET A 1 652 ? 59.180 5.152 -50.697 1.00 75.12 652 MET A O 1
ATOM 5471 N N . LYS A 1 653 ? 59.122 5.314 -52.942 1.00 76.56 653 LYS A N 1
ATOM 5472 C CA . LYS A 1 653 ? 58.287 6.531 -52.968 1.00 76.56 653 LYS A CA 1
ATOM 5473 C C . LYS A 1 653 ? 56.881 6.285 -52.406 1.00 76.56 653 LYS A C 1
ATOM 5475 O O . LYS A 1 653 ? 56.373 7.104 -51.644 1.00 76.56 653 LYS A O 1
ATOM 5480 N N . MET A 1 654 ? 56.277 5.137 -52.713 1.00 63.28 654 MET A N 1
ATOM 5481 C CA . MET A 1 654 ? 54.956 4.756 -52.204 1.00 63.28 654 MET A CA 1
ATOM 5482 C C . MET A 1 654 ? 54.978 4.529 -50.686 1.00 63.28 654 MET A C 1
ATOM 5484 O O . MET A 1 654 ? 54.087 4.994 -49.979 1.00 63.28 654 MET A O 1
ATOM 5488 N N . ASN A 1 655 ? 56.015 3.870 -50.163 1.00 71.12 655 ASN A N 1
ATOM 5489 C CA . ASN A 1 655 ? 56.160 3.645 -48.724 1.00 71.12 655 ASN A CA 1
ATOM 5490 C C . ASN A 1 655 ? 56.435 4.946 -47.957 1.00 71.12 655 ASN A C 1
ATOM 5492 O O . ASN A 1 655 ? 55.882 5.136 -46.873 1.00 71.12 655 ASN A O 1
ATOM 5496 N N . ALA A 1 656 ? 57.223 5.866 -48.524 1.00 73.38 656 ALA A N 1
ATOM 5497 C CA . ALA A 1 656 ? 57.422 7.197 -47.952 1.00 73.38 656 ALA A CA 1
ATOM 5498 C C . ALA A 1 656 ? 56.096 7.974 -47.855 1.00 73.38 656 ALA A C 1
ATOM 5500 O O . ALA A 1 656 ? 55.748 8.457 -46.778 1.00 73.38 656 ALA A O 1
ATOM 5501 N N . PHE A 1 657 ? 55.302 7.987 -48.932 1.00 76.44 657 PHE A N 1
ATOM 5502 C CA . PHE A 1 657 ? 53.986 8.631 -48.959 1.00 76.44 657 PHE A CA 1
ATOM 5503 C C . PHE A 1 657 ? 52.995 8.009 -47.959 1.00 76.44 657 PHE A C 1
ATOM 5505 O O . PHE A 1 657 ? 52.299 8.724 -47.238 1.00 76.44 657 PHE A O 1
ATOM 5512 N N . ILE A 1 658 ? 52.949 6.674 -47.863 1.00 72.81 658 ILE A N 1
ATOM 5513 C CA . ILE A 1 658 ? 52.086 5.971 -46.898 1.00 72.81 658 ILE A CA 1
ATOM 5514 C C . ILE A 1 658 ? 52.468 6.334 -45.458 1.00 72.81 658 ILE A C 1
ATOM 5516 O O . ILE A 1 658 ? 51.587 6.575 -44.631 1.00 72.81 658 ILE A O 1
ATOM 5520 N N . ASN A 1 659 ? 53.763 6.393 -45.146 1.00 73.38 659 ASN A N 1
ATOM 5521 C CA . ASN A 1 659 ? 54.235 6.733 -43.804 1.00 73.38 659 ASN A CA 1
ATOM 5522 C C . ASN A 1 659 ? 53.943 8.195 -43.439 1.00 73.38 659 ASN A C 1
ATOM 5524 O O . ASN A 1 659 ? 53.593 8.485 -42.295 1.00 73.38 659 ASN A O 1
ATOM 5528 N N . GLU A 1 660 ? 54.025 9.107 -44.403 1.00 76.31 660 GLU A N 1
ATOM 5529 C CA . GLU A 1 660 ? 53.680 10.513 -44.206 1.00 76.31 660 GLU A CA 1
ATOM 5530 C C . GLU A 1 660 ? 52.173 10.709 -43.961 1.00 76.31 660 GLU A C 1
ATOM 5532 O O . GLU A 1 660 ? 51.775 11.406 -43.024 1.00 76.31 660 GLU A O 1
ATOM 5537 N N . GLN A 1 661 ? 51.318 10.008 -44.717 1.00 77.06 661 GLN A N 1
ATOM 5538 C CA . GLN A 1 661 ? 49.866 10.014 -44.492 1.00 77.06 661 GLN A CA 1
ATOM 5539 C C . GLN A 1 661 ? 49.483 9.407 -43.138 1.00 77.06 661 GLN A C 1
ATOM 5541 O O . GLN A 1 661 ? 48.622 9.953 -42.445 1.00 77.06 661 GLN A O 1
ATOM 5546 N N . LYS A 1 662 ? 50.150 8.322 -42.718 1.00 72.44 662 LYS A N 1
ATOM 5547 C CA . LYS A 1 662 ? 49.944 7.728 -41.389 1.00 72.44 662 LYS A CA 1
ATOM 5548 C C . LYS A 1 662 ? 50.294 8.704 -40.269 1.00 72.44 662 LYS A C 1
ATOM 5550 O O . LYS A 1 662 ? 49.458 8.922 -39.398 1.00 72.44 662 LYS A O 1
ATOM 5555 N N . LYS A 1 663 ? 51.455 9.367 -40.331 1.00 75.06 663 LYS A N 1
ATOM 5556 C CA . LYS A 1 663 ? 51.849 10.380 -39.332 1.00 75.06 663 LYS A CA 1
ATOM 5557 C C . LYS A 1 663 ? 50.842 11.530 -39.238 1.00 75.06 663 LYS A C 1
ATOM 5559 O O . LYS A 1 663 ? 50.521 11.983 -38.140 1.00 75.06 663 LYS A O 1
ATOM 5564 N N . LYS A 1 664 ? 50.310 11.987 -40.375 1.00 74.31 664 LYS A N 1
ATOM 5565 C CA . LYS A 1 664 ? 49.300 13.056 -40.415 1.00 74.31 664 LYS A CA 1
ATOM 5566 C C . LYS A 1 664 ? 47.973 12.615 -39.785 1.00 74.31 664 LYS A C 1
ATOM 5568 O O . LYS A 1 664 ? 47.395 13.359 -38.997 1.00 74.31 664 LYS A O 1
ATOM 5573 N N . GLN A 1 665 ? 47.528 11.389 -40.065 1.00 70.06 665 GLN A N 1
ATOM 5574 C CA . GLN A 1 665 ? 46.325 10.816 -39.455 1.00 70.06 665 GLN A CA 1
ATOM 5575 C C . GLN A 1 665 ? 46.490 10.564 -37.951 1.00 70.06 665 GLN A C 1
ATOM 5577 O O . GLN A 1 665 ? 45.576 10.858 -37.186 1.00 70.06 665 GLN A O 1
ATOM 5582 N N . GLU A 1 666 ? 47.646 10.070 -37.508 1.00 73.44 666 GLU A N 1
ATOM 5583 C CA . GLU A 1 666 ? 47.943 9.858 -36.085 1.00 73.44 666 GLU A CA 1
ATOM 5584 C C . GLU A 1 666 ? 47.960 11.179 -35.302 1.00 73.44 666 GLU A C 1
ATOM 5586 O O . GLU A 1 666 ? 47.404 11.246 -34.205 1.00 73.44 666 GLU A O 1
ATOM 5591 N N . SER A 1 667 ? 48.500 12.255 -35.887 1.00 76.12 667 SER A N 1
ATOM 5592 C CA . SER A 1 667 ? 48.459 13.598 -35.292 1.00 76.12 667 SER A CA 1
ATOM 5593 C C . SER A 1 667 ? 47.025 14.135 -35.152 1.00 76.12 667 SER A C 1
ATOM 5595 O O . SER A 1 667 ? 46.641 14.595 -34.073 1.00 76.12 667 SER A O 1
ATOM 5597 N N . ASP A 1 668 ? 46.196 14.003 -36.195 1.00 71.56 668 ASP A N 1
ATOM 5598 C CA . ASP A 1 668 ? 44.785 14.421 -36.166 1.00 71.56 668 ASP A CA 1
ATOM 5599 C C . ASP A 1 668 ? 43.955 13.597 -35.162 1.00 71.56 668 ASP A C 1
ATOM 5601 O O . ASP A 1 668 ? 43.075 14.132 -34.476 1.00 71.56 668 ASP A O 1
ATOM 5605 N N . ILE A 1 669 ? 44.236 12.294 -35.042 1.00 69.00 669 ILE A N 1
ATOM 5606 C CA . ILE A 1 669 ? 43.610 11.416 -34.044 1.00 69.00 669 ILE A CA 1
ATOM 5607 C C . ILE A 1 669 ? 44.027 11.838 -32.633 1.00 69.00 669 ILE A C 1
ATOM 5609 O O . ILE A 1 669 ? 43.157 11.949 -31.766 1.00 69.00 669 ILE A O 1
ATOM 5613 N N . GLY A 1 670 ? 45.309 12.136 -32.398 1.00 76.50 670 GLY A N 1
ATOM 5614 C CA . GLY A 1 670 ? 45.803 12.636 -31.111 1.00 76.50 670 GLY A CA 1
ATOM 5615 C C . GLY A 1 670 ? 45.070 13.903 -30.667 1.00 76.50 670 GLY A C 1
ATOM 5616 O O . GLY A 1 670 ? 44.452 13.925 -29.603 1.00 76.50 670 GLY A O 1
ATOM 5617 N N . GLN A 1 671 ? 44.999 14.911 -31.542 1.00 72.88 671 GLN A N 1
ATOM 5618 C CA . GLN A 1 671 ? 44.317 16.177 -31.244 1.00 72.88 671 GLN A CA 1
ATOM 5619 C C . GLN A 1 671 ? 42.814 16.008 -30.968 1.00 72.88 671 GLN A C 1
ATOM 5621 O O . GLN A 1 671 ? 42.257 16.671 -30.088 1.00 72.88 671 GLN A O 1
ATOM 5626 N N . ARG A 1 672 ? 42.128 15.118 -31.698 1.00 68.88 672 ARG A N 1
ATOM 5627 C CA . ARG A 1 672 ? 40.711 14.804 -31.433 1.00 68.88 672 ARG A CA 1
ATOM 5628 C C . ARG A 1 672 ? 40.529 14.086 -30.100 1.00 68.88 672 ARG A C 1
ATOM 5630 O O . ARG A 1 672 ? 39.573 14.377 -29.383 1.00 68.88 672 ARG A O 1
ATOM 5637 N N . THR A 1 673 ? 41.441 13.181 -29.765 1.00 66.62 673 THR A N 1
ATOM 5638 C CA . THR A 1 673 ? 41.390 12.408 -28.521 1.00 66.62 673 THR A CA 1
ATOM 5639 C C . THR A 1 673 ? 41.582 13.317 -27.306 1.00 66.62 673 THR A C 1
ATOM 5641 O O . THR A 1 673 ? 40.826 13.204 -26.342 1.00 66.62 673 THR A O 1
ATOM 5644 N N . ASP A 1 674 ? 42.489 14.293 -27.382 1.00 68.88 674 ASP A N 1
ATOM 5645 C CA . ASP A 1 674 ? 42.707 15.267 -26.306 1.00 68.88 674 ASP A CA 1
ATOM 5646 C C . ASP A 1 674 ? 41.509 16.205 -26.104 1.00 68.88 674 ASP A C 1
ATOM 5648 O O . ASP A 1 674 ? 41.090 16.434 -24.966 1.00 68.88 674 ASP A O 1
ATOM 5652 N N . LYS A 1 675 ? 40.872 16.668 -27.189 1.00 72.12 675 LYS A N 1
ATOM 5653 C CA . LYS A 1 675 ? 39.624 17.452 -27.106 1.00 72.12 675 LYS A CA 1
ATOM 5654 C C . LYS A 1 675 ? 38.481 16.656 -26.464 1.00 72.12 675 LYS A C 1
ATOM 5656 O O . LYS A 1 675 ? 37.759 17.188 -25.621 1.00 72.12 675 LYS A O 1
ATOM 5661 N N . ILE A 1 676 ? 38.324 15.378 -26.823 1.00 69.00 676 ILE A N 1
ATOM 5662 C CA . ILE A 1 676 ? 37.315 14.492 -26.215 1.00 69.00 676 ILE A CA 1
ATOM 5663 C C . ILE A 1 676 ? 37.611 14.286 -24.726 1.00 69.00 676 ILE A C 1
ATOM 5665 O O . ILE A 1 676 ? 36.699 14.335 -23.902 1.00 69.00 676 ILE A O 1
ATOM 5669 N N . ARG A 1 677 ? 38.884 14.110 -24.359 1.00 70.31 677 ARG A N 1
ATOM 5670 C CA . ARG A 1 677 ? 39.307 13.937 -22.966 1.00 70.31 677 ARG A CA 1
ATOM 5671 C C . ARG A 1 677 ? 39.001 15.172 -22.117 1.00 70.31 677 ARG A C 1
ATOM 5673 O O . ARG A 1 677 ? 38.489 15.028 -21.010 1.00 70.31 677 ARG A O 1
ATOM 5680 N N . GLN A 1 678 ? 39.245 16.371 -22.645 1.00 70.62 678 GLN A N 1
ATOM 5681 C CA . GLN A 1 678 ? 38.903 17.631 -21.978 1.00 70.62 678 GLN A CA 1
ATOM 5682 C C . GLN A 1 678 ? 37.382 17.814 -21.826 1.00 70.62 678 GLN A C 1
ATOM 5684 O O . GLN A 1 678 ? 36.917 18.200 -20.753 1.00 70.62 678 GLN A O 1
ATOM 5689 N N . ALA A 1 679 ? 36.594 17.468 -22.851 1.00 66.25 679 ALA A N 1
ATOM 5690 C CA . ALA A 1 679 ? 35.131 17.515 -22.784 1.00 66.25 679 ALA A CA 1
ATOM 5691 C C . ALA A 1 679 ? 34.563 16.539 -21.736 1.00 66.25 679 ALA A C 1
ATOM 5693 O O . ALA A 1 679 ? 33.706 16.920 -20.939 1.00 66.25 679 ALA A O 1
ATOM 5694 N N . LEU A 1 680 ? 35.095 15.314 -21.670 1.00 66.06 680 LEU A N 1
ATOM 5695 C CA . LEU A 1 680 ? 34.713 14.325 -20.657 1.00 66.06 680 LEU A CA 1
ATOM 5696 C C . LEU A 1 680 ? 35.092 14.775 -19.240 1.00 66.06 680 LEU A C 1
ATOM 5698 O O . LEU A 1 680 ? 34.308 14.604 -18.311 1.00 66.06 680 LEU A O 1
ATOM 5702 N N . GLN A 1 681 ? 36.260 15.395 -19.050 1.00 67.44 681 GLN A N 1
ATOM 5703 C CA . GLN A 1 681 ? 36.645 15.961 -17.751 1.00 67.44 681 GLN A CA 1
ATOM 5704 C C . GLN A 1 681 ? 35.709 17.094 -17.308 1.00 67.44 681 GLN A C 1
ATOM 5706 O O . GLN A 1 681 ? 35.378 17.190 -16.125 1.00 67.44 681 GLN A O 1
ATOM 5711 N N . HIS A 1 682 ? 35.258 17.937 -18.238 1.00 67.12 682 HIS A N 1
ATOM 5712 C CA . HIS A 1 682 ? 34.271 18.977 -17.952 1.00 67.12 682 HIS A CA 1
ATOM 5713 C C . HIS A 1 682 ? 32.906 18.376 -17.577 1.00 67.12 682 HIS A C 1
ATOM 5715 O O . HIS A 1 682 ? 32.296 18.786 -16.590 1.00 67.12 682 HIS A O 1
ATOM 5721 N N . GLU A 1 683 ? 32.461 17.343 -18.296 1.00 63.47 683 GLU A N 1
ATOM 5722 C CA . GLU A 1 683 ? 31.224 16.618 -17.990 1.00 63.47 683 GLU A CA 1
ATOM 5723 C C . GLU A 1 683 ? 31.284 15.921 -16.619 1.00 63.47 683 GLU A C 1
ATOM 5725 O O . GLU A 1 683 ? 30.320 15.966 -15.854 1.00 63.47 683 GLU A O 1
ATOM 5730 N N . HIS A 1 684 ? 32.432 15.341 -16.254 1.00 62.91 684 HIS A N 1
ATOM 5731 C CA . HIS A 1 684 ? 32.650 14.778 -14.921 1.00 62.91 684 HIS A CA 1
ATOM 5732 C C . HIS A 1 684 ? 32.545 15.841 -13.820 1.00 62.91 684 HIS A C 1
ATOM 5734 O O . HIS A 1 684 ? 31.837 15.614 -12.841 1.00 62.91 684 HIS A O 1
ATOM 5740 N N . LYS A 1 685 ? 33.139 17.028 -14.006 1.00 71.06 685 LYS A N 1
ATOM 5741 C CA . LYS A 1 685 ? 33.015 18.143 -13.048 1.00 71.06 685 LYS A CA 1
ATOM 5742 C C . LYS A 1 685 ? 31.565 18.611 -12.882 1.00 71.06 685 LYS A C 1
ATOM 5744 O O . LYS A 1 685 ? 31.123 18.826 -11.755 1.00 71.06 685 LYS A O 1
ATOM 5749 N N . ILE A 1 686 ? 30.804 18.723 -13.975 1.00 64.88 686 ILE A N 1
ATOM 5750 C CA . ILE A 1 686 ? 29.370 19.063 -13.921 1.00 64.88 686 ILE A CA 1
ATOM 5751 C C . ILE A 1 686 ? 28.590 17.982 -13.167 1.00 64.88 686 ILE A C 1
ATOM 5753 O O . ILE A 1 686 ? 27.776 18.293 -12.296 1.00 64.88 686 ILE A O 1
ATOM 5757 N N . ASN A 1 687 ? 28.852 16.710 -13.463 1.00 60.38 687 ASN A N 1
ATOM 5758 C CA . ASN A 1 687 ? 28.181 15.595 -12.804 1.00 60.38 687 ASN A CA 1
ATOM 5759 C C . ASN A 1 687 ? 28.511 15.511 -11.307 1.00 60.38 687 ASN A C 1
ATOM 5761 O O . ASN A 1 687 ? 27.623 15.189 -10.519 1.00 60.38 687 ASN A O 1
ATOM 5765 N N . ASP A 1 688 ? 29.732 15.847 -10.893 1.00 66.94 688 ASP A N 1
ATOM 5766 C CA . ASP A 1 688 ? 30.114 15.882 -9.479 1.00 66.94 688 ASP A CA 1
ATOM 5767 C C . ASP A 1 688 ? 29.421 17.024 -8.721 1.00 66.94 688 ASP A C 1
ATOM 5769 O O . ASP A 1 688 ? 28.944 16.818 -7.602 1.00 66.94 688 ASP A O 1
ATOM 5773 N N . ILE A 1 689 ? 29.274 18.200 -9.342 1.00 68.38 689 ILE A N 1
ATOM 5774 C CA . ILE A 1 689 ? 28.499 19.320 -8.778 1.00 68.38 689 ILE A CA 1
ATOM 5775 C C . ILE A 1 689 ? 27.017 18.938 -8.656 1.00 68.38 689 ILE A C 1
ATOM 5777 O O . ILE A 1 689 ? 26.405 19.136 -7.606 1.00 68.38 689 ILE A O 1
ATOM 5781 N N . LEU A 1 690 ? 26.440 18.318 -9.691 1.00 62.72 690 LEU A N 1
ATOM 5782 C CA . LEU A 1 690 ? 25.052 17.849 -9.659 1.00 62.72 690 LEU A CA 1
ATOM 5783 C C . LEU A 1 690 ? 24.834 16.766 -8.598 1.00 62.72 690 LEU A C 1
ATOM 5785 O O . LEU A 1 690 ? 23.806 16.777 -7.925 1.00 62.72 690 LEU A O 1
ATOM 5789 N N . ARG A 1 691 ? 25.795 15.853 -8.410 1.00 64.62 691 ARG A N 1
ATOM 5790 C CA . ARG A 1 691 ? 25.737 14.822 -7.363 1.00 64.62 691 ARG A CA 1
ATOM 5791 C C . ARG A 1 691 ? 25.802 15.420 -5.963 1.00 64.62 691 ARG A C 1
ATOM 5793 O O . ARG A 1 691 ? 25.025 14.989 -5.116 1.00 64.62 691 ARG A O 1
ATOM 5800 N N . LYS A 1 692 ? 26.664 16.415 -5.723 1.00 68.12 692 LYS A N 1
ATOM 5801 C CA . LYS A 1 692 ? 26.721 17.129 -4.436 1.00 68.12 692 LYS A CA 1
ATOM 5802 C C . LYS A 1 692 ? 25.395 17.832 -4.134 1.00 68.12 692 LYS A C 1
ATOM 5804 O O . LYS A 1 692 ? 24.806 17.557 -3.092 1.00 68.12 692 LYS A O 1
ATOM 5809 N N . ASN A 1 693 ? 24.850 18.587 -5.087 1.00 64.69 693 ASN A N 1
ATOM 5810 C CA . ASN A 1 693 ? 23.581 19.302 -4.905 1.00 64.69 693 ASN A CA 1
ATOM 5811 C C . ASN A 1 693 ? 22.387 18.345 -4.723 1.00 64.69 693 ASN A C 1
ATOM 5813 O O . ASN A 1 693 ? 21.533 18.567 -3.868 1.00 64.69 693 ASN A O 1
ATOM 5817 N N . LEU A 1 694 ? 22.345 17.238 -5.476 1.00 60.59 694 LEU A N 1
ATOM 5818 C CA . LEU A 1 694 ? 21.334 16.192 -5.287 1.00 60.59 694 LEU A CA 1
ATOM 5819 C C . LEU A 1 694 ? 21.455 15.531 -3.915 1.00 60.59 694 LEU A C 1
ATOM 5821 O O . LEU A 1 694 ? 20.428 15.262 -3.298 1.00 60.59 694 LEU A O 1
ATOM 5825 N N . SER A 1 695 ? 22.680 15.288 -3.436 1.00 66.94 695 SER A N 1
ATOM 5826 C CA . SER A 1 695 ? 22.920 14.675 -2.128 1.00 66.94 695 SER A CA 1
ATOM 5827 C C . SER A 1 695 ? 22.429 15.567 -0.982 1.00 66.94 695 SER A C 1
ATOM 5829 O O . SER A 1 695 ? 21.737 15.076 -0.087 1.00 66.94 695 SER A O 1
ATOM 5831 N N . GLU A 1 696 ? 22.674 16.878 -1.066 1.00 67.38 696 GLU A N 1
ATOM 5832 C CA . GLU A 1 696 ? 22.209 17.872 -0.095 1.00 67.38 696 GLU A CA 1
ATOM 5833 C C . GLU A 1 696 ? 20.681 18.015 -0.113 1.00 67.38 696 GLU A C 1
ATOM 5835 O O . GLU A 1 696 ? 20.045 18.015 0.944 1.00 67.38 696 GLU A O 1
ATOM 5840 N N . GLU A 1 697 ? 20.052 18.038 -1.294 1.00 68.44 697 GLU A N 1
ATOM 5841 C CA . GLU A 1 697 ? 18.588 18.025 -1.391 1.00 68.44 697 GLU A CA 1
ATOM 5842 C C . GLU A 1 697 ? 17.984 16.725 -0.841 1.00 68.44 697 GLU A C 1
ATOM 5844 O O . GLU A 1 697 ? 16.990 16.776 -0.112 1.00 68.44 697 GLU A O 1
ATOM 5849 N N . THR A 1 698 ? 18.575 15.555 -1.125 1.00 63.44 698 THR A N 1
ATOM 5850 C CA . THR A 1 698 ? 18.101 14.294 -0.529 1.00 63.44 698 THR A CA 1
ATOM 5851 C C . THR A 1 698 ? 18.249 14.282 0.985 1.00 63.44 698 THR A C 1
ATOM 5853 O O . THR A 1 698 ? 17.328 13.829 1.662 1.00 63.44 698 THR A O 1
ATOM 5856 N N . TYR A 1 699 ? 19.342 14.822 1.527 1.00 71.81 699 TYR A N 1
ATOM 5857 C CA . TYR A 1 699 ? 19.540 14.952 2.969 1.00 71.81 699 TYR A CA 1
ATOM 5858 C C . TYR A 1 699 ? 18.484 15.866 3.607 1.00 71.81 699 TYR A C 1
ATOM 5860 O O . TYR A 1 699 ? 17.870 15.505 4.613 1.00 71.81 699 TYR A O 1
ATOM 5868 N N . ASN A 1 700 ? 18.180 17.005 2.979 1.00 70.25 700 ASN A N 1
ATOM 5869 C CA . ASN A 1 700 ? 17.142 17.926 3.445 1.00 70.25 700 ASN A CA 1
ATOM 5870 C C . ASN A 1 700 ? 15.736 17.305 3.389 1.00 70.25 700 ASN A C 1
ATOM 5872 O O . ASN A 1 700 ? 14.936 17.484 4.313 1.00 70.25 700 ASN A O 1
ATOM 5876 N N . ILE A 1 701 ? 15.435 16.525 2.346 1.00 68.31 701 ILE A N 1
ATOM 5877 C CA . ILE A 1 701 ? 14.182 15.764 2.241 1.00 68.31 701 ILE A CA 1
ATOM 5878 C C . ILE A 1 701 ? 14.095 14.704 3.344 1.00 68.31 701 ILE A C 1
ATOM 5880 O O . ILE A 1 701 ? 13.035 14.544 3.952 1.00 68.31 701 ILE A O 1
ATOM 5884 N N . GLU A 1 702 ? 15.182 13.986 3.624 1.00 70.44 702 GLU A N 1
ATOM 5885 C CA . GLU A 1 702 ? 15.210 12.955 4.664 1.00 70.44 702 GLU A CA 1
ATOM 5886 C C . GLU A 1 702 ? 15.014 13.573 6.059 1.00 70.44 702 GLU A C 1
ATOM 5888 O O . GLU A 1 702 ? 14.160 13.112 6.819 1.00 70.44 702 GLU A O 1
ATOM 5893 N N . LYS A 1 703 ? 15.668 14.709 6.340 1.00 74.62 703 LYS A N 1
ATOM 5894 C CA . LYS A 1 703 ? 15.481 15.492 7.572 1.00 74.62 703 LYS A CA 1
ATOM 5895 C C . LYS A 1 703 ? 14.037 15.989 7.737 1.00 74.62 703 LYS A C 1
ATOM 5897 O O . LYS A 1 703 ? 13.484 15.932 8.835 1.00 74.62 703 LYS A O 1
ATOM 5902 N N . LEU A 1 704 ? 13.378 16.419 6.655 1.00 70.44 704 LEU A N 1
ATOM 5903 C CA . LEU A 1 704 ? 11.956 16.800 6.672 1.00 70.44 704 LEU A CA 1
ATOM 5904 C C . LEU A 1 704 ? 11.022 15.604 6.913 1.00 70.44 704 LEU A C 1
ATOM 5906 O O . LEU A 1 704 ? 10.022 15.740 7.622 1.00 70.44 704 LEU A O 1
ATOM 5910 N N . LYS A 1 705 ? 11.329 14.425 6.354 1.00 71.44 705 LYS A N 1
ATOM 5911 C CA . LYS A 1 705 ? 10.568 13.195 6.638 1.00 71.44 705 LYS A CA 1
ATOM 5912 C C . LYS A 1 705 ? 10.698 12.793 8.100 1.00 71.44 705 LYS A C 1
ATOM 5914 O O . LYS A 1 705 ? 9.704 12.392 8.700 1.00 71.44 705 LYS A O 1
ATOM 5919 N N . GLU A 1 706 ? 11.895 12.896 8.663 1.00 73.31 706 GLU A N 1
ATOM 5920 C CA . GLU A 1 706 ? 12.156 12.575 10.062 1.00 73.31 706 GLU A CA 1
ATOM 5921 C C . GLU A 1 706 ? 11.426 13.539 11.003 1.00 73.31 706 GLU A C 1
ATOM 5923 O O . GLU A 1 706 ? 10.735 13.097 11.923 1.00 73.31 706 GLU A O 1
ATOM 5928 N N . LEU A 1 707 ? 11.442 14.841 10.692 1.00 75.38 707 LEU A N 1
ATOM 5929 C CA . LEU A 1 707 ? 10.657 15.841 11.415 1.00 75.38 707 LEU A CA 1
ATOM 5930 C C . LEU A 1 707 ? 9.151 15.529 11.349 1.00 75.38 707 LEU A C 1
ATOM 5932 O O . LEU A 1 707 ? 8.469 15.546 12.372 1.00 75.38 707 LEU A O 1
ATOM 5936 N N . ASN A 1 708 ? 8.630 15.165 10.172 1.00 69.62 708 ASN A N 1
ATOM 5937 C CA . ASN A 1 708 ? 7.230 14.761 10.014 1.00 69.62 708 ASN A CA 1
ATOM 5938 C C . ASN A 1 708 ? 6.897 13.494 10.815 1.00 69.62 708 ASN A C 1
ATOM 5940 O O . ASN A 1 708 ? 5.847 13.446 11.452 1.00 69.62 708 ASN A O 1
ATOM 5944 N N . ARG A 1 709 ? 7.776 12.482 10.827 1.00 72.81 709 ARG A N 1
ATOM 5945 C CA . ARG A 1 709 ? 7.587 11.270 11.646 1.00 72.81 709 ARG A CA 1
ATOM 5946 C C . ARG A 1 709 ? 7.524 11.613 13.131 1.00 72.81 709 ARG A C 1
ATOM 5948 O O . ARG A 1 709 ? 6.616 11.139 13.810 1.00 72.81 709 ARG A O 1
ATOM 5955 N N . LYS A 1 710 ? 8.430 12.473 13.607 1.00 75.81 710 LYS A N 1
ATOM 5956 C CA . LYS A 1 710 ? 8.446 12.946 14.996 1.00 75.81 710 LYS A CA 1
ATOM 5957 C C . LYS A 1 710 ? 7.154 13.685 15.346 1.00 75.81 710 LYS A C 1
ATOM 5959 O O . LYS A 1 710 ? 6.493 13.327 16.309 1.00 75.81 710 LYS A O 1
ATOM 5964 N N . THR A 1 711 ? 6.715 14.604 14.486 1.00 73.06 711 THR A N 1
ATOM 5965 C CA . THR A 1 711 ? 5.476 15.373 14.698 1.00 73.06 711 THR A CA 1
ATOM 5966 C C . THR A 1 711 ? 4.235 14.469 14.739 1.00 73.06 711 THR A C 1
ATOM 5968 O O . THR A 1 711 ? 3.352 14.663 15.569 1.00 73.06 711 THR A O 1
ATOM 5971 N N . VAL A 1 712 ? 4.159 13.451 13.871 1.00 71.62 712 VAL A N 1
ATOM 5972 C CA . VAL A 1 712 ? 3.058 12.468 13.883 1.00 71.62 712 VAL A CA 1
ATOM 5973 C C . VAL A 1 712 ? 3.078 11.627 15.162 1.00 71.62 712 VAL A C 1
ATOM 5975 O O . VAL A 1 712 ? 2.018 11.388 15.744 1.00 71.62 712 VAL A O 1
ATOM 5978 N N . SER A 1 713 ? 4.264 11.213 15.620 1.00 73.69 713 SER A N 1
ATOM 5979 C CA . SER A 1 713 ? 4.429 10.505 16.894 1.00 73.69 713 SER A CA 1
ATOM 5980 C C . SER A 1 713 ? 3.972 11.367 18.070 1.00 73.69 713 SER A C 1
ATOM 5982 O O . SER A 1 713 ? 3.139 10.925 18.856 1.00 73.69 713 SER A O 1
ATOM 5984 N N . ASP A 1 714 ? 4.417 12.624 18.133 1.00 76.56 714 ASP A N 1
ATOM 5985 C CA . ASP A 1 714 ? 4.060 13.563 19.200 1.00 76.56 714 ASP A CA 1
ATOM 5986 C C . ASP A 1 714 ? 2.538 13.800 19.255 1.00 76.56 714 ASP A C 1
ATOM 5988 O O . ASP A 1 714 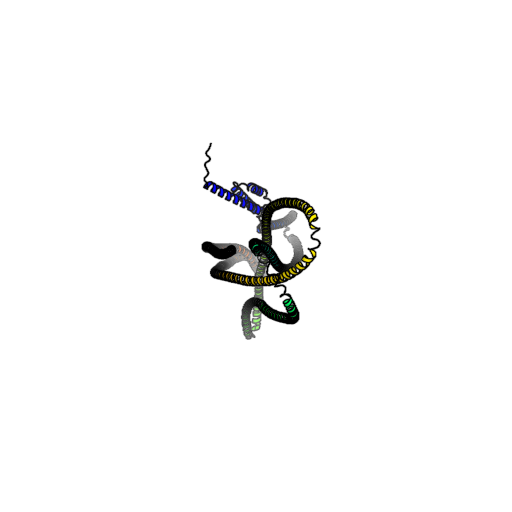? 1.939 13.801 20.332 1.00 76.56 714 ASP A O 1
ATOM 5992 N N . VAL A 1 715 ? 1.871 13.930 18.099 1.00 73.31 715 VAL A N 1
ATOM 5993 C CA . VAL A 1 715 ? 0.402 14.053 18.023 1.00 73.31 715 VAL A CA 1
ATOM 5994 C C . VAL A 1 715 ? -0.296 12.789 18.531 1.00 73.31 715 VAL A C 1
ATOM 5996 O O . VAL A 1 715 ? -1.299 12.886 19.245 1.00 73.31 715 VAL A O 1
ATOM 5999 N N . SER A 1 716 ? 0.218 11.608 18.185 1.00 73.19 716 SER A N 1
ATOM 6000 C CA . SER A 1 716 ? -0.308 10.332 18.682 1.00 73.19 716 SER A CA 1
ATOM 6001 C C . SER A 1 716 ? -0.159 10.222 20.203 1.00 73.19 716 SER A C 1
ATOM 6003 O O . SER A 1 716 ? -1.115 9.867 20.896 1.00 73.19 716 SER A O 1
ATOM 6005 N N . ASP A 1 717 ? 0.998 10.608 20.739 1.00 75.75 717 ASP A N 1
ATOM 6006 C CA . ASP A 1 717 ? 1.281 10.581 22.173 1.00 75.75 717 ASP A CA 1
ATOM 6007 C C . ASP A 1 717 ? 0.417 11.572 22.952 1.00 75.75 717 ASP A C 1
ATOM 6009 O O . ASP A 1 717 ? -0.075 11.249 24.036 1.00 75.75 717 ASP A O 1
ATOM 6013 N N . ILE A 1 718 ? 0.171 12.765 22.400 1.00 77.88 718 ILE A N 1
ATOM 6014 C CA . ILE A 1 718 ? -0.755 13.743 22.984 1.00 77.88 718 ILE A CA 1
ATOM 6015 C C . ILE A 1 718 ? -2.175 13.163 23.032 1.00 77.88 718 ILE A C 1
ATOM 6017 O O . ILE A 1 718 ? -2.793 13.177 24.099 1.00 77.88 718 ILE A O 1
ATOM 6021 N N . LYS A 1 719 ? -2.669 12.582 21.926 1.00 75.75 719 LYS A N 1
ATOM 6022 C CA . LYS A 1 719 ? -3.996 11.934 21.871 1.00 75.75 719 LYS A CA 1
ATOM 6023 C C . LYS A 1 719 ? -4.103 10.795 22.893 1.00 75.75 719 LYS A C 1
ATOM 6025 O O . LYS A 1 719 ? -5.103 10.688 23.606 1.00 75.75 719 LYS A O 1
ATOM 6030 N N . HIS A 1 720 ? -3.058 9.979 23.030 1.00 77.12 720 HIS A N 1
ATOM 6031 C CA . HIS A 1 720 ? -3.028 8.897 24.012 1.00 77.12 720 HIS A CA 1
ATOM 6032 C C . HIS A 1 720 ? -3.014 9.415 25.461 1.00 77.12 720 HIS A C 1
ATOM 6034 O O . HIS A 1 720 ? -3.808 8.961 26.291 1.00 77.12 720 HIS A O 1
ATOM 6040 N N . LYS A 1 721 ? -2.172 10.413 25.770 1.00 81.19 721 LYS A N 1
ATOM 6041 C CA . LYS A 1 721 ? -2.111 11.058 27.094 1.00 81.19 721 LYS A CA 1
ATOM 6042 C C . LYS A 1 721 ? -3.448 11.695 27.476 1.00 81.19 721 LYS A C 1
ATOM 6044 O O . LYS A 1 721 ? -3.862 11.576 28.630 1.00 81.19 721 LYS A O 1
ATOM 6049 N N . GLU A 1 722 ? -4.145 12.335 26.540 1.00 78.12 722 GLU A N 1
ATOM 6050 C CA . GLU A 1 722 ? -5.483 12.883 26.791 1.00 78.12 722 GLU A CA 1
ATOM 6051 C C . GLU A 1 722 ? -6.534 11.798 27.027 1.00 78.12 722 GLU A C 1
ATOM 6053 O O . GLU A 1 722 ? -7.314 11.907 27.975 1.00 78.12 722 GLU A O 1
ATOM 6058 N N . SER A 1 723 ? -6.512 10.709 26.253 1.00 76.06 723 SER A N 1
ATOM 6059 C CA . SER A 1 723 ? -7.391 9.558 26.491 1.00 76.06 723 SER A CA 1
ATOM 6060 C C . SER A 1 723 ? -7.183 8.962 27.888 1.00 76.06 723 SER A C 1
ATOM 6062 O O . SER A 1 723 ? -8.148 8.600 28.565 1.00 76.06 723 SER A O 1
ATOM 6064 N N . LEU A 1 724 ? -5.932 8.875 28.351 1.00 81.69 724 LEU A N 1
ATOM 6065 C CA . LEU A 1 724 ? -5.612 8.410 29.701 1.00 81.69 724 LEU A CA 1
ATOM 6066 C C . LEU A 1 724 ? -6.100 9.385 30.780 1.00 81.69 724 LEU A C 1
ATOM 6068 O O . LEU A 1 724 ? -6.604 8.938 31.812 1.00 81.69 724 LEU A O 1
ATOM 6072 N N . LYS A 1 725 ? -5.989 10.703 30.557 1.00 82.12 725 LYS A N 1
ATOM 6073 C CA . LYS A 1 725 ? -6.556 11.719 31.463 1.00 82.12 725 LYS A CA 1
ATOM 6074 C C . LYS A 1 725 ? -8.079 11.581 31.562 1.00 82.12 725 LYS A C 1
ATOM 6076 O O . LYS A 1 725 ? -8.585 11.490 32.680 1.00 82.12 725 LYS A O 1
ATOM 6081 N N . ARG A 1 726 ? -8.778 11.420 30.429 1.00 80.38 726 ARG A N 1
ATOM 6082 C CA . ARG A 1 726 ? -10.231 11.169 30.383 1.00 80.38 726 ARG A CA 1
ATOM 6083 C C . ARG A 1 726 ? -10.618 9.935 31.190 1.00 80.38 726 ARG A C 1
ATOM 6085 O O . ARG A 1 726 ? -11.508 10.005 32.032 1.00 80.38 726 ARG A O 1
ATOM 6092 N N . ALA A 1 727 ? -9.919 8.819 30.989 1.00 77.38 727 ALA A N 1
ATOM 6093 C CA . ALA A 1 727 ? -10.185 7.586 31.726 1.00 77.38 727 ALA A CA 1
ATOM 6094 C C . ALA A 1 727 ? -9.946 7.741 33.241 1.00 77.38 727 ALA A C 1
ATOM 6096 O O . ALA A 1 727 ? -10.725 7.226 34.046 1.00 77.38 727 ALA A O 1
ATOM 6097 N N . LYS A 1 728 ? -8.893 8.468 33.645 1.00 85.69 728 LYS A N 1
ATOM 6098 C CA . LYS A 1 728 ? -8.598 8.748 35.060 1.00 85.69 728 LYS A CA 1
ATOM 6099 C C . LYS A 1 728 ? -9.674 9.618 35.707 1.00 85.69 728 LYS A C 1
ATOM 6101 O O . LYS A 1 728 ? -10.110 9.294 36.808 1.00 85.69 728 LYS A O 1
ATOM 6106 N N . GLU A 1 729 ? -10.116 10.685 35.046 1.00 83.75 729 GLU A N 1
ATOM 6107 C CA . GLU A 1 729 ? -11.183 11.557 35.557 1.00 83.75 729 GLU A CA 1
ATOM 6108 C C . GLU A 1 729 ? -12.524 10.825 35.647 1.00 83.75 729 GLU A C 1
ATOM 6110 O O . GLU A 1 729 ? -13.181 10.890 36.682 1.00 83.75 729 GLU A O 1
ATOM 6115 N N . HIS A 1 730 ? -12.877 10.032 34.632 1.00 79.38 730 HIS A N 1
ATOM 6116 C CA . HIS A 1 730 ? -14.077 9.193 34.650 1.00 79.38 730 HIS A CA 1
ATOM 6117 C C . HIS A 1 730 ? -14.056 8.195 35.817 1.00 79.38 730 HIS A C 1
ATOM 6119 O O . HIS A 1 730 ? -15.036 8.033 36.543 1.00 79.38 730 HIS A O 1
ATOM 6125 N N . LYS A 1 731 ? -12.904 7.551 36.053 1.00 85.50 731 LYS A N 1
ATOM 6126 C CA . LYS A 1 731 ? -12.722 6.632 37.182 1.00 85.50 731 LYS A CA 1
ATOM 6127 C C . LYS A 1 731 ? -12.826 7.350 38.531 1.00 85.50 731 LYS A C 1
ATOM 6129 O O . LYS A 1 731 ? -13.417 6.789 39.451 1.00 85.50 731 LYS A O 1
ATOM 6134 N N . LYS A 1 732 ? -12.283 8.568 38.653 1.00 87.56 732 LYS A N 1
ATOM 6135 C CA . LYS A 1 732 ? -12.422 9.401 39.861 1.00 87.56 732 LYS A CA 1
ATOM 6136 C C . LYS A 1 732 ? -13.885 9.760 40.127 1.00 87.56 732 LYS A C 1
ATOM 6138 O O . LYS A 1 732 ? -14.324 9.620 41.262 1.00 87.56 732 LYS A O 1
ATOM 6143 N N . LEU A 1 733 ? -14.638 10.144 39.094 1.00 86.88 733 LEU A N 1
ATOM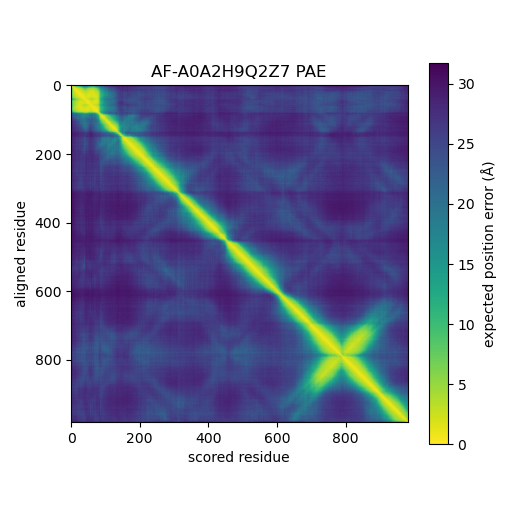 6144 C CA . LEU A 1 733 ? -16.055 10.497 39.220 1.00 86.88 733 LEU A CA 1
ATOM 6145 C C . LEU A 1 733 ? -16.905 9.312 39.699 1.00 86.88 733 LEU A C 1
ATOM 6147 O O . LEU A 1 733 ? -17.677 9.447 40.641 1.00 86.88 733 LEU A O 1
ATOM 6151 N N . ILE A 1 734 ? -16.701 8.133 39.099 1.00 82.69 734 ILE A N 1
ATOM 6152 C CA . ILE A 1 734 ? -17.379 6.896 39.518 1.00 82.69 734 ILE A CA 1
ATOM 6153 C C . ILE A 1 734 ? -17.008 6.529 40.956 1.00 82.69 734 ILE A C 1
ATOM 6155 O O . ILE A 1 734 ? -17.865 6.107 41.725 1.00 82.69 734 ILE A O 1
ATOM 6159 N N . ALA A 1 735 ? -15.730 6.651 41.326 1.00 84.31 735 ALA A N 1
ATOM 6160 C CA . ALA A 1 735 ? -15.288 6.339 42.681 1.00 84.31 735 ALA A CA 1
ATOM 6161 C C . ALA A 1 735 ? -15.919 7.279 43.717 1.00 84.31 735 ALA A C 1
ATOM 6163 O O . ALA A 1 735 ? -16.310 6.811 44.781 1.00 84.31 735 ALA A O 1
ATOM 6164 N N . GLN A 1 736 ? -16.048 8.570 43.397 1.00 86.25 736 GLN A N 1
ATOM 6165 C CA . GLN A 1 736 ? -16.736 9.529 44.258 1.00 86.25 736 GLN A CA 1
ATOM 6166 C C . GLN A 1 736 ? -18.221 9.182 44.397 1.00 86.25 736 GLN A C 1
ATOM 6168 O O . GLN A 1 736 ? -18.709 9.059 45.509 1.00 86.25 736 GLN A O 1
ATOM 6173 N N . HIS A 1 737 ? -18.907 8.905 43.288 1.00 85.12 737 HIS A N 1
ATOM 6174 C CA . HIS A 1 737 ? -20.326 8.544 43.315 1.00 85.12 737 HIS A CA 1
ATOM 6175 C C . HIS A 1 737 ? -20.619 7.266 44.101 1.00 85.12 737 HIS A C 1
ATOM 6177 O O . HIS A 1 737 ? -21.618 7.191 44.806 1.00 85.12 737 HIS A O 1
ATOM 6183 N N . LYS A 1 738 ? -19.723 6.273 44.043 1.00 84.75 738 LYS A N 1
ATOM 6184 C CA . LYS A 1 738 ? -19.825 5.087 44.904 1.00 84.75 738 LYS A CA 1
ATOM 6185 C C . LYS A 1 738 ? -19.789 5.457 46.384 1.00 84.75 738 LYS A C 1
ATOM 6187 O O . LYS A 1 738 ? -20.637 4.981 47.125 1.00 84.75 738 LYS A O 1
ATOM 6192 N N . LYS A 1 739 ? -18.863 6.333 46.793 1.00 88.81 739 LYS A N 1
ATOM 6193 C CA . LYS A 1 739 ? -18.803 6.826 48.178 1.00 88.81 739 LYS A CA 1
ATOM 6194 C C . LYS A 1 739 ? -20.077 7.572 48.562 1.00 88.81 739 LYS A C 1
ATOM 6196 O O . LYS A 1 739 ? -20.576 7.367 49.662 1.00 88.81 739 LYS A O 1
ATOM 6201 N N . ASP A 1 740 ? -20.604 8.394 47.657 1.00 82.69 740 ASP A N 1
ATOM 6202 C CA . ASP A 1 740 ? -21.834 9.150 47.890 1.00 82.69 740 ASP A CA 1
ATOM 6203 C C . ASP A 1 740 ? -23.035 8.193 48.063 1.00 82.69 740 ASP A C 1
ATOM 6205 O O . ASP A 1 740 ? -23.787 8.338 49.023 1.00 82.69 740 ASP A O 1
ATOM 6209 N N . ILE A 1 741 ? -23.167 7.150 47.225 1.00 82.00 741 ILE A N 1
ATOM 6210 C CA . ILE A 1 741 ? -24.187 6.089 47.377 1.00 82.00 741 ILE A CA 1
ATOM 6211 C C . ILE A 1 741 ? -24.015 5.328 48.695 1.00 82.00 741 ILE A C 1
ATOM 6213 O O . ILE A 1 741 ? -25.006 5.075 49.383 1.00 82.00 741 ILE A O 1
ATOM 6217 N N . ASP A 1 742 ? -22.789 4.941 49.047 1.00 83.88 742 ASP A N 1
ATOM 6218 C CA . ASP A 1 742 ? -22.510 4.193 50.277 1.00 83.88 742 ASP A CA 1
ATOM 6219 C C . ASP A 1 742 ? -22.876 5.029 51.515 1.00 83.88 742 ASP A C 1
ATOM 6221 O O . ASP A 1 742 ? -23.501 4.520 52.452 1.00 83.88 742 ASP A O 1
ATOM 6225 N N . TYR A 1 743 ? -22.564 6.329 51.493 1.00 89.69 743 TYR A N 1
ATOM 6226 C CA . TYR A 1 743 ? -22.956 7.285 52.528 1.00 89.69 743 TYR A CA 1
ATOM 6227 C C . TYR A 1 743 ? -24.480 7.411 52.635 1.00 89.69 743 TYR A C 1
ATOM 6229 O O . TYR A 1 743 ? -25.036 7.262 53.724 1.00 89.69 743 TYR A O 1
ATOM 6237 N N . LEU A 1 744 ? -25.169 7.599 51.506 1.00 86.94 744 LEU A N 1
ATOM 6238 C CA . LEU A 1 744 ? -26.627 7.738 51.450 1.00 86.94 744 LEU A CA 1
ATOM 6239 C C . LEU A 1 744 ? -27.337 6.469 51.938 1.00 86.94 744 LEU A C 1
ATOM 6241 O O . LEU A 1 744 ? -28.279 6.533 52.723 1.00 86.94 744 LEU A O 1
ATOM 6245 N N . THR A 1 745 ? -26.835 5.302 51.536 1.00 83.25 745 THR A N 1
ATOM 6246 C CA . THR A 1 745 ? -27.335 3.997 51.990 1.00 83.25 745 THR A CA 1
ATOM 6247 C C . THR A 1 745 ? -27.137 3.826 53.496 1.00 83.25 745 THR A C 1
ATOM 6249 O O . THR A 1 745 ? -28.006 3.284 54.178 1.00 83.25 745 THR A O 1
ATOM 6252 N N . SER A 1 746 ? -26.010 4.300 54.030 1.00 87.62 746 SER A N 1
ATOM 6253 C CA . SER A 1 746 ? -25.715 4.245 55.465 1.00 87.62 746 SER A CA 1
ATOM 6254 C C . SER A 1 746 ? -26.625 5.173 56.273 1.00 87.62 746 SER A C 1
ATOM 6256 O O . SER A 1 746 ? -27.163 4.742 57.292 1.00 87.62 746 SER A O 1
ATOM 6258 N N . GLN A 1 747 ? -26.864 6.404 55.799 1.00 88.38 747 GLN A N 1
ATOM 6259 C CA . GLN A 1 747 ? -27.831 7.322 56.413 1.00 88.38 747 GLN A CA 1
ATOM 6260 C C . GLN A 1 747 ? -29.241 6.731 56.419 1.00 88.38 747 GLN A C 1
ATOM 6262 O O . GLN A 1 747 ? -29.859 6.640 57.475 1.00 88.38 747 GLN A O 1
ATOM 6267 N N . LEU A 1 748 ? -29.712 6.232 55.274 1.00 86.75 748 LEU A N 1
ATOM 6268 C CA . LEU A 1 748 ? -31.045 5.642 55.172 1.00 86.75 748 LEU A CA 1
ATOM 6269 C C . LEU A 1 748 ? -31.221 4.444 56.106 1.00 86.75 748 LEU A C 1
ATOM 6271 O O . LEU A 1 748 ? -32.282 4.283 56.704 1.00 86.75 748 LEU A O 1
ATOM 6275 N N . LYS A 1 749 ? -30.197 3.592 56.247 1.00 87.75 749 LYS A N 1
ATOM 6276 C CA . LYS A 1 749 ? -30.236 2.475 57.203 1.00 87.75 749 LYS A CA 1
ATOM 6277 C C . LYS A 1 749 ? -30.360 2.975 58.639 1.00 87.75 749 LYS A C 1
ATOM 6279 O O . LYS A 1 749 ? -31.131 2.406 59.405 1.00 87.75 749 LYS A O 1
ATOM 6284 N N . LYS A 1 750 ? -29.616 4.022 59.006 1.00 90.25 750 LYS A N 1
ATOM 6285 C CA . LYS A 1 750 ? -29.687 4.623 60.343 1.00 90.25 750 LYS A CA 1
ATOM 6286 C C . LYS A 1 750 ? -31.089 5.173 60.623 1.00 90.25 750 LYS A C 1
ATOM 6288 O O . LYS A 1 750 ? -31.656 4.866 61.670 1.00 90.25 750 LYS A O 1
ATOM 6293 N N . ASP A 1 751 ? -31.664 5.895 59.664 1.00 85.00 751 ASP A N 1
ATOM 6294 C CA . ASP A 1 751 ? -33.022 6.439 59.761 1.00 85.00 751 ASP A CA 1
ATOM 6295 C C . ASP A 1 751 ? -34.070 5.324 59.868 1.00 85.00 751 ASP A C 1
ATOM 6297 O O . ASP A 1 751 ? -34.975 5.403 60.698 1.00 85.00 751 ASP A O 1
ATOM 6301 N N . PHE A 1 752 ? -33.915 4.252 59.083 1.00 90.31 752 PHE A N 1
ATOM 6302 C CA . PHE A 1 752 ? -34.775 3.070 59.137 1.00 90.31 752 PHE A CA 1
ATOM 6303 C C . PHE A 1 752 ? -34.765 2.415 60.517 1.00 90.31 752 PHE A C 1
ATOM 6305 O O . PHE A 1 752 ? -35.831 2.196 61.084 1.00 90.31 752 PHE A O 1
ATOM 6312 N N . TYR A 1 753 ? -33.586 2.115 61.074 1.00 88.81 753 TYR A N 1
ATOM 6313 C CA . TYR A 1 753 ? -33.498 1.454 62.379 1.00 88.81 753 TYR A CA 1
ATOM 6314 C C . TYR A 1 753 ? -34.028 2.336 63.511 1.00 88.81 753 TYR A C 1
ATOM 6316 O O . TYR A 1 753 ? -34.673 1.821 64.421 1.00 88.81 753 TYR A O 1
ATOM 6324 N N . SER A 1 754 ? -33.807 3.652 63.431 1.00 90.44 754 SER A N 1
ATOM 6325 C CA . SER A 1 754 ? -34.356 4.616 64.389 1.00 90.44 754 SER A CA 1
ATOM 6326 C C . SER A 1 754 ? -35.889 4.635 64.357 1.00 90.44 754 SER A C 1
ATOM 6328 O O . SER A 1 754 ? -36.532 4.411 65.383 1.00 90.44 754 SER A O 1
ATOM 6330 N N . LYS A 1 755 ? -36.486 4.809 63.167 1.00 89.19 755 LYS A N 1
ATOM 6331 C CA . LYS A 1 755 ? -37.947 4.801 62.983 1.00 89.19 755 LYS A CA 1
ATOM 6332 C C . LYS A 1 755 ? -38.570 3.458 63.372 1.00 89.19 755 LYS A C 1
ATOM 6334 O O . LYS A 1 755 ? -39.551 3.438 64.106 1.00 89.19 755 LYS A O 1
ATOM 6339 N N . PHE A 1 756 ? -37.962 2.346 62.952 1.00 89.69 756 PHE A N 1
ATOM 6340 C CA . PHE A 1 756 ? -38.429 1.001 63.291 1.00 89.69 756 PHE A CA 1
ATOM 6341 C C . PHE A 1 756 ? -38.417 0.760 64.799 1.00 89.69 756 PHE A C 1
ATOM 6343 O O . PHE A 1 756 ? -39.378 0.221 65.335 1.00 89.69 756 PHE A O 1
ATOM 6350 N N . GLY A 1 757 ? -37.362 1.197 65.495 1.00 87.44 757 GLY A N 1
ATOM 6351 C CA . GLY A 1 757 ? -37.298 1.119 66.953 1.00 87.44 757 GLY A CA 1
ATOM 6352 C C . GLY A 1 757 ? -38.427 1.902 67.627 1.00 87.44 757 GLY A C 1
ATOM 6353 O O . GLY A 1 757 ? -39.093 1.369 68.510 1.00 87.44 757 GLY A O 1
ATOM 6354 N N . GLN A 1 758 ? -38.689 3.134 67.178 1.00 90.56 758 GLN A N 1
ATOM 6355 C CA . GLN A 1 758 ? -39.761 3.973 67.724 1.00 90.56 758 GLN A CA 1
ATOM 6356 C C . GLN A 1 758 ? -41.158 3.381 67.486 1.00 90.56 758 GLN A C 1
ATOM 6358 O O . GLN A 1 758 ? -41.974 3.355 68.407 1.00 90.56 758 GLN A O 1
ATOM 6363 N N . GLU A 1 759 ? -41.448 2.893 66.277 1.00 89.31 759 GLU A N 1
ATOM 6364 C CA . GLU A 1 759 ? -42.751 2.291 65.969 1.00 89.31 759 GLU A CA 1
ATOM 6365 C C . GLU A 1 759 ? -42.949 0.944 66.662 1.00 89.31 759 GLU A C 1
ATOM 6367 O O . GLU A 1 759 ? -44.028 0.682 67.198 1.00 89.31 759 GLU A O 1
ATOM 6372 N N . LEU A 1 760 ? -41.902 0.118 66.742 1.00 89.56 760 LEU A N 1
ATOM 6373 C CA . LEU A 1 760 ? -41.957 -1.138 67.480 1.00 89.56 760 LEU A CA 1
ATOM 6374 C C . LEU A 1 760 ? -42.264 -0.886 68.960 1.00 89.56 760 LEU A C 1
ATOM 6376 O O . LEU A 1 760 ? -43.114 -1.568 69.525 1.00 89.56 760 LEU A O 1
ATOM 6380 N N . GLN A 1 761 ? -41.640 0.129 69.565 1.00 90.06 761 GLN A N 1
ATOM 6381 C CA . GLN A 1 761 ? -41.905 0.511 70.952 1.00 90.06 761 GLN A CA 1
ATOM 6382 C C . GLN A 1 761 ? -43.376 0.908 71.159 1.00 90.06 761 GLN A C 1
ATOM 6384 O O . GLN A 1 761 ? -44.001 0.442 72.108 1.00 90.06 761 GLN A O 1
ATOM 6389 N N . LYS A 1 762 ? -43.958 1.702 70.243 1.00 90.75 762 LYS A N 1
ATOM 6390 C CA . LYS A 1 762 ? -45.386 2.075 70.287 1.00 90.75 762 LYS A CA 1
ATOM 6391 C C . LYS A 1 762 ? -46.297 0.848 70.217 1.00 90.75 762 LYS A C 1
ATOM 6393 O O . LYS A 1 762 ? -47.246 0.746 70.992 1.00 90.75 762 LYS A O 1
ATOM 6398 N N . HIS A 1 763 ? -46.001 -0.097 69.322 1.00 87.56 763 HIS A N 1
ATOM 6399 C CA . HIS A 1 763 ? -46.771 -1.337 69.204 1.00 87.56 763 HIS A CA 1
ATOM 6400 C C . HIS A 1 763 ? -46.649 -2.232 70.441 1.00 87.56 763 HIS A C 1
ATOM 6402 O O . HIS A 1 763 ? -47.652 -2.820 70.841 1.00 87.56 763 HIS A O 1
ATOM 6408 N N . ILE A 1 764 ? -45.464 -2.310 71.056 1.00 88.69 764 ILE A N 1
ATOM 6409 C CA . ILE A 1 764 ? -45.244 -3.039 72.313 1.00 88.69 764 ILE A CA 1
ATOM 6410 C C . ILE A 1 764 ? -46.077 -2.420 73.442 1.00 88.69 764 ILE A C 1
ATOM 6412 O O . ILE A 1 764 ? -46.750 -3.153 74.160 1.00 88.69 764 ILE A O 1
ATOM 6416 N N . SER A 1 765 ? -46.070 -1.090 73.586 1.00 89.50 765 SER A N 1
ATOM 6417 C CA . SER A 1 765 ? -46.855 -0.391 74.613 1.00 89.50 765 SER A CA 1
ATOM 6418 C C . SER A 1 765 ? -48.360 -0.620 74.452 1.00 89.50 765 SER A C 1
ATOM 6420 O O . SER A 1 765 ? -49.022 -0.956 75.430 1.00 89.50 765 SER A O 1
ATOM 6422 N N . LEU A 1 766 ? -48.884 -0.506 73.225 1.00 90.06 766 LEU A N 1
ATOM 6423 C CA . LEU A 1 766 ? -50.300 -0.755 72.926 1.00 90.06 766 LEU A CA 1
ATOM 6424 C C . LEU A 1 766 ? -50.706 -2.210 73.189 1.00 90.06 766 LEU A C 1
ATOM 6426 O O . LEU A 1 766 ? -51.761 -2.458 73.763 1.00 90.06 766 LEU A O 1
ATOM 6430 N N . GLU A 1 767 ? -49.878 -3.173 72.777 1.00 89.69 767 GLU A N 1
ATOM 6431 C CA . GLU A 1 767 ? -50.154 -4.598 72.997 1.00 89.69 767 GLU A CA 1
ATOM 6432 C C . GLU A 1 767 ? -50.140 -4.950 74.485 1.00 89.69 767 GLU A C 1
ATOM 6434 O O . GLU A 1 767 ? -50.991 -5.702 74.954 1.00 89.69 767 GLU A O 1
ATOM 6439 N N . LYS A 1 768 ? -49.196 -4.372 75.237 1.00 89.44 768 LYS A N 1
ATOM 6440 C CA . LYS A 1 768 ? -49.113 -4.556 76.685 1.00 89.44 768 LYS A CA 1
ATOM 6441 C C . LYS A 1 768 ? -50.379 -4.047 77.369 1.00 89.44 768 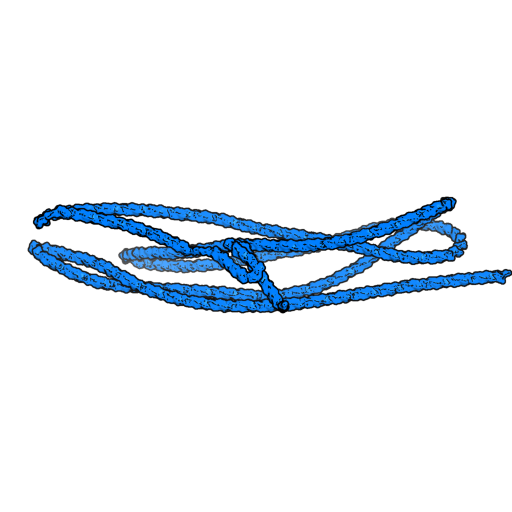LYS A C 1
ATOM 6443 O O . LYS A 1 768 ? -50.964 -4.763 78.168 1.00 89.44 768 LYS A O 1
ATOM 6448 N N . GLU A 1 769 ? -50.841 -2.854 76.998 1.00 90.81 769 GLU A N 1
ATOM 6449 C CA . GLU A 1 769 ? -52.069 -2.273 77.546 1.00 90.81 769 GLU A CA 1
ATOM 6450 C C . GLU A 1 769 ? -53.315 -3.119 77.220 1.00 90.81 769 GLU A C 1
ATOM 6452 O O . GLU A 1 769 ? -54.182 -3.303 78.074 1.00 90.81 769 GLU A O 1
ATOM 6457 N N . GLN A 1 770 ? -53.405 -3.663 75.999 1.00 89.19 770 GLN A N 1
ATOM 6458 C CA . GLN A 1 770 ? -54.501 -4.549 75.588 1.00 89.19 770 GLN A CA 1
ATOM 6459 C C . GLN A 1 770 ? -54.511 -5.854 76.388 1.00 89.19 770 GLN A C 1
ATOM 6461 O O . GLN A 1 770 ? -55.549 -6.236 76.932 1.00 89.19 770 GLN A O 1
ATOM 6466 N N . LEU A 1 771 ? -53.359 -6.516 76.506 1.00 87.44 771 LEU A N 1
ATOM 6467 C CA . LEU A 1 771 ? -53.264 -7.773 77.240 1.00 87.44 771 LEU A CA 1
ATOM 6468 C C . LEU A 1 771 ? -53.406 -7.570 78.750 1.00 87.44 771 LEU A C 1
ATOM 6470 O O . LEU A 1 771 ? -53.950 -8.447 79.413 1.00 87.44 771 LEU A O 1
ATOM 6474 N N . ASP A 1 772 ? -52.967 -6.437 79.309 1.00 87.62 772 ASP A N 1
ATOM 6475 C CA . ASP A 1 772 ? -53.179 -6.111 80.727 1.00 87.62 772 ASP A CA 1
ATOM 6476 C C . ASP A 1 772 ? -54.686 -5.999 81.038 1.00 87.62 772 ASP A C 1
ATOM 6478 O O . ASP A 1 772 ? -55.163 -6.529 82.048 1.00 87.62 772 ASP A O 1
ATOM 6482 N N . LYS A 1 773 ? -55.467 -5.386 80.134 1.00 89.88 773 LYS A N 1
ATOM 6483 C CA . LYS A 1 773 ? -56.941 -5.354 80.211 1.00 89.88 773 LYS A CA 1
ATOM 6484 C C . LYS A 1 773 ? -57.558 -6.756 80.094 1.00 89.88 773 LYS A C 1
ATOM 6486 O O . LYS A 1 773 ? -58.425 -7.101 80.892 1.00 89.88 773 LYS A O 1
ATOM 6491 N N . GLU A 1 774 ? -57.093 -7.598 79.168 1.00 85.69 774 GLU A N 1
ATOM 6492 C CA . GLU A 1 774 ? -57.563 -8.994 79.068 1.00 85.69 774 GLU A CA 1
ATOM 6493 C C . GLU A 1 774 ? -57.211 -9.830 80.307 1.00 85.69 774 GLU A C 1
ATOM 6495 O O . GLU A 1 774 ? -58.028 -10.616 80.787 1.00 85.69 774 GLU A O 1
ATOM 6500 N N . PHE A 1 775 ? -55.996 -9.677 80.838 1.00 88.50 775 PHE A N 1
ATOM 6501 C CA . PHE A 1 775 ? -55.528 -10.417 82.005 1.00 88.50 775 PHE A CA 1
ATOM 6502 C C . PHE A 1 775 ? -56.336 -10.055 83.245 1.00 88.50 775 PHE A C 1
ATOM 6504 O O . PHE A 1 775 ? -56.758 -10.943 83.979 1.00 88.50 775 PHE A O 1
ATOM 6511 N N . THR A 1 776 ? -56.584 -8.761 83.468 1.00 86.12 776 THR A N 1
ATOM 6512 C CA . THR A 1 776 ? -57.399 -8.282 84.593 1.00 86.12 776 THR A CA 1
ATOM 6513 C C . THR A 1 776 ? -58.845 -8.766 84.517 1.00 86.12 776 THR A C 1
ATOM 6515 O O . THR A 1 776 ? -59.368 -9.217 85.538 1.00 86.12 776 THR A O 1
ATOM 6518 N N . LEU A 1 777 ? -59.454 -8.762 83.326 1.00 85.38 777 LEU A N 1
ATOM 6519 C CA . LEU A 1 777 ? -60.782 -9.342 83.093 1.00 85.38 777 LEU A CA 1
ATOM 6520 C C . LEU A 1 777 ? -60.806 -10.841 83.415 1.00 85.38 777 LEU A C 1
ATOM 6522 O O . LEU A 1 777 ? -61.601 -11.279 84.244 1.00 85.38 777 LEU A O 1
ATOM 6526 N N . LYS A 1 778 ? -59.868 -11.621 82.865 1.00 85.25 778 LYS A N 1
ATOM 6527 C CA . LYS A 1 778 ? -59.778 -13.065 83.140 1.00 85.25 778 LYS A CA 1
ATOM 6528 C C . LYS A 1 778 ? -59.506 -13.378 84.605 1.00 85.25 778 LYS A C 1
ATOM 6530 O O . LYS A 1 778 ? -60.038 -14.347 85.145 1.00 85.25 778 LYS A O 1
ATOM 6535 N N . LEU A 1 779 ? -58.670 -12.577 85.264 1.00 84.88 779 LEU A N 1
ATOM 6536 C CA . LEU A 1 779 ? -58.396 -12.721 86.688 1.00 84.88 779 LEU A CA 1
ATOM 6537 C C . LEU A 1 779 ? -59.670 -12.473 87.509 1.00 84.88 779 LEU A C 1
ATOM 6539 O O . LEU A 1 779 ? -59.887 -13.177 88.490 1.00 84.88 779 LEU A O 1
ATOM 6543 N N . ALA A 1 780 ? -60.505 -11.507 87.109 1.00 83.06 780 ALA A N 1
ATOM 6544 C CA . ALA A 1 780 ? -61.790 -11.221 87.741 1.00 83.06 780 ALA A CA 1
ATOM 6545 C C . ALA A 1 780 ? -62.810 -12.351 87.522 1.00 83.06 780 ALA A C 1
ATOM 6547 O O . ALA A 1 780 ? -63.382 -12.821 88.500 1.00 83.06 780 ALA A O 1
ATOM 6548 N N . GLU A 1 781 ? -62.958 -12.858 86.296 1.00 82.88 781 GLU A N 1
ATOM 6549 C CA . GLU A 1 781 ? -63.816 -14.016 85.972 1.00 82.88 781 GLU A CA 1
ATOM 6550 C C . GLU A 1 781 ? -63.402 -15.279 86.742 1.00 82.88 781 GLU A C 1
ATOM 6552 O O . GLU A 1 781 ? -64.226 -16.088 87.163 1.00 82.88 781 GLU A O 1
ATOM 6557 N N . SER A 1 782 ? -62.100 -15.443 86.971 1.00 80.75 782 SER A N 1
ATOM 6558 C CA . SER A 1 782 ? -61.566 -16.601 87.685 1.00 80.75 782 SER A CA 1
ATOM 6559 C C . SER A 1 782 ? -61.719 -16.503 89.204 1.00 80.75 782 SER A C 1
ATOM 6561 O O . SER A 1 782 ? -61.576 -17.519 89.880 1.00 80.75 782 SER A O 1
ATOM 6563 N N . LYS A 1 783 ? -61.993 -15.316 89.773 1.00 80.56 783 LYS A N 1
ATOM 6564 C CA . LYS A 1 783 ? -62.136 -15.142 91.232 1.00 80.56 783 LYS A CA 1
ATOM 6565 C C . LYS A 1 783 ? -63.284 -15.962 91.815 1.00 80.56 783 LYS A C 1
ATOM 6567 O O . LYS A 1 783 ? -63.165 -16.372 92.963 1.00 80.56 783 LYS A O 1
ATOM 6572 N N . GLU A 1 784 ? -64.350 -16.217 91.057 1.00 72.69 784 GLU A N 1
ATOM 6573 C CA . GLU A 1 784 ? -65.411 -17.136 91.491 1.00 72.69 784 GLU A CA 1
ATOM 6574 C C . GLU A 1 784 ? -64.921 -18.582 91.549 1.00 72.69 784 GLU A C 1
ATOM 6576 O O . GLU A 1 784 ? -65.072 -19.231 92.576 1.00 72.69 784 GLU A O 1
ATOM 6581 N N . LYS A 1 785 ? -64.234 -19.048 90.500 1.00 71.88 785 LYS A N 1
ATOM 6582 C CA . LYS A 1 785 ? -63.681 -20.412 90.413 1.00 71.88 785 LYS A CA 1
ATOM 6583 C C . LYS A 1 785 ? -62.570 -20.686 91.432 1.00 71.88 785 LYS A C 1
ATOM 6585 O O . LYS A 1 785 ? -62.266 -21.834 91.726 1.00 71.88 785 LYS A O 1
ATOM 6590 N N . LEU A 1 786 ? -61.934 -19.633 91.948 1.00 72.25 786 LEU A N 1
ATOM 6591 C CA . LEU A 1 786 ? -60.844 -19.715 92.923 1.00 72.25 786 LEU A CA 1
ATOM 6592 C C . LEU A 1 786 ? -61.321 -19.831 94.380 1.00 72.25 786 LEU A C 1
ATOM 6594 O O . LEU A 1 786 ? -60.475 -20.072 95.237 1.00 72.25 786 LEU A O 1
ATOM 6598 N N . LYS A 1 787 ? -62.621 -19.658 94.676 1.00 78.31 787 LYS A N 1
ATOM 6599 C CA . LYS A 1 787 ? -63.155 -19.769 96.050 1.00 78.31 787 LYS A CA 1
ATOM 6600 C C . LYS A 1 787 ? -63.098 -21.198 96.603 1.00 78.31 787 LYS A C 1
ATOM 6602 O O . LYS A 1 787 ? -62.928 -21.352 97.808 1.00 78.31 787 LYS A O 1
ATOM 6607 N N . ASP A 1 788 ? -63.147 -22.198 95.724 1.00 74.31 788 ASP A N 1
ATOM 6608 C CA . ASP A 1 788 ? -63.219 -23.621 96.092 1.00 74.31 788 ASP A CA 1
ATOM 6609 C C . ASP A 1 788 ? -61.866 -24.355 95.984 1.00 74.31 788 ASP A C 1
ATOM 6611 O O . ASP A 1 788 ? -61.780 -25.555 96.233 1.00 74.31 788 ASP A O 1
ATOM 6615 N N . LEU A 1 789 ? -60.793 -23.648 95.604 1.00 76.12 789 LEU A N 1
ATOM 6616 C CA . LEU A 1 789 ? -59.462 -24.220 95.371 1.00 76.12 789 LEU A CA 1
ATOM 6617 C C . LEU A 1 789 ? -58.531 -24.020 96.572 1.00 76.12 789 LEU A C 1
ATOM 6619 O O . LEU A 1 789 ? -58.524 -22.974 97.224 1.00 76.12 789 LEU A O 1
ATOM 6623 N N . SER A 1 790 ? -57.656 -24.994 96.825 1.00 79.94 790 SER A N 1
ATOM 6624 C CA . SER A 1 790 ? -56.628 -24.879 97.862 1.00 79.94 790 SER A CA 1
ATOM 6625 C C . SER A 1 790 ? -55.618 -23.768 97.532 1.00 79.94 790 SER A C 1
ATOM 6627 O O . SER A 1 790 ? -55.332 -23.456 96.373 1.00 79.94 790 SER A O 1
ATOM 6629 N N . GLY A 1 791 ? -54.974 -23.187 98.550 1.00 80.38 791 GLY A N 1
ATOM 6630 C CA . GLY A 1 791 ? -53.979 -22.120 98.353 1.00 80.38 791 GLY A CA 1
ATOM 6631 C C . GLY A 1 791 ? -52.764 -22.511 97.486 1.00 80.38 791 GLY A C 1
ATOM 6632 O O . GLY A 1 791 ? -52.009 -21.636 97.045 1.00 80.38 791 GLY A O 1
ATOM 6633 N N . ARG A 1 792 ? -52.547 -23.810 97.236 1.00 80.44 792 ARG A N 1
ATOM 6634 C CA . ARG A 1 792 ? -51.545 -24.313 96.285 1.00 80.44 792 ARG A CA 1
ATOM 6635 C C . ARG A 1 792 ? -52.074 -24.260 94.850 1.00 80.44 792 ARG A C 1
ATOM 6637 O O . ARG A 1 792 ? -51.400 -23.703 93.987 1.00 80.44 792 ARG A O 1
ATOM 6644 N N . GLU A 1 793 ? -53.299 -24.719 94.623 1.00 76.56 793 GLU A N 1
ATOM 6645 C CA . GLU A 1 793 ? -53.962 -24.687 93.312 1.00 76.56 793 GLU A CA 1
ATOM 6646 C C . GLU A 1 793 ? -54.229 -23.253 92.838 1.00 76.56 793 GLU A C 1
ATOM 6648 O O . GLU A 1 793 ? -54.013 -22.940 91.671 1.00 76.56 793 GLU A O 1
ATOM 6653 N N . VAL A 1 794 ? -54.575 -22.333 93.747 1.00 79.75 794 VAL A N 1
ATOM 6654 C CA . VAL A 1 794 ? -54.700 -20.893 93.446 1.00 79.75 794 VAL A CA 1
ATOM 6655 C C . VAL A 1 794 ? -53.377 -20.304 92.939 1.00 79.75 794 VAL A C 1
ATOM 6657 O O . VAL A 1 794 ? -53.368 -19.471 92.025 1.00 79.75 794 VAL A O 1
ATOM 6660 N N . ARG A 1 795 ? -52.243 -20.716 93.522 1.00 79.75 795 ARG A N 1
ATOM 6661 C CA . ARG A 1 795 ? -50.907 -20.266 93.096 1.00 79.75 795 ARG A CA 1
ATOM 6662 C C . ARG A 1 795 ? -50.527 -20.847 91.740 1.00 79.75 795 ARG A C 1
ATOM 6664 O O . ARG A 1 795 ? -50.057 -20.098 90.886 1.00 79.75 795 ARG A O 1
ATOM 6671 N N . GLU A 1 796 ? -50.774 -22.135 91.519 1.00 82.25 796 GLU A N 1
ATOM 6672 C CA . GLU A 1 796 ? -50.533 -22.780 90.224 1.00 82.25 796 GLU A CA 1
ATOM 6673 C C . GLU A 1 796 ? -51.413 -22.190 89.120 1.00 82.25 796 GLU A C 1
ATOM 6675 O O . GLU A 1 796 ? -50.915 -21.897 88.034 1.00 82.25 796 GLU A O 1
ATOM 6680 N N . PHE A 1 797 ? -52.688 -21.926 89.405 1.00 84.44 797 PHE A N 1
ATOM 6681 C CA . PHE A 1 797 ? -53.611 -21.305 88.462 1.00 84.44 797 PHE A CA 1
ATOM 6682 C C . PHE A 1 797 ? -53.167 -19.886 88.085 1.00 84.44 797 PHE A C 1
ATOM 6684 O O . PHE A 1 797 ? -53.050 -19.576 86.900 1.00 84.44 797 PHE A O 1
ATOM 6691 N N . LYS A 1 798 ? -52.815 -19.037 89.064 1.00 84.75 798 LYS A N 1
ATOM 6692 C CA . LYS A 1 798 ? -52.256 -17.696 88.795 1.00 84.75 798 LYS A CA 1
ATOM 6693 C C . LYS A 1 798 ? -50.942 -17.764 88.016 1.00 84.75 798 LYS A C 1
ATOM 6695 O O . LYS A 1 798 ? -50.713 -16.931 87.142 1.00 84.75 798 LYS A O 1
ATOM 6700 N N . SER A 1 799 ? -50.089 -18.746 88.310 1.00 84.06 799 SER A N 1
ATOM 6701 C CA . SER A 1 799 ? -48.836 -18.946 87.584 1.00 84.06 799 SER A CA 1
ATOM 6702 C C . SER A 1 799 ? -49.073 -19.372 86.133 1.00 84.06 799 SER A C 1
ATOM 6704 O O . SER A 1 799 ? -48.400 -18.846 85.249 1.00 84.06 799 SER A O 1
ATOM 6706 N N . LYS A 1 800 ? -50.035 -20.270 85.874 1.00 86.31 800 LYS A N 1
ATOM 6707 C CA . LYS A 1 800 ? -50.446 -20.670 84.517 1.00 86.31 800 LYS A CA 1
ATOM 6708 C C . LYS A 1 800 ? -51.024 -19.492 83.740 1.00 86.31 800 LYS A C 1
ATOM 6710 O O . LYS A 1 800 ? -50.581 -19.231 82.630 1.00 86.31 800 LYS A O 1
ATOM 6715 N N . LEU A 1 801 ? -51.920 -18.714 84.347 1.00 85.44 801 LEU A N 1
ATOM 6716 C CA . LEU A 1 801 ? -52.504 -17.525 83.716 1.00 85.44 801 LEU A CA 1
ATOM 6717 C C . LEU A 1 801 ? -51.446 -16.474 83.357 1.00 85.44 801 LEU A C 1
ATOM 6719 O O . LEU A 1 801 ? -51.523 -15.847 82.303 1.00 85.44 801 LEU A O 1
ATOM 6723 N N . ARG A 1 802 ? -50.439 -16.295 84.220 1.00 86.31 802 ARG A N 1
ATOM 6724 C CA . ARG A 1 802 ? -49.318 -15.385 83.960 1.00 86.31 802 ARG A CA 1
ATOM 6725 C C . ARG A 1 802 ? -48.400 -15.904 82.852 1.00 86.31 802 ARG A C 1
ATOM 6727 O O . ARG A 1 802 ? -48.001 -15.129 81.994 1.00 86.31 802 ARG A O 1
ATOM 6734 N N . SER A 1 803 ? -48.133 -17.209 82.829 1.00 86.81 803 SER A N 1
ATOM 6735 C CA . SER A 1 803 ? -47.408 -17.871 81.738 1.00 86.81 803 SER A CA 1
ATOM 6736 C C . SER A 1 803 ? -48.140 -17.735 80.400 1.00 86.81 803 SER A C 1
ATOM 6738 O O . SER A 1 803 ? -47.509 -17.389 79.407 1.00 86.81 803 SER A O 1
ATOM 6740 N N . GLU A 1 804 ? -49.458 -17.946 80.363 1.00 88.12 804 GLU A N 1
ATOM 6741 C CA . GLU A 1 804 ? -50.265 -17.775 79.150 1.00 88.12 804 GLU A CA 1
ATOM 6742 C C . GLU A 1 804 ? -50.270 -16.325 78.658 1.00 88.12 804 GLU A C 1
ATOM 6744 O O . GLU A 1 804 ? -50.206 -16.085 77.450 1.00 88.12 804 GLU A O 1
ATOM 6749 N N . TYR A 1 805 ? -50.334 -15.360 79.580 1.00 92.06 805 TYR A N 1
ATOM 6750 C CA . TYR A 1 805 ? -50.186 -13.942 79.266 1.00 92.06 805 TYR A CA 1
ATOM 6751 C C . TYR A 1 805 ? -48.813 -13.653 78.651 1.00 92.06 805 TYR A C 1
ATOM 6753 O O . TYR A 1 805 ? -48.746 -13.070 77.570 1.00 92.06 805 TYR A O 1
ATOM 6761 N N . ASP A 1 806 ? -47.728 -14.098 79.292 1.00 87.50 806 ASP A N 1
ATOM 6762 C CA . ASP A 1 806 ? -46.362 -13.835 78.830 1.00 87.50 806 ASP A CA 1
ATOM 6763 C C . ASP A 1 806 ? -46.104 -14.475 77.457 1.00 87.50 806 ASP A C 1
ATOM 6765 O O . ASP A 1 806 ? -45.494 -13.852 76.584 1.00 87.50 806 ASP A O 1
ATOM 6769 N N . ASP A 1 807 ? -46.610 -15.689 77.229 1.00 88.88 807 ASP A N 1
ATOM 6770 C CA . ASP A 1 807 ? -46.499 -16.382 75.944 1.00 88.88 807 ASP A CA 1
ATOM 6771 C C . ASP A 1 807 ? -47.315 -15.696 74.845 1.00 88.88 807 ASP A C 1
ATOM 6773 O O . ASP A 1 807 ? -46.825 -15.537 73.721 1.00 88.88 807 ASP A O 1
ATOM 6777 N N . LYS A 1 808 ? -48.544 -15.252 75.145 1.00 89.56 808 LYS A N 1
ATOM 6778 C CA . LYS A 1 808 ? -49.360 -14.477 74.198 1.00 89.56 808 LYS A CA 1
ATOM 6779 C C . LYS A 1 808 ? -48.716 -13.138 73.870 1.00 89.56 808 LYS A C 1
ATOM 6781 O O . LYS A 1 808 ? -48.622 -12.793 72.694 1.00 89.56 808 LYS A O 1
ATOM 6786 N N . PHE A 1 809 ? -48.219 -12.425 74.877 1.00 88.75 809 PHE A N 1
ATOM 6787 C CA . PHE A 1 809 ? -47.517 -11.159 74.706 1.00 88.75 809 PHE A CA 1
ATOM 6788 C C . PHE A 1 809 ? -46.285 -11.326 73.812 1.00 88.75 809 PHE A C 1
ATOM 6790 O O . PHE A 1 809 ? -46.127 -10.586 72.841 1.00 88.75 809 PHE A O 1
ATOM 6797 N N . ARG A 1 810 ? -45.454 -12.351 74.057 1.00 88.56 810 ARG A N 1
ATOM 6798 C CA . ARG A 1 810 ? -44.292 -12.659 73.204 1.00 88.56 810 ARG A CA 1
ATOM 6799 C C . ARG A 1 810 ? -44.698 -12.970 71.765 1.00 88.56 810 ARG A C 1
ATOM 6801 O O . ARG A 1 810 ? -44.150 -12.356 70.852 1.00 88.56 810 ARG A O 1
ATOM 6808 N N . LYS A 1 811 ? -45.671 -13.866 71.552 1.00 90.06 811 LYS A N 1
ATOM 6809 C CA . LYS A 1 811 ? -46.130 -14.251 70.203 1.00 90.06 811 LYS A CA 1
ATOM 6810 C C . LYS A 1 811 ? -46.731 -13.071 69.438 1.00 90.06 811 LYS A C 1
ATOM 6812 O O . LYS A 1 811 ? -46.409 -12.878 68.265 1.00 90.06 811 LYS A O 1
ATOM 6817 N N . ASN A 1 812 ? -47.559 -12.253 70.089 1.00 89.19 812 ASN A N 1
ATOM 6818 C CA . ASN A 1 812 ? -48.166 -11.083 69.456 1.00 89.19 812 ASN A CA 1
ATOM 6819 C C . ASN A 1 812 ? -47.122 -10.006 69.138 1.00 89.19 812 ASN A C 1
ATOM 6821 O O . ASN A 1 812 ? -47.178 -9.410 68.060 1.00 89.19 812 ASN A O 1
ATOM 6825 N N . ILE A 1 813 ? -46.130 -9.798 70.013 1.00 90.06 813 ILE A N 1
ATOM 6826 C CA . ILE A 1 813 ? -44.996 -8.911 69.730 1.00 90.06 813 ILE A CA 1
ATOM 6827 C C . ILE A 1 813 ? -44.174 -9.426 68.557 1.00 90.06 813 ILE A C 1
ATOM 6829 O O . ILE A 1 813 ? -43.844 -8.631 67.683 1.00 90.06 813 ILE A O 1
ATOM 6833 N N . GLU A 1 814 ? -43.841 -10.716 68.500 1.00 88.38 814 GLU A N 1
ATOM 6834 C CA . GLU A 1 814 ? -43.086 -11.280 67.377 1.00 88.38 814 GLU A CA 1
ATOM 6835 C C . GLU A 1 814 ? -43.841 -11.117 66.056 1.00 88.38 814 GLU A C 1
ATOM 6837 O O . GLU A 1 814 ? -43.267 -10.624 65.084 1.00 88.38 814 GLU A O 1
ATOM 6842 N N . LEU A 1 815 ? -45.144 -11.413 66.044 1.00 89.69 815 LEU A N 1
ATOM 6843 C CA . LEU A 1 815 ? -45.988 -11.246 64.862 1.00 89.69 815 LEU A CA 1
ATOM 6844 C C . LEU A 1 815 ? -46.080 -9.773 64.426 1.00 89.69 815 LEU A C 1
ATOM 6846 O O . LEU A 1 815 ? -45.937 -9.463 63.240 1.00 89.69 815 LEU A O 1
ATOM 6850 N N . LYS A 1 816 ? -46.307 -8.844 65.368 1.00 90.06 816 LYS A N 1
ATOM 6851 C CA . LYS A 1 816 ? -46.354 -7.399 65.082 1.00 90.06 816 LYS A CA 1
ATOM 6852 C C . LYS A 1 816 ? -44.994 -6.878 64.623 1.00 90.06 816 LYS A C 1
ATOM 6854 O O . LYS A 1 816 ? -44.938 -6.118 63.661 1.00 90.06 816 LYS A O 1
ATOM 6859 N N . LYS A 1 817 ? -43.902 -7.330 65.242 1.00 90.00 817 LYS A N 1
ATOM 6860 C CA . LYS A 1 817 ? -42.524 -7.008 64.856 1.00 90.00 817 LYS A CA 1
ATOM 6861 C C . LYS A 1 817 ? -42.236 -7.455 63.429 1.00 90.00 817 LYS A C 1
ATOM 6863 O O . LYS A 1 817 ? -41.676 -6.672 62.670 1.00 90.00 817 LYS A O 1
ATOM 6868 N N . GLU A 1 818 ? -42.626 -8.669 63.049 1.00 89.25 818 GLU A N 1
ATOM 6869 C CA . GLU A 1 818 ? -42.408 -9.191 61.699 1.00 89.25 818 GLU A CA 1
ATOM 6870 C C . GLU A 1 818 ? -43.231 -8.428 60.648 1.00 89.25 818 GLU A C 1
ATOM 6872 O O . GLU A 1 818 ? -42.686 -8.011 59.620 1.00 89.25 818 GLU A O 1
ATOM 6877 N N . LYS A 1 819 ? -44.520 -8.170 60.920 1.00 89.31 819 LYS A N 1
ATOM 6878 C CA . LYS A 1 819 ? -45.384 -7.362 60.041 1.00 89.31 819 LYS A CA 1
ATOM 6879 C C . LYS A 1 819 ? -44.828 -5.951 59.846 1.00 89.31 819 LYS A C 1
ATOM 6881 O O . LYS A 1 819 ? -44.598 -5.544 58.706 1.00 89.31 819 LYS A O 1
ATOM 6886 N N . LEU A 1 820 ? -44.521 -5.260 60.945 1.00 90.06 820 LEU A N 1
ATOM 6887 C CA . LEU A 1 820 ? -43.957 -3.911 60.934 1.00 90.06 820 LEU A CA 1
ATOM 6888 C C . LEU A 1 820 ? -42.607 -3.874 60.211 1.00 90.06 820 LEU A C 1
ATOM 6890 O O . LEU A 1 820 ? -42.348 -2.996 59.391 1.00 90.06 820 LEU A O 1
ATOM 6894 N N . GLN A 1 821 ? -41.747 -4.867 60.458 1.00 88.81 821 GLN A N 1
ATOM 6895 C CA . GLN A 1 821 ? -40.450 -4.963 59.799 1.00 88.81 821 GLN A CA 1
ATOM 6896 C C . GLN A 1 821 ? -40.611 -5.135 58.286 1.00 88.81 821 GLN A C 1
ATOM 6898 O O . GLN A 1 821 ? -39.857 -4.529 57.525 1.00 88.81 821 GLN A O 1
ATOM 6903 N N . ASN A 1 822 ? -41.583 -5.926 57.832 1.00 88.75 822 ASN A N 1
ATOM 6904 C CA . ASN A 1 822 ? -41.855 -6.124 56.411 1.00 88.75 822 ASN A CA 1
ATOM 6905 C C . ASN A 1 822 ? -42.440 -4.873 55.739 1.00 88.75 822 ASN A C 1
ATOM 6907 O O . ASN A 1 822 ? -42.010 -4.524 54.636 1.00 88.75 822 ASN A O 1
ATOM 6911 N N . GLU A 1 823 ? -43.377 -4.178 56.384 1.00 89.75 823 GLU A N 1
ATOM 6912 C CA . GLU A 1 823 ? -43.953 -2.924 55.878 1.00 89.75 823 GLU A CA 1
ATOM 6913 C C . GLU A 1 823 ? -42.900 -1.823 55.777 1.00 89.75 823 GLU A C 1
ATOM 6915 O O . GLU A 1 823 ? -42.676 -1.265 54.697 1.00 89.75 823 GLU A O 1
ATOM 6920 N N . MET A 1 824 ? -42.155 -1.598 56.857 1.00 88.62 824 MET A N 1
ATOM 6921 C CA . MET A 1 824 ? -41.083 -0.617 56.861 1.00 88.62 824 MET A CA 1
ATOM 6922 C C . MET A 1 824 ? -39.964 -0.976 55.881 1.00 88.62 824 MET A C 1
ATOM 6924 O O . MET A 1 824 ? -39.404 -0.083 55.248 1.00 88.62 824 MET A O 1
ATOM 6928 N N . ARG A 1 825 ? -39.617 -2.264 55.708 1.00 86.88 825 ARG A N 1
ATOM 6929 C CA . ARG A 1 825 ? -38.636 -2.682 54.687 1.00 86.88 825 ARG A CA 1
ATOM 6930 C C . ARG A 1 825 ? -39.118 -2.307 53.289 1.00 86.88 825 ARG A C 1
ATOM 6932 O O . ARG A 1 825 ? -38.324 -1.793 52.505 1.00 86.88 825 ARG A O 1
ATOM 6939 N N . LYS A 1 826 ? -40.398 -2.530 52.966 1.00 89.75 826 LYS A N 1
ATOM 6940 C CA . LYS A 1 826 ? -40.971 -2.133 51.667 1.00 89.75 826 LYS A CA 1
ATOM 6941 C C . LYS A 1 826 ? -40.874 -0.623 51.457 1.00 89.75 826 LYS A C 1
ATOM 6943 O O . LYS A 1 826 ? -40.463 -0.198 50.378 1.00 89.75 826 LYS A O 1
ATOM 6948 N N . GLN A 1 827 ? -41.206 0.171 52.473 1.00 86.12 827 GLN A N 1
ATOM 6949 C CA . GLN A 1 827 ? -41.093 1.627 52.405 1.00 86.12 827 GLN A CA 1
ATOM 6950 C C . GLN A 1 827 ? -39.634 2.078 52.244 1.00 86.12 827 GLN A C 1
ATOM 6952 O O . GLN A 1 827 ? -39.327 2.850 51.339 1.00 86.12 827 GLN A O 1
ATOM 6957 N N . PHE A 1 828 ? -38.717 1.509 53.029 1.00 88.31 828 PHE A N 1
ATOM 6958 C CA . PHE A 1 828 ? -37.280 1.751 52.915 1.00 88.31 828 PHE A CA 1
ATOM 6959 C C . PHE A 1 828 ? -36.749 1.451 51.514 1.00 88.31 828 PHE A C 1
ATOM 6961 O O . PHE A 1 828 ? -36.001 2.252 50.962 1.00 88.31 828 PHE A O 1
ATOM 6968 N N . PHE A 1 829 ? -37.137 0.325 50.906 1.00 85.69 829 PHE A N 1
ATOM 6969 C CA . PHE A 1 829 ? -36.706 0.001 49.546 1.00 85.69 829 PHE A CA 1
ATOM 6970 C C . PHE A 1 829 ? -37.222 1.012 48.520 1.00 85.69 829 PHE A C 1
ATOM 6972 O O . PHE A 1 829 ? -36.480 1.345 47.598 1.00 85.69 829 PHE A O 1
ATOM 6979 N N . ARG A 1 830 ? -38.449 1.531 48.672 1.00 87.38 830 ARG A N 1
ATOM 6980 C CA . ARG A 1 830 ? -38.976 2.594 47.799 1.00 87.38 830 ARG A CA 1
ATOM 6981 C C . ARG A 1 830 ? -38.171 3.886 47.955 1.00 87.38 830 ARG A C 1
ATOM 6983 O O . ARG A 1 830 ? -37.594 4.348 46.974 1.00 87.38 830 ARG A O 1
ATOM 6990 N N . GLU A 1 831 ? -38.038 4.393 49.181 1.00 86.81 831 GLU A N 1
ATOM 6991 C CA . GLU A 1 831 ? -37.305 5.636 49.475 1.00 86.81 831 GLU A CA 1
ATOM 6992 C C . GLU A 1 831 ? -35.818 5.539 49.094 1.00 86.81 831 GLU A C 1
ATOM 6994 O O . GLU A 1 831 ? -35.229 6.477 48.548 1.00 86.81 831 GLU A O 1
ATOM 6999 N N . SER A 1 832 ? -35.196 4.386 49.351 1.00 84.25 832 SER A N 1
ATOM 7000 C CA . SER A 1 832 ? -33.807 4.119 48.984 1.00 84.25 832 SER A CA 1
ATOM 7001 C C . SER A 1 832 ? -33.627 4.079 47.474 1.00 84.25 832 SER A C 1
ATOM 7003 O O . SER A 1 832 ? -32.705 4.718 46.966 1.00 84.25 832 SER A O 1
ATOM 7005 N N . ASN A 1 833 ? -34.513 3.397 46.745 1.00 84.56 833 ASN A N 1
ATOM 7006 C CA . ASN A 1 833 ? -34.436 3.342 45.290 1.00 84.56 833 ASN A CA 1
ATOM 7007 C C . ASN A 1 833 ? -34.632 4.722 44.659 1.00 84.56 833 ASN A C 1
ATOM 7009 O O . ASN A 1 833 ? -33.865 5.064 43.764 1.00 84.56 833 ASN A O 1
ATOM 7013 N N . GLU A 1 834 ? -35.582 5.530 45.134 1.00 89.81 834 GLU A N 1
ATOM 7014 C CA . GLU A 1 834 ? -35.793 6.897 44.637 1.00 89.81 834 GLU A CA 1
ATOM 7015 C C . GLU A 1 834 ? -34.560 7.782 44.848 1.00 89.81 834 GLU A C 1
ATOM 7017 O O . GLU A 1 834 ? -34.070 8.411 43.905 1.00 89.81 834 GLU A O 1
ATOM 7022 N N . LYS A 1 835 ? -33.983 7.778 46.056 1.00 87.56 835 LYS A N 1
ATOM 7023 C CA . LYS A 1 835 ? -32.777 8.568 46.355 1.00 87.56 835 LYS A CA 1
ATOM 7024 C C . LYS A 1 835 ? -31.547 8.076 45.584 1.00 87.56 835 LYS A C 1
ATOM 7026 O O . LYS A 1 835 ? -30.777 8.891 45.077 1.00 87.56 835 LYS A O 1
ATOM 7031 N N . ILE A 1 836 ? -31.374 6.760 45.435 1.00 83.62 836 ILE A N 1
ATOM 7032 C CA . ILE A 1 836 ? -30.301 6.177 44.611 1.00 83.62 836 ILE A CA 1
ATOM 7033 C C . ILE A 1 836 ? -30.494 6.540 43.132 1.00 83.62 836 ILE A C 1
ATOM 7035 O O . ILE A 1 836 ? -29.510 6.804 42.439 1.00 83.62 836 ILE A O 1
ATOM 7039 N N . LEU A 1 837 ? -31.734 6.569 42.633 1.00 86.19 837 LEU A N 1
ATOM 7040 C CA . LEU A 1 837 ? -32.042 6.953 41.254 1.00 86.19 837 LEU A CA 1
ATOM 7041 C C . LEU A 1 837 ? -31.670 8.419 40.989 1.00 86.19 837 LEU A C 1
ATOM 7043 O O . LEU A 1 837 ? -31.009 8.702 39.990 1.00 86.19 837 LEU A O 1
ATOM 7047 N N . LEU A 1 838 ? -32.022 9.326 41.905 1.00 87.38 838 LEU A N 1
ATOM 7048 C CA . LEU A 1 838 ? -31.643 10.741 41.833 1.00 87.38 838 LEU A CA 1
ATOM 7049 C C . LEU A 1 838 ? -30.121 10.923 41.830 1.00 87.38 838 LEU A C 1
ATOM 7051 O O . LEU A 1 838 ? -29.587 11.678 41.018 1.00 87.38 838 LEU A O 1
ATOM 7055 N N . GLU A 1 839 ? -29.390 10.197 42.680 1.00 86.56 839 GLU A N 1
ATOM 7056 C CA . GLU A 1 839 ? -27.925 10.246 42.648 1.00 86.56 839 GLU A CA 1
ATOM 7057 C C . GLU A 1 839 ? -27.350 9.677 41.349 1.00 86.56 839 GLU A C 1
ATOM 7059 O O . GLU A 1 839 ? -26.373 10.213 40.822 1.00 86.56 839 GLU A O 1
ATOM 7064 N N . ARG A 1 840 ? -27.931 8.611 40.784 1.00 83.50 840 ARG A N 1
ATOM 7065 C CA . ARG A 1 840 ? -27.514 8.102 39.466 1.00 83.50 840 ARG A CA 1
ATOM 7066 C C . ARG A 1 840 ? -27.711 9.147 38.369 1.00 83.50 840 ARG A C 1
ATOM 7068 O O . ARG A 1 840 ? -26.793 9.346 37.580 1.00 83.50 840 ARG A O 1
ATOM 7075 N N . GLN A 1 841 ? -28.837 9.861 38.366 1.00 87.81 841 GLN A N 1
ATOM 7076 C CA . GLN A 1 841 ? -29.072 10.959 37.423 1.00 87.81 841 GLN A CA 1
ATOM 7077 C C . GLN A 1 841 ? -28.014 12.063 37.561 1.00 87.81 841 GLN A C 1
ATOM 7079 O O . GLN A 1 841 ? -27.430 12.475 36.560 1.00 87.81 841 GLN A O 1
ATOM 7084 N N . LYS A 1 842 ? -27.665 12.469 38.791 1.00 87.88 842 LYS A N 1
ATOM 7085 C CA . LYS A 1 842 ? -26.584 13.445 39.027 1.00 87.88 842 LYS A CA 1
ATOM 7086 C C . LYS A 1 842 ? -25.232 12.970 38.490 1.00 87.88 842 LYS A C 1
ATOM 7088 O O . LYS A 1 842 ? -24.465 13.782 37.968 1.00 87.88 842 LYS A O 1
ATOM 7093 N N . LEU A 1 843 ? -24.903 11.681 38.631 1.00 85.00 843 LEU A N 1
ATOM 7094 C CA . LEU A 1 843 ? -23.688 11.120 38.032 1.00 85.00 843 LEU A CA 1
ATOM 7095 C C . LEU A 1 843 ? -23.743 11.214 36.508 1.00 85.00 843 LEU A C 1
ATOM 7097 O O . LEU A 1 843 ? -22.777 11.684 35.907 1.00 85.00 843 LEU A O 1
ATOM 7101 N N . ASP A 1 844 ? -24.848 10.794 35.898 1.00 81.00 844 ASP A N 1
ATOM 7102 C CA . ASP A 1 844 ? -25.010 10.807 34.446 1.00 81.00 844 ASP A CA 1
ATOM 7103 C C . ASP A 1 844 ? -24.890 12.224 33.875 1.00 81.00 844 ASP A C 1
ATOM 7105 O O . ASP A 1 844 ? -24.214 12.423 32.864 1.00 81.00 844 ASP A O 1
ATOM 7109 N N . ASP A 1 845 ? -25.458 13.227 34.543 1.00 86.81 845 ASP A N 1
ATOM 7110 C CA . ASP A 1 845 ? -25.343 14.627 34.127 1.00 86.81 845 ASP A CA 1
ATOM 7111 C C . ASP A 1 845 ? -23.905 15.145 34.245 1.00 86.81 845 ASP A C 1
ATOM 7113 O O . ASP A 1 845 ? -23.390 15.785 33.320 1.00 86.81 845 ASP A O 1
ATOM 7117 N N . LYS A 1 846 ? -23.197 14.812 35.335 1.00 85.88 846 LYS A N 1
ATOM 7118 C CA . LYS A 1 846 ? -21.773 15.160 35.481 1.00 85.88 846 LYS A CA 1
ATOM 7119 C C . LYS A 1 846 ? -20.904 14.440 34.444 1.00 85.88 846 LYS A C 1
ATOM 7121 O O . LYS A 1 846 ? -19.971 15.046 33.913 1.00 85.88 846 LYS A O 1
ATOM 7126 N N . LEU A 1 847 ? -21.204 13.179 34.122 1.00 80.94 847 LEU A N 1
ATOM 7127 C CA . LEU A 1 847 ? -20.522 12.427 33.066 1.00 80.94 847 LEU A CA 1
ATOM 7128 C C . LEU A 1 847 ? -20.766 13.065 31.695 1.00 80.94 847 LEU A C 1
ATOM 7130 O O . LEU A 1 847 ? -19.799 13.319 30.978 1.00 80.94 847 LEU A O 1
ATOM 7134 N N . ARG A 1 848 ? -22.010 13.428 31.359 1.00 85.38 848 ARG A N 1
ATOM 7135 C CA . ARG A 1 848 ? -22.337 14.146 30.113 1.00 85.38 848 ARG A CA 1
ATOM 7136 C C . ARG A 1 848 ? -21.629 15.497 30.020 1.00 85.38 848 ARG A C 1
ATOM 7138 O O . ARG A 1 848 ? -21.097 15.838 28.963 1.00 85.38 848 ARG A O 1
ATOM 7145 N N . ALA A 1 849 ? -21.578 16.264 31.109 1.00 83.69 849 ALA A N 1
ATOM 7146 C CA . ALA A 1 849 ? -20.857 17.537 31.151 1.00 83.69 849 ALA A CA 1
ATOM 7147 C C . ALA A 1 849 ? -19.348 17.345 30.914 1.00 83.69 849 ALA A C 1
ATOM 7149 O O . ALA A 1 849 ? -18.733 18.087 30.140 1.00 83.69 849 ALA A O 1
ATOM 7150 N N . LEU A 1 850 ? -18.760 16.312 31.526 1.00 82.12 850 LEU A N 1
ATOM 7151 C CA . LEU A 1 850 ? -17.363 15.935 31.328 1.00 82.12 850 LEU A CA 1
ATOM 7152 C C . LEU A 1 850 ? -17.108 15.535 29.867 1.00 82.12 850 LEU A C 1
ATOM 7154 O O . LEU A 1 850 ? -16.173 16.040 29.246 1.00 82.12 850 LEU A O 1
ATOM 7158 N N . GLU A 1 851 ? -17.973 14.711 29.275 1.00 81.38 851 GLU A N 1
ATOM 7159 C CA . GLU A 1 851 ? -17.891 14.341 27.860 1.00 81.38 851 GLU A CA 1
ATOM 7160 C C . GLU A 1 851 ? -17.997 15.543 26.924 1.00 81.38 851 GLU A C 1
ATOM 7162 O O . GLU A 1 851 ? -17.208 15.650 25.983 1.00 81.38 851 GLU A O 1
ATOM 7167 N N . LYS A 1 852 ? -18.903 16.488 27.200 1.00 86.06 852 LYS A N 1
ATOM 7168 C CA . LYS A 1 852 ? -19.026 17.730 26.428 1.00 86.06 852 LYS A CA 1
ATOM 7169 C C . LYS A 1 852 ? -17.735 18.552 26.488 1.00 86.06 852 LYS A C 1
ATOM 7171 O O . LYS A 1 852 ? -17.261 19.009 25.450 1.00 86.06 852 LYS A O 1
ATOM 7176 N N . LYS A 1 853 ? -17.117 18.680 27.669 1.00 83.56 853 LYS A N 1
ATOM 7177 C CA . LYS A 1 853 ? -15.826 19.371 27.851 1.00 83.56 853 LYS A CA 1
ATOM 7178 C C . LYS A 1 853 ? -14.699 18.703 27.056 1.00 83.56 853 LYS A C 1
ATOM 7180 O O . LYS A 1 853 ? -13.914 19.396 26.411 1.00 83.56 853 LYS A O 1
ATOM 7185 N N . TYR A 1 854 ? -14.643 17.371 27.055 1.00 82.25 854 TYR A N 1
ATOM 7186 C CA . TYR A 1 854 ? -13.672 16.618 26.256 1.00 82.25 854 TYR A CA 1
ATOM 7187 C C . TYR A 1 854 ? -13.904 16.769 24.757 1.00 82.25 854 TYR A C 1
ATOM 7189 O O . TYR A 1 854 ? -12.945 16.973 24.019 1.00 82.25 854 TYR A O 1
ATOM 7197 N N . LYS A 1 855 ? -15.162 16.734 24.315 1.00 79.81 855 LYS A N 1
ATOM 7198 C CA . LYS A 1 855 ? -15.519 16.909 22.907 1.00 79.81 855 LYS A CA 1
ATOM 7199 C C . LYS A 1 855 ? -15.114 18.291 22.387 1.00 79.81 855 LYS A C 1
ATOM 7201 O O . LYS A 1 855 ? -14.496 18.372 21.334 1.00 79.81 855 LYS A O 1
ATOM 7206 N N . MET A 1 856 ? -15.350 19.355 23.164 1.00 80.69 856 MET A N 1
ATOM 7207 C CA . MET A 1 856 ? -14.870 20.701 22.814 1.00 80.69 856 MET A CA 1
ATOM 7208 C C . MET A 1 856 ? -13.342 20.753 22.683 1.00 80.69 856 MET A C 1
ATOM 7210 O O . MET A 1 856 ? -12.821 21.321 21.728 1.00 80.69 856 MET A O 1
ATOM 7214 N N . ARG A 1 857 ? -12.612 20.117 23.609 1.00 79.19 857 ARG A N 1
ATOM 7215 C CA . ARG A 1 857 ? -11.143 20.073 23.571 1.00 79.19 857 ARG A CA 1
ATOM 7216 C C . ARG A 1 857 ? -10.615 19.279 22.373 1.00 79.19 857 ARG A C 1
ATOM 7218 O O . ARG A 1 857 ? -9.648 19.696 21.741 1.00 79.19 857 ARG A O 1
ATOM 7225 N N . GLU A 1 858 ? -11.267 18.167 22.037 1.00 76.81 858 GLU A N 1
ATOM 7226 C CA . GLU A 1 858 ? -10.952 17.368 20.850 1.00 76.81 858 GLU A CA 1
ATOM 7227 C C . GLU A 1 858 ? -11.200 18.168 19.565 1.00 76.81 858 GLU A C 1
ATOM 7229 O O . GLU A 1 858 ? -10.368 18.157 18.657 1.00 76.81 858 GLU A O 1
ATOM 7234 N N . ASP A 1 859 ? -12.305 18.912 19.496 1.00 77.50 859 ASP A N 1
ATOM 7235 C CA . ASP A 1 859 ? -12.606 19.790 18.367 1.00 77.50 859 ASP A CA 1
ATOM 7236 C C . ASP A 1 859 ? -11.572 20.919 18.230 1.00 77.50 859 ASP A C 1
ATOM 7238 O O . ASP A 1 859 ? -11.137 21.221 17.115 1.00 77.50 859 ASP A O 1
ATOM 7242 N N . ASP A 1 860 ? -11.097 21.493 19.337 1.00 79.19 860 ASP A N 1
ATOM 7243 C CA . ASP A 1 860 ? -10.019 22.487 19.322 1.00 79.19 860 ASP A CA 1
ATOM 7244 C C . ASP A 1 860 ? -8.676 21.892 18.880 1.00 79.19 860 ASP A C 1
ATOM 7246 O O . ASP A 1 860 ? -7.958 22.507 18.083 1.00 79.19 860 ASP A O 1
ATOM 7250 N N . LEU A 1 861 ? -8.349 20.666 19.304 1.00 76.44 861 LEU A N 1
ATOM 7251 C CA . LEU A 1 861 ? -7.183 19.942 18.792 1.00 76.44 861 LEU A CA 1
ATOM 7252 C C . LEU A 1 861 ? -7.307 19.656 17.297 1.00 76.44 861 LEU A C 1
ATOM 7254 O O . LEU A 1 861 ? -6.346 19.869 16.561 1.00 76.44 861 LEU A O 1
ATOM 7258 N N . ARG A 1 862 ? -8.489 19.256 16.815 1.00 76.00 862 ARG A N 1
ATOM 7259 C CA . ARG A 1 862 ? -8.748 19.059 15.380 1.00 76.00 862 ARG A CA 1
ATOM 7260 C C . ARG A 1 862 ? -8.616 20.362 14.595 1.00 76.00 862 ARG A C 1
ATOM 7262 O O . ARG A 1 862 ? -8.108 20.343 13.474 1.00 76.00 862 ARG A O 1
ATOM 7269 N N . LYS A 1 863 ? -9.051 21.501 15.146 1.00 80.12 863 LYS A N 1
ATOM 7270 C CA . LYS A 1 863 ? -8.849 22.825 14.528 1.00 80.12 863 LYS A CA 1
ATOM 7271 C C . LYS A 1 863 ? -7.362 23.175 14.441 1.00 80.12 863 LYS A C 1
ATOM 7273 O O . LYS A 1 863 ? -6.915 23.592 13.372 1.00 80.12 863 LYS A O 1
ATOM 7278 N N . ARG A 1 864 ? -6.587 22.947 15.510 1.00 76.62 864 ARG A N 1
ATOM 7279 C CA . ARG A 1 864 ? -5.123 23.134 15.511 1.00 76.62 864 ARG A CA 1
ATOM 7280 C C . ARG A 1 864 ? -4.433 22.202 14.515 1.00 76.62 864 ARG A C 1
ATOM 7282 O O . ARG A 1 864 ? -3.615 22.668 13.733 1.00 76.62 864 ARG A O 1
ATOM 7289 N N . GLU A 1 865 ? -4.817 20.928 14.469 1.00 73.75 865 GLU A N 1
ATOM 7290 C CA . GLU A 1 865 ? -4.314 19.937 13.507 1.00 73.75 865 GLU A CA 1
ATOM 7291 C C . GLU A 1 865 ? -4.593 20.387 12.064 1.00 73.75 865 GLU A C 1
ATOM 7293 O O . GLU A 1 865 ? -3.682 20.440 11.240 1.00 73.75 865 GLU A O 1
ATOM 7298 N N . LYS A 1 866 ? -5.820 20.835 11.764 1.00 75.44 866 LYS A N 1
ATOM 7299 C CA . LYS A 1 866 ? -6.163 21.415 10.453 1.00 75.44 866 LYS A CA 1
ATOM 7300 C C . LYS A 1 866 ? -5.330 22.654 10.123 1.00 75.44 866 LYS A C 1
ATOM 7302 O O . LYS A 1 866 ? -4.938 22.817 8.968 1.00 75.44 866 LYS A O 1
ATOM 7307 N N . HIS A 1 867 ? -5.070 23.528 11.094 1.00 75.06 867 HIS A N 1
ATOM 7308 C CA . HIS A 1 867 ? -4.223 24.704 10.896 1.00 75.06 867 HIS A CA 1
ATOM 7309 C C . HIS A 1 867 ? -2.771 24.304 10.588 1.00 75.06 867 HIS A C 1
ATOM 7311 O O . HIS A 1 867 ? -2.227 24.749 9.580 1.00 75.06 867 HIS A O 1
ATOM 7317 N N . PHE A 1 868 ? -2.187 23.379 11.357 1.00 71.19 868 PHE A N 1
ATOM 7318 C CA . PHE A 1 868 ? -0.852 22.829 11.093 1.00 71.19 868 PHE A CA 1
ATOM 7319 C C . PHE A 1 868 ? -0.754 22.185 9.708 1.00 71.19 868 PHE A C 1
ATOM 7321 O O . PHE A 1 868 ? 0.178 22.473 8.959 1.00 71.19 868 PHE A O 1
ATOM 7328 N N . VAL A 1 869 ? -1.742 21.374 9.320 1.00 71.88 869 VAL A N 1
ATOM 7329 C CA . VAL A 1 869 ? -1.788 20.763 7.983 1.00 71.88 869 VAL A CA 1
ATOM 7330 C C . VAL A 1 869 ? -1.859 21.831 6.889 1.00 71.88 869 VAL A C 1
ATOM 7332 O O . VAL A 1 869 ? -1.170 21.704 5.878 1.00 71.88 869 VAL A O 1
ATOM 7335 N N . LYS A 1 870 ? -2.633 22.911 7.076 1.00 73.00 870 LYS A N 1
ATOM 7336 C CA . LYS A 1 870 ? -2.667 24.042 6.130 1.00 73.00 870 LYS A CA 1
ATOM 7337 C C . LYS A 1 870 ? -1.307 24.739 6.019 1.00 73.00 870 LYS A C 1
ATOM 7339 O O . LYS A 1 870 ? -0.864 24.980 4.900 1.00 73.00 870 LYS A O 1
ATOM 7344 N N . VAL A 1 871 ? -0.631 25.005 7.138 1.00 72.94 871 VAL A N 1
ATOM 7345 C CA . VAL A 1 871 ? 0.705 25.632 7.161 1.00 72.94 871 VAL A CA 1
ATOM 7346 C C . VAL A 1 871 ? 1.746 24.746 6.469 1.00 72.94 871 VAL A C 1
ATOM 7348 O O . VAL A 1 871 ? 2.499 25.223 5.622 1.00 72.94 871 VAL A O 1
ATOM 7351 N N . HIS A 1 872 ? 1.760 23.441 6.753 1.00 69.44 872 HIS A N 1
ATOM 7352 C CA . HIS A 1 872 ? 2.663 22.500 6.084 1.00 69.44 872 HIS A CA 1
ATOM 7353 C C . HIS A 1 872 ? 2.353 22.351 4.596 1.00 69.44 872 HIS A C 1
ATOM 7355 O O . HIS A 1 872 ? 3.275 22.284 3.786 1.00 69.44 872 HIS A O 1
ATOM 7361 N N . LYS A 1 873 ? 1.071 22.351 4.212 1.00 72.75 873 LYS A N 1
ATOM 7362 C CA . LYS A 1 873 ? 0.668 22.341 2.803 1.00 72.75 873 LYS A CA 1
ATOM 7363 C C . LYS A 1 873 ? 1.128 23.610 2.084 1.00 72.75 873 LYS A C 1
ATOM 7365 O O . LYS A 1 873 ? 1.619 23.504 0.968 1.00 72.75 873 LYS A O 1
ATOM 7370 N N . ALA A 1 874 ? 1.030 24.779 2.719 1.00 70.12 874 ALA A N 1
ATOM 7371 C CA . ALA A 1 874 ? 1.538 26.034 2.168 1.00 70.12 874 ALA A CA 1
ATOM 7372 C C . ALA A 1 874 ? 3.068 26.007 1.993 1.00 70.12 874 ALA A C 1
ATOM 7374 O O . ALA A 1 874 ? 3.557 26.339 0.917 1.00 70.12 874 ALA A O 1
ATOM 7375 N N . LYS A 1 875 ? 3.820 25.512 2.989 1.00 72.44 875 LYS A N 1
ATOM 7376 C CA . LYS A 1 875 ? 5.279 25.313 2.875 1.00 72.44 875 LYS A CA 1
ATOM 7377 C C . LYS A 1 875 ? 5.651 24.317 1.773 1.00 72.44 875 LYS A C 1
ATOM 7379 O O . LYS A 1 875 ? 6.574 24.568 1.009 1.00 72.44 875 LYS A O 1
ATOM 7384 N N . ALA A 1 876 ? 4.922 23.208 1.652 1.00 67.94 876 ALA A N 1
ATOM 7385 C CA . ALA A 1 876 ? 5.146 22.234 0.586 1.00 67.94 876 ALA A CA 1
ATOM 7386 C C . ALA A 1 876 ? 4.868 22.839 -0.799 1.00 67.94 876 ALA A C 1
ATOM 7388 O O . ALA A 1 876 ? 5.648 22.624 -1.722 1.00 67.94 876 ALA A O 1
ATOM 7389 N N . LEU A 1 877 ? 3.797 23.630 -0.932 1.00 69.94 877 LEU A N 1
ATOM 7390 C CA . LEU A 1 877 ? 3.486 24.349 -2.167 1.00 69.94 877 LEU A CA 1
ATOM 7391 C C . LEU A 1 877 ? 4.591 25.352 -2.526 1.00 69.94 877 LEU A C 1
ATOM 7393 O O . LEU A 1 877 ? 5.026 25.364 -3.676 1.00 69.94 877 LEU A O 1
ATOM 7397 N N . PHE A 1 878 ? 5.106 26.097 -1.545 1.00 73.56 878 PHE A N 1
ATOM 7398 C CA . PHE A 1 878 ? 6.242 27.004 -1.721 1.00 73.56 878 PHE A CA 1
ATOM 7399 C C . PHE A 1 878 ? 7.495 26.272 -2.237 1.00 73.56 878 PHE A C 1
ATOM 7401 O O . PHE A 1 878 ? 8.047 26.646 -3.272 1.00 73.56 878 PHE A O 1
ATOM 7408 N N . ILE A 1 879 ? 7.869 25.149 -1.610 1.00 69.31 879 ILE A N 1
ATOM 7409 C CA . ILE A 1 879 ? 9.001 24.314 -2.055 1.00 69.31 879 ILE A CA 1
ATOM 7410 C C . ILE A 1 879 ? 8.769 23.787 -3.480 1.00 69.31 879 ILE A C 1
ATOM 7412 O O . ILE A 1 879 ? 9.681 23.771 -4.306 1.00 69.31 879 ILE A O 1
ATOM 7416 N N . THR A 1 880 ? 7.542 23.373 -3.820 1.00 67.00 880 THR A N 1
ATOM 7417 C CA . THR A 1 880 ? 7.246 22.912 -5.187 1.00 67.00 880 THR A CA 1
ATOM 7418 C C . THR A 1 880 ? 7.306 24.032 -6.224 1.00 67.00 880 THR A C 1
ATOM 7420 O O . THR A 1 880 ? 7.764 23.780 -7.340 1.00 67.00 880 THR A O 1
ATOM 7423 N N . SER A 1 881 ? 6.895 25.259 -5.881 1.00 70.69 881 SER A N 1
ATOM 7424 C CA . SER A 1 881 ? 7.049 26.413 -6.774 1.00 70.69 881 SER A CA 1
ATOM 7425 C C . SER A 1 881 ? 8.515 26.794 -6.968 1.00 70.69 881 SER A C 1
ATOM 7427 O O . SER A 1 881 ? 8.924 27.084 -8.091 1.00 70.69 881 SER A O 1
ATOM 7429 N N . GLU A 1 882 ? 9.328 26.700 -5.917 1.00 70.25 882 GLU A N 1
ATOM 7430 C CA . GLU A 1 882 ? 10.763 26.974 -5.972 1.00 70.25 882 GLU A CA 1
ATOM 7431 C C . GLU A 1 882 ? 11.499 25.934 -6.829 1.00 70.25 882 GLU A C 1
ATOM 7433 O O . GLU A 1 882 ? 12.237 26.291 -7.748 1.00 70.25 882 GLU A O 1
ATOM 7438 N N . LYS A 1 883 ? 11.182 24.643 -6.653 1.00 70.44 883 LYS A N 1
ATOM 7439 C CA . LYS A 1 883 ? 11.679 23.560 -7.516 1.00 70.44 883 LYS A CA 1
ATOM 7440 C C . LYS A 1 883 ? 11.297 23.763 -8.984 1.00 70.44 883 LYS A C 1
ATOM 7442 O O . LYS A 1 883 ? 12.095 23.475 -9.878 1.00 70.44 883 LYS A O 1
ATOM 7447 N N . LYS A 1 884 ? 10.080 24.245 -9.253 1.00 70.31 884 LYS A N 1
ATOM 7448 C CA . LYS A 1 884 ? 9.627 24.540 -10.618 1.00 70.31 884 LYS A CA 1
ATOM 7449 C C . LYS A 1 884 ? 10.424 25.700 -11.228 1.00 70.31 884 LYS A C 1
ATOM 7451 O O . LYS A 1 884 ? 10.893 25.560 -12.354 1.00 70.31 884 LYS A O 1
ATOM 7456 N N . SER A 1 885 ? 10.665 26.770 -10.465 1.00 69.88 885 SER A N 1
ATOM 7457 C CA . SER A 1 885 ? 11.522 27.897 -10.873 1.00 69.88 885 SER A CA 1
ATOM 7458 C C . SER A 1 885 ? 12.970 27.462 -11.145 1.00 69.88 885 SER A C 1
ATOM 7460 O O . SER A 1 885 ? 13.571 27.888 -12.132 1.00 69.88 885 SER A O 1
ATOM 7462 N N . LEU A 1 886 ? 13.526 26.577 -10.312 1.00 66.88 886 LEU A N 1
ATOM 7463 C CA . LEU A 1 886 ? 14.855 25.990 -10.510 1.00 66.88 886 LEU A CA 1
ATOM 7464 C C . LEU A 1 886 ? 14.923 25.138 -11.781 1.00 66.88 886 LEU A C 1
ATOM 7466 O O . LEU A 1 886 ? 15.853 25.296 -12.570 1.00 66.88 886 LEU A O 1
ATOM 7470 N N . MET A 1 887 ? 13.924 24.285 -12.036 1.00 65.12 887 MET A N 1
ATOM 7471 C CA . MET A 1 887 ? 13.863 23.513 -13.283 1.00 65.12 887 MET A CA 1
ATOM 7472 C C . MET A 1 887 ? 13.718 24.402 -14.521 1.00 65.12 887 MET A C 1
ATOM 7474 O O . MET A 1 887 ? 14.339 24.115 -15.543 1.00 65.12 887 MET A O 1
ATOM 7478 N N . GLU A 1 888 ? 12.931 25.476 -14.454 1.00 70.00 888 GLU A N 1
ATOM 7479 C CA . GLU A 1 888 ? 12.807 26.441 -15.553 1.00 70.00 888 GLU A CA 1
ATOM 7480 C C . GLU A 1 888 ? 14.139 27.153 -15.830 1.00 70.00 888 GLU A C 1
ATOM 7482 O O . GLU A 1 888 ? 14.570 27.192 -16.984 1.00 70.00 888 GLU A O 1
ATOM 7487 N N . ARG A 1 889 ? 14.858 27.601 -14.789 1.00 68.12 889 ARG A N 1
ATOM 7488 C CA . ARG A 1 889 ? 16.217 28.159 -14.926 1.00 68.12 889 ARG A CA 1
ATOM 7489 C C . ARG A 1 889 ? 17.207 27.153 -15.513 1.00 68.12 889 ARG A C 1
ATOM 7491 O O . ARG A 1 889 ? 17.973 27.497 -16.408 1.00 68.12 889 ARG A O 1
ATOM 7498 N N . MET A 1 890 ? 17.155 25.898 -15.073 1.00 64.44 890 MET A N 1
ATOM 7499 C CA . MET A 1 890 ? 18.033 24.840 -15.576 1.00 64.44 890 MET A CA 1
ATOM 7500 C C . MET A 1 890 ? 17.737 24.492 -17.045 1.00 64.44 890 MET A C 1
ATOM 7502 O O . MET A 1 890 ? 18.651 24.234 -17.825 1.00 64.44 890 MET A O 1
ATOM 7506 N N . ASN A 1 891 ? 16.467 24.527 -17.453 1.00 64.12 891 ASN A N 1
ATOM 7507 C CA . ASN A 1 891 ? 16.072 24.318 -18.845 1.00 64.12 891 ASN A CA 1
ATOM 7508 C C . ASN A 1 891 ? 16.473 25.496 -19.745 1.00 64.12 891 ASN A C 1
ATOM 7510 O O . ASN A 1 891 ? 16.879 25.269 -20.883 1.00 64.12 891 ASN A O 1
ATOM 7514 N N . LEU A 1 892 ? 16.402 26.733 -19.243 1.00 66.25 892 LEU A N 1
ATOM 7515 C CA . LEU A 1 892 ? 16.914 27.917 -19.940 1.00 66.25 892 LEU A CA 1
ATOM 7516 C C . LEU A 1 892 ? 18.435 27.847 -20.125 1.00 66.25 892 LEU A C 1
ATOM 7518 O O . LEU A 1 892 ? 18.924 28.115 -21.218 1.00 66.25 892 LEU A O 1
ATOM 7522 N N . PHE A 1 893 ? 19.167 27.399 -19.102 1.00 60.53 893 PHE A N 1
ATOM 7523 C CA . PHE A 1 893 ? 20.613 27.186 -19.185 1.00 60.53 893 PHE A CA 1
ATOM 7524 C C . PHE A 1 893 ? 20.986 26.110 -20.220 1.00 60.53 893 PHE A C 1
ATOM 7526 O O . PHE A 1 893 ? 21.859 26.319 -21.054 1.00 60.53 893 PHE A O 1
ATOM 7533 N N . LYS A 1 894 ? 20.263 24.982 -20.251 1.00 63.72 894 LYS A N 1
ATOM 7534 C CA . LYS A 1 894 ? 20.480 23.934 -21.266 1.00 63.72 894 LYS A CA 1
ATOM 7535 C C . LYS A 1 894 ? 20.196 24.408 -22.693 1.00 63.72 894 LYS A C 1
ATOM 7537 O O . LYS A 1 894 ? 20.867 23.965 -23.621 1.00 63.72 894 LYS A O 1
ATOM 7542 N N . ARG A 1 895 ? 19.206 25.289 -22.883 1.00 64.50 895 ARG A N 1
ATOM 7543 C CA . ARG A 1 895 ? 18.922 25.887 -24.198 1.00 64.50 895 ARG A CA 1
ATOM 7544 C C . ARG A 1 895 ? 20.036 26.836 -24.631 1.00 64.50 895 ARG A C 1
ATOM 7546 O O . ARG A 1 895 ? 20.496 26.717 -25.760 1.00 64.50 895 ARG A O 1
ATOM 7553 N N . SER A 1 896 ? 20.520 27.695 -23.735 1.00 63.09 896 SER A N 1
ATOM 7554 C CA . SER A 1 896 ? 21.593 28.638 -24.067 1.00 63.09 896 SER A CA 1
ATOM 7555 C C . SER A 1 896 ? 22.940 27.948 -24.321 1.00 63.09 896 SER A C 1
ATOM 7557 O O . SER A 1 896 ? 23.682 28.374 -25.204 1.00 63.09 896 SER A O 1
ATOM 7559 N N . GLU A 1 897 ? 23.255 26.848 -23.628 1.00 62.66 897 GLU A N 1
ATOM 7560 C CA . GLU A 1 897 ? 24.432 26.028 -23.954 1.00 62.66 897 GLU A CA 1
ATOM 7561 C C . GLU A 1 897 ? 24.280 25.263 -25.272 1.00 62.66 897 GLU A C 1
ATOM 7563 O O . GLU A 1 897 ? 25.234 25.189 -26.047 1.00 62.66 897 GLU A O 1
ATOM 7568 N N . GLY A 1 898 ? 23.086 24.736 -25.563 1.00 62.28 898 GLY A N 1
ATOM 7569 C CA . GLY A 1 898 ? 22.796 24.093 -26.847 1.00 62.28 898 GLY A CA 1
ATOM 7570 C C . GLY A 1 898 ? 22.995 25.046 -28.028 1.00 62.28 898 GLY A C 1
ATOM 7571 O O . GLY A 1 898 ? 23.681 24.707 -28.990 1.00 62.28 898 GLY A O 1
ATOM 7572 N N . GLU A 1 899 ? 22.488 26.274 -27.914 1.00 65.75 899 GLU A N 1
ATOM 7573 C CA . GLU A 1 899 ? 22.645 27.317 -28.934 1.00 65.75 899 GLU A CA 1
ATOM 7574 C C . GLU A 1 899 ? 24.115 27.729 -29.131 1.00 65.75 899 GLU A C 1
ATOM 7576 O O . GLU A 1 899 ? 24.564 27.889 -30.269 1.00 65.75 899 GLU A O 1
ATOM 7581 N N . LYS A 1 900 ? 24.901 27.822 -28.049 1.00 61.81 900 LYS A N 1
ATOM 7582 C CA . LYS A 1 900 ? 26.349 28.091 -28.122 1.00 61.81 900 LYS A CA 1
ATOM 7583 C C . LYS A 1 900 ? 27.123 26.949 -28.787 1.00 61.81 900 LYS A C 1
ATOM 7585 O O . LYS A 1 900 ? 28.007 27.205 -29.604 1.00 61.81 900 LYS A O 1
ATOM 7590 N N . MET A 1 901 ? 26.777 25.697 -28.488 1.00 56.50 901 MET A N 1
ATOM 7591 C CA . MET A 1 901 ? 27.405 24.519 -29.100 1.00 56.50 901 MET A CA 1
ATOM 7592 C C . MET A 1 901 ? 27.078 24.393 -30.591 1.00 56.50 901 MET A C 1
ATOM 7594 O O . MET A 1 901 ? 27.949 24.036 -31.387 1.00 56.50 901 MET A O 1
ATOM 7598 N N . ASP A 1 902 ? 25.855 24.728 -30.995 1.00 59.22 902 ASP A N 1
ATOM 7599 C CA . ASP A 1 902 ? 25.465 24.720 -32.405 1.00 59.22 902 ASP A CA 1
ATOM 7600 C C . ASP A 1 902 ? 26.099 25.878 -33.192 1.00 59.22 902 ASP A C 1
ATOM 7602 O O . ASP A 1 902 ? 26.480 25.695 -34.353 1.00 59.22 902 ASP A O 1
ATOM 7606 N N . ALA A 1 903 ? 26.290 27.045 -32.567 1.00 62.25 903 ALA A N 1
ATOM 7607 C CA . ALA A 1 903 ? 27.067 28.142 -33.144 1.00 62.25 903 ALA A CA 1
ATOM 7608 C C . ALA A 1 903 ? 28.541 27.746 -33.347 1.00 62.25 903 ALA A C 1
ATOM 7610 O O . ALA A 1 903 ? 29.076 27.919 -34.444 1.00 62.25 903 ALA A O 1
ATOM 7611 N N . PHE A 1 904 ? 29.159 27.114 -32.344 1.00 60.75 904 PHE A N 1
ATOM 7612 C CA . PHE A 1 904 ? 30.537 26.624 -32.421 1.00 60.75 904 PHE A CA 1
ATOM 7613 C C . PHE A 1 904 ? 30.719 25.565 -33.523 1.00 60.75 904 PHE A C 1
ATOM 7615 O O . PHE A 1 904 ? 31.650 25.650 -34.323 1.00 60.75 904 PHE A O 1
ATOM 7622 N N . ARG A 1 905 ? 29.785 24.609 -33.649 1.00 65.12 905 ARG A N 1
ATOM 7623 C CA . ARG A 1 905 ? 29.803 23.588 -34.719 1.00 65.12 905 ARG A CA 1
ATOM 7624 C C . ARG A 1 905 ? 29.685 24.193 -36.118 1.00 65.12 905 ARG A C 1
ATOM 7626 O O . ARG A 1 905 ? 30.367 23.744 -37.040 1.00 65.12 905 ARG A O 1
ATOM 7633 N N . LYS A 1 906 ? 28.838 25.213 -36.291 1.00 68.62 906 LYS A N 1
ATOM 7634 C CA . LYS A 1 906 ? 28.706 25.939 -37.567 1.00 68.62 906 LYS A CA 1
ATOM 7635 C C . LYS A 1 906 ? 29.982 26.709 -37.914 1.00 68.62 906 LYS A C 1
ATOM 7637 O O . LYS A 1 906 ? 30.345 26.783 -39.088 1.00 68.62 906 LYS A O 1
ATOM 7642 N N . GLU A 1 907 ? 30.672 27.256 -36.919 1.00 66.44 907 GLU A N 1
ATOM 7643 C CA . GLU A 1 907 ? 31.938 27.963 -37.113 1.00 66.44 907 GLU A CA 1
ATOM 7644 C C . GLU A 1 907 ? 33.097 27.006 -37.444 1.00 66.44 907 GLU A C 1
ATOM 7646 O O . GLU A 1 907 ? 33.861 27.270 -38.374 1.00 66.44 907 GLU A O 1
ATOM 7651 N N . GLU A 1 908 ? 33.187 25.850 -36.777 1.00 67.00 908 GLU A N 1
ATOM 7652 C CA . GLU A 1 908 ? 34.164 24.804 -37.119 1.00 67.00 908 GLU A CA 1
ATOM 7653 C C . GLU A 1 908 ? 33.939 24.258 -38.536 1.00 67.00 908 GLU A C 1
ATOM 7655 O O . GLU A 1 908 ? 34.900 24.113 -39.291 1.00 67.00 908 GLU A O 1
ATOM 7660 N N . GLN A 1 909 ? 32.686 24.034 -38.953 1.00 65.00 909 GLN A N 1
ATOM 7661 C CA . GLN A 1 909 ? 32.384 23.621 -40.330 1.00 65.00 909 GLN A CA 1
ATOM 7662 C C . GLN A 1 909 ? 32.796 24.671 -41.369 1.00 65.00 909 GLN A C 1
ATOM 7664 O O . GLN A 1 909 ? 33.267 24.306 -42.448 1.00 65.00 909 GLN A O 1
ATOM 7669 N N . LYS A 1 910 ? 32.657 25.969 -41.065 1.00 70.25 910 LYS A N 1
ATOM 7670 C CA . LYS A 1 910 ? 33.150 27.043 -41.944 1.00 70.25 910 LYS A CA 1
ATOM 7671 C C . LYS A 1 910 ? 34.677 27.031 -42.048 1.00 70.25 910 LYS A C 1
ATOM 7673 O O . LYS A 1 910 ? 35.200 27.130 -43.157 1.00 70.25 910 LYS A O 1
ATOM 7678 N N . LYS A 1 911 ? 35.383 26.849 -40.927 1.00 68.25 911 LYS A N 1
ATOM 7679 C CA . LYS A 1 911 ? 36.855 26.749 -40.897 1.00 68.25 911 LYS A CA 1
ATOM 7680 C C . LYS A 1 911 ? 37.358 25.519 -41.658 1.00 68.25 911 LYS A C 1
ATOM 7682 O O . LYS A 1 911 ? 38.345 25.617 -42.383 1.00 68.25 911 LYS A O 1
ATOM 7687 N N . LEU A 1 912 ? 36.655 24.388 -41.559 1.00 65.56 912 LEU A N 1
ATOM 7688 C CA . LEU A 1 912 ? 37.003 23.164 -42.287 1.00 65.56 912 LEU A CA 1
ATOM 7689 C C . LEU A 1 912 ? 36.850 23.348 -43.803 1.00 65.56 912 LEU A C 1
ATOM 7691 O O . LEU A 1 912 ? 37.788 23.070 -44.543 1.00 65.56 912 LEU A O 1
ATOM 7695 N N . LYS A 1 913 ? 35.725 23.926 -44.248 1.00 69.56 913 LYS A N 1
ATOM 7696 C CA . LYS A 1 913 ? 35.491 24.239 -45.668 1.00 69.56 913 LYS A CA 1
ATOM 7697 C C . LYS A 1 913 ? 36.516 25.226 -46.233 1.00 69.56 913 LYS A C 1
ATOM 7699 O O . LYS A 1 913 ? 36.966 25.056 -47.360 1.00 69.56 913 LYS A O 1
ATOM 7704 N N . GLN A 1 914 ? 36.927 26.233 -45.459 1.00 68.56 914 GLN A N 1
ATOM 7705 C CA . GLN A 1 914 ? 38.000 27.147 -45.871 1.00 68.56 914 GLN A CA 1
ATOM 7706 C C . GLN A 1 914 ? 39.359 26.449 -45.989 1.00 68.56 914 GLN A C 1
ATOM 7708 O O . GLN A 1 914 ? 40.135 26.770 -46.887 1.00 68.56 914 GLN A O 1
ATOM 7713 N N . LYS A 1 915 ? 39.660 25.493 -45.104 1.00 72.19 915 LYS A N 1
ATOM 7714 C CA . LYS A 1 915 ? 40.910 24.726 -45.156 1.00 72.19 915 LYS A CA 1
ATOM 7715 C C . LYS A 1 915 ? 40.943 23.772 -46.354 1.00 72.19 915 LYS A C 1
ATOM 7717 O O . LYS A 1 915 ? 41.975 23.668 -47.008 1.00 72.19 915 LYS A O 1
ATOM 7722 N N . GLU A 1 916 ? 39.820 23.128 -46.668 1.00 70.06 916 GLU A N 1
ATOM 7723 C CA . GLU A 1 916 ? 39.664 22.292 -47.868 1.00 70.06 916 GLU A CA 1
ATOM 7724 C C . GLU A 1 916 ? 39.826 23.109 -49.156 1.00 70.06 916 GLU A C 1
ATOM 7726 O O . GLU A 1 916 ? 40.536 22.678 -50.062 1.00 70.06 916 GLU A O 1
ATOM 7731 N N . LEU A 1 917 ? 39.247 24.314 -49.208 1.00 72.62 917 LEU A N 1
ATOM 7732 C CA . LEU A 1 917 ? 39.393 25.216 -50.352 1.00 72.62 917 LEU A CA 1
ATOM 7733 C C . LEU A 1 917 ? 40.859 25.628 -50.571 1.00 72.62 917 LEU A C 1
ATOM 7735 O O . LEU A 1 917 ? 41.354 25.549 -51.691 1.00 72.62 917 LEU A O 1
ATOM 7739 N N . ARG A 1 918 ? 41.584 25.980 -49.499 1.00 69.44 918 ARG A N 1
ATOM 7740 C CA . ARG A 1 918 ? 43.015 26.328 -49.585 1.00 69.44 918 ARG A CA 1
ATOM 7741 C C . ARG A 1 918 ? 43.881 25.162 -50.064 1.00 69.44 918 ARG A C 1
ATOM 7743 O O . ARG A 1 918 ? 44.740 25.362 -50.914 1.00 69.44 918 ARG A O 1
ATOM 7750 N N . LEU A 1 919 ? 43.626 23.947 -49.573 1.00 70.50 919 LEU A N 1
ATOM 7751 C CA . LEU A 1 919 ? 44.348 22.746 -50.015 1.00 70.50 919 LEU A CA 1
ATOM 7752 C C . LEU A 1 919 ? 44.086 22.426 -51.494 1.00 70.50 919 LEU A C 1
ATOM 7754 O O . LEU A 1 919 ? 45.003 22.023 -52.207 1.00 70.50 919 LEU A O 1
ATOM 7758 N N . ALA A 1 920 ? 42.856 22.632 -51.971 1.00 69.94 920 ALA A N 1
ATOM 7759 C CA . ALA A 1 920 ? 42.524 22.467 -53.384 1.00 69.94 920 ALA A CA 1
ATOM 7760 C C . ALA A 1 920 ? 43.232 23.513 -54.267 1.00 69.94 920 ALA A C 1
ATOM 7762 O O . ALA A 1 920 ? 43.755 23.173 -55.328 1.00 69.94 920 ALA A O 1
ATOM 7763 N N . GLU A 1 921 ? 43.304 24.769 -53.818 1.00 73.75 921 GLU A N 1
ATOM 7764 C CA . GLU A 1 921 ? 44.023 25.843 -54.518 1.00 73.75 921 GLU A CA 1
ATOM 7765 C C . GLU A 1 921 ? 45.544 25.630 -54.549 1.00 73.75 921 GLU A C 1
ATOM 7767 O O . GLU A 1 921 ? 46.191 25.959 -55.547 1.00 73.75 921 GLU A O 1
ATOM 7772 N N . GLU A 1 922 ? 46.127 25.084 -53.479 1.00 73.19 922 GLU A N 1
ATOM 7773 C CA . GLU A 1 922 ? 47.547 24.720 -53.416 1.00 73.19 922 GLU A CA 1
ATOM 7774 C C . GLU A 1 922 ? 47.869 23.562 -54.365 1.00 73.19 922 GLU A C 1
ATOM 7776 O O . GLU A 1 922 ? 48.777 23.690 -55.187 1.00 73.19 922 GLU A O 1
ATOM 7781 N N . ALA A 1 923 ? 47.068 22.491 -54.349 1.00 70.81 923 ALA A N 1
ATOM 7782 C CA . ALA A 1 923 ? 47.227 21.367 -55.271 1.00 70.81 923 ALA A CA 1
ATOM 7783 C C . ALA A 1 923 ? 47.076 21.800 -56.742 1.00 70.81 923 ALA A C 1
ATOM 7785 O O . ALA A 1 923 ? 47.840 21.373 -57.609 1.00 70.81 923 ALA A O 1
ATOM 7786 N N . HIS A 1 924 ? 46.130 22.699 -57.033 1.00 70.75 924 HIS A N 1
ATOM 7787 C CA . HIS A 1 924 ? 45.972 23.273 -58.369 1.00 70.75 924 HIS A CA 1
ATOM 7788 C C . HIS A 1 924 ? 47.185 24.130 -58.772 1.00 70.75 924 HIS A C 1
ATOM 7790 O O . HIS A 1 924 ? 47.656 24.050 -59.907 1.00 70.75 924 HIS A O 1
ATOM 7796 N N . ARG A 1 925 ? 47.747 24.917 -57.844 1.00 74.38 925 ARG A N 1
ATOM 7797 C CA . ARG A 1 925 ? 48.974 25.694 -58.087 1.00 74.38 925 ARG A CA 1
ATOM 7798 C C . ARG A 1 925 ? 50.192 24.810 -58.347 1.00 74.38 925 ARG A C 1
ATOM 7800 O O . ARG A 1 925 ? 50.976 25.137 -59.236 1.00 74.38 925 ARG A O 1
ATOM 7807 N N . GLU A 1 926 ? 50.363 23.716 -57.611 1.00 72.25 926 GLU A N 1
ATOM 7808 C CA . GLU A 1 926 ? 51.458 22.767 -57.849 1.00 72.25 926 GLU A CA 1
ATOM 7809 C C . GLU A 1 926 ? 51.323 22.066 -59.199 1.00 72.25 926 GLU A C 1
ATOM 7811 O O . GLU A 1 926 ? 52.288 22.014 -59.961 1.00 72.25 926 GLU A O 1
ATOM 7816 N N . MET A 1 927 ? 50.111 21.638 -59.555 1.00 75.12 927 MET A N 1
ATOM 7817 C CA . MET A 1 927 ? 49.831 21.049 -60.864 1.00 75.12 927 MET A CA 1
ATOM 7818 C C . MET A 1 927 ? 50.173 22.017 -62.007 1.00 75.12 927 MET A C 1
ATOM 7820 O O . MET A 1 927 ? 50.811 21.628 -62.985 1.00 75.12 927 MET A O 1
ATOM 7824 N N . LEU A 1 928 ? 49.811 23.298 -61.876 1.00 74.69 928 LEU A N 1
ATOM 7825 C CA . LEU A 1 928 ? 50.159 24.325 -62.863 1.00 74.69 928 LEU A CA 1
ATOM 7826 C C . LEU A 1 928 ? 51.672 24.561 -62.963 1.00 74.69 928 LEU A C 1
ATOM 7828 O O . LEU A 1 928 ? 52.182 24.769 -64.066 1.00 74.69 928 LEU A O 1
ATOM 7832 N N . LYS A 1 929 ? 52.406 24.517 -61.843 1.00 77.19 929 LYS A N 1
ATOM 7833 C CA . LYS A 1 929 ? 53.876 24.599 -61.855 1.00 77.19 929 LYS A CA 1
ATOM 7834 C C . LYS A 1 929 ? 54.492 23.405 -62.584 1.00 77.19 929 LYS A C 1
ATOM 7836 O O . LYS A 1 929 ? 55.376 23.600 -63.414 1.00 77.19 929 LYS A O 1
ATOM 7841 N N . GLU A 1 930 ? 54.004 22.193 -62.328 1.00 74.56 930 GLU A N 1
ATOM 7842 C CA . GLU A 1 930 ? 54.505 20.983 -62.985 1.00 74.56 930 GLU A CA 1
ATOM 7843 C C . GLU A 1 930 ? 54.211 20.991 -64.494 1.00 74.56 930 GLU A C 1
ATOM 7845 O O . GLU A 1 930 ? 55.080 20.658 -65.303 1.00 74.56 930 GLU A O 1
ATOM 7850 N N . LEU A 1 931 ? 53.019 21.444 -64.896 1.00 74.44 931 LEU A N 1
ATOM 7851 C CA . LEU A 1 931 ? 52.663 21.609 -66.307 1.00 74.44 931 LEU A CA 1
ATOM 7852 C C . LEU A 1 931 ? 53.560 22.635 -67.010 1.00 74.44 931 LEU A C 1
ATOM 7854 O O . LEU A 1 931 ? 54.034 22.356 -68.110 1.00 74.44 931 LEU A O 1
ATOM 7858 N N . ARG A 1 932 ? 53.872 23.768 -66.364 1.00 77.38 932 ARG A N 1
ATOM 7859 C CA . ARG A 1 932 ? 54.820 24.760 -66.905 1.00 77.38 932 ARG A CA 1
ATOM 7860 C C . ARG A 1 932 ? 56.230 24.194 -67.051 1.00 77.38 932 ARG A C 1
ATOM 7862 O O . ARG A 1 932 ? 56.864 24.417 -68.076 1.00 77.38 932 ARG A O 1
ATOM 7869 N N . LEU A 1 933 ? 56.715 23.425 -66.076 1.00 77.44 933 LEU A N 1
ATOM 7870 C CA . LEU A 1 933 ? 58.026 22.771 -66.170 1.00 77.44 933 LEU A CA 1
ATOM 7871 C C . LEU A 1 933 ? 58.077 21.762 -67.326 1.00 77.44 933 LEU A C 1
ATOM 7873 O O . LEU A 1 933 ? 59.063 21.712 -68.062 1.00 77.44 933 LEU A O 1
ATOM 7877 N N . ARG A 1 934 ? 57.001 20.992 -67.537 1.00 76.12 934 ARG A N 1
ATOM 7878 C CA . ARG A 1 934 ? 56.891 20.078 -68.686 1.00 76.12 934 ARG A CA 1
ATOM 7879 C C . ARG A 1 934 ? 56.841 20.825 -70.014 1.00 76.12 934 ARG A C 1
ATOM 7881 O O . ARG A 1 934 ? 57.448 20.366 -70.978 1.00 76.12 934 ARG A O 1
ATOM 7888 N N . GLU A 1 935 ? 56.152 21.961 -70.067 1.00 76.75 935 GLU A N 1
ATOM 7889 C CA . GLU A 1 935 ? 56.109 22.819 -71.251 1.00 76.75 935 GLU A CA 1
ATOM 7890 C C . GLU A 1 935 ? 57.500 23.369 -71.594 1.00 76.75 935 GLU A C 1
ATOM 7892 O O . GLU A 1 935 ? 57.922 23.280 -72.745 1.00 76.75 935 GLU A O 1
ATOM 7897 N N . VAL A 1 936 ? 58.251 23.857 -70.600 1.00 78.31 936 VAL A N 1
ATOM 7898 C CA . VAL A 1 936 ? 59.637 24.324 -70.781 1.00 78.31 936 VAL A CA 1
ATOM 7899 C C . VAL A 1 936 ? 60.536 23.188 -71.270 1.00 78.31 936 VAL A C 1
ATOM 7901 O O . VAL A 1 936 ? 61.229 23.346 -72.272 1.00 78.31 936 VAL A O 1
ATOM 7904 N N . ALA A 1 937 ? 60.463 22.006 -70.652 1.00 73.44 937 ALA A N 1
ATOM 7905 C CA . ALA A 1 937 ? 61.249 20.847 -71.075 1.00 73.44 937 ALA A CA 1
ATOM 7906 C C . ALA A 1 937 ? 60.910 20.384 -72.506 1.00 73.44 937 ALA A C 1
ATOM 7908 O O . ALA A 1 937 ? 61.788 19.934 -73.246 1.00 73.44 937 ALA A O 1
ATOM 7909 N N . LEU A 1 938 ? 59.641 20.490 -72.917 1.00 77.69 938 LEU A N 1
ATOM 7910 C CA . LEU A 1 938 ? 59.216 20.210 -74.290 1.00 77.69 938 LEU A CA 1
ATOM 7911 C C . LEU A 1 938 ? 59.742 21.258 -75.272 1.00 77.69 938 LEU A C 1
ATOM 7913 O O . LEU A 1 938 ? 60.252 20.874 -76.325 1.00 77.69 938 LEU A O 1
ATOM 7917 N N . LYS A 1 939 ? 59.673 22.548 -74.923 1.00 80.25 939 LYS A N 1
ATOM 7918 C CA . LYS A 1 939 ? 60.234 23.639 -75.734 1.00 80.25 939 LYS A CA 1
ATOM 7919 C C . LYS A 1 939 ? 61.742 23.482 -75.910 1.00 80.25 939 LYS A C 1
ATOM 7921 O O . LYS A 1 939 ? 62.218 23.552 -77.035 1.00 80.25 939 LYS A O 1
ATOM 7926 N N . GLU A 1 940 ? 62.481 23.153 -74.853 1.00 79.69 940 GLU A N 1
ATOM 7927 C CA . GLU A 1 940 ? 63.919 22.876 -74.954 1.00 79.69 940 GLU A CA 1
ATOM 7928 C C . GLU A 1 940 ? 64.230 21.663 -75.835 1.00 79.69 940 GLU A C 1
ATOM 7930 O O . GLU A 1 940 ? 65.173 21.695 -76.622 1.00 79.69 940 GLU A O 1
ATOM 7935 N N . ARG A 1 941 ? 63.454 20.575 -75.729 1.00 77.00 941 ARG A N 1
ATOM 7936 C CA . ARG A 1 941 ? 63.644 19.398 -76.594 1.00 77.00 941 ARG A CA 1
ATOM 7937 C C . ARG A 1 941 ? 63.372 19.720 -78.058 1.00 77.00 941 ARG A C 1
ATOM 7939 O O . ARG A 1 941 ? 64.125 19.267 -78.917 1.00 77.00 941 ARG A O 1
ATOM 7946 N N . LEU A 1 942 ? 62.321 20.491 -78.331 1.00 79.12 942 LEU A N 1
ATOM 7947 C CA . LEU A 1 942 ? 61.999 20.958 -79.677 1.00 79.12 942 LEU A CA 1
ATOM 7948 C C . LEU A 1 942 ? 63.091 21.883 -80.217 1.00 79.12 942 LEU A C 1
ATOM 7950 O O . LEU A 1 942 ? 63.505 21.691 -81.355 1.00 79.12 942 LEU A O 1
ATOM 7954 N N . GLN A 1 943 ? 63.619 22.794 -79.395 1.00 79.94 943 GLN A N 1
ATOM 7955 C CA . GLN A 1 943 ? 64.718 23.681 -79.776 1.00 79.94 943 GLN A CA 1
ATOM 7956 C C . GLN A 1 943 ? 65.983 22.884 -80.109 1.00 79.94 943 GLN A C 1
ATOM 7958 O O . GLN A 1 943 ? 66.518 23.026 -81.199 1.00 79.94 943 GLN A O 1
ATOM 7963 N N . ARG A 1 944 ? 66.396 21.938 -79.252 1.00 78.38 944 ARG A N 1
ATOM 7964 C CA . ARG A 1 944 ? 67.555 21.067 -79.532 1.00 78.38 944 ARG A CA 1
ATOM 7965 C C . ARG A 1 944 ? 67.368 20.240 -80.803 1.00 78.38 944 ARG A C 1
ATOM 7967 O O . ARG A 1 944 ? 68.329 19.990 -81.524 1.00 78.38 944 ARG A O 1
ATOM 7974 N N . HIS A 1 945 ? 66.145 19.784 -81.075 1.00 77.69 945 HIS A N 1
ATOM 7975 C CA . HIS A 1 945 ? 65.837 19.054 -82.302 1.00 77.69 945 HIS A CA 1
ATOM 7976 C C . HIS A 1 945 ? 65.883 19.968 -83.536 1.00 77.69 945 HIS A C 1
ATOM 7978 O O . HIS A 1 945 ? 66.379 19.554 -84.583 1.00 77.69 945 HIS A O 1
ATOM 7984 N N . PHE A 1 946 ? 65.400 21.205 -83.409 1.00 81.06 946 PHE A N 1
ATOM 7985 C CA . PHE A 1 946 ? 65.478 22.220 -84.453 1.00 81.06 946 PHE A CA 1
ATOM 7986 C C . PHE A 1 946 ? 66.932 22.602 -84.749 1.00 81.06 946 PHE A C 1
ATOM 7988 O O . PHE A 1 946 ? 67.358 22.487 -85.893 1.00 81.06 946 PHE A O 1
ATOM 7995 N N . ASP A 1 947 ? 67.727 22.918 -83.726 1.00 79.38 947 ASP A N 1
ATOM 7996 C CA . ASP A 1 947 ? 69.146 23.267 -83.861 1.00 79.38 947 ASP A CA 1
ATOM 7997 C C . ASP A 1 947 ? 69.949 22.122 -84.490 1.00 79.38 947 ASP A C 1
ATOM 7999 O O . ASP A 1 947 ? 70.792 22.341 -85.361 1.00 79.38 947 ASP A O 1
ATOM 8003 N N . LYS A 1 948 ? 69.646 20.874 -84.105 1.00 82.69 948 LYS A N 1
ATOM 8004 C CA . LYS A 1 948 ? 70.253 19.690 -84.718 1.00 82.69 948 LYS A CA 1
ATOM 8005 C C . LYS A 1 948 ? 69.914 19.587 -86.206 1.00 82.69 948 LYS A C 1
ATOM 8007 O O . LYS A 1 948 ? 70.817 19.348 -87.000 1.00 82.69 948 LYS A O 1
ATOM 8012 N N . LYS A 1 949 ? 68.653 19.810 -86.591 1.00 80.25 949 LYS A N 1
ATOM 8013 C CA . LYS A 1 949 ? 68.255 19.822 -88.007 1.00 80.25 949 LYS A CA 1
ATOM 8014 C C . LYS A 1 949 ? 68.904 20.962 -88.784 1.00 80.25 949 LYS A C 1
ATOM 8016 O O . LYS A 1 949 ? 69.338 20.742 -89.905 1.00 80.25 949 LYS A O 1
ATOM 8021 N N . VAL A 1 950 ? 69.003 22.157 -88.204 1.00 78.00 950 VAL A N 1
ATOM 8022 C CA . VAL A 1 950 ? 69.697 23.293 -88.833 1.00 78.00 950 VAL A CA 1
ATOM 8023 C C . VAL A 1 950 ? 71.171 22.959 -89.063 1.00 78.00 950 VAL A C 1
ATOM 8025 O O . VAL A 1 950 ? 71.710 23.266 -90.123 1.00 78.00 950 VAL A O 1
ATOM 8028 N N . LYS A 1 951 ? 71.819 22.285 -88.106 1.00 79.88 951 LYS A N 1
ATOM 8029 C CA . LYS A 1 951 ? 73.202 21.823 -88.256 1.00 79.88 951 LYS A CA 1
ATOM 8030 C C . LYS A 1 951 ? 73.343 20.767 -89.357 1.00 79.88 951 LYS A C 1
ATOM 8032 O O . LYS A 1 951 ? 74.224 20.902 -90.195 1.00 79.88 951 LYS A O 1
ATOM 8037 N N . GLU A 1 952 ? 72.450 19.777 -89.395 1.00 78.62 952 GLU A N 1
ATOM 8038 C CA . GLU A 1 952 ? 72.404 18.762 -90.460 1.00 78.62 952 GLU A CA 1
ATOM 8039 C C . GLU A 1 952 ? 72.220 19.408 -91.848 1.00 78.62 952 GLU A C 1
ATOM 8041 O O . GLU A 1 952 ? 72.917 19.036 -92.788 1.00 78.62 952 GLU A O 1
ATOM 8046 N N . TYR A 1 953 ? 71.359 20.428 -91.968 1.00 77.81 953 TYR A N 1
ATOM 8047 C CA . TYR A 1 953 ? 71.171 21.182 -93.214 1.00 77.81 953 TYR A CA 1
ATOM 8048 C C . TYR A 1 953 ? 72.422 21.960 -93.636 1.00 77.81 953 TYR A C 1
ATOM 8050 O O . TYR A 1 953 ? 72.794 21.904 -94.805 1.00 77.81 953 TYR A O 1
ATOM 8058 N N . LYS A 1 954 ? 73.105 22.636 -92.703 1.00 76.44 954 LYS A N 1
ATOM 8059 C CA . LYS A 1 954 ? 74.365 23.342 -93.000 1.00 76.44 954 LYS A CA 1
ATOM 8060 C C . LYS A 1 954 ? 75.467 22.384 -93.447 1.00 76.44 954 LYS A C 1
ATOM 8062 O O . LYS A 1 954 ? 76.152 22.652 -94.426 1.00 76.44 954 LYS A O 1
ATOM 8067 N N . GLU A 1 955 ? 75.606 21.243 -92.772 1.00 78.06 955 GLU A N 1
ATOM 8068 C CA . GLU A 1 955 ? 76.566 20.203 -93.163 1.00 78.06 955 GLU A CA 1
ATOM 8069 C C . GLU A 1 955 ? 76.235 19.621 -94.548 1.00 78.06 955 GLU A C 1
ATOM 8071 O O . GLU A 1 955 ? 77.136 19.281 -95.315 1.00 78.06 955 GLU A O 1
ATOM 8076 N N . GLN A 1 956 ? 74.951 19.517 -94.895 1.00 76.69 956 GLN A N 1
ATOM 8077 C CA . GLN A 1 956 ? 74.512 19.067 -96.212 1.00 76.69 956 GLN A CA 1
ATOM 8078 C C . GLN A 1 956 ? 74.793 20.113 -97.305 1.00 76.69 956 GLN A C 1
ATOM 8080 O O . GLN A 1 956 ? 75.316 19.749 -98.358 1.00 76.69 956 GLN A O 1
ATOM 8085 N N . GLU A 1 957 ? 74.542 21.400 -97.048 1.00 77.69 957 GLU A N 1
ATOM 8086 C CA . GLU A 1 957 ? 74.912 22.494 -97.958 1.00 77.69 957 GLU A CA 1
ATOM 8087 C C . GLU A 1 957 ? 76.428 22.569 -98.177 1.00 77.69 957 GLU A C 1
ATOM 8089 O O . GLU A 1 957 ? 76.881 22.698 -99.313 1.00 77.69 957 GLU A O 1
ATOM 8094 N N . GLU A 1 958 ? 77.241 22.415 -97.128 1.00 76.12 958 GLU A N 1
ATOM 8095 C CA . GLU A 1 958 ? 78.703 22.387 -97.255 1.00 76.12 958 GLU A CA 1
ATOM 8096 C C . GLU A 1 958 ? 79.191 21.201 -98.100 1.00 76.12 958 GLU A C 1
ATOM 8098 O O . GLU A 1 958 ? 80.100 21.356 -98.925 1.00 76.12 958 GLU A O 1
ATOM 8103 N N . ARG A 1 959 ? 78.562 20.024 -97.962 1.00 75.38 959 ARG A N 1
ATOM 8104 C CA . ARG A 1 959 ? 78.831 18.855 -98.822 1.00 75.38 959 ARG A CA 1
ATOM 8105 C C . ARG A 1 959 ? 78.437 19.108 -100.276 1.00 75.38 959 ARG A C 1
ATOM 8107 O O . ARG A 1 959 ? 79.154 18.700 -101.188 1.00 75.38 959 ARG A O 1
ATOM 8114 N N . GLU A 1 960 ? 77.326 19.796 -100.516 1.00 77.88 960 GLU A N 1
ATOM 8115 C CA . GLU A 1 960 ? 76.907 20.161 -101.871 1.00 77.88 960 GLU A CA 1
ATOM 8116 C C . GLU A 1 960 ? 77.834 21.212 -102.494 1.00 77.88 960 GLU A C 1
ATOM 8118 O O . GLU A 1 960 ? 78.213 21.076 -103.657 1.00 77.88 960 GLU A O 1
ATOM 8123 N N . ILE A 1 961 ? 78.273 22.214 -101.726 1.00 76.12 961 ILE A N 1
ATOM 8124 C CA . ILE A 1 961 ? 79.239 23.227 -102.174 1.00 76.12 961 ILE A CA 1
ATOM 8125 C C . ILE A 1 961 ? 80.594 22.583 -102.481 1.00 76.12 961 ILE A C 1
ATOM 8127 O O . ILE A 1 961 ? 81.189 22.873 -103.518 1.00 76.12 961 ILE A O 1
ATOM 8131 N N . THR A 1 962 ? 81.088 21.693 -101.620 1.00 76.12 962 THR A N 1
ATOM 8132 C CA . THR A 1 962 ? 82.347 20.967 -101.865 1.00 76.12 962 THR A CA 1
ATOM 8133 C C . THR A 1 962 ? 82.239 20.024 -103.061 1.00 76.12 962 THR A C 1
ATOM 8135 O O . THR A 1 962 ? 83.154 19.994 -103.884 1.00 76.12 962 THR A O 1
ATOM 8138 N N . SER A 1 963 ? 81.106 19.336 -103.239 1.00 76.38 963 SER A N 1
ATOM 8139 C CA . SER A 1 963 ? 80.837 18.530 -104.438 1.00 76.38 963 SER A CA 1
ATOM 8140 C C . SER A 1 963 ? 80.809 19.381 -105.710 1.00 76.38 963 SER A C 1
ATOM 8142 O O . SER A 1 963 ? 81.410 18.992 -106.709 1.00 76.38 963 SER A O 1
ATOM 8144 N N . LYS A 1 964 ? 80.162 20.553 -105.683 1.00 79.62 964 LYS A N 1
ATOM 8145 C CA . LYS A 1 964 ? 80.128 21.483 -106.823 1.00 79.62 964 LYS A CA 1
ATOM 8146 C C . LYS A 1 964 ? 81.507 22.062 -107.126 1.00 79.62 964 LYS A C 1
ATOM 8148 O O . LYS A 1 964 ? 81.880 22.133 -108.288 1.00 79.62 964 LYS A O 1
ATOM 8153 N N . LYS A 1 965 ? 82.304 22.412 -106.109 1.00 76.00 965 LYS A N 1
ATOM 8154 C CA . LYS A 1 965 ? 83.703 22.842 -106.291 1.00 76.00 965 LYS A CA 1
ATOM 8155 C C . LYS A 1 965 ? 84.563 21.742 -106.916 1.00 76.00 965 LYS A C 1
ATOM 8157 O O . LYS A 1 965 ? 85.377 22.043 -107.780 1.00 76.00 965 LYS A O 1
ATOM 8162 N N . ALA A 1 966 ? 84.372 20.485 -106.511 1.00 74.06 966 ALA A N 1
ATOM 8163 C CA . ALA A 1 966 ? 85.072 19.347 -107.102 1.00 74.06 966 ALA A CA 1
ATOM 8164 C C . ALA A 1 966 ? 84.667 19.125 -108.568 1.00 74.06 966 ALA A C 1
ATOM 8166 O O . ALA A 1 966 ? 85.542 18.959 -109.411 1.00 74.06 966 ALA A O 1
ATOM 8167 N N . GLN A 1 967 ? 83.370 19.208 -108.883 1.00 76.50 967 GLN A N 1
ATOM 8168 C CA . GLN A 1 967 ? 82.868 19.142 -110.261 1.00 76.50 967 GLN A CA 1
ATOM 8169 C C . GLN A 1 967 ? 83.418 20.284 -111.123 1.00 76.50 967 GLN A C 1
ATOM 8171 O O . GLN A 1 967 ? 83.906 20.032 -112.216 1.00 76.50 967 GLN A O 1
ATOM 8176 N N . LEU A 1 968 ? 83.434 21.516 -110.604 1.00 75.81 968 LEU A N 1
ATOM 8177 C CA . LEU A 1 968 ? 83.988 22.674 -111.307 1.00 75.81 968 LEU A CA 1
ATOM 8178 C C . LEU A 1 968 ? 85.503 22.531 -111.536 1.00 75.81 968 LEU A C 1
ATOM 8180 O O . LEU A 1 968 ? 86.009 22.875 -112.597 1.00 75.81 968 LEU A O 1
ATOM 8184 N N . ALA A 1 969 ? 86.241 21.996 -110.558 1.00 72.69 969 ALA A N 1
ATOM 8185 C CA . ALA A 1 969 ? 87.669 21.711 -110.701 1.00 72.69 969 ALA A CA 1
ATOM 8186 C C . ALA A 1 969 ? 87.938 20.606 -111.737 1.00 72.69 969 ALA A C 1
ATOM 8188 O O . ALA A 1 969 ? 88.947 20.644 -112.441 1.00 72.69 969 ALA A O 1
ATOM 8189 N N . GLU A 1 970 ? 87.040 19.629 -111.848 1.00 76.75 970 GLU A N 1
ATOM 8190 C CA . GLU A 1 970 ? 87.116 18.553 -112.832 1.00 76.75 970 GLU A CA 1
ATOM 8191 C C . GLU A 1 970 ? 86.754 19.042 -114.242 1.00 76.75 970 GLU A C 1
ATOM 8193 O O . GLU A 1 970 ? 87.477 18.737 -115.188 1.00 76.75 970 GLU A O 1
ATOM 8198 N N . GLU A 1 971 ? 85.744 19.906 -114.380 1.00 75.38 971 GLU A N 1
ATOM 8199 C CA . GLU A 1 971 ? 85.427 20.619 -115.626 1.00 75.38 971 GLU A CA 1
ATOM 8200 C C . GLU A 1 971 ? 86.573 21.536 -116.073 1.00 75.38 971 GLU A C 1
ATOM 8202 O O . GLU A 1 971 ? 86.935 21.549 -117.250 1.00 75.38 971 GLU A O 1
ATOM 8207 N N . LEU A 1 972 ? 87.206 22.263 -115.145 1.00 75.06 972 LEU A N 1
ATOM 8208 C CA . LEU A 1 972 ? 88.385 23.082 -115.440 1.00 75.06 972 LEU A CA 1
ATOM 8209 C C . LEU A 1 972 ? 89.590 22.222 -115.843 1.00 75.06 972 LEU A C 1
ATOM 8211 O O . LEU A 1 972 ? 90.320 22.605 -116.753 1.00 75.06 972 LEU A O 1
ATOM 8215 N N . ARG A 1 973 ? 89.780 21.037 -115.245 1.00 71.81 973 ARG A N 1
ATOM 8216 C CA . ARG A 1 973 ? 90.800 20.066 -115.688 1.00 71.81 973 ARG A CA 1
ATOM 8217 C C . ARG A 1 973 ? 90.501 19.499 -117.073 1.00 71.81 973 ARG A C 1
ATOM 8219 O O . ARG A 1 973 ? 91.433 19.302 -117.848 1.00 71.81 973 ARG A O 1
ATOM 8226 N N . GLN A 1 974 ? 89.236 19.236 -117.397 1.00 73.25 974 GLN A N 1
ATOM 8227 C CA . GLN A 1 974 ? 88.833 18.776 -118.728 1.00 73.25 974 GLN A CA 1
ATOM 8228 C C . GLN A 1 974 ? 89.010 19.877 -119.783 1.00 73.25 974 GLN A C 1
ATOM 8230 O O . GLN A 1 974 ? 89.543 19.601 -120.853 1.00 73.25 974 GLN A O 1
ATOM 8235 N N . ARG A 1 975 ? 88.677 21.135 -119.462 1.00 69.31 975 ARG A N 1
ATOM 8236 C CA . ARG A 1 975 ? 88.956 22.293 -120.331 1.00 69.31 975 ARG A CA 1
ATOM 8237 C C . ARG A 1 975 ? 90.449 22.571 -120.490 1.00 69.31 975 ARG A C 1
ATOM 8239 O O . ARG A 1 975 ? 90.879 22.862 -121.596 1.00 69.31 975 ARG A O 1
ATOM 8246 N N . ALA A 1 976 ? 91.247 22.430 -119.431 1.00 63.91 976 ALA A N 1
ATOM 8247 C CA . ALA A 1 976 ? 92.703 22.549 -119.518 1.00 63.91 976 ALA A CA 1
ATOM 8248 C C . ALA A 1 976 ? 93.317 21.440 -120.390 1.00 63.91 976 ALA A C 1
ATOM 8250 O O . ALA A 1 976 ? 94.226 21.709 -121.165 1.00 63.91 976 ALA A O 1
ATOM 8251 N N . LYS A 1 977 ? 92.786 20.209 -120.331 1.00 64.44 977 LYS A N 1
ATOM 8252 C CA . LYS A 1 977 ? 93.183 19.119 -121.241 1.00 64.44 977 LYS A CA 1
ATOM 8253 C C . LYS A 1 977 ? 92.781 19.373 -122.697 1.00 64.44 977 LYS A C 1
ATOM 8255 O O . LYS A 1 977 ? 93.508 18.950 -123.582 1.00 64.44 977 LYS A O 1
ATOM 8260 N N . ALA A 1 978 ? 91.672 20.071 -122.941 1.00 60.94 978 ALA A N 1
ATOM 8261 C CA . ALA A 1 978 ? 91.230 20.464 -124.281 1.00 60.94 978 ALA A CA 1
ATOM 8262 C C . ALA A 1 978 ? 91.983 21.681 -124.863 1.00 60.94 978 ALA A C 1
ATOM 8264 O O . ALA A 1 978 ? 91.769 22.015 -126.020 1.00 60.94 978 ALA A O 1
ATOM 8265 N N . LEU A 1 979 ? 92.825 22.355 -124.069 1.00 53.59 979 LEU A N 1
ATOM 8266 C CA . LEU A 1 979 ? 93.645 23.505 -124.483 1.00 53.59 979 LEU A CA 1
ATOM 8267 C C . LEU A 1 979 ? 95.142 23.160 -124.633 1.00 53.59 979 LEU A C 1
ATOM 8269 O O . LEU A 1 979 ? 95.927 24.034 -124.987 1.00 53.59 979 LEU A O 1
ATOM 8273 N N . VAL A 1 980 ? 95.546 21.917 -124.338 1.00 52.97 980 VAL A N 1
ATOM 8274 C CA . VAL A 1 980 ? 96.945 21.429 -124.408 1.00 52.97 980 VAL A CA 1
ATOM 8275 C C . VAL A 1 980 ? 97.100 20.256 -125.401 1.00 52.97 980 VAL A C 1
ATOM 8277 O O . VAL A 1 980 ? 98.166 19.656 -125.506 1.00 52.97 980 VAL A O 1
ATOM 8280 N N . GLY A 1 981 ? 96.055 19.945 -126.167 1.00 44.81 981 GLY A N 1
ATOM 8281 C CA . GLY A 1 981 ? 96.131 19.178 -127.415 1.00 44.81 981 GLY A CA 1
ATOM 8282 C C . GLY A 1 981 ? 95.603 20.044 -128.541 1.00 44.81 981 GLY A C 1
ATOM 8283 O O . GLY A 1 981 ? 96.132 19.907 -129.663 1.00 44.81 981 GLY A O 1
#

Sequence (981 aa):
MKKKRLISEEKLRGNFYSFQKKTARLEELRRELQSLQSKGVTRGFEKEVGLISSRLKDTTSIPELEGEMRSLRQKIKNKHEIKRKSPIKLIEKKVSNIGSEVEGTTKQLKSEMEGTTKQLKSEIKNLKLKIDESLEKSGHIDSEVGLKVDESFQNFIKEIKLDLSEKVKNKEKELNESLKRDLAVRRVDLDVKYRNMQEDLEKNYQKKMQDVDLLKKELKNRYQQKLKDELDTEVKARASGELRKRFEEERARLDLEYVSRMKKKYNDEFLKQRVILDRVYKEKIAEGLKKLNADYDIKKKALEDERRKNTSKLKSIDYEKERQEQIFRSKLEKLSKERMENKAKMLLEHEGLKKKLTAEAHQKIAKEIDAYKGKLDSELKDALVVRMNAFVNGQKKKQEIDIEKRTYKIRQALQHEKKINDMLRHNLSEKTSSAEKLKELNDKLKKDLVAGGREFDARYDDMEKKLKANYEKKLQEIGFLKKELNKKYLKKLKNELDKEVNARFSEELKNKFEEERKKLDFSYISRMKKKYSDEMQKKKDMLEEKYKKKVDSELKKLDSDYRIKRKIIEDEHKKNIERSKDIEEDKRRHMQSFSQKLSELNKKREMARASIISEQQLIKKRLEEEAHQKMSNELKIHKKRVESELRNELSMKMNAFINEQKKKQESDIGQRTDKIRQALQHEHKINDILRKNLSEETYNIEKLKELNRKTVSDVSDIKHKESLKRAKEHKKLIAQHKKDIDYLTSQLKKDFYSKFGQELQKHISLEKEQLDKEFTLKLAESKEKLKDLSGREVREFKSKLRSEYDDKFRKNIELKKEKLQNEMRKQFFRESNEKILLERQKLDDKLRALEKKYKMREDDLRKREKHFVKVHKAKALFITSEKKSLMERMNLFKRSEGEKMDAFRKEEQKKLKQKELRLAEEAHREMLKELRLREVALKERLQRHFDKKVKEYKEQEEREITSKKAQLAEELRQRAKALVG

Radius of gyration: 73.46 Å; Cα contacts (8 Å, |Δi|>4): 72; chains: 1; bounding box: 182×79×226 Å

Secondary structure (DSSP, 8-state):
----PPPPHHHHHHHHHHHHHHHHHHHHHHHHHHHHHHTTTTTT-HHHHHHHHHHTT-SS-HHHHHHHHHHHHHHHHHHH------HHHHHHHHHHHHHHHHHHHHHHHHHHHHHHHHHHHHHHHHHHHHHHHHHTT-----TT-TTTSHHHHHHHHHHHHHHHHHHHHHHHHHHHHHHHHHHHHHHHHHHHHHHHHHHHHHHHHHHHHHHHHHHHHHHHHHHHHHHHHHHHHHHHHHHHHHHHHHHHHHHHHHHHHHHHHHHHHHHHHHHHHHHHHHHHHHHHHHHHHHHHHHHHHHHHHHHHHHHHHHTTS-SSSSSSSHHHHHHHHHHHHHHHHHHHHHHHHHHHHHHHHHHHHHHHHHHHHHHHHHHHHHHHHHHHHHHHHHHHHHHHHHHHHHHHHHHHHHHHHHHHHHHHHHHHHHHHHHHHHHHHHHHHHHHHHHHHHTTTTSS--SSHHHHHHHHHHHHHHHHHHHHHHHHHHHHHHHHHHHHHHHHHHHHHHHHHHHHHHHHHHHHHHHHHHHHHHHHHHHHHHHHHHHHHHHHHHHHHHHHHHHHHHHHHHHHHHHHHHHHHHHHHHHHHHHHHHHHHHHHHHHHHHHHHHHHHHHHHHTTTHHHHHHHHHHHHHHHHHHHHHHHHHHHHHHHHHHHHHHHHHHHHHHHHHHHHHHHHHHHHHHHHHHHHHHHHHHHHHHHHHHHHHHHHHHHHHHHHHHHHHHHHHHHHHHHHHHHHHHHHHHHHHHHHHHHHHHHHHHHHHHHHHHHHHHHHHHHHHHHHHHHHHHHHHHHHHTTTS-HHHHHHHHHHHHHHHHHHHHHHHHHHHHHHHHHHHHHHHHHHHHHHHHHHHHHHHHHHHHHHHHHHHHHHHHHHHHHHHHHHHHHHHHHHHHHHHHHHHHHHHHHHHHHHHHHHHHHHHHHHHHHHHHHHHHHHHHHHHHHHHHHHHHHHHHHHHHHHHHHHHHHHHHHHHHHHHHHHHHHHHHHHHTT--

pLDDT: mean 72.9, std 11.76, range [38.25, 96.69]

Foldseek 3Di:
DDDPDDDDPVVVVVVVVLVVVLLVLLVVLVVVLVVCVVVVLCVVVVVLSVVLVVCSVDSVCSVVSVVSVVVSVVVSVVVVPPVPPPVVVVVVVVVVVVVVVVVVVVVVVVVVVVVVVVVVVVVVVVVVVVVVVVVVPDPDDDPPVVPPVVPVVVVVVVVVVVVVVVVVVVVVVVVVVVVVVVVVVVVVVVVVVVVVVVVVVVVVVVVVVVVVVVVVVVVVVVVVVVVVVVVVVVVVVVVVVVVVVVVVVVVVVVVVVVVVVVVVVVVVVVVVVVVVVVVVVVVVVVVVVVVVVVVVVVVVVVVVVVVVVVVVPPDPPPPPVVVVVVVVVVVVVVVVVVVVVVVVVVVVVVVVVVVVVVVVVVVVVVVVVVVVVVVVVVVVVVVVVVVVVVVVVVVVVVVVVVVVVVVVVVVVVVVVVVVVVVVVVVVVVVVVVVVVVVVVVVVVVVVVPPDDPDVCPVVVVVVVVVVVVVVVVVVVVVVVVVVVVVVVVVVVVVVVVVVVVVVVVVVVVVVVVVVVVVVVVVVVVVVVVVVVVVVVVVVVVVVVVVVVVVVVVVVVVVVVVVVVVVVVVVVVVVVVVVVVVVVVVVVVVVVVVVVVVVVVVVVVPVVPPPPPPPVVVVVVVVVVVVVVVVVVVVVVVVVVVVVVVVVVVVVVVVVVVVVVVVVVVVVVVVVVVVVVVVVVVVVVVVVVVVVVVVVVVVVVVVVVVVVVVVVVVVLVVVVVVLVVVLVVVLVVLVVVLVVVLVVLLVVLVVVLVVVLVVVLVVVLVVLCVVLVVVLVVVVVVCVVVCPPDDPVVNVVVVVVSVVVSVVVSVVSSVVVSVVSNVVSVVVSVVVSVVVSVVSVVVSVVVSVVSVVVSVVVVVVVVVVVVVVVVVVVVVVVVVVVVVVVVVVVVVVVVVVVVVVVVVVVVVVVVVVVVVVVVVVVVVVVVVVVVVVVVVVVVVVVVVVVVVVVVVVVVVVVVVVVVVVVVVVVVVVVVVVVVVVD

Mean predicted aligned error: 24.04 Å